Protein 1RYK (pdb70)

Solvent-accessible surface area: 4615 Å² total; per-residue (Å²): 211,142,96,61,135,46,41,61,44,34,154,106,12,58,29,90,4,77,135,70,23,38,119,2,57,77,91,0,0,84,77,5,47,9,94,113,106,54,0,11,21,14,0,64,118,94,80,48,79,130,130,115,62,0,31,132,35,0,79,66,11,32,93,175,38,89,104,20,142

InterPro domains:
  IPR008462 CsbD-like domain [PF05532] (4-56)
  IPR026042 Stress response protein YjbJ [PIRSF039008] (1-65)
  IPR036629 YjbJ superfamily [G3DSA:1.10.1470.10] (1-69)
  IPR036629 YjbJ superfamily [SSF69047] (1-69)
  IPR050423 UPF0337 stress response protein [PTHR34977] (1-66)

Nearest PDB structures (foldseek):
  1ryk-assembly1_A  TM=9.472E-01  e=6.813E-08  Escherichia coli
  1yww-assembly1_A  TM=7.379E-01  e=3.599E-03  Pseudomonas aeruginosa
  3lof-assembly3_E  TM=3.183E-01  e=7.452E+00  Homo sapiens
  5z8q-assembly1_A  TM=3.119E-01  e=9.393E+00  Saccharomyces cerevisiae S288C
  1ryk-assembly1_A  TM=9.342E-01  e=7.932E-09  Escherichia coli

Structure (mmCIF, N/CA/C/O backbone):
data_1RYK
#
_entry.id   1RYK
#
loop_
_atom_site.group_PDB
_atom_site.id
_atom_site.type_symbol
_atom_site.label_atom_id
_atom_site.label_alt_id
_atom_site.label_comp_id
_atom_site.label_asym_id
_atom_site.label_entity_id
_atom_site.label_seq_id
_atom_site.pdbx_PDB_ins_code
_atom_site.Cartn_x
_atom_site.Cartn_y
_atom_site.Cartn_z
_atom_site.occupancy
_atom_site.B_iso_or_equiv
_atom_site.auth_seq_id
_atom_site.auth_comp_id
_atom_site.auth_asym_id
_atom_site.auth_atom_id
_atom_site.pdbx_PDB_model_num
ATOM 1 N N . MET A 1 1 ? -0.810 -11.103 18.284 1.00 0.00 1 MET A N 1
ATOM 2 C CA . MET A 1 1 ? 0.587 -10.809 17.897 1.00 0.00 1 MET A CA 1
ATOM 3 C C . MET A 1 1 ? 0.797 -9.308 17.815 1.00 0.00 1 MET A C 1
ATOM 4 O O . MET A 1 1 ? -0.048 -8.589 17.282 1.00 0.00 1 MET A O 1
ATOM 20 N N . ASN A 1 2 ? 1.909 -8.836 18.359 1.00 0.00 2 ASN A N 1
ATOM 21 C CA . ASN A 1 2 ? 2.239 -7.423 18.301 1.00 0.00 2 ASN A CA 1
ATOM 22 C C . ASN A 1 2 ? 2.592 -7.023 16.878 1.00 0.00 2 ASN A C 1
ATOM 23 O O . ASN A 1 2 ? 2.946 -7.875 16.058 1.00 0.00 2 ASN A O 1
ATOM 34 N N . LYS A 1 3 ? 2.500 -5.734 16.594 1.00 0.00 3 LYS A N 1
ATOM 35 C CA . LYS A 1 3 ? 2.802 -5.227 15.265 1.00 0.00 3 LYS A CA 1
ATOM 36 C C . LYS A 1 3 ? 4.273 -5.459 14.947 1.00 0.00 3 LYS A C 1
ATOM 37 O O . LYS A 1 3 ? 5.152 -5.031 15.701 1.00 0.00 3 LYS A O 1
ATOM 56 N N . ASP A 1 4 ? 4.530 -6.147 13.846 1.00 0.00 4 ASP A N 1
ATOM 57 C CA . ASP A 1 4 ? 5.884 -6.489 13.450 1.00 0.00 4 ASP A CA 1
ATOM 58 C C . ASP A 1 4 ? 6.653 -5.245 13.017 1.00 0.00 4 ASP A C 1
ATOM 59 O O . ASP A 1 4 ? 6.066 -4.185 12.780 1.00 0.00 4 ASP A O 1
ATOM 68 N N . GLU A 1 5 ? 7.966 -5.377 12.930 1.00 0.00 5 GLU A N 1
ATOM 69 C CA . GLU A 1 5 ? 8.845 -4.257 12.646 1.00 0.00 5 GLU A CA 1
ATOM 70 C C . GLU A 1 5 ? 8.721 -3.819 11.191 1.00 0.00 5 GLU A C 1
ATOM 71 O O . GLU A 1 5 ? 8.523 -4.639 10.295 1.00 0.00 5 GLU A O 1
ATOM 83 N N . ALA A 1 6 ? 8.846 -2.520 10.960 1.00 0.00 6 ALA A N 1
ATOM 84 C CA . ALA A 1 6 ? 8.769 -1.969 9.616 1.00 0.00 6 ALA A CA 1
ATOM 85 C C . ALA A 1 6 ? 10.162 -1.857 8.999 1.00 0.00 6 ALA A C 1
ATOM 86 O O . ALA A 1 6 ? 10.467 -0.894 8.297 1.00 0.00 6 ALA A O 1
ATOM 93 N N . GLY A 1 7 ? 10.998 -2.856 9.251 1.00 0.00 7 GLY A N 1
ATOM 94 C CA . GLY A 1 7 ? 12.351 -2.848 8.729 1.00 0.00 7 GLY A CA 1
ATOM 95 C C . GLY A 1 7 ? 12.671 -4.108 7.954 1.00 0.00 7 GLY A C 1
ATOM 96 O O . GLY A 1 7 ? 12.529 -5.211 8.475 1.00 0.00 7 GLY A O 1
ATOM 100 N N . GLY A 1 8 ? 13.081 -3.948 6.704 1.00 0.00 8 GLY A N 1
ATOM 101 C CA . GLY A 1 8 ? 13.411 -5.094 5.880 1.00 0.00 8 GLY A CA 1
ATOM 102 C C . GLY A 1 8 ? 12.200 -5.630 5.150 1.00 0.00 8 GLY A C 1
ATOM 103 O O . GLY A 1 8 ? 12.090 -5.493 3.933 1.00 0.00 8 GLY A O 1
ATOM 107 N N . ASN A 1 9 ? 11.273 -6.211 5.897 1.00 0.00 9 ASN A N 1
ATOM 108 C CA . ASN A 1 9 ? 10.032 -6.731 5.327 1.00 0.00 9 ASN A CA 1
ATOM 109 C C . ASN A 1 9 ? 9.184 -5.596 4.773 1.00 0.00 9 ASN A C 1
ATOM 110 O O . ASN A 1 9 ? 8.339 -5.790 3.892 1.00 0.00 9 ASN A O 1
ATOM 121 N N . TRP A 1 10 ? 9.427 -4.402 5.285 1.00 0.00 10 TRP A N 1
ATOM 122 C CA . TRP A 1 10 ? 8.729 -3.227 4.815 1.00 0.00 10 TRP A CA 1
ATOM 123 C C . TRP A 1 10 ? 9.113 -2.916 3.369 1.00 0.00 10 TRP A C 1
ATOM 124 O O . TRP A 1 10 ? 8.276 -2.498 2.575 1.00 0.00 10 TRP A O 1
ATOM 145 N N . LYS A 1 11 ? 10.374 -3.156 3.020 1.00 0.00 11 LYS A N 1
ATOM 146 C CA . LYS A 1 11 ? 10.840 -2.913 1.659 1.00 0.00 11 LYS A CA 1
ATOM 147 C C . LYS A 1 11 ? 10.074 -3.805 0.683 1.00 0.00 11 LYS A C 1
ATOM 148 O O . LYS A 1 11 ? 9.867 -3.445 -0.478 1.00 0.00 11 LYS A O 1
ATOM 167 N N . GLN A 1 12 ? 9.631 -4.955 1.186 1.00 0.00 12 GLN A N 1
ATOM 168 C CA . GLN A 1 12 ? 8.832 -5.889 0.409 1.00 0.00 12 GLN A CA 1
ATOM 169 C C . GLN A 1 12 ? 7.454 -5.303 0.104 1.00 0.00 12 GLN A C 1
ATOM 170 O O . GLN A 1 12 ? 7.030 -5.282 -1.047 1.00 0.00 12 GLN A O 1
ATOM 184 N N . PHE A 1 13 ? 6.762 -4.810 1.129 1.00 0.00 13 PHE A N 1
ATOM 185 C CA . PHE A 1 13 ? 5.400 -4.295 0.937 1.00 0.00 13 PHE A CA 1
ATOM 186 C C . PHE A 1 13 ? 5.387 -2.931 0.312 1.00 0.00 13 PHE A C 1
ATOM 187 O O . PHE A 1 13 ? 4.450 -2.585 -0.405 1.00 0.00 13 PHE A O 1
ATOM 204 N N . LYS A 1 14 ? 6.419 -2.166 0.578 1.00 0.00 14 LYS A N 1
ATOM 205 C CA . LYS A 1 14 ? 6.593 -0.899 -0.113 1.00 0.00 14 LYS A CA 1
ATOM 206 C C . LYS A 1 14 ? 6.590 -1.165 -1.613 1.00 0.00 14 LYS A C 1
ATOM 207 O O . LYS A 1 14 ? 5.897 -0.505 -2.377 1.00 0.00 14 LYS A O 1
ATOM 226 N N . GLY A 1 15 ? 7.326 -2.189 -2.012 1.00 0.00 15 GLY A N 1
ATOM 227 C CA . GLY A 1 15 ? 7.354 -2.579 -3.402 1.00 0.00 15 GLY A CA 1
ATOM 228 C C . GLY A 1 15 ? 6.073 -3.267 -3.829 1.00 0.00 15 GLY A C 1
ATOM 229 O O . GLY A 1 15 ? 5.569 -3.020 -4.922 1.00 0.00 15 GLY A O 1
ATOM 233 N N . LYS A 1 16 ? 5.538 -4.118 -2.955 1.00 0.00 16 LYS A N 1
ATOM 234 C CA . LYS A 1 16 ? 4.340 -4.888 -3.251 1.00 0.00 16 LYS A CA 1
ATOM 235 C C . LYS A 1 16 ? 3.162 -3.965 -3.568 1.00 0.00 16 LYS A C 1
ATOM 236 O O . LYS A 1 16 ? 2.514 -4.102 -4.609 1.00 0.00 16 LYS A O 1
ATOM 255 N N . VAL A 1 17 ? 2.894 -3.026 -2.669 1.00 0.00 17 VAL A N 1
ATOM 256 C CA . VAL A 1 17 ? 1.827 -2.048 -2.879 1.00 0.00 17 VAL A CA 1
ATOM 257 C C . VAL A 1 17 ? 2.095 -1.190 -4.117 1.00 0.00 17 VAL A C 1
ATOM 258 O O . VAL A 1 17 ? 1.175 -0.869 -4.865 1.00 0.00 17 VAL A O 1
ATOM 271 N N . LYS A 1 18 ? 3.353 -0.820 -4.334 1.00 0.00 18 LYS A N 1
ATOM 272 C CA . LYS A 1 18 ? 3.717 -0.001 -5.489 1.00 0.00 18 LYS A CA 1
ATOM 273 C C . LYS A 1 18 ? 3.609 -0.787 -6.800 1.00 0.00 18 LYS A C 1
ATOM 274 O O . LYS A 1 18 ? 3.658 -0.207 -7.880 1.00 0.00 18 LYS A O 1
ATOM 293 N N . GLU A 1 19 ? 3.469 -2.103 -6.707 1.00 0.00 19 GLU A N 1
ATOM 294 C CA . GLU A 1 19 ? 3.193 -2.915 -7.888 1.00 0.00 19 GLU A CA 1
ATOM 295 C C . GLU A 1 19 ? 1.690 -3.004 -8.131 1.00 0.00 19 GLU A C 1
ATOM 296 O O . GLU A 1 19 ? 1.213 -2.819 -9.252 1.00 0.00 19 GLU A O 1
ATOM 308 N N . GLN A 1 20 ? 0.954 -3.297 -7.069 1.00 0.00 20 GLN A N 1
ATOM 309 C CA . GLN A 1 20 ? -0.491 -3.459 -7.147 1.00 0.00 20 GLN A CA 1
ATOM 310 C C . GLN A 1 20 ? -1.184 -2.115 -7.400 1.00 0.00 20 GLN A C 1
ATOM 311 O O . GLN A 1 20 ? -2.014 -2.004 -8.300 1.00 0.00 20 GLN A O 1
ATOM 325 N N . TRP A 1 21 ? -0.841 -1.098 -6.622 1.00 0.00 21 TRP A N 1
ATOM 326 C CA . TRP A 1 21 ? -1.352 0.241 -6.864 1.00 0.00 21 TRP A CA 1
ATOM 327 C C . TRP A 1 21 ? -0.352 1.029 -7.705 1.00 0.00 21 TRP A C 1
ATOM 328 O O . TRP A 1 21 ? -0.550 1.195 -8.909 1.00 0.00 21 TRP A O 1
ATOM 349 N N . GLY A 1 22 ? 0.732 1.479 -7.094 1.00 0.00 22 GLY A N 1
ATOM 350 C CA . GLY A 1 22 ? 1.780 2.134 -7.858 1.00 0.00 22 GLY A CA 1
ATOM 351 C C . GLY A 1 22 ? 1.708 3.646 -7.816 1.00 0.00 22 GLY A C 1
ATOM 352 O O . GLY A 1 22 ? 2.727 4.318 -7.959 1.00 0.00 22 GLY A O 1
ATOM 356 N N . LYS A 1 23 ? 0.511 4.186 -7.627 1.00 0.00 23 LYS A N 1
ATOM 357 C CA . LYS A 1 23 ? 0.334 5.632 -7.549 1.00 0.00 23 LYS A CA 1
ATOM 358 C C . LYS A 1 23 ? 0.938 6.168 -6.260 1.00 0.00 23 LYS A C 1
ATOM 359 O O . LYS A 1 23 ? 1.372 7.317 -6.192 1.00 0.00 23 LYS A O 1
ATOM 378 N N . LEU A 1 24 ? 0.973 5.313 -5.248 1.00 0.00 24 LEU A N 1
ATOM 379 C CA . LEU A 1 24 ? 1.495 5.683 -3.944 1.00 0.00 24 LEU A CA 1
ATOM 380 C C . LEU A 1 24 ? 3.012 5.778 -3.968 1.00 0.00 24 LEU A C 1
ATOM 381 O O . LEU A 1 24 ? 3.689 4.933 -4.552 1.00 0.00 24 LEU A O 1
ATOM 397 N N . THR A 1 25 ? 3.534 6.810 -3.330 1.00 0.00 25 THR A N 1
ATOM 398 C CA . THR A 1 25 ? 4.964 7.041 -3.288 1.00 0.00 25 THR A CA 1
ATOM 399 C C . THR A 1 25 ? 5.544 6.525 -1.979 1.00 0.00 25 THR A C 1
ATOM 400 O O . THR A 1 25 ? 4.802 6.112 -1.088 1.00 0.00 25 THR A O 1
ATOM 411 N N . ASP A 1 26 ? 6.863 6.569 -1.861 1.00 0.00 26 ASP A N 1
ATOM 412 C CA . ASP A 1 26 ? 7.555 6.042 -0.688 1.00 0.00 26 ASP A CA 1
ATOM 413 C C . ASP A 1 26 ? 7.096 6.740 0.591 1.00 0.00 26 ASP A C 1
ATOM 414 O O . ASP A 1 26 ? 7.087 6.138 1.667 1.00 0.00 26 ASP A O 1
ATOM 423 N N . ASP A 1 27 ? 6.715 8.008 0.476 1.00 0.00 27 ASP A N 1
ATOM 424 C CA . ASP A 1 27 ? 6.184 8.742 1.622 1.00 0.00 27 ASP A CA 1
ATOM 425 C C . ASP A 1 27 ? 4.813 8.219 2.003 1.00 0.00 27 ASP A C 1
ATOM 426 O O . ASP A 1 27 ? 4.535 8.017 3.176 1.00 0.00 27 ASP A O 1
ATOM 435 N N . ASP A 1 28 ? 3.973 7.959 1.008 1.00 0.00 28 ASP A N 1
ATOM 436 C CA . ASP A 1 28 ? 2.648 7.398 1.263 1.00 0.00 28 ASP A CA 1
ATOM 437 C C . ASP A 1 28 ? 2.800 6.068 1.952 1.00 0.00 28 ASP A C 1
ATOM 438 O O . ASP A 1 28 ? 2.115 5.761 2.928 1.00 0.00 28 ASP A O 1
ATOM 447 N N . MET A 1 29 ? 3.725 5.295 1.420 1.00 0.00 29 MET A N 1
ATOM 448 C CA . MET A 1 29 ? 3.997 3.967 1.908 1.00 0.00 29 MET A CA 1
ATOM 449 C C . MET A 1 29 ? 4.283 3.974 3.402 1.00 0.00 29 MET A C 1
ATOM 450 O O . MET A 1 29 ? 3.640 3.252 4.157 1.00 0.00 29 MET A O 1
ATOM 464 N N . THR A 1 30 ? 5.229 4.808 3.830 1.00 0.00 30 THR A N 1
ATOM 465 C CA . THR A 1 30 ? 5.677 4.793 5.218 1.00 0.00 30 THR A CA 1
ATOM 466 C C . THR A 1 30 ? 4.555 5.185 6.180 1.00 0.00 30 THR A C 1
ATOM 467 O O . THR A 1 30 ? 4.581 4.802 7.350 1.00 0.00 30 THR A O 1
ATOM 478 N N . ILE A 1 31 ? 3.575 5.945 5.698 1.00 0.00 31 ILE A N 1
ATOM 479 C CA . ILE A 1 31 ? 2.443 6.308 6.540 1.00 0.00 31 ILE A CA 1
ATOM 480 C C . ILE A 1 31 ? 1.506 5.113 6.683 1.00 0.00 31 ILE A C 1
ATOM 481 O O . ILE A 1 31 ? 0.826 4.959 7.696 1.00 0.00 31 ILE A O 1
ATOM 497 N N . ILE A 1 32 ? 1.487 4.263 5.660 1.00 0.00 32 ILE A N 1
ATOM 498 C CA . ILE A 1 32 ? 0.659 3.066 5.673 1.00 0.00 32 ILE A CA 1
ATOM 499 C C . ILE A 1 32 ? 1.334 1.981 6.504 1.00 0.00 32 ILE A C 1
ATOM 500 O O . ILE A 1 32 ? 0.853 1.646 7.587 1.00 0.00 32 ILE A O 1
ATOM 516 N N . GLU A 1 33 ? 2.448 1.450 5.979 1.00 0.00 33 GLU A N 1
ATOM 517 C CA . GLU A 1 33 ? 3.282 0.456 6.672 1.00 0.00 33 GLU A CA 1
ATOM 518 C C . GLU A 1 33 ? 2.553 -0.876 6.890 1.00 0.00 33 GLU A C 1
ATOM 519 O O . GLU A 1 33 ? 2.978 -1.915 6.390 1.00 0.00 33 GLU A O 1
ATOM 531 N N . GLY A 1 34 ? 1.449 -0.830 7.608 1.00 0.00 34 GLY A N 1
ATOM 532 C CA . GLY A 1 34 ? 0.684 -2.022 7.877 1.00 0.00 34 GLY A CA 1
ATOM 533 C C . GLY A 1 34 ? -0.713 -1.691 8.341 1.00 0.00 34 GLY A C 1
ATOM 534 O O . GLY A 1 34 ? -1.428 -2.550 8.845 1.00 0.00 34 GLY A O 1
ATOM 538 N N . LYS A 1 35 ? -1.106 -0.438 8.180 1.00 0.00 35 LYS A N 1
ATOM 539 C CA . LYS A 1 35 ? -2.442 -0.020 8.555 1.00 0.00 35 LYS A CA 1
ATOM 540 C C . LYS A 1 35 ? -3.400 -0.189 7.385 1.00 0.00 35 LYS A C 1
ATOM 541 O O . LYS A 1 35 ? -3.183 0.355 6.295 1.00 0.00 35 LYS A O 1
ATOM 560 N N . ARG A 1 36 ? -4.440 -0.975 7.605 1.00 0.00 36 ARG A N 1
ATOM 561 C CA . ARG A 1 36 ? -5.497 -1.153 6.619 1.00 0.00 36 ARG A CA 1
ATOM 562 C C . ARG A 1 36 ? -6.180 0.184 6.340 1.00 0.00 36 ARG A C 1
ATOM 563 O O . ARG A 1 36 ? -6.421 0.540 5.186 1.00 0.00 36 ARG A O 1
ATOM 584 N N . ASP A 1 37 ? -6.457 0.925 7.406 1.00 0.00 37 ASP A N 1
ATOM 585 C CA . ASP A 1 37 ? -7.138 2.213 7.302 1.00 0.00 37 ASP A CA 1
ATOM 586 C C . ASP A 1 37 ? -6.315 3.208 6.490 1.00 0.00 37 ASP A C 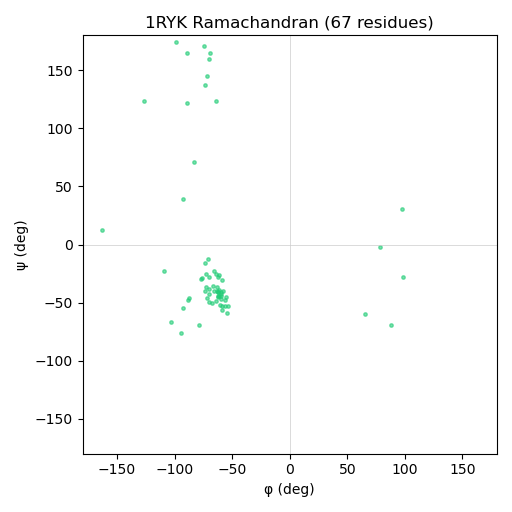1
ATOM 587 O O . ASP A 1 37 ? -6.846 3.895 5.619 1.00 0.00 37 ASP A O 1
ATOM 596 N N . GLN A 1 38 ? -5.015 3.260 6.767 1.00 0.00 38 GLN A N 1
ATOM 597 C CA . GLN A 1 38 ? -4.125 4.204 6.093 1.00 0.00 38 GLN A CA 1
ATOM 598 C C . GLN A 1 38 ? -4.065 3.966 4.590 1.00 0.00 38 GLN A C 1
ATOM 599 O O . GLN A 1 38 ? -4.054 4.917 3.812 1.00 0.00 38 GLN A O 1
ATOM 613 N N . LEU A 1 39 ? -4.020 2.704 4.172 1.00 0.00 39 LEU A N 1
ATOM 614 C CA . LEU A 1 39 ? -4.024 2.396 2.744 1.00 0.00 39 LEU A CA 1
ATOM 615 C C . LEU A 1 39 ? -5.330 2.862 2.109 1.00 0.00 39 LEU A C 1
ATOM 616 O O . LEU A 1 39 ? -5.326 3.416 1.013 1.00 0.00 39 LEU A O 1
ATOM 632 N N . VAL A 1 40 ? -6.439 2.664 2.817 1.00 0.00 40 VAL A N 1
ATOM 633 C CA . VAL A 1 40 ? -7.736 3.151 2.358 1.00 0.00 40 VAL A CA 1
ATOM 634 C C . VAL A 1 40 ? -7.675 4.653 2.118 1.00 0.00 40 VAL A C 1
ATOM 635 O O . VAL A 1 40 ? -8.103 5.143 1.072 1.00 0.00 40 VAL A O 1
ATOM 648 N N . GLY A 1 41 ? -7.120 5.373 3.084 1.00 0.00 41 GLY A N 1
ATOM 649 C CA . GLY A 1 41 ? -6.962 6.804 2.942 1.00 0.00 41 GLY A CA 1
ATOM 650 C C . GLY A 1 41 ? -6.052 7.168 1.786 1.00 0.00 41 GLY A C 1
ATOM 651 O O . GLY A 1 41 ? -6.373 8.049 0.992 1.00 0.00 41 GLY A O 1
ATOM 655 N N . LYS A 1 42 ? -4.927 6.472 1.679 1.00 0.00 42 LYS A N 1
ATOM 656 C CA . LYS A 1 42 ? -3.947 6.742 0.632 1.00 0.00 42 LYS A CA 1
ATOM 657 C C . LYS A 1 42 ? -4.508 6.510 -0.762 1.00 0.00 42 LYS A C 1
ATOM 658 O O . LYS A 1 42 ? -4.238 7.289 -1.679 1.00 0.00 42 LYS A O 1
ATOM 677 N N . ILE A 1 43 ? -5.278 5.450 -0.929 1.00 0.00 43 ILE A N 1
ATOM 678 C CA . ILE A 1 43 ? -5.947 5.196 -2.199 1.00 0.00 43 ILE A CA 1
ATOM 679 C C . ILE A 1 43 ? -6.870 6.366 -2.548 1.00 0.00 43 ILE A C 1
ATOM 680 O O . ILE A 1 43 ? -6.912 6.829 -3.696 1.00 0.00 43 ILE A O 1
ATOM 696 N N . GLN A 1 44 ? -7.567 6.876 -1.536 1.00 0.00 44 GLN A N 1
ATOM 697 C CA . GLN A 1 44 ? -8.490 7.991 -1.715 1.00 0.00 44 GLN A CA 1
ATOM 698 C C . GLN A 1 44 ? -7.739 9.312 -1.910 1.00 0.00 44 GLN A C 1
ATOM 699 O O . GLN A 1 44 ? -8.313 10.295 -2.370 1.00 0.00 44 GLN A O 1
ATOM 713 N N . GLU A 1 45 ? -6.455 9.331 -1.566 1.00 0.00 45 GLU A N 1
ATOM 714 C CA . GLU A 1 45 ? -5.646 10.542 -1.715 1.00 0.00 45 GLU A CA 1
ATOM 715 C C . GLU A 1 45 ? -4.933 10.566 -3.058 1.00 0.00 45 GLU A C 1
ATOM 716 O O . GLU A 1 45 ? -5.054 11.526 -3.822 1.00 0.00 45 GLU A O 1
ATOM 728 N N . ARG A 1 46 ? -4.189 9.506 -3.335 1.00 0.00 46 ARG A N 1
ATOM 729 C CA . ARG A 1 46 ? -3.331 9.462 -4.507 1.00 0.00 46 ARG A CA 1
ATOM 730 C C . ARG A 1 46 ? -4.149 9.325 -5.781 1.00 0.00 46 ARG A C 1
ATOM 731 O O . ARG A 1 46 ? -3.905 10.026 -6.761 1.00 0.00 46 ARG A O 1
ATOM 752 N N . TYR A 1 47 ? -5.119 8.427 -5.771 1.00 0.00 47 TYR A N 1
ATOM 753 C CA . TYR A 1 47 ? -6.004 8.275 -6.916 1.00 0.00 47 TYR A CA 1
ATOM 754 C C . TYR A 1 47 ? -7.172 9.228 -6.794 1.00 0.00 47 TYR A C 1
ATOM 755 O O . TYR A 1 47 ? -7.533 9.926 -7.741 1.00 0.00 47 TYR A O 1
ATOM 773 N N . GLY A 1 48 ? -7.735 9.263 -5.603 1.00 0.00 48 GLY A N 1
ATOM 774 C CA . GLY A 1 48 ? -8.931 10.044 -5.373 1.00 0.00 48 GLY A CA 1
ATOM 775 C C . GLY A 1 48 ? -10.173 9.181 -5.445 1.00 0.00 48 GLY A C 1
ATOM 776 O O . GLY A 1 48 ? -11.243 9.650 -5.833 1.00 0.00 48 GLY A O 1
ATOM 780 N N . TYR A 1 49 ? -10.025 7.913 -5.077 1.00 0.00 49 TYR A N 1
ATOM 781 C CA . TYR A 1 49 ? -11.138 6.970 -5.094 1.00 0.00 49 TYR A CA 1
ATOM 782 C C . TYR A 1 49 ? -12.094 7.216 -3.936 1.00 0.00 49 TYR A C 1
ATOM 783 O O . TYR A 1 49 ? -11.811 7.995 -3.026 1.00 0.00 49 TYR A O 1
ATOM 801 N N . GLN A 1 50 ? -13.225 6.533 -3.979 1.00 0.00 50 GLN A N 1
ATOM 802 C CA . GLN A 1 50 ? -14.188 6.577 -2.897 1.00 0.00 50 GLN A CA 1
ATOM 803 C C . GLN A 1 50 ? -13.859 5.491 -1.882 1.00 0.00 50 GLN A C 1
ATOM 804 O O . GLN A 1 50 ? -13.095 4.571 -2.185 1.00 0.00 50 GLN A O 1
ATOM 818 N N . LYS A 1 51 ? -14.440 5.588 -0.695 1.00 0.00 51 LYS A N 1
ATOM 819 C CA . LYS A 1 51 ? -14.206 4.612 0.361 1.00 0.00 51 LYS A CA 1
ATOM 820 C C . LYS A 1 51 ? -14.576 3.206 -0.111 1.00 0.00 51 LYS A C 1
ATOM 821 O O . LYS A 1 51 ? -13.863 2.240 0.163 1.00 0.00 51 LYS A O 1
ATOM 840 N N . ASP A 1 52 ? -15.676 3.118 -0.850 1.00 0.00 52 ASP A N 1
ATOM 841 C CA . ASP A 1 52 ? -16.161 1.850 -1.391 1.00 0.00 52 ASP A CA 1
ATOM 842 C C . ASP A 1 52 ? -15.091 1.179 -2.240 1.00 0.00 52 ASP A C 1
ATOM 843 O O . ASP A 1 52 ? -14.733 0.021 -2.024 1.00 0.00 52 ASP A O 1
ATOM 852 N N . GLN A 1 53 ? -14.573 1.934 -3.190 1.00 0.00 53 GLN A N 1
ATOM 853 C CA . GLN A 1 53 ? -13.589 1.424 -4.127 1.00 0.00 53 GLN A CA 1
ATOM 854 C C . GLN A 1 53 ? -12.257 1.173 -3.429 1.00 0.00 53 GLN A C 1
ATOM 855 O O . GLN A 1 53 ? -11.577 0.184 -3.705 1.00 0.00 53 GLN A O 1
ATOM 869 N N . ALA A 1 54 ? -11.903 2.063 -2.509 1.00 0.00 54 ALA A N 1
ATOM 870 C CA . ALA A 1 54 ? -10.621 1.980 -1.827 1.00 0.00 54 ALA A CA 1
ATOM 871 C C . ALA A 1 54 ? -10.518 0.711 -0.990 1.00 0.00 54 ALA A C 1
ATOM 872 O O . ALA A 1 54 ? -9.541 -0.026 -1.094 1.00 0.00 54 ALA A O 1
ATOM 879 N N . GLU A 1 55 ? -11.539 0.426 -0.190 1.00 0.00 55 GLU A N 1
ATOM 880 C CA . GLU A 1 55 ? -11.502 -0.753 0.665 1.00 0.00 55 GLU A CA 1
ATOM 881 C C . GLU A 1 55 ? -11.683 -2.024 -0.149 1.00 0.00 55 GLU A C 1
ATOM 882 O O . GLU A 1 55 ? -11.208 -3.087 0.242 1.00 0.00 55 GLU A O 1
ATOM 894 N N . LYS A 1 56 ? -12.342 -1.901 -1.294 1.00 0.00 56 LYS A N 1
ATOM 895 C CA . LYS A 1 56 ? -12.492 -3.018 -2.211 1.00 0.00 56 LYS A CA 1
ATOM 896 C C . LYS A 1 56 ? -11.116 -3.516 -2.650 1.00 0.00 56 LYS A C 1
ATOM 897 O O . LYS A 1 56 ? -10.835 -4.722 -2.637 1.00 0.00 56 LYS A O 1
ATOM 916 N N . GLU A 1 57 ? -10.255 -2.576 -3.017 1.00 0.00 57 GLU A N 1
ATOM 917 C CA . GLU A 1 57 ? -8.900 -2.900 -3.428 1.00 0.00 57 GLU A CA 1
ATOM 918 C C . GLU A 1 57 ? -8.052 -3.304 -2.224 1.00 0.00 57 GLU A C 1
ATOM 919 O O . GLU A 1 57 ? -7.214 -4.202 -2.320 1.00 0.00 57 GLU A O 1
ATOM 931 N N . VAL A 1 58 ? -8.282 -2.644 -1.088 1.00 0.00 58 VAL A N 1
ATOM 932 C CA . VAL A 1 58 ? -7.543 -2.948 0.134 1.00 0.00 58 VAL A CA 1
ATOM 933 C C . VAL A 1 58 ? -7.771 -4.393 0.567 1.00 0.00 58 VAL A C 1
ATOM 934 O O . VAL A 1 58 ? -6.815 -5.130 0.781 1.00 0.00 58 VAL A O 1
ATOM 947 N N . VAL A 1 59 ? -9.038 -4.791 0.682 1.00 0.00 59 VAL A N 1
ATOM 948 C CA . VAL A 1 59 ? -9.385 -6.139 1.134 1.00 0.00 59 VAL A CA 1
ATOM 949 C C . VAL A 1 59 ? -8.805 -7.194 0.197 1.00 0.00 59 VAL A C 1
ATOM 950 O O . VAL A 1 59 ? -8.262 -8.206 0.647 1.00 0.00 59 VAL A O 1
ATOM 963 N N . ASP A 1 60 ? -8.906 -6.939 -1.104 1.00 0.00 60 ASP A N 1
ATOM 964 C CA . ASP A 1 60 ? -8.365 -7.852 -2.109 1.00 0.00 60 ASP A CA 1
ATOM 965 C C . ASP A 1 60 ? -6.860 -8.044 -1.916 1.00 0.00 60 ASP A C 1
ATOM 966 O O . ASP A 1 60 ? -6.380 -9.169 -1.734 1.00 0.00 60 ASP A O 1
ATOM 975 N N . TRP A 1 61 ? -6.122 -6.939 -1.928 1.00 0.00 61 TRP A N 1
ATOM 976 C CA . TRP A 1 61 ? -4.674 -6.988 -1.770 1.00 0.00 61 TRP A CA 1
ATOM 977 C C . TRP A 1 61 ? -4.295 -7.545 -0.400 1.00 0.00 61 TRP A C 1
ATOM 978 O O . TRP A 1 61 ? -3.299 -8.263 -0.259 1.00 0.00 61 TRP A O 1
ATOM 999 N N . GLU A 1 62 ? -5.093 -7.204 0.605 1.00 0.00 62 GLU A N 1
ATOM 1000 C CA . GLU A 1 62 ? -4.876 -7.681 1.961 1.00 0.00 62 GLU A CA 1
ATOM 1001 C C . GLU A 1 62 ? -4.798 -9.196 1.990 1.00 0.00 62 GLU A C 1
ATOM 1002 O O . GLU A 1 62 ? -3.793 -9.761 2.392 1.00 0.00 62 GLU A O 1
ATOM 1014 N N . THR A 1 63 ? -5.857 -9.842 1.533 1.00 0.00 63 THR A N 1
ATOM 1015 C CA . THR A 1 63 ? -5.949 -11.291 1.573 1.00 0.00 63 THR A CA 1
ATOM 1016 C C . THR A 1 63 ? -4.842 -11.960 0.744 1.00 0.00 63 THR A C 1
ATOM 1017 O O . THR A 1 63 ? -4.444 -13.091 1.026 1.00 0.00 63 THR A O 1
ATOM 1028 N N . ARG A 1 64 ? -4.334 -11.256 -0.263 1.00 0.00 64 ARG A N 1
ATOM 1029 C CA . ARG A 1 64 ? -3.214 -11.771 -1.052 1.00 0.00 64 ARG A CA 1
ATOM 1030 C C . ARG A 1 64 ? -1.944 -11.885 -0.204 1.00 0.00 64 ARG A C 1
ATOM 1031 O O . ARG A 1 64 ? -1.178 -12.837 -0.342 1.00 0.00 64 ARG A O 1
ATOM 1052 N N . ASN A 1 65 ? -1.720 -10.901 0.660 1.00 0.00 65 ASN A N 1
ATOM 1053 C CA . ASN A 1 65 ? -0.497 -10.841 1.461 1.00 0.00 65 ASN A CA 1
ATOM 1054 C C . ASN A 1 65 ? -0.757 -11.270 2.902 1.00 0.00 65 ASN A C 1
ATOM 1055 O O . ASN A 1 65 ? -0.234 -12.284 3.358 1.00 0.00 65 ASN A O 1
ATOM 1066 N N . GLU A 1 66 ? -1.538 -10.456 3.610 1.00 0.00 66 GLU A N 1
ATOM 1067 C CA . GLU A 1 66 ? -2.007 -10.748 4.977 1.00 0.00 66 GLU A CA 1
ATOM 1068 C C . GLU A 1 66 ? -0.932 -10.494 6.019 1.00 0.00 66 GLU A C 1
ATOM 1069 O O . GLU A 1 66 ? -1.169 -10.655 7.218 1.00 0.00 66 GLU A O 1
ATOM 1081 N N . TYR A 1 67 ? 0.243 -10.098 5.575 1.00 0.00 67 TYR A N 1
ATOM 1082 C CA . TYR A 1 67 ? 1.300 -9.728 6.494 1.00 0.00 67 TYR A CA 1
ATOM 1083 C C . TYR A 1 67 ? 1.087 -8.279 6.913 1.00 0.00 67 TYR A C 1
ATOM 1084 O O . TYR A 1 67 ? 1.794 -7.373 6.480 1.00 0.00 67 TYR A O 1
ATOM 1102 N N . ARG A 1 68 ? 0.055 -8.075 7.719 1.00 0.00 68 ARG A N 1
ATOM 1103 C CA . ARG A 1 68 ? -0.366 -6.740 8.108 1.00 0.00 68 ARG A CA 1
ATOM 1104 C C . ARG A 1 68 ? -0.051 -6.490 9.575 1.00 0.00 68 ARG A C 1
ATOM 1105 O O . ARG A 1 68 ? 0.063 -5.345 10.012 1.00 0.00 68 ARG A O 1
ATOM 1126 N N . TRP A 1 69 ? 0.077 -7.568 10.332 1.00 0.00 69 TRP A N 1
ATOM 1127 C CA . TRP A 1 69 ? 0.326 -7.472 11.758 1.00 0.00 69 TRP A CA 1
ATOM 1128 C C . TRP A 1 69 ? 1.703 -8.026 12.102 1.00 0.00 69 TRP A C 1
ATOM 1129 O O . TRP A 1 69 ? 2.565 -7.228 12.504 1.00 0.00 69 TRP A O 1
ATOM 1151 N N . MET A 1 1 ? -4.973 -5.606 19.421 1.00 0.00 1 MET A N 2
ATOM 1152 C CA . MET A 1 1 ? -3.849 -6.519 19.104 1.00 0.00 1 MET A CA 2
ATOM 1153 C C . MET A 1 1 ? -2.617 -5.718 18.708 1.00 0.00 1 MET A C 2
ATOM 1154 O O . MET A 1 1 ? -2.722 -4.753 17.952 1.00 0.00 1 MET A O 2
ATOM 1170 N N . ASN A 1 2 ? -1.457 -6.099 19.229 1.00 0.00 2 ASN A N 2
ATOM 1171 C CA . ASN A 1 2 ? -0.208 -5.464 18.827 1.00 0.00 2 ASN A CA 2
ATOM 1172 C C . ASN A 1 2 ? 0.015 -5.672 17.338 1.00 0.00 2 ASN A C 2
ATOM 1173 O O . ASN A 1 2 ? -0.170 -6.773 16.822 1.00 0.00 2 ASN A O 2
ATOM 1184 N N . LYS A 1 3 ? 0.397 -4.608 16.659 1.00 0.00 3 LYS A N 2
ATOM 1185 C CA . LYS A 1 3 ? 0.579 -4.642 15.219 1.00 0.00 3 LYS A CA 2
ATOM 1186 C C . LYS A 1 3 ? 1.928 -5.273 14.881 1.00 0.00 3 LYS A C 2
ATOM 1187 O O . LYS A 1 3 ? 2.949 -4.919 15.473 1.00 0.00 3 LYS A O 2
ATOM 1206 N N . ASP A 1 4 ? 1.919 -6.220 13.947 1.00 0.00 4 ASP A N 2
ATOM 1207 C CA . ASP A 1 4 ? 3.138 -6.925 13.555 1.00 0.00 4 ASP A CA 2
ATOM 1208 C C . ASP A 1 4 ? 4.142 -5.950 12.956 1.00 0.00 4 ASP A C 2
ATOM 1209 O O . ASP A 1 4 ? 3.873 -5.313 11.934 1.00 0.00 4 ASP A O 2
ATOM 1218 N N . GLU A 1 5 ? 5.295 -5.849 13.596 1.00 0.00 5 GLU A N 2
ATOM 1219 C CA . GLU A 1 5 ? 6.271 -4.815 13.282 1.00 0.00 5 GLU A CA 2
ATOM 1220 C C . GLU A 1 5 ? 6.862 -4.997 11.887 1.00 0.00 5 GLU A C 2
ATOM 1221 O O . GLU A 1 5 ? 7.128 -6.119 11.451 1.00 0.00 5 GLU A O 2
ATOM 1233 N N . ALA A 1 6 ? 7.068 -3.881 11.200 1.00 0.00 6 ALA A N 2
ATOM 1234 C CA . ALA A 1 6 ? 7.604 -3.896 9.849 1.00 0.00 6 ALA A CA 2
ATOM 1235 C C . ALA A 1 6 ? 9.117 -4.091 9.862 1.00 0.00 6 ALA A C 2
ATOM 1236 O O . ALA A 1 6 ? 9.846 -3.352 10.527 1.00 0.00 6 ALA A O 2
ATOM 1243 N N . GLY A 1 7 ? 9.579 -5.093 9.133 1.00 0.00 7 GLY A N 2
ATOM 1244 C CA . GLY A 1 7 ? 10.999 -5.364 9.053 1.00 0.00 7 GLY A CA 2
ATOM 1245 C C . GLY A 1 7 ? 11.419 -5.746 7.652 1.00 0.00 7 GLY A C 2
ATOM 1246 O O . GLY A 1 7 ? 12.213 -5.049 7.022 1.00 0.00 7 GLY A O 2
ATOM 1250 N N . GLY A 1 8 ? 10.863 -6.841 7.155 1.00 0.00 8 GLY A N 2
ATOM 1251 C CA . GLY A 1 8 ? 11.195 -7.305 5.823 1.00 0.00 8 GLY A CA 2
ATOM 1252 C C . GLY A 1 8 ? 10.206 -6.808 4.795 1.00 0.00 8 GLY A C 2
ATOM 1253 O O . GLY A 1 8 ? 10.512 -6.731 3.605 1.00 0.00 8 GLY A O 2
ATOM 1257 N N . ASN A 1 9 ? 9.020 -6.451 5.262 1.00 0.00 9 ASN A N 2
ATOM 1258 C CA . ASN A 1 9 ? 7.969 -5.937 4.391 1.00 0.00 9 ASN A CA 2
ATOM 1259 C C . ASN A 1 9 ? 8.200 -4.466 4.062 1.00 0.00 9 ASN A C 2
ATOM 1260 O O . ASN A 1 9 ? 7.551 -3.920 3.176 1.00 0.00 9 ASN A O 2
ATOM 1271 N N . TRP A 1 10 ? 9.131 -3.837 4.770 1.00 0.00 10 TRP A N 2
ATOM 1272 C CA . TRP A 1 10 ? 9.371 -2.405 4.616 1.00 0.00 10 TRP A CA 2
ATOM 1273 C C . TRP A 1 10 ? 9.801 -2.071 3.187 1.00 0.00 10 TRP A C 2
ATOM 1274 O O . TRP A 1 10 ? 9.214 -1.210 2.539 1.00 0.00 10 TRP A O 2
ATOM 1295 N N . LYS A 1 11 ? 10.812 -2.768 2.695 1.00 0.00 11 LYS A N 2
ATOM 1296 C CA . LYS A 1 11 ? 11.262 -2.600 1.321 1.00 0.00 11 LYS A CA 2
ATOM 1297 C C . LYS A 1 11 ? 10.385 -3.417 0.378 1.00 0.00 11 LYS A C 2
ATOM 1298 O O . LYS A 1 11 ? 10.033 -2.969 -0.715 1.00 0.00 11 LYS A O 2
ATOM 1317 N N . GLN A 1 12 ? 10.021 -4.609 0.832 1.00 0.00 12 GLN A N 2
ATOM 1318 C CA . GLN A 1 12 ? 9.291 -5.570 0.016 1.00 0.00 12 GLN A CA 2
ATOM 1319 C C . GLN A 1 12 ? 7.930 -5.029 -0.418 1.00 0.00 12 GLN A C 2
ATOM 1320 O O . GLN A 1 12 ? 7.587 -5.073 -1.598 1.00 0.00 12 GLN A O 2
ATOM 1334 N N . PHE A 1 13 ? 7.165 -4.500 0.528 1.00 0.00 13 PHE A N 2
ATOM 1335 C CA . PHE A 1 13 ? 5.794 -4.095 0.247 1.00 0.00 13 PHE A CA 2
ATOM 1336 C C . PHE A 1 13 ? 5.719 -2.734 -0.375 1.00 0.00 13 PHE A C 2
ATOM 1337 O O . PHE A 1 13 ? 4.716 -2.387 -0.969 1.00 0.00 13 PHE A O 2
ATOM 1354 N N . LYS A 1 14 ? 6.774 -1.973 -0.269 1.00 0.00 14 LYS A N 2
ATOM 1355 C CA . LYS A 1 14 ? 6.803 -0.696 -0.973 1.00 0.00 14 LYS A CA 2
ATOM 1356 C C . LYS A 1 14 ? 6.793 -0.951 -2.478 1.00 0.00 14 LYS A C 2
ATOM 1357 O O . LYS A 1 14 ? 6.058 -0.305 -3.231 1.00 0.00 14 LYS A O 2
ATOM 1376 N N . GLY A 1 15 ? 7.550 -1.951 -2.901 1.00 0.00 15 GLY A N 2
ATOM 1377 C CA . GLY A 1 15 ? 7.508 -2.366 -4.287 1.00 0.00 15 GLY A CA 2
ATOM 1378 C C . GLY A 1 15 ? 6.268 -3.195 -4.588 1.00 0.00 15 GLY A C 2
ATOM 1379 O O . GLY A 1 15 ? 5.672 -3.076 -5.662 1.00 0.00 15 GLY A O 2
ATOM 1383 N N . LYS A 1 16 ? 5.866 -4.023 -3.625 1.00 0.00 16 LYS A N 2
ATOM 1384 C CA . LYS A 1 16 ? 4.722 -4.913 -3.800 1.00 0.00 16 LYS A CA 2
ATOM 1385 C C . LYS A 1 16 ? 3.427 -4.118 -3.950 1.00 0.00 16 LYS A C 2
ATOM 1386 O O . LYS A 1 16 ? 2.623 -4.379 -4.849 1.00 0.00 16 LYS A O 2
ATOM 1405 N N . VAL A 1 17 ? 3.222 -3.149 -3.067 1.00 0.00 17 VAL A N 2
ATOM 1406 C CA . VAL A 1 17 ? 2.068 -2.268 -3.165 1.00 0.00 17 VAL A CA 2
ATOM 1407 C C . VAL A 1 17 ? 2.136 -1.437 -4.442 1.00 0.00 17 VAL A C 2
ATOM 1408 O O . VAL A 1 17 ? 1.106 -1.083 -5.005 1.00 0.00 17 VAL A O 2
ATOM 1421 N N . LYS A 1 18 ? 3.342 -1.127 -4.912 1.00 0.00 18 LYS A N 2
ATOM 1422 C CA . LYS A 1 18 ? 3.484 -0.453 -6.199 1.00 0.00 18 LYS A CA 2
ATOM 1423 C C . LYS A 1 18 ? 3.060 -1.353 -7.365 1.00 0.00 18 LYS A C 2
ATOM 1424 O O . LYS A 1 18 ? 2.717 -0.861 -8.435 1.00 0.00 18 LYS A O 2
ATOM 1443 N N . GLU A 1 19 ? 3.081 -2.666 -7.164 1.00 0.00 19 GLU A N 2
ATOM 1444 C CA . GLU A 1 19 ? 2.588 -3.591 -8.185 1.00 0.00 19 GLU A CA 2
ATOM 1445 C C . GLU A 1 19 ? 1.063 -3.560 -8.241 1.00 0.00 19 GLU A C 2
ATOM 1446 O O . GLU A 1 19 ? 0.464 -3.561 -9.318 1.00 0.00 19 GLU A O 2
ATOM 1458 N N . GLN A 1 20 ? 0.440 -3.536 -7.070 1.00 0.00 20 GLN A N 2
ATOM 1459 C CA . GLN A 1 20 ? -1.015 -3.539 -6.970 1.00 0.00 20 GLN A CA 2
ATOM 1460 C C . GLN A 1 20 ? -1.592 -2.140 -7.237 1.00 0.00 20 GLN A C 2
ATOM 1461 O O . GLN A 1 20 ? -2.490 -1.979 -8.063 1.00 0.00 20 GLN A O 2
ATOM 1475 N N . TRP A 1 21 ? -1.070 -1.134 -6.552 1.00 0.00 21 TRP A N 2
ATOM 1476 C CA . TRP A 1 21 ? -1.459 0.246 -6.808 1.00 0.00 21 TRP A CA 2
ATOM 1477 C C . TRP A 1 21 ? -0.380 0.943 -7.629 1.00 0.00 21 TRP A C 2
ATOM 1478 O O . TRP A 1 21 ? -0.533 1.121 -8.834 1.00 0.00 21 TRP A O 2
ATOM 1499 N N . GLY A 1 22 ? 0.719 1.309 -6.991 1.00 0.00 22 GLY A N 2
ATOM 1500 C CA . GLY A 1 22 ? 1.820 1.925 -7.715 1.00 0.00 22 GLY A CA 2
ATOM 1501 C C . GLY A 1 22 ? 1.807 3.431 -7.618 1.00 0.00 22 GLY A C 2
ATOM 1502 O O . GLY A 1 22 ? 2.857 4.072 -7.584 1.00 0.00 22 GLY A O 2
ATOM 1506 N N . LYS A 1 23 ? 0.611 3.992 -7.539 1.00 0.00 23 LYS A N 2
ATOM 1507 C CA . LYS A 1 23 ? 0.438 5.435 -7.441 1.00 0.00 23 LYS A CA 2
ATOM 1508 C C . LYS A 1 23 ? 0.912 5.937 -6.087 1.00 0.00 23 LYS A C 2
ATOM 1509 O O . LYS A 1 23 ? 1.111 7.134 -5.890 1.00 0.00 23 LYS A O 2
ATOM 1528 N N . LEU A 1 24 ? 1.096 5.010 -5.164 1.00 0.00 24 LEU A N 2
ATOM 1529 C CA . LEU A 1 24 ? 1.560 5.341 -3.833 1.00 0.00 24 LEU A CA 2
ATOM 1530 C C . LEU A 1 24 ? 3.067 5.593 -3.835 1.00 0.00 24 LEU A C 2
ATOM 1531 O O . LEU A 1 24 ? 3.740 5.383 -4.847 1.00 0.00 24 LEU A O 2
ATOM 1547 N N . THR A 1 25 ? 3.594 6.012 -2.697 1.00 0.00 25 THR A N 2
ATOM 1548 C CA . THR A 1 25 ? 4.943 6.545 -2.623 1.00 0.00 25 THR A CA 2
ATOM 1549 C C . THR A 1 25 ? 5.653 6.098 -1.343 1.00 0.00 25 THR A C 2
ATOM 1550 O O . THR A 1 25 ? 5.139 5.282 -0.582 1.00 0.00 25 THR A O 2
ATOM 1561 N N . ASP A 1 26 ? 6.834 6.650 -1.099 1.00 0.00 26 ASP A N 2
ATOM 1562 C CA . ASP A 1 26 ? 7.585 6.324 0.106 1.00 0.00 26 ASP A CA 2
ATOM 1563 C C . ASP A 1 26 ? 6.952 7.034 1.296 1.00 0.00 26 ASP A C 2
ATOM 1564 O O . ASP A 1 26 ? 6.910 6.504 2.407 1.00 0.00 26 ASP A O 2
ATOM 1573 N N . ASP A 1 27 ? 6.437 8.235 1.028 1.00 0.00 27 ASP A N 2
ATOM 1574 C CA . ASP A 1 27 ? 5.727 9.031 2.030 1.00 0.00 27 ASP A CA 2
ATOM 1575 C C . ASP A 1 27 ? 4.562 8.268 2.613 1.00 0.00 27 ASP A C 2
ATOM 1576 O O . ASP A 1 27 ? 4.474 8.099 3.818 1.00 0.00 27 ASP A O 2
ATOM 1585 N N . ASP A 1 28 ? 3.676 7.798 1.754 1.00 0.00 28 ASP A N 2
ATOM 1586 C CA . ASP A 1 28 ? 2.443 7.190 2.215 1.00 0.00 28 ASP A CA 2
ATOM 1587 C C . ASP A 1 28 ? 2.725 5.883 2.899 1.00 0.00 28 ASP A C 2
ATOM 1588 O O . ASP A 1 28 ? 2.163 5.582 3.942 1.00 0.00 28 ASP A O 2
ATOM 1597 N N . MET A 1 29 ? 3.619 5.125 2.326 1.00 0.00 29 MET A N 2
ATOM 1598 C CA . MET A 1 29 ? 3.773 3.766 2.727 1.00 0.00 29 MET A CA 2
ATOM 1599 C C . MET A 1 29 ? 4.577 3.651 4.013 1.00 0.00 29 MET A C 2
ATOM 1600 O O . MET A 1 29 ? 4.567 2.608 4.665 1.00 0.00 29 MET A O 2
ATOM 1614 N N . THR A 1 30 ? 5.264 4.723 4.392 1.00 0.00 30 THR A N 2
ATOM 1615 C CA . THR A 1 30 ? 5.893 4.771 5.700 1.00 0.00 30 THR A CA 2
ATOM 1616 C C . THR A 1 30 ? 4.827 5.042 6.765 1.00 0.00 30 THR A C 2
ATOM 1617 O O . THR A 1 30 ? 4.996 4.680 7.928 1.00 0.00 30 THR A O 2
ATOM 1628 N N . ILE A 1 31 ? 3.726 5.677 6.353 1.00 0.00 31 ILE A N 2
ATOM 1629 C CA . ILE A 1 31 ? 2.601 5.912 7.250 1.00 0.00 31 ILE A CA 2
ATOM 1630 C C . ILE A 1 31 ? 1.696 4.683 7.282 1.00 0.00 31 ILE A C 2
ATOM 1631 O O . ILE A 1 31 ? 1.232 4.263 8.342 1.00 0.00 31 ILE A O 2
ATOM 1647 N N . ILE A 1 32 ? 1.459 4.112 6.102 1.00 0.00 32 ILE A N 2
ATOM 1648 C CA . ILE A 1 32 ? 0.572 2.970 5.959 1.00 0.00 32 ILE A CA 2
ATOM 1649 C C . ILE A 1 32 ? 1.238 1.738 6.548 1.00 0.00 32 ILE A C 2
ATOM 1650 O O . ILE A 1 32 ? 0.817 1.285 7.608 1.00 0.00 32 ILE A O 2
ATOM 1666 N N . GLU A 1 33 ? 2.287 1.229 5.881 1.00 0.00 33 GLU A N 2
ATOM 1667 C CA . GLU A 1 33 ? 3.116 0.137 6.414 1.00 0.00 33 GLU A CA 2
ATOM 1668 C C . GLU A 1 33 ? 2.341 -1.187 6.517 1.00 0.00 33 GLU A C 2
ATOM 1669 O O . GLU A 1 33 ? 2.722 -2.200 5.932 1.00 0.00 33 GLU A O 2
ATOM 1681 N N . GLY A 1 34 ? 1.260 -1.153 7.267 1.00 0.00 34 GLY A N 2
ATOM 1682 C CA . GLY A 1 34 ? 0.415 -2.300 7.455 1.00 0.00 34 GLY A CA 2
ATOM 1683 C C . GLY A 1 34 ? -0.816 -1.912 8.238 1.00 0.00 34 GLY A C 2
ATOM 1684 O O . GLY A 1 34 ? -1.125 -2.510 9.262 1.00 0.00 34 GLY A O 2
ATOM 1688 N N . LYS A 1 35 ? -1.491 -0.870 7.765 1.00 0.00 35 LYS A N 2
ATOM 1689 C CA . LYS A 1 35 ? -2.690 -0.365 8.413 1.00 0.00 35 LYS A CA 2
ATOM 1690 C C . LYS A 1 35 ? -3.829 -0.278 7.410 1.00 0.00 35 LYS A C 2
ATOM 1691 O O . LYS A 1 35 ? -3.692 0.327 6.341 1.00 0.00 35 LYS A O 2
ATOM 1710 N N . ARG A 1 36 ? -4.951 -0.868 7.779 1.00 0.00 36 ARG A N 2
ATOM 1711 C CA . ARG A 1 36 ? -6.112 -0.970 6.904 1.00 0.00 36 ARG A CA 2
ATOM 1712 C C . ARG A 1 36 ? -6.680 0.415 6.584 1.00 0.00 36 ARG A C 2
ATOM 1713 O O . ARG A 1 36 ? -6.855 0.769 5.417 1.00 0.00 36 ARG A O 2
ATOM 1734 N N . ASP A 1 37 ? -6.945 1.196 7.626 1.00 0.00 37 ASP A N 2
ATOM 1735 C CA . ASP A 1 37 ? -7.563 2.515 7.475 1.00 0.00 37 ASP A CA 2
ATOM 1736 C C . ASP A 1 37 ? -6.664 3.472 6.692 1.00 0.00 37 ASP A C 2
ATOM 1737 O O . ASP A 1 37 ? -7.136 4.232 5.844 1.00 0.00 37 ASP A O 2
ATOM 1746 N N . GLN A 1 38 ? -5.368 3.417 6.968 1.00 0.00 38 GLN A N 2
ATOM 1747 C CA . GLN A 1 38 ? -4.410 4.322 6.338 1.00 0.00 38 GLN A CA 2
ATOM 1748 C C . GLN A 1 38 ? -4.349 4.129 4.825 1.00 0.00 38 GLN A C 2
ATOM 1749 O O . GLN A 1 38 ? -4.373 5.103 4.071 1.00 0.00 38 GLN A O 2
ATOM 1763 N N . LEU A 1 39 ? -4.271 2.880 4.377 1.00 0.00 39 LEU A N 2
ATOM 1764 C CA . LEU A 1 39 ? -4.208 2.602 2.945 1.00 0.00 39 LEU A CA 2
ATOM 1765 C C . LEU A 1 39 ? -5.484 3.066 2.248 1.00 0.00 39 LEU A C 2
ATOM 1766 O O . LEU A 1 39 ? -5.416 3.661 1.176 1.00 0.00 39 LEU A O 2
ATOM 1782 N N . VAL A 1 40 ? -6.641 2.827 2.872 1.00 0.00 40 VAL A N 2
ATOM 1783 C CA . VAL A 1 40 ? -7.910 3.317 2.332 1.00 0.00 40 VAL A CA 2
ATOM 1784 C C . VAL A 1 40 ? -7.821 4.812 2.046 1.00 0.00 40 VAL A C 2
ATOM 1785 O O . VAL A 1 40 ? -8.227 5.281 0.982 1.00 0.00 40 VAL A O 2
ATOM 1798 N N . GLY A 1 41 ? -7.260 5.547 2.996 1.00 0.00 41 GLY A N 2
ATOM 1799 C CA . GLY A 1 41 ? -7.061 6.971 2.816 1.00 0.00 41 GLY A CA 2
ATOM 1800 C C . GLY A 1 41 ? -6.164 7.287 1.631 1.00 0.00 41 GLY A C 2
ATOM 1801 O O . GLY A 1 41 ? -6.496 8.132 0.805 1.00 0.00 41 GLY A O 2
ATOM 1805 N N . LYS A 1 42 ? -5.043 6.583 1.538 1.00 0.00 42 LYS A N 2
ATOM 1806 C CA . LYS A 1 42 ? -4.051 6.841 0.496 1.00 0.00 42 LYS A CA 2
ATOM 1807 C C . LYS A 1 42 ? -4.559 6.506 -0.892 1.00 0.00 42 LYS A C 2
ATOM 1808 O O . LYS A 1 42 ? -4.261 7.216 -1.850 1.00 0.00 42 LYS A O 2
ATOM 1827 N N . ILE A 1 43 ? -5.294 5.421 -1.008 1.00 0.00 43 ILE A N 2
ATOM 1828 C CA . ILE A 1 43 ? -5.955 5.088 -2.263 1.00 0.00 43 ILE A CA 2
ATOM 1829 C C . ILE A 1 43 ? -6.828 6.259 -2.733 1.00 0.00 43 ILE A C 2
ATOM 1830 O O . ILE A 1 43 ? -6.771 6.669 -3.901 1.00 0.00 43 ILE A O 2
ATOM 1846 N N . GLN A 1 44 ? -7.594 6.825 -1.800 1.00 0.00 44 GLN A N 2
ATOM 1847 C CA . GLN A 1 44 ? -8.467 7.962 -2.091 1.00 0.00 44 GLN A CA 2
ATOM 1848 C C . GLN A 1 44 ? -7.657 9.233 -2.345 1.00 0.00 44 GLN A C 2
ATOM 1849 O O . GLN A 1 44 ? -8.130 10.171 -2.984 1.00 0.00 44 GLN A O 2
ATOM 1863 N N . GLU A 1 45 ? -6.436 9.258 -1.837 1.00 0.00 45 GLU A N 2
ATOM 1864 C CA . GLU A 1 45 ? -5.586 10.443 -1.940 1.00 0.00 45 GLU A CA 2
ATOM 1865 C C . GLU A 1 45 ? -4.817 10.457 -3.247 1.00 0.00 45 GLU A C 2
ATOM 1866 O O . GLU A 1 45 ? -4.885 11.417 -4.014 1.00 0.00 45 GLU A O 2
ATOM 1878 N N . ARG A 1 46 ? -4.104 9.375 -3.495 1.00 0.00 46 ARG A N 2
ATOM 1879 C CA . ARG A 1 46 ? -3.166 9.312 -4.597 1.00 0.00 46 ARG A CA 2
ATOM 1880 C C . ARG A 1 46 ? -3.871 9.201 -5.943 1.00 0.00 46 ARG A C 2
ATOM 1881 O O . ARG A 1 46 ? -3.458 9.833 -6.914 1.00 0.00 46 ARG A O 2
ATOM 1902 N N . TYR A 1 47 ? -4.929 8.405 -6.008 1.00 0.00 47 TYR A N 2
ATOM 1903 C CA . TYR A 1 47 ? -5.718 8.317 -7.231 1.00 0.00 47 TYR A CA 2
ATOM 1904 C C . TYR A 1 47 ? -6.862 9.300 -7.182 1.00 0.00 47 TYR A C 2
ATOM 1905 O O . TYR A 1 47 ? -7.169 9.988 -8.154 1.00 0.00 47 TYR A O 2
ATOM 1923 N N . GLY A 1 48 ? -7.496 9.336 -6.029 1.00 0.00 48 GLY A N 2
ATOM 1924 C CA . GLY A 1 48 ? -8.726 10.081 -5.884 1.00 0.00 48 GLY A CA 2
ATOM 1925 C C . GLY A 1 48 ? -9.934 9.177 -6.030 1.00 0.00 48 GLY A C 2
ATOM 1926 O O . GLY A 1 48 ? -10.948 9.567 -6.605 1.00 0.00 48 GLY A O 2
ATOM 1930 N N . TYR A 1 49 ? -9.809 7.950 -5.528 1.00 0.00 49 TYR A N 2
ATOM 1931 C CA . TYR A 1 49 ? -10.906 6.987 -5.570 1.00 0.00 49 TYR A CA 2
ATOM 1932 C C . TYR A 1 49 ? -11.914 7.265 -4.470 1.00 0.00 49 TYR A C 2
ATOM 1933 O O . TYR A 1 49 ? -11.726 8.155 -3.647 1.00 0.00 49 TYR A O 2
ATOM 1951 N N . GLN A 1 50 ? -12.982 6.488 -4.465 1.00 0.00 50 GLN A N 2
ATOM 1952 C CA . GLN A 1 50 ? -13.970 6.561 -3.410 1.00 0.00 50 GLN A CA 2
ATOM 1953 C C . GLN A 1 50 ? -13.611 5.578 -2.309 1.00 0.00 50 GLN A C 2
ATOM 1954 O O . GLN A 1 50 ? -12.950 4.569 -2.569 1.00 0.00 50 GLN A O 2
ATOM 1968 N N . LYS A 1 51 ? -14.042 5.874 -1.089 1.00 0.00 51 LYS A N 2
ATOM 1969 C CA . LYS A 1 51 ? -13.808 4.999 0.055 1.00 0.00 51 LYS A CA 2
ATOM 1970 C C . LYS A 1 51 ? -14.341 3.601 -0.232 1.00 0.00 51 LYS A C 2
ATOM 1971 O O . LYS A 1 51 ? -13.774 2.600 0.205 1.00 0.00 51 LYS A O 2
ATOM 1990 N N . ASP A 1 52 ? -15.421 3.558 -0.997 1.00 0.00 52 ASP A N 2
ATOM 1991 C CA . ASP A 1 52 ? -16.036 2.308 -1.419 1.00 0.00 52 ASP A CA 2
ATOM 1992 C C . ASP A 1 52 ? -15.034 1.426 -2.157 1.00 0.00 52 ASP A C 2
ATOM 1993 O O . ASP A 1 52 ? -14.816 0.270 -1.789 1.00 0.00 52 ASP A O 2
ATOM 2002 N N . GLN A 1 53 ? -14.411 1.986 -3.189 1.00 0.00 53 GLN A N 2
ATOM 2003 C CA . GLN A 1 53 ? -13.455 1.237 -3.987 1.00 0.00 53 GLN A CA 2
ATOM 2004 C C . GLN A 1 53 ? -12.189 0.970 -3.186 1.00 0.00 53 GLN A C 2
ATOM 2005 O O . GLN A 1 53 ? -11.599 -0.105 -3.280 1.00 0.00 53 GLN A O 2
ATOM 2019 N N . ALA A 1 54 ? -11.790 1.953 -2.390 1.00 0.00 54 ALA A N 2
ATOM 2020 C CA . ALA A 1 54 ? -10.571 1.850 -1.607 1.00 0.00 54 ALA A CA 2
ATOM 2021 C C . ALA A 1 54 ? -10.613 0.641 -0.684 1.00 0.00 54 ALA A C 2
ATOM 2022 O O . ALA A 1 54 ? -9.670 -0.144 -0.640 1.00 0.00 54 ALA A O 2
ATOM 2029 N N . GLU A 1 55 ? -11.723 0.471 0.023 1.00 0.00 55 GLU A N 2
ATOM 2030 C CA . GLU A 1 55 ? -11.871 -0.649 0.943 1.00 0.00 55 GLU A CA 2
ATOM 2031 C C . GLU A 1 55 ? -11.925 -1.968 0.189 1.00 0.00 55 GLU A C 2
ATOM 2032 O O . GLU A 1 55 ? -11.347 -2.962 0.627 1.00 0.00 55 GLU A O 2
ATOM 2044 N N . LYS A 1 56 ? -12.606 -1.970 -0.952 1.00 0.00 56 LYS A N 2
ATOM 2045 C CA . LYS A 1 56 ? -12.704 -3.167 -1.777 1.00 0.00 56 LYS A CA 2
ATOM 2046 C C . LYS A 1 56 ? -11.320 -3.636 -2.216 1.00 0.00 56 LYS A C 2
ATOM 2047 O O . LYS A 1 56 ? -11.007 -4.830 -2.147 1.00 0.00 56 LYS A O 2
ATOM 2066 N N . GLU A 1 57 ? -10.488 -2.696 -2.647 1.00 0.00 57 GLU A N 2
ATOM 2067 C CA . GLU A 1 57 ? -9.135 -3.022 -3.071 1.00 0.00 57 GLU A CA 2
ATOM 2068 C C . GLU A 1 57 ? -8.258 -3.392 -1.880 1.00 0.00 57 GLU A C 2
ATOM 2069 O O . GLU A 1 57 ? -7.390 -4.256 -1.994 1.00 0.00 57 GLU A O 2
ATOM 2081 N N . VAL A 1 58 ? -8.487 -2.746 -0.739 1.00 0.00 58 VAL A N 2
ATOM 2082 C CA . VAL A 1 58 ? -7.738 -3.066 0.472 1.00 0.00 58 VAL A CA 2
ATOM 2083 C C . VAL A 1 58 ? -7.963 -4.518 0.875 1.00 0.00 58 VAL A C 2
ATOM 2084 O O . VAL A 1 58 ? -7.006 -5.267 1.039 1.00 0.00 58 VAL A O 2
ATOM 2097 N N . VAL A 1 59 ? -9.230 -4.914 1.000 1.00 0.00 59 VAL A N 2
ATOM 2098 C CA . VAL A 1 59 ? -9.576 -6.277 1.411 1.00 0.00 59 VAL A CA 2
ATOM 2099 C C . VAL A 1 59 ? -8.981 -7.304 0.448 1.00 0.00 59 VAL A C 2
ATOM 2100 O O . VAL A 1 59 ? -8.511 -8.366 0.857 1.00 0.00 59 VAL A O 2
ATOM 2113 N N . ASP A 1 60 ? -8.986 -6.972 -0.831 1.00 0.00 60 ASP A N 2
ATOM 2114 C CA . ASP A 1 60 ? -8.420 -7.847 -1.851 1.00 0.00 60 ASP A CA 2
ATOM 2115 C C . ASP A 1 60 ? -6.897 -7.943 -1.700 1.00 0.00 60 ASP A C 2
ATOM 2116 O O . ASP A 1 60 ? -6.326 -9.040 -1.630 1.00 0.00 60 ASP A O 2
ATOM 2125 N N . TRP A 1 61 ? -6.251 -6.786 -1.615 1.00 0.00 61 TRP A N 2
ATOM 2126 C CA . TRP A 1 61 ? -4.802 -6.716 -1.491 1.00 0.00 61 TRP A CA 2
ATOM 2127 C C . TRP A 1 61 ? -4.316 -7.378 -0.202 1.00 0.00 61 TRP A C 2
ATOM 2128 O O . TRP A 1 61 ? -3.330 -8.125 -0.211 1.00 0.00 61 TRP A O 2
ATOM 2149 N N . GLU A 1 62 ? -5.007 -7.107 0.901 1.00 0.00 62 GLU A N 2
ATOM 2150 C CA . GLU A 1 62 ? -4.586 -7.609 2.197 1.00 0.00 62 GLU A CA 2
ATOM 2151 C C . GLU A 1 62 ? -4.634 -9.128 2.236 1.00 0.00 62 GLU A C 2
ATOM 2152 O O . GLU A 1 62 ? -3.761 -9.752 2.808 1.00 0.00 62 GLU A O 2
ATOM 2164 N N . THR A 1 63 ? -5.641 -9.725 1.612 1.00 0.00 63 THR A N 2
ATOM 2165 C CA . THR A 1 63 ? -5.756 -11.172 1.606 1.00 0.00 63 THR A CA 2
ATOM 2166 C C . THR A 1 63 ? -4.621 -11.813 0.799 1.00 0.00 63 THR A C 2
ATOM 2167 O O . THR A 1 63 ? -4.168 -12.916 1.119 1.00 0.00 63 THR A O 2
ATOM 2178 N N . ARG A 1 64 ? -4.143 -11.116 -0.234 1.00 0.00 64 ARG A N 2
ATOM 2179 C CA . ARG A 1 64 ? -3.017 -11.624 -1.024 1.00 0.00 64 ARG A CA 2
ATOM 2180 C C . ARG A 1 64 ? -1.725 -11.641 -0.201 1.00 0.00 64 ARG A C 2
ATOM 2181 O O . ARG A 1 64 ? -0.957 -12.603 -0.243 1.00 0.00 64 ARG A O 2
ATOM 2202 N N . ASN A 1 65 ? -1.499 -10.573 0.552 1.00 0.00 65 ASN A N 2
ATOM 2203 C CA . ASN A 1 65 ? -0.209 -10.350 1.205 1.00 0.00 65 ASN A CA 2
ATOM 2204 C C . ASN A 1 65 ? -0.237 -10.741 2.678 1.00 0.00 65 ASN A C 2
ATOM 2205 O O . ASN A 1 65 ? 0.647 -11.454 3.151 1.00 0.00 65 ASN A O 2
ATOM 2216 N N . GLU A 1 66 ? -1.236 -10.225 3.387 1.00 0.00 66 GLU A N 2
ATOM 2217 C CA . GLU A 1 66 ? -1.535 -10.598 4.778 1.00 0.00 66 GLU A CA 2
ATOM 2218 C C . GLU A 1 66 ? -0.691 -9.827 5.786 1.00 0.00 66 GLU A C 2
ATOM 2219 O O . GLU A 1 66 ? -0.861 -9.985 6.995 1.00 0.00 66 GLU A O 2
ATOM 2231 N N . TYR A 1 67 ? 0.200 -8.974 5.303 1.00 0.00 67 TYR A N 2
ATOM 2232 C CA . TYR A 1 67 ? 0.870 -8.034 6.187 1.00 0.00 67 TYR A CA 2
ATOM 2233 C C . TYR A 1 67 ? -0.006 -6.809 6.380 1.00 0.00 67 TYR A C 2
ATOM 2234 O O . TYR A 1 67 ? 0.227 -5.752 5.797 1.00 0.00 67 TYR A O 2
ATOM 2252 N N . ARG A 1 68 ? -1.045 -6.990 7.175 1.00 0.00 68 ARG A N 2
ATOM 2253 C CA . ARG A 1 68 ? -2.01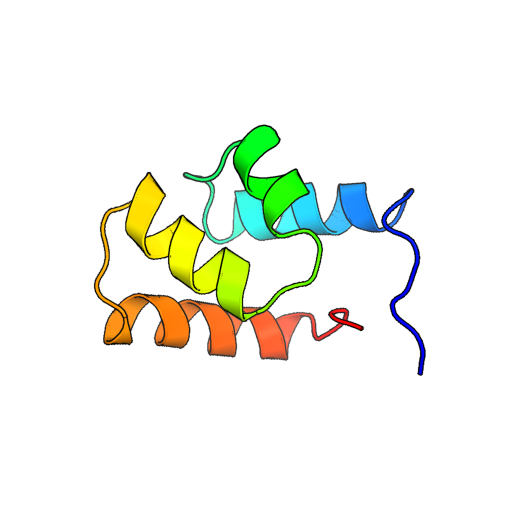8 -5.938 7.433 1.00 0.00 68 ARG A CA 2
ATOM 2254 C C . ARG A 1 68 ? -2.293 -5.853 8.926 1.00 0.00 68 ARG A C 2
ATOM 2255 O O . ARG A 1 68 ? -2.676 -4.808 9.444 1.00 0.00 68 ARG A O 2
ATOM 2276 N N . TRP A 1 69 ? -2.095 -6.962 9.613 1.00 0.00 69 TRP A N 2
ATOM 2277 C CA . TRP A 1 69 ? -2.150 -6.972 11.056 1.00 0.00 69 TRP A CA 2
ATOM 2278 C C . TRP A 1 69 ? -0.729 -6.863 11.585 1.00 0.00 69 TRP A C 2
ATOM 2279 O O . TRP A 1 69 ? 0.151 -7.560 11.047 1.00 0.00 69 TRP A O 2
ATOM 2301 N N . MET A 1 1 ? 7.627 -6.132 19.766 1.00 0.00 1 MET A N 3
ATOM 2302 C CA . MET A 1 1 ? 8.166 -5.005 18.978 1.00 0.00 1 MET A CA 3
ATOM 2303 C C . MET A 1 1 ? 7.137 -4.519 17.969 1.00 0.00 1 MET A C 3
ATOM 2304 O O . MET A 1 1 ? 6.616 -5.306 17.176 1.00 0.00 1 MET A O 3
ATOM 2320 N N . ASN A 1 2 ? 6.834 -3.229 18.013 1.00 0.00 2 ASN A N 3
ATOM 2321 C CA . ASN A 1 2 ? 5.971 -2.613 17.016 1.00 0.00 2 ASN A CA 3
ATOM 2322 C C . ASN A 1 2 ? 6.692 -2.577 15.677 1.00 0.00 2 ASN A C 3
ATOM 2323 O O . ASN A 1 2 ? 7.860 -2.196 15.608 1.00 0.00 2 ASN A O 3
ATOM 2334 N N . LYS A 1 3 ? 6.000 -2.980 14.621 1.00 0.00 3 LYS A N 3
ATOM 2335 C CA . LYS A 1 3 ? 6.617 -3.103 13.308 1.00 0.00 3 LYS A CA 3
ATOM 2336 C C . LYS A 1 3 ? 7.021 -1.737 12.753 1.00 0.00 3 LYS A C 3
ATOM 2337 O O . LYS A 1 3 ? 6.254 -0.778 12.809 1.00 0.00 3 LYS A O 3
ATOM 2356 N N . ASP A 1 4 ? 8.258 -1.648 12.282 1.00 0.00 4 ASP A N 3
ATOM 2357 C CA . ASP A 1 4 ? 8.780 -0.429 11.670 1.00 0.00 4 ASP A CA 3
ATOM 2358 C C . ASP A 1 4 ? 9.035 -0.666 10.185 1.00 0.00 4 ASP A C 3
ATOM 2359 O O . ASP A 1 4 ? 9.861 -1.502 9.828 1.00 0.00 4 ASP A O 3
ATOM 2368 N N . GLU A 1 5 ? 8.317 0.053 9.332 1.00 0.00 5 GLU A N 3
ATOM 2369 C CA . GLU A 1 5 ? 8.379 -0.160 7.883 1.00 0.00 5 GLU A CA 3
ATOM 2370 C C . GLU A 1 5 ? 9.762 0.135 7.298 1.00 0.00 5 GLU A C 3
ATOM 2371 O O . GLU A 1 5 ? 10.585 0.812 7.914 1.00 0.00 5 GLU A O 3
ATOM 2383 N N . ALA A 1 6 ? 9.999 -0.434 6.110 1.00 0.00 6 ALA A N 3
ATOM 2384 C CA . ALA A 1 6 ? 11.118 -0.062 5.245 1.00 0.00 6 ALA A CA 3
ATOM 2385 C C . ALA A 1 6 ? 12.447 -0.679 5.678 1.00 0.00 6 ALA A C 3
ATOM 2386 O O . ALA A 1 6 ? 13.502 -0.293 5.182 1.00 0.00 6 ALA A O 3
ATOM 2393 N N . GLY A 1 7 ? 12.391 -1.661 6.564 1.00 0.00 7 GLY A N 3
ATOM 2394 C CA . GLY A 1 7 ? 13.595 -2.377 6.951 1.00 0.00 7 GLY A CA 3
ATOM 2395 C C . GLY A 1 7 ? 13.322 -3.840 7.232 1.00 0.00 7 GLY A C 3
ATOM 2396 O O . GLY A 1 7 ? 13.488 -4.304 8.362 1.00 0.00 7 GLY A O 3
ATOM 2400 N N . GLY A 1 8 ? 12.880 -4.561 6.211 1.00 0.00 8 GLY A N 3
ATOM 2401 C CA . GLY A 1 8 ? 12.527 -5.958 6.382 1.00 0.00 8 GLY A CA 3
ATOM 2402 C C . GLY A 1 8 ? 11.344 -6.349 5.520 1.00 0.00 8 GLY A C 3
ATOM 2403 O O . GLY A 1 8 ? 11.238 -5.910 4.378 1.00 0.00 8 GLY A O 3
ATOM 2407 N N . ASN A 1 9 ? 10.436 -7.141 6.077 1.00 0.00 9 ASN A N 3
ATOM 2408 C CA . ASN A 1 9 ? 9.256 -7.602 5.346 1.00 0.00 9 ASN A CA 3
ATOM 2409 C C . ASN A 1 9 ? 8.342 -6.430 5.000 1.00 0.00 9 ASN A C 3
ATOM 2410 O O . ASN A 1 9 ? 7.742 -6.379 3.928 1.00 0.00 9 ASN A O 3
ATOM 2421 N N . TRP A 1 10 ? 8.266 -5.482 5.914 1.00 0.00 10 TRP A N 3
ATOM 2422 C CA . TRP A 1 10 ? 7.514 -4.254 5.712 1.00 0.00 10 TRP A CA 3
ATOM 2423 C C . TRP A 1 10 ? 8.042 -3.492 4.494 1.00 0.00 10 TRP A C 3
ATOM 2424 O O . TRP A 1 10 ? 7.285 -2.858 3.760 1.00 0.00 10 TRP A O 3
ATOM 2445 N N . LYS A 1 11 ? 9.351 -3.580 4.281 1.00 0.00 11 LYS A N 3
ATOM 2446 C CA . LYS A 1 11 ? 9.998 -2.954 3.132 1.00 0.00 11 LYS A CA 3
ATOM 2447 C C . LYS A 1 11 ? 9.543 -3.627 1.835 1.00 0.00 11 LYS A C 3
ATOM 2448 O O . LYS A 1 11 ? 9.518 -3.009 0.771 1.00 0.00 11 LYS A O 3
ATOM 2467 N N . GLN A 1 12 ? 9.162 -4.893 1.946 1.00 0.00 12 GLN A N 3
ATOM 2468 C CA . GLN A 1 12 ? 8.713 -5.673 0.800 1.00 0.00 12 GLN A CA 3
ATOM 2469 C C . GLN A 1 12 ? 7.304 -5.251 0.386 1.00 0.00 12 GLN A C 3
ATOM 2470 O O . GLN A 1 12 ? 6.977 -5.232 -0.800 1.00 0.00 12 GLN A O 3
ATOM 2484 N N . PHE A 1 13 ? 6.472 -4.900 1.364 1.00 0.00 13 PHE A N 3
ATOM 2485 C CA . PHE A 1 13 ? 5.112 -4.450 1.067 1.00 0.00 13 PHE A CA 3
ATOM 2486 C C . PHE A 1 13 ? 5.109 -3.024 0.580 1.00 0.00 13 PHE A C 3
ATOM 2487 O O . PHE A 1 13 ? 4.200 -2.610 -0.135 1.00 0.00 13 PHE A O 3
ATOM 2504 N N . LYS A 1 14 ? 6.140 -2.285 0.950 1.00 0.00 14 LYS A N 3
ATOM 2505 C CA . LYS A 1 14 ? 6.393 -0.999 0.317 1.00 0.00 14 LYS A CA 3
ATOM 2506 C C . LYS A 1 14 ? 6.437 -1.213 -1.191 1.00 0.00 14 LYS A C 3
ATOM 2507 O O . LYS A 1 14 ? 5.793 -0.500 -1.957 1.00 0.00 14 LYS A O 3
ATOM 2526 N N . GLY A 1 15 ? 7.172 -2.245 -1.594 1.00 0.00 15 GLY A N 3
ATOM 2527 C CA . GLY A 1 15 ? 7.263 -2.597 -2.992 1.00 0.00 15 GLY A CA 3
ATOM 2528 C C . GLY A 1 15 ? 5.954 -3.138 -3.538 1.00 0.00 15 GLY A C 3
ATOM 2529 O O . GLY A 1 15 ? 5.448 -2.623 -4.525 1.00 0.00 15 GLY A O 3
ATOM 2533 N N . LYS A 1 16 ? 5.392 -4.154 -2.878 1.00 0.00 16 LYS A N 3
ATOM 2534 C CA . LYS A 1 16 ? 4.172 -4.811 -3.361 1.00 0.00 16 LYS A CA 3
ATOM 2535 C C . LYS A 1 16 ? 3.028 -3.821 -3.566 1.00 0.00 16 LYS A C 3
ATOM 2536 O O . LYS A 1 16 ? 2.388 -3.819 -4.616 1.00 0.00 16 LYS A O 3
ATOM 2555 N N . VAL A 1 17 ? 2.758 -2.996 -2.564 1.00 0.00 17 VAL A N 3
ATOM 2556 C CA . VAL A 1 17 ? 1.744 -1.949 -2.704 1.00 0.00 17 VAL A CA 3
ATOM 2557 C C . VAL A 1 17 ? 2.065 -1.016 -3.883 1.00 0.00 17 VAL A C 3
ATOM 2558 O O . VAL A 1 17 ? 1.173 -0.631 -4.641 1.00 0.00 17 VAL A O 3
ATOM 2571 N N . LYS A 1 18 ? 3.344 -0.671 -4.051 1.00 0.00 18 LYS A N 3
ATOM 2572 C CA . LYS A 1 18 ? 3.769 0.195 -5.156 1.00 0.00 18 LYS A CA 3
ATOM 2573 C C . LYS A 1 18 ? 3.721 -0.528 -6.504 1.00 0.00 18 LYS A C 3
ATOM 2574 O O . LYS A 1 18 ? 3.818 0.105 -7.553 1.00 0.00 18 LYS A O 3
ATOM 2593 N N . GLU A 1 19 ? 3.588 -1.846 -6.479 1.00 0.00 19 GLU A N 3
ATOM 2594 C CA . GLU A 1 19 ? 3.439 -2.617 -7.708 1.00 0.00 19 GLU A CA 3
ATOM 2595 C C . GLU A 1 19 ? 1.961 -2.761 -8.059 1.00 0.00 19 GLU A C 3
ATOM 2596 O O . GLU A 1 19 ? 1.574 -2.700 -9.226 1.00 0.00 19 GLU A O 3
ATOM 2608 N N . GLN A 1 20 ? 1.144 -2.937 -7.030 1.00 0.00 20 GLN A N 3
ATOM 2609 C CA . GLN A 1 20 ? -0.288 -3.151 -7.195 1.00 0.00 20 GLN A CA 3
ATOM 2610 C C . GLN A 1 20 ? -1.026 -1.825 -7.431 1.00 0.00 20 GLN A C 3
ATOM 2611 O O . GLN A 1 20 ? -1.963 -1.765 -8.231 1.00 0.00 20 GLN A O 3
ATOM 2625 N N . TRP A 1 21 ? -0.600 -0.763 -6.758 1.00 0.00 21 TRP A N 3
ATOM 2626 C CA . TRP A 1 21 ? -1.192 0.550 -6.991 1.00 0.00 21 TRP A CA 3
ATOM 2627 C C . TRP A 1 21 ? -0.248 1.442 -7.796 1.00 0.00 21 TRP A C 3
ATOM 2628 O O . TRP A 1 21 ? -0.589 1.872 -8.893 1.00 0.00 21 TRP A O 3
ATOM 2649 N N . GLY A 1 22 ? 0.933 1.720 -7.270 1.00 0.00 22 GLY A N 3
ATOM 2650 C CA . GLY A 1 22 ? 1.911 2.480 -8.037 1.00 0.00 22 GLY A CA 3
ATOM 2651 C C . GLY A 1 22 ? 1.708 3.982 -7.955 1.00 0.00 22 GLY A C 3
ATOM 2652 O O . GLY A 1 22 ? 2.663 4.745 -8.093 1.00 0.00 22 GLY A O 3
ATOM 2656 N N . LYS A 1 23 ? 0.468 4.405 -7.736 1.00 0.00 23 LYS A N 3
ATOM 2657 C CA . LYS A 1 23 ? 0.158 5.821 -7.551 1.00 0.00 23 LYS A CA 3
ATOM 2658 C C . LYS A 1 23 ? 0.713 6.311 -6.223 1.00 0.00 23 LYS A C 3
ATOM 2659 O O . LYS A 1 23 ? 0.930 7.502 -6.027 1.00 0.00 23 LYS A O 3
ATOM 2678 N N . LEU A 1 24 ? 0.942 5.373 -5.323 1.00 0.00 24 LEU A N 3
ATOM 2679 C CA . LEU A 1 24 ? 1.477 5.677 -4.012 1.00 0.00 24 LEU A CA 3
ATOM 2680 C C . LEU A 1 24 ? 2.996 5.674 -4.035 1.00 0.00 24 LEU A C 3
ATOM 2681 O O . LEU A 1 24 ? 3.615 4.808 -4.655 1.00 0.00 24 LEU A O 3
ATOM 2697 N N . THR A 1 25 ? 3.586 6.648 -3.363 1.00 0.00 25 THR A N 3
ATOM 2698 C CA . THR A 1 25 ? 5.024 6.832 -3.392 1.00 0.00 25 THR A CA 3
ATOM 2699 C C . THR A 1 25 ? 5.633 6.560 -2.028 1.00 0.00 25 THR A C 3
ATOM 2700 O O . THR A 1 25 ? 4.909 6.359 -1.056 1.00 0.00 25 THR A O 3
ATOM 2711 N N . ASP A 1 26 ? 6.959 6.581 -1.958 1.00 0.00 26 ASP A N 3
ATOM 2712 C CA . ASP A 1 26 ? 7.685 6.209 -0.747 1.00 0.00 26 ASP A CA 3
ATOM 2713 C C . ASP A 1 26 ? 7.232 7.014 0.464 1.00 0.00 26 ASP A C 3
ATOM 2714 O O . ASP A 1 26 ? 7.161 6.473 1.568 1.00 0.00 26 ASP A O 3
ATOM 2723 N N . ASP A 1 27 ? 6.912 8.290 0.258 1.00 0.00 27 ASP A N 3
ATOM 2724 C CA . ASP A 1 27 ? 6.349 9.116 1.330 1.00 0.00 27 ASP A CA 3
ATOM 2725 C C . ASP A 1 27 ? 5.112 8.457 1.899 1.00 0.00 27 ASP A C 3
ATOM 2726 O O . ASP A 1 27 ? 5.017 8.241 3.102 1.00 0.00 27 ASP A O 3
ATOM 2735 N N . ASP A 1 28 ? 4.195 8.090 1.010 1.00 0.00 28 ASP A N 3
ATOM 2736 C CA . ASP A 1 28 ? 2.939 7.477 1.406 1.00 0.00 28 ASP A CA 3
ATOM 2737 C C . ASP A 1 28 ? 3.211 6.188 2.137 1.00 0.00 28 ASP A C 3
ATOM 2738 O O . ASP A 1 28 ? 2.664 5.935 3.203 1.00 0.00 28 ASP A O 3
ATOM 2747 N N . MET A 1 29 ? 4.082 5.383 1.549 1.00 0.00 29 MET A N 3
ATOM 2748 C CA . MET A 1 29 ? 4.406 4.071 2.083 1.00 0.00 29 MET A CA 3
ATOM 2749 C C . MET A 1 29 ? 4.982 4.186 3.486 1.00 0.00 29 MET A C 3
ATOM 2750 O O . MET A 1 29 ? 4.698 3.359 4.347 1.00 0.00 29 MET A O 3
ATOM 2764 N N . THR A 1 30 ? 5.770 5.234 3.711 1.00 0.00 30 THR A N 3
ATOM 2765 C CA . THR A 1 30 ? 6.351 5.499 5.023 1.00 0.00 30 THR A CA 3
ATOM 2766 C C . THR A 1 30 ? 5.248 5.683 6.066 1.00 0.00 30 THR A C 3
ATOM 2767 O O . THR A 1 30 ? 5.416 5.350 7.244 1.00 0.00 30 THR A O 3
ATOM 2778 N N . ILE A 1 31 ? 4.114 6.206 5.618 1.00 0.00 31 ILE A N 3
ATOM 2779 C CA . ILE A 1 31 ? 2.981 6.427 6.495 1.00 0.00 31 ILE A CA 3
ATOM 2780 C C . ILE A 1 31 ? 2.088 5.188 6.535 1.00 0.00 31 ILE A C 3
ATOM 2781 O O . ILE A 1 31 ? 1.318 4.999 7.475 1.00 0.00 31 ILE A O 3
ATOM 2797 N N . ILE A 1 32 ? 2.210 4.336 5.516 1.00 0.00 32 ILE A N 3
ATOM 2798 C CA . ILE A 1 32 ? 1.362 3.160 5.402 1.00 0.00 32 ILE A CA 3
ATOM 2799 C C . ILE A 1 32 ? 1.957 1.987 6.170 1.00 0.00 32 ILE A C 3
ATOM 2800 O O . ILE A 1 32 ? 1.398 1.605 7.193 1.00 0.00 32 ILE A O 3
ATOM 2816 N N . GLU A 1 33 ? 3.095 1.436 5.694 1.00 0.00 33 GLU A N 3
ATOM 2817 C CA . GLU A 1 33 ? 3.780 0.324 6.376 1.00 0.00 33 GLU A CA 3
ATOM 2818 C C . GLU A 1 33 ? 2.947 -0.961 6.432 1.00 0.00 33 GLU A C 3
ATOM 2819 O O . GLU A 1 33 ? 3.339 -1.998 5.899 1.00 0.00 33 GLU A O 3
ATOM 2831 N N . GLY A 1 34 ? 1.801 -0.868 7.068 1.00 0.00 34 GLY A N 3
ATOM 2832 C CA . GLY A 1 34 ? 0.938 -1.999 7.271 1.00 0.00 34 GLY A CA 3
ATOM 2833 C C . GLY A 1 34 ? -0.298 -1.577 8.024 1.00 0.00 34 GLY A C 3
ATOM 2834 O O . GLY A 1 34 ? -0.804 -2.300 8.880 1.00 0.00 34 GLY A O 3
ATOM 2838 N N . LYS A 1 35 ? -0.751 -0.366 7.739 1.00 0.00 35 LYS A N 3
ATOM 2839 C CA . LYS A 1 35 ? -1.983 0.141 8.308 1.00 0.00 35 LYS A CA 3
ATOM 2840 C C . LYS A 1 35 ? -3.098 -0.055 7.295 1.00 0.00 35 LYS A C 3
ATOM 2841 O O . LYS A 1 35 ? -3.039 0.491 6.190 1.00 0.00 35 LYS A O 3
ATOM 2860 N N . ARG A 1 36 ? -4.094 -0.837 7.669 1.00 0.00 36 ARG A N 3
ATOM 2861 C CA . ARG A 1 36 ? -5.228 -1.118 6.797 1.00 0.00 36 ARG A CA 3
ATOM 2862 C C . ARG A 1 36 ? -5.951 0.186 6.445 1.00 0.00 36 ARG A C 3
ATOM 2863 O O . ARG A 1 36 ? -6.376 0.398 5.306 1.00 0.00 36 ARG A O 3
ATOM 2884 N N . ASP A 1 37 ? -6.052 1.068 7.428 1.00 0.00 37 ASP A N 3
ATOM 2885 C CA . ASP A 1 37 ? -6.717 2.356 7.244 1.00 0.00 37 ASP A CA 3
ATOM 2886 C C . ASP A 1 37 ? -5.875 3.295 6.383 1.00 0.00 37 ASP A C 3
ATOM 2887 O O . ASP A 1 37 ? -6.408 4.053 5.574 1.00 0.00 37 ASP A O 3
ATOM 2896 N N . GLN A 1 38 ? -4.561 3.236 6.547 1.00 0.00 38 GLN A N 3
ATOM 2897 C CA . GLN A 1 38 ? -3.670 4.108 5.792 1.00 0.00 38 GLN A CA 3
ATOM 2898 C C . GLN A 1 38 ? -3.787 3.870 4.301 1.00 0.00 38 GLN A C 3
ATOM 2899 O O . GLN A 1 38 ? -3.925 4.815 3.535 1.00 0.00 38 GLN A O 3
ATOM 2913 N N . LEU A 1 39 ? -3.746 2.613 3.889 1.00 0.00 39 LEU A N 3
ATOM 2914 C CA . LEU A 1 39 ? -3.858 2.294 2.476 1.00 0.00 39 LEU A CA 3
ATOM 2915 C C . LEU A 1 39 ? -5.232 2.688 1.942 1.00 0.00 39 LEU A C 3
ATOM 2916 O O . LEU A 1 39 ? -5.329 3.255 0.858 1.00 0.00 39 LEU A O 3
ATOM 2932 N N . VAL A 1 40 ? -6.288 2.424 2.710 1.00 0.00 40 VAL A N 3
ATOM 2933 C CA . VAL A 1 40 ? -7.637 2.771 2.270 1.00 0.00 40 VAL A CA 3
ATOM 2934 C C . VAL A 1 40 ? -7.745 4.283 2.031 1.00 0.00 40 VAL A C 3
ATOM 2935 O O . VAL A 1 40 ? -8.335 4.735 1.042 1.00 0.00 40 VAL A O 3
ATOM 2948 N N . GLY A 1 41 ? -7.124 5.058 2.914 1.00 0.00 41 GLY A N 3
ATOM 2949 C CA . GLY A 1 41 ? -7.130 6.498 2.771 1.00 0.00 41 GLY A CA 3
ATOM 2950 C C . GLY A 1 41 ? -6.196 6.953 1.673 1.00 0.00 41 GLY A C 3
ATOM 2951 O O . GLY A 1 41 ? -6.531 7.838 0.894 1.00 0.00 41 GLY A O 3
ATOM 2955 N N . LYS A 1 42 ? -5.034 6.323 1.599 1.00 0.00 42 LYS A N 3
ATOM 2956 C CA . LYS A 1 42 ? -4.030 6.675 0.609 1.00 0.00 42 LYS A CA 3
ATOM 2957 C C . LYS A 1 42 ? -4.511 6.403 -0.811 1.00 0.00 42 LYS A C 3
ATOM 2958 O O . LYS A 1 42 ? -4.202 7.166 -1.724 1.00 0.00 42 LYS A O 3
ATOM 2977 N N . ILE A 1 43 ? -5.254 5.317 -1.005 1.00 0.00 43 ILE A N 3
ATOM 2978 C CA . ILE A 1 43 ? -5.901 5.064 -2.294 1.00 0.00 43 ILE A CA 3
ATOM 2979 C C . ILE A 1 43 ? -6.831 6.221 -2.648 1.00 0.00 43 ILE A C 3
ATOM 2980 O O . ILE A 1 43 ? -6.765 6.774 -3.752 1.00 0.00 43 ILE A O 3
ATOM 2996 N N . GLN A 1 44 ? -7.680 6.600 -1.690 1.00 0.00 44 GLN A N 3
ATOM 2997 C CA . GLN A 1 44 ? -8.602 7.721 -1.874 1.00 0.00 44 GLN A CA 3
ATOM 2998 C C . GLN A 1 44 ? -7.846 9.022 -2.148 1.00 0.00 44 GLN A C 3
ATOM 2999 O O . GLN A 1 44 ? -8.345 9.904 -2.838 1.00 0.00 44 GLN A O 3
ATOM 3013 N N . GLU A 1 45 ? -6.633 9.115 -1.621 1.00 0.00 45 GLU A N 3
ATOM 3014 C CA . GLU A 1 45 ? -5.820 10.324 -1.761 1.00 0.00 45 GLU A CA 3
ATOM 3015 C C . GLU A 1 45 ? -5.139 10.379 -3.126 1.00 0.00 45 GLU A C 3
ATOM 3016 O O . GLU A 1 45 ? -5.219 11.384 -3.833 1.00 0.00 45 GLU A O 3
ATOM 3028 N N . ARG A 1 46 ? -4.471 9.290 -3.479 1.00 0.00 46 ARG A N 3
ATOM 3029 C CA . ARG A 1 46 ? -3.634 9.243 -4.672 1.00 0.00 46 ARG A CA 3
ATOM 3030 C C . ARG A 1 46 ? -4.444 9.191 -5.956 1.00 0.00 46 ARG A C 3
ATOM 3031 O O . ARG A 1 46 ? -4.124 9.880 -6.925 1.00 0.00 46 ARG A O 3
ATOM 3052 N N . TYR A 1 47 ? -5.476 8.369 -5.972 1.00 0.00 47 TYR A N 3
ATOM 3053 C CA . TYR A 1 47 ? -6.313 8.246 -7.154 1.00 0.00 47 TYR A CA 3
ATOM 3054 C C . TYR A 1 47 ? -7.470 9.224 -7.093 1.00 0.00 47 TYR A C 3
ATOM 3055 O O . TYR A 1 47 ? -7.798 9.890 -8.077 1.00 0.00 47 TYR A O 3
ATOM 3073 N N . GLY A 1 48 ? -8.082 9.293 -5.926 1.00 0.00 48 GLY A N 3
ATOM 3074 C CA . GLY A 1 48 ? -9.274 10.099 -5.757 1.00 0.00 48 GLY A CA 3
ATOM 3075 C C . GLY A 1 48 ? -10.522 9.249 -5.861 1.00 0.00 48 GLY A C 3
ATOM 3076 O O . GLY A 1 48 ? -11.382 9.488 -6.707 1.00 0.00 48 GLY A O 3
ATOM 3080 N N . TYR A 1 49 ? -10.604 8.242 -5.003 1.00 0.00 49 TYR A N 3
ATOM 3081 C CA . TYR A 1 49 ? -11.693 7.276 -5.046 1.00 0.00 49 TYR A CA 3
ATOM 3082 C C . TYR A 1 49 ? -12.640 7.452 -3.873 1.00 0.00 49 TYR A C 3
ATOM 3083 O O . TYR A 1 49 ? -12.450 8.318 -3.020 1.00 0.00 49 TYR A O 3
ATOM 3101 N N . GLN A 1 50 ? -13.663 6.612 -3.850 1.00 0.00 50 GLN A N 3
ATOM 3102 C CA . GLN A 1 50 ? -14.566 6.523 -2.720 1.00 0.00 50 GLN A CA 3
ATOM 3103 C C . GLN A 1 50 ? -14.051 5.460 -1.762 1.00 0.00 50 GLN A C 3
ATOM 3104 O O . GLN A 1 50 ? -13.331 4.550 -2.182 1.00 0.00 50 GLN A O 3
ATOM 3118 N N . LYS A 1 51 ? -14.410 5.557 -0.484 1.00 0.00 51 LYS A N 3
ATOM 3119 C CA . LYS A 1 51 ? -13.998 4.548 0.490 1.00 0.00 51 LYS A CA 3
ATOM 3120 C C . LYS A 1 51 ? -14.537 3.181 0.087 1.00 0.00 51 LYS A C 3
ATOM 3121 O O . LYS A 1 51 ? -13.958 2.146 0.421 1.00 0.00 51 LYS A O 3
ATOM 3140 N N . ASP A 1 52 ? -15.636 3.194 -0.660 1.00 0.00 52 ASP A N 3
ATOM 3141 C CA . ASP A 1 52 ? -16.231 1.972 -1.181 1.00 0.00 52 ASP A CA 3
ATOM 3142 C C . ASP A 1 52 ? -15.210 1.205 -2.001 1.00 0.00 52 ASP A C 3
ATOM 3143 O O . ASP A 1 52 ? -14.830 0.085 -1.658 1.00 0.00 52 ASP A O 3
ATOM 3152 N N . GLN A 1 53 ? -14.733 1.847 -3.057 1.00 0.00 53 GLN A N 3
ATOM 3153 C CA . GLN A 1 53 ? -13.786 1.227 -3.964 1.00 0.00 53 GLN A CA 3
ATOM 3154 C C . GLN A 1 53 ? -12.470 0.941 -3.257 1.00 0.00 53 GLN A C 3
ATOM 3155 O O . GLN A 1 53 ? -11.851 -0.103 -3.469 1.00 0.00 53 GLN A O 3
ATOM 3169 N N . ALA A 1 54 ? -12.058 1.875 -2.410 1.00 0.00 54 ALA A N 3
ATOM 3170 C CA . ALA A 1 54 ? -10.788 1.767 -1.716 1.00 0.00 54 ALA A CA 3
ATOM 3171 C C . ALA A 1 54 ? -10.732 0.508 -0.861 1.00 0.00 54 ALA A C 3
ATOM 3172 O O . ALA A 1 54 ? -9.761 -0.242 -0.922 1.00 0.00 54 ALA A O 3
ATOM 3179 N N . GLU A 1 55 ? -11.785 0.253 -0.091 1.00 0.00 55 GLU A N 3
ATOM 3180 C CA . GLU A 1 55 ? -11.812 -0.925 0.771 1.00 0.00 55 GLU A CA 3
ATOM 3181 C C . GLU A 1 55 ? -11.786 -2.202 -0.053 1.00 0.00 55 GLU A C 3
ATOM 3182 O O . GLU A 1 55 ? -11.134 -3.174 0.323 1.00 0.00 55 GLU A O 3
ATOM 3194 N N . LYS A 1 56 ? -12.487 -2.192 -1.184 1.00 0.00 56 LYS A N 3
ATOM 3195 C CA . LYS A 1 56 ? -12.535 -3.356 -2.063 1.00 0.00 56 LYS A CA 3
ATOM 3196 C C . LYS A 1 56 ? -11.139 -3.731 -2.548 1.00 0.00 56 LYS A C 3
ATOM 3197 O O . LYS A 1 56 ? -10.787 -4.910 -2.588 1.00 0.00 56 LYS A O 3
ATOM 3216 N N . GLU A 1 57 ? -10.351 -2.727 -2.915 1.00 0.00 57 GLU A N 3
ATOM 3217 C CA . GLU A 1 57 ? -8.980 -2.949 -3.360 1.00 0.00 57 GLU A CA 3
ATOM 3218 C C . GLU A 1 57 ? -8.068 -3.304 -2.187 1.00 0.00 57 GLU A C 3
ATOM 3219 O O . GLU A 1 57 ? -7.210 -4.181 -2.307 1.00 0.00 57 GLU A O 3
ATOM 3231 N N . VAL A 1 58 ? -8.264 -2.632 -1.053 1.00 0.00 58 VAL A N 3
ATOM 3232 C CA . VAL A 1 58 ? -7.465 -2.897 0.139 1.00 0.00 58 VAL A CA 3
ATOM 3233 C C . VAL A 1 58 ? -7.634 -4.341 0.598 1.00 0.00 58 VAL A C 3
ATOM 3234 O O . VAL A 1 58 ? -6.654 -5.065 0.731 1.00 0.00 58 VAL A O 3
ATOM 3247 N N . VAL A 1 59 ? -8.880 -4.757 0.818 1.00 0.00 59 VAL A N 3
ATOM 3248 C CA . VAL A 1 59 ? -9.164 -6.113 1.287 1.00 0.00 59 VAL A CA 3
ATOM 3249 C C . VAL A 1 59 ? -8.699 -7.146 0.263 1.00 0.00 59 VAL A C 3
ATOM 3250 O O . VAL A 1 59 ? -8.186 -8.205 0.625 1.00 0.00 59 VAL A O 3
ATOM 3263 N N . ASP A 1 60 ? -8.867 -6.822 -1.014 1.00 0.00 60 ASP A N 3
ATOM 3264 C CA . ASP A 1 60 ? -8.430 -7.701 -2.093 1.00 0.00 60 ASP A CA 3
ATOM 3265 C C . ASP A 1 60 ? -6.927 -7.961 -1.993 1.00 0.00 60 ASP A C 3
ATOM 3266 O O . ASP A 1 60 ? -6.492 -9.109 -1.889 1.00 0.00 60 ASP A O 3
ATOM 3275 N N . TRP A 1 61 ? -6.145 -6.887 -1.987 1.00 0.00 61 TRP A N 3
ATOM 3276 C CA . TRP A 1 61 ? -4.690 -6.993 -1.905 1.00 0.00 61 TRP A CA 3
ATOM 3277 C C . TRP A 1 61 ? -4.263 -7.579 -0.560 1.00 0.00 61 TRP A C 3
ATOM 3278 O O . TRP A 1 61 ? -3.341 -8.401 -0.492 1.00 0.00 61 TRP A O 3
ATOM 3299 N N . GLU A 1 62 ? -4.935 -7.147 0.502 1.00 0.00 62 GLU A N 3
ATOM 3300 C CA . GLU A 1 62 ? -4.662 -7.637 1.846 1.00 0.00 62 GLU A CA 3
ATOM 3301 C C . GLU A 1 62 ? -4.812 -9.147 1.913 1.00 0.00 62 GLU A C 3
ATOM 3302 O O . GLU A 1 62 ? -3.984 -9.832 2.495 1.00 0.00 62 GLU A O 3
ATOM 3314 N N . THR A 1 63 ? -5.853 -9.663 1.289 1.00 0.00 63 THR A N 3
ATOM 3315 C CA . THR A 1 63 ? -6.109 -11.091 1.305 1.00 0.00 63 THR A CA 3
ATOM 3316 C C . THR A 1 63 ? -5.129 -11.848 0.395 1.00 0.00 63 THR A C 3
ATOM 3317 O O . THR A 1 63 ? -4.885 -13.035 0.588 1.00 0.00 63 THR A O 3
ATOM 3328 N N . ARG A 1 64 ? -4.555 -11.152 -0.587 1.00 0.00 64 ARG A N 3
ATOM 3329 C CA . ARG A 1 64 ? -3.585 -11.774 -1.492 1.00 0.00 64 ARG A CA 3
ATOM 3330 C C . ARG A 1 64 ? -2.278 -12.083 -0.769 1.00 0.00 64 ARG A C 3
ATOM 3331 O O . ARG A 1 64 ? -1.690 -13.147 -0.953 1.00 0.00 64 ARG A O 3
ATOM 3352 N N . ASN A 1 65 ? -1.827 -11.145 0.051 1.00 0.00 65 ASN A N 3
ATOM 3353 C CA . ASN A 1 65 ? -0.546 -11.283 0.741 1.00 0.00 65 ASN A CA 3
ATOM 3354 C C . ASN A 1 65 ? -0.762 -11.813 2.149 1.00 0.00 65 ASN A C 3
ATOM 3355 O O . ASN A 1 65 ? -0.075 -12.732 2.596 1.00 0.00 65 ASN A O 3
ATOM 3366 N N . GLU A 1 66 ? -1.708 -11.183 2.840 1.00 0.00 66 GLU A N 3
ATOM 3367 C CA . GLU A 1 66 ? -2.173 -11.586 4.178 1.00 0.00 66 GLU A CA 3
ATOM 3368 C C . GLU A 1 66 ? -1.199 -11.145 5.252 1.00 0.00 66 GLU A C 3
ATOM 3369 O O . GLU A 1 66 ? -1.598 -10.641 6.302 1.00 0.00 66 GLU A O 3
ATOM 3381 N N . TYR A 1 67 ? 0.074 -11.353 4.992 1.00 0.00 67 TYR A N 3
ATOM 3382 C CA . TYR A 1 67 ? 1.103 -10.876 5.879 1.00 0.00 67 TYR A CA 3
ATOM 3383 C C . TYR A 1 67 ? 1.169 -9.358 5.783 1.00 0.00 67 TYR A C 3
ATOM 3384 O O . TYR A 1 67 ? 1.621 -8.808 4.784 1.00 0.00 67 TYR A O 3
ATOM 3402 N N . ARG A 1 68 ? 0.669 -8.688 6.803 1.00 0.00 68 ARG A N 3
ATOM 3403 C CA . ARG A 1 68 ? 0.608 -7.238 6.795 1.00 0.00 68 ARG A CA 3
ATOM 3404 C C . ARG A 1 68 ? 1.245 -6.682 8.070 1.00 0.00 68 ARG A C 3
ATOM 3405 O O . ARG A 1 68 ? 1.047 -5.520 8.428 1.00 0.00 68 ARG A O 3
ATOM 3426 N N . TRP A 1 69 ? 2.018 -7.523 8.743 1.00 0.00 69 TRP A N 3
ATOM 3427 C CA . TRP A 1 69 ? 2.653 -7.145 9.998 1.00 0.00 69 TRP A CA 3
ATOM 3428 C C . TRP A 1 69 ? 4.132 -7.515 9.971 1.00 0.00 69 TRP A C 3
ATOM 3429 O O . TRP A 1 69 ? 4.490 -8.587 10.504 1.00 0.00 69 TRP A O 3
ATOM 3451 N N . MET A 1 1 ? -1.288 -9.178 21.336 1.00 0.00 1 MET A N 4
ATOM 3452 C CA . MET A 1 1 ? -0.003 -9.189 20.606 1.00 0.00 1 MET A CA 4
ATOM 3453 C C . MET A 1 1 ? 0.226 -7.852 19.917 1.00 0.00 1 MET A C 4
ATOM 3454 O O . MET A 1 1 ? -0.585 -7.415 19.101 1.00 0.00 1 MET A O 4
ATOM 3470 N N . ASN A 1 2 ? 1.326 -7.202 20.261 1.00 0.00 2 ASN A N 4
ATOM 3471 C CA . ASN A 1 2 ? 1.690 -5.937 19.647 1.00 0.00 2 ASN A CA 4
ATOM 3472 C C . ASN A 1 2 ? 2.378 -6.188 18.311 1.00 0.00 2 ASN A C 4
ATOM 3473 O O . ASN A 1 2 ? 3.367 -6.920 18.245 1.00 0.00 2 ASN A O 4
ATOM 3484 N N . LYS A 1 3 ? 1.854 -5.594 17.249 1.00 0.00 3 LYS A N 4
ATOM 3485 C CA . LYS A 1 3 ? 2.438 -5.773 15.928 1.00 0.00 3 LYS A CA 4
ATOM 3486 C C . LYS A 1 3 ? 3.621 -4.834 15.747 1.00 0.00 3 LYS A C 4
ATOM 3487 O O . LYS A 1 3 ? 3.538 -3.639 16.052 1.00 0.00 3 LYS A O 4
ATOM 3506 N N . ASP A 1 4 ? 4.724 -5.378 15.271 1.00 0.00 4 ASP A N 4
ATOM 3507 C CA . ASP A 1 4 ? 5.891 -4.572 14.960 1.00 0.00 4 ASP A CA 4
ATOM 3508 C C . ASP A 1 4 ? 5.694 -3.883 13.622 1.00 0.00 4 ASP A C 4
ATOM 3509 O O . ASP A 1 4 ? 5.521 -4.543 12.597 1.00 0.00 4 ASP A O 4
ATOM 3518 N N . GLU A 1 5 ? 5.678 -2.560 13.639 1.00 0.00 5 GLU A N 4
ATOM 3519 C CA . GLU A 1 5 ? 5.516 -1.793 12.418 1.00 0.00 5 GLU A CA 4
ATOM 3520 C C . GLU A 1 5 ? 6.872 -1.355 11.891 1.00 0.00 5 GLU A C 4
ATOM 3521 O O . GLU A 1 5 ? 7.740 -0.944 12.663 1.00 0.00 5 GLU A O 4
ATOM 3533 N N . ALA A 1 6 ? 7.046 -1.482 10.577 1.00 0.00 6 ALA A N 4
ATOM 3534 C CA . ALA A 1 6 ? 8.309 -1.196 9.901 1.00 0.00 6 ALA A CA 4
ATOM 3535 C C . ALA A 1 6 ? 9.396 -2.195 10.307 1.00 0.00 6 ALA A C 4
ATOM 3536 O O . ALA A 1 6 ? 9.453 -2.658 11.446 1.00 0.00 6 ALA A O 4
ATOM 3543 N N . GLY A 1 7 ? 10.259 -2.530 9.362 1.00 0.00 7 GLY A N 4
ATOM 3544 C CA . GLY A 1 7 ? 11.293 -3.508 9.623 1.00 0.00 7 GLY A CA 4
ATOM 3545 C C . GLY A 1 7 ? 11.089 -4.779 8.825 1.00 0.00 7 GLY A C 4
ATOM 3546 O O . GLY A 1 7 ? 10.554 -5.763 9.332 1.00 0.00 7 GLY A O 4
ATOM 3550 N N . GLY A 1 8 ? 11.506 -4.754 7.570 1.00 0.00 8 GLY A N 4
ATOM 3551 C CA . GLY A 1 8 ? 11.351 -5.913 6.714 1.00 0.00 8 GLY A CA 4
ATOM 3552 C C . GLY A 1 8 ? 10.058 -5.878 5.926 1.00 0.00 8 GLY A C 4
ATOM 3553 O O . GLY A 1 8 ? 10.074 -5.697 4.707 1.00 0.00 8 GLY A O 4
ATOM 3557 N N . ASN A 1 9 ? 8.932 -6.012 6.623 1.00 0.00 9 ASN A N 4
ATOM 3558 C CA . ASN A 1 9 ? 7.624 -6.008 5.967 1.00 0.00 9 ASN A CA 4
ATOM 3559 C C . ASN A 1 9 ? 7.366 -4.650 5.337 1.00 0.00 9 ASN A C 4
ATOM 3560 O O . ASN A 1 9 ? 6.800 -4.554 4.251 1.00 0.00 9 ASN A O 4
ATOM 3571 N N . TRP A 1 10 ? 7.823 -3.611 6.015 1.00 0.00 10 TRP A N 4
ATOM 3572 C CA . TRP A 1 10 ? 7.715 -2.257 5.514 1.00 0.00 10 TRP A CA 4
ATOM 3573 C C . TRP A 1 10 ? 8.404 -2.135 4.159 1.00 0.00 10 TRP A C 4
ATOM 3574 O O . TRP A 1 10 ? 7.812 -1.665 3.195 1.00 0.00 10 TRP A O 4
ATOM 3595 N N . LYS A 1 11 ? 9.640 -2.609 4.083 1.00 0.00 11 LYS A N 4
ATOM 3596 C CA . LYS A 1 11 ? 10.426 -2.506 2.862 1.00 0.00 11 LYS A CA 4
ATOM 3597 C C . LYS A 1 11 ? 9.825 -3.347 1.733 1.00 0.00 11 LYS A C 4
ATOM 3598 O O . LYS A 1 11 ? 9.753 -2.895 0.589 1.00 0.00 11 LYS A O 4
ATOM 3617 N N . GLN A 1 12 ? 9.380 -4.558 2.054 1.00 0.00 12 GLN A N 4
ATOM 3618 C CA . GLN A 1 12 ? 8.862 -5.469 1.037 1.00 0.00 12 GLN A CA 4
ATOM 3619 C C . GLN A 1 12 ? 7.536 -4.972 0.458 1.00 0.00 12 GLN A C 4
ATOM 3620 O O . GLN A 1 12 ? 7.354 -4.941 -0.760 1.00 0.00 12 GLN A O 4
ATOM 3634 N N . PHE A 1 13 ? 6.619 -4.565 1.327 1.00 0.00 13 PHE A N 4
ATOM 3635 C CA . PHE A 1 13 ? 5.275 -4.202 0.885 1.00 0.00 13 PHE A CA 4
ATOM 3636 C C . PHE A 1 13 ? 5.228 -2.807 0.326 1.00 0.00 13 PHE A C 4
ATOM 3637 O O . PHE A 1 13 ? 4.250 -2.425 -0.308 1.00 0.00 13 PHE A O 4
ATOM 3654 N N . LYS A 1 14 ? 6.290 -2.056 0.533 1.00 0.00 14 LYS A N 4
ATOM 3655 C CA . LYS A 1 14 ? 6.455 -0.809 -0.202 1.00 0.00 14 LYS A CA 4
ATOM 3656 C C . LYS A 1 14 ? 6.494 -1.130 -1.689 1.00 0.00 14 LYS A C 4
ATOM 3657 O O . LYS A 1 14 ? 5.824 -0.499 -2.498 1.00 0.00 14 LYS A O 4
ATOM 3676 N N . GLY A 1 15 ? 7.254 -2.163 -2.028 1.00 0.00 15 GLY A N 4
ATOM 3677 C CA . GLY A 1 15 ? 7.329 -2.604 -3.403 1.00 0.00 15 GLY A CA 4
ATOM 3678 C C . GLY A 1 15 ? 6.061 -3.306 -3.845 1.00 0.00 15 GLY A C 4
ATOM 3679 O O . GLY A 1 15 ? 5.548 -3.044 -4.936 1.00 0.00 15 GLY A O 4
ATOM 3683 N N . LYS A 1 16 ? 5.546 -4.186 -2.987 1.00 0.00 16 LYS A N 4
ATOM 3684 C CA . LYS A 1 16 ? 4.356 -4.966 -3.300 1.00 0.00 16 LYS A CA 4
ATOM 3685 C C . LYS A 1 16 ? 3.157 -4.057 -3.578 1.00 0.00 16 LYS A C 4
ATOM 3686 O O . LYS A 1 16 ? 2.469 -4.212 -4.589 1.00 0.00 16 LYS A O 4
ATOM 3705 N N . VAL A 1 17 ? 2.909 -3.111 -2.678 1.00 0.00 17 VAL A N 4
ATOM 3706 C CA . VAL A 1 17 ? 1.818 -2.154 -2.858 1.00 0.00 17 VAL A CA 4
ATOM 3707 C C . VAL A 1 17 ? 2.019 -1.298 -4.109 1.00 0.00 17 VAL A C 4
ATOM 3708 O O . VAL A 1 17 ? 1.057 -0.981 -4.803 1.00 0.00 17 VAL A O 4
ATOM 3721 N N . LYS A 1 18 ? 3.260 -0.926 -4.409 1.00 0.00 18 LYS A N 4
ATOM 3722 C CA . LYS A 1 18 ? 3.526 -0.104 -5.589 1.00 0.00 18 LYS A CA 4
ATOM 3723 C C . LYS A 1 18 ? 3.343 -0.885 -6.890 1.00 0.00 18 LYS A C 4
ATOM 3724 O O . LYS A 1 18 ? 3.267 -0.296 -7.966 1.00 0.00 18 LYS A O 4
ATOM 3743 N N . GLU A 1 19 ? 3.284 -2.202 -6.803 1.00 0.00 19 GLU A N 4
ATOM 3744 C CA . GLU A 1 19 ? 2.984 -3.014 -7.973 1.00 0.00 19 GLU A CA 4
ATOM 3745 C C . GLU A 1 19 ? 1.473 -3.125 -8.173 1.00 0.00 19 GLU A C 4
ATOM 3746 O O . GLU A 1 19 ? 0.972 -3.027 -9.294 1.00 0.00 19 GLU A O 4
ATOM 3758 N N . GLN A 1 20 ? 0.756 -3.307 -7.075 1.00 0.00 20 GLN A N 4
ATOM 3759 C CA . GLN A 1 20 ? -0.693 -3.455 -7.114 1.00 0.00 20 GLN A CA 4
ATOM 3760 C C . GLN A 1 20 ? -1.389 -2.098 -7.321 1.00 0.00 20 GLN A C 4
ATOM 3761 O O . GLN A 1 20 ? -2.319 -1.988 -8.121 1.00 0.00 20 GLN A O 4
ATOM 3775 N N . TRP A 1 21 ? -0.935 -1.071 -6.611 1.00 0.00 21 TRP A N 4
ATOM 3776 C CA . TRP A 1 21 ? -1.434 0.284 -6.823 1.00 0.00 21 TRP A CA 4
ATOM 3777 C C . TRP A 1 21 ? -0.420 1.087 -7.633 1.00 0.00 21 TRP A C 4
ATOM 3778 O O . TRP A 1 21 ? -0.609 1.304 -8.831 1.00 0.00 21 TRP A O 4
ATOM 3799 N N . GLY A 1 22 ? 0.661 1.508 -6.996 1.00 0.00 22 GLY A N 4
ATOM 3800 C CA . GLY A 1 22 ? 1.720 2.193 -7.720 1.00 0.00 22 GLY A CA 4
ATOM 3801 C C . GLY A 1 22 ? 1.602 3.697 -7.660 1.00 0.00 22 GLY A C 4
ATOM 3802 O O . GLY A 1 22 ? 2.591 4.409 -7.832 1.00 0.00 22 GLY A O 4
ATOM 3806 N N . LYS A 1 23 ? 0.393 4.183 -7.417 1.00 0.00 23 LYS A N 4
ATOM 3807 C CA . LYS A 1 23 ? 0.157 5.615 -7.301 1.00 0.00 23 LYS A CA 4
ATOM 3808 C C . LYS A 1 23 ? 0.773 6.143 -6.013 1.00 0.00 23 LYS A C 4
ATOM 3809 O O . LYS A 1 23 ? 1.110 7.320 -5.905 1.00 0.00 23 LYS A O 4
ATOM 3828 N N . LEU A 1 24 ? 0.926 5.251 -5.046 1.00 0.00 24 LEU A N 4
ATOM 3829 C CA . LEU A 1 24 ? 1.492 5.607 -3.759 1.00 0.00 24 LEU A CA 4
ATOM 3830 C C . LEU A 1 24 ? 3.011 5.652 -3.840 1.00 0.00 24 LEU A C 4
ATOM 3831 O O . LEU A 1 24 ? 3.641 4.781 -4.441 1.00 0.00 24 LEU A O 4
ATOM 3847 N N . THR A 1 25 ? 3.586 6.673 -3.240 1.00 0.00 25 THR A N 4
ATOM 3848 C CA . THR A 1 25 ? 5.012 6.903 -3.314 1.00 0.00 25 THR A CA 4
ATOM 3849 C C . THR A 1 25 ? 5.682 6.606 -1.980 1.00 0.00 25 THR A C 4
ATOM 3850 O O . THR A 1 25 ? 5.024 6.158 -1.040 1.00 0.00 25 THR A O 4
ATOM 3861 N N . ASP A 1 26 ? 6.981 6.867 -1.892 1.00 0.00 26 ASP A N 4
ATOM 3862 C CA . ASP A 1 26 ? 7.759 6.493 -0.713 1.00 0.00 26 ASP A CA 4
ATOM 3863 C C . ASP A 1 26 ? 7.202 7.147 0.551 1.00 0.00 26 ASP A C 4
ATOM 3864 O O . ASP A 1 26 ? 7.130 6.507 1.604 1.00 0.00 26 ASP A O 4
ATOM 3873 N N . ASP A 1 27 ? 6.801 8.413 0.440 1.00 0.00 27 ASP A N 4
ATOM 3874 C CA . ASP A 1 27 ? 6.158 9.115 1.551 1.00 0.00 27 ASP A CA 4
ATOM 3875 C C . ASP A 1 27 ? 4.945 8.347 2.025 1.00 0.00 27 ASP A C 4
ATOM 3876 O O . ASP A 1 27 ? 4.826 8.040 3.198 1.00 0.00 27 ASP A O 4
ATOM 3885 N N . ASP A 1 28 ? 4.078 7.987 1.093 1.00 0.00 28 ASP A N 4
ATOM 3886 C CA . ASP A 1 28 ? 2.852 7.275 1.428 1.00 0.00 28 ASP A CA 4
ATOM 3887 C C . ASP A 1 28 ? 3.185 5.965 2.099 1.00 0.00 28 ASP A C 4
ATOM 3888 O O . ASP A 1 28 ? 2.663 5.638 3.161 1.00 0.00 28 ASP A O 4
ATOM 3897 N N . MET A 1 29 ? 4.087 5.237 1.471 1.00 0.00 29 MET A N 4
ATOM 3898 C CA . MET A 1 29 ? 4.438 3.901 1.904 1.00 0.00 29 MET A CA 4
ATOM 3899 C C . MET A 1 29 ? 5.032 3.897 3.310 1.00 0.00 29 MET A C 4
ATOM 3900 O O . MET A 1 29 ? 4.778 2.980 4.090 1.00 0.00 29 MET A O 4
ATOM 3914 N N . THR A 1 30 ? 5.813 4.925 3.636 1.00 0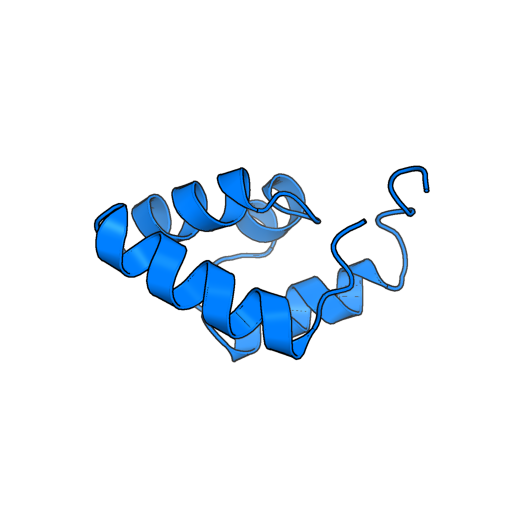.00 30 THR A N 4
ATOM 3915 C CA . THR A 1 30 ? 6.452 5.007 4.944 1.00 0.00 30 THR A CA 4
ATOM 3916 C C . THR A 1 30 ? 5.431 5.335 6.037 1.00 0.00 30 THR A C 4
ATOM 3917 O O . THR A 1 30 ? 5.653 5.027 7.208 1.00 0.00 30 THR A O 4
ATOM 3928 N N . ILE A 1 31 ? 4.319 5.963 5.653 1.00 0.00 31 ILE A N 4
ATOM 3929 C CA . ILE A 1 31 ? 3.257 6.275 6.607 1.00 0.00 31 ILE A CA 4
ATOM 3930 C C . ILE A 1 31 ? 2.410 5.032 6.876 1.00 0.00 31 ILE A C 4
ATOM 3931 O O . ILE A 1 31 ? 1.918 4.823 7.985 1.00 0.00 31 ILE A O 4
ATOM 3947 N N . ILE A 1 32 ? 2.248 4.208 5.845 1.00 0.00 32 ILE A N 4
ATOM 3948 C CA . ILE A 1 32 ? 1.378 3.042 5.923 1.00 0.00 32 ILE A CA 4
ATOM 3949 C C . ILE A 1 32 ? 2.082 1.861 6.596 1.00 0.00 32 ILE A C 4
ATOM 3950 O O . ILE A 1 32 ? 1.677 1.454 7.684 1.00 0.00 32 ILE A O 4
ATOM 3966 N N . GLU A 1 33 ? 3.138 1.345 5.935 1.00 0.00 33 GLU A N 4
ATOM 3967 C CA . GLU A 1 33 ? 3.858 0.101 6.308 1.00 0.00 33 GLU A CA 4
ATOM 3968 C C . GLU A 1 33 ? 2.926 -1.122 6.339 1.00 0.00 33 GLU A C 4
ATOM 3969 O O . GLU A 1 33 ? 3.210 -2.142 5.708 1.00 0.00 33 GLU A O 4
ATOM 3981 N N . GLY A 1 34 ? 1.823 -1.012 7.056 1.00 0.00 34 GLY A N 4
ATOM 3982 C CA . GLY A 1 34 ? 0.867 -2.086 7.145 1.00 0.00 34 GLY A CA 4
ATOM 3983 C C . GLY A 1 34 ? -0.407 -1.647 7.834 1.00 0.00 34 GLY A C 4
ATOM 3984 O O . GLY A 1 34 ? -1.165 -2.471 8.342 1.00 0.00 34 GLY A O 4
ATOM 3988 N N . LYS A 1 35 ? -0.646 -0.344 7.858 1.00 0.00 35 LYS A N 4
ATOM 3989 C CA . LYS A 1 35 ? -1.865 0.185 8.446 1.00 0.00 35 LYS A CA 4
ATOM 3990 C C . LYS A 1 35 ? -3.032 0.048 7.480 1.00 0.00 35 LYS A C 4
ATOM 3991 O O . LYS A 1 35 ? -2.939 0.430 6.313 1.00 0.00 35 LYS A O 4
ATOM 4010 N N . ARG A 1 36 ? -4.129 -0.495 7.983 1.00 0.00 36 ARG A N 4
ATOM 4011 C CA . ARG A 1 36 ? -5.336 -0.684 7.190 1.00 0.00 36 ARG A CA 4
ATOM 4012 C C . ARG A 1 36 ? -5.899 0.657 6.732 1.00 0.00 36 ARG A C 4
ATOM 4013 O O . ARG A 1 36 ? -6.017 0.918 5.533 1.00 0.00 36 ARG A O 4
ATOM 4034 N N . ASP A 1 37 ? -6.230 1.498 7.708 1.00 0.00 37 ASP A N 4
ATOM 4035 C CA . ASP A 1 37 ? -6.796 2.822 7.456 1.00 0.00 37 ASP A CA 4
ATOM 4036 C C . ASP A 1 37 ? -5.899 3.652 6.548 1.00 0.00 37 ASP A C 4
ATOM 4037 O O . ASP A 1 37 ? -6.382 4.397 5.700 1.00 0.00 37 ASP A O 4
ATOM 4046 N N . GLN A 1 38 ? -4.595 3.487 6.704 1.00 0.00 38 GLN A N 4
ATOM 4047 C CA . GLN A 1 38 ? -3.639 4.304 5.971 1.00 0.00 38 GLN A CA 4
ATOM 4048 C C . GLN A 1 38 ? -3.652 3.981 4.486 1.00 0.00 38 GLN A C 4
ATOM 4049 O O . GLN A 1 38 ? -3.612 4.886 3.659 1.00 0.00 38 GLN A O 4
ATOM 4063 N N . LEU A 1 39 ? -3.722 2.701 4.138 1.00 0.00 39 LEU A N 4
ATOM 4064 C CA . LEU A 1 39 ? -3.800 2.328 2.731 1.00 0.00 39 LEU A CA 4
ATOM 4065 C C . LEU A 1 39 ? -5.143 2.742 2.155 1.00 0.00 39 LEU A C 4
ATOM 4066 O O . LEU A 1 39 ? -5.198 3.308 1.070 1.00 0.00 39 LEU A O 4
ATOM 4082 N N . VAL A 1 40 ? -6.223 2.486 2.891 1.00 0.00 40 VAL A N 4
ATOM 4083 C CA . VAL A 1 40 ? -7.550 2.917 2.457 1.00 0.00 40 VAL A CA 4
ATOM 4084 C C . VAL A 1 40 ? -7.549 4.418 2.201 1.00 0.00 40 VAL A C 4
ATOM 4085 O O . VAL A 1 40 ? -7.960 4.879 1.134 1.00 0.00 40 VAL A O 4
ATOM 4098 N N . GLY A 1 41 ? -7.068 5.169 3.181 1.00 0.00 41 GLY A N 4
ATOM 4099 C CA . GLY A 1 41 ? -6.950 6.607 3.041 1.00 0.00 41 GLY A CA 4
ATOM 4100 C C . GLY A 1 41 ? -6.086 6.998 1.859 1.00 0.00 41 GLY A C 4
ATOM 4101 O O . GLY A 1 41 ? -6.496 7.798 1.022 1.00 0.00 41 GLY A O 4
ATOM 4105 N N . LYS A 1 42 ? -4.902 6.406 1.776 1.00 0.00 42 LYS A N 4
ATOM 4106 C CA . LYS A 1 42 ? -3.960 6.710 0.706 1.00 0.00 42 LYS A CA 4
ATOM 4107 C C . LYS A 1 42 ? -4.544 6.424 -0.675 1.00 0.00 42 LYS A C 4
ATOM 4108 O O . LYS A 1 42 ? -4.353 7.212 -1.601 1.00 0.00 42 LYS A O 4
ATOM 4127 N N . ILE A 1 43 ? -5.248 5.308 -0.819 1.00 0.00 43 ILE A N 4
ATOM 4128 C CA . ILE A 1 43 ? -5.939 5.000 -2.074 1.00 0.00 43 ILE A CA 4
ATOM 4129 C C . ILE A 1 43 ? -6.909 6.121 -2.446 1.00 0.00 43 ILE A C 4
ATOM 4130 O O . ILE A 1 43 ? -6.907 6.617 -3.579 1.00 0.00 43 ILE A O 4
ATOM 4146 N N . GLN A 1 44 ? -7.722 6.525 -1.473 1.00 0.00 44 GLN A N 4
ATOM 4147 C CA . GLN A 1 44 ? -8.736 7.556 -1.680 1.00 0.00 44 GLN A CA 4
ATOM 4148 C C . GLN A 1 44 ? -8.101 8.885 -2.074 1.00 0.00 44 GLN A C 4
ATOM 4149 O O . GLN A 1 44 ? -8.659 9.638 -2.867 1.00 0.00 44 GLN A O 4
ATOM 4163 N N . GLU A 1 45 ? -6.926 9.160 -1.528 1.00 0.00 45 GLU A N 4
ATOM 4164 C CA . GLU A 1 45 ? -6.277 10.449 -1.729 1.00 0.00 45 GLU A CA 4
ATOM 4165 C C . GLU A 1 45 ? -5.434 10.469 -3.001 1.00 0.00 45 GLU A C 4
ATOM 4166 O O . GLU A 1 45 ? -5.556 11.384 -3.811 1.00 0.00 45 GLU A O 4
ATOM 4178 N N . ARG A 1 46 ? -4.593 9.457 -3.180 1.00 0.00 46 ARG A N 4
ATOM 4179 C CA . ARG A 1 46 ? -3.644 9.437 -4.291 1.00 0.00 46 ARG A CA 4
ATOM 4180 C C . ARG A 1 46 ? -4.361 9.332 -5.633 1.00 0.00 46 ARG A C 4
ATOM 4181 O O . ARG A 1 46 ? -4.058 10.075 -6.567 1.00 0.00 46 ARG A O 4
ATOM 4202 N N . TYR A 1 47 ? -5.306 8.408 -5.728 1.00 0.00 47 TYR A N 4
ATOM 4203 C CA . TYR A 1 47 ? -6.080 8.250 -6.954 1.00 0.00 47 TYR A CA 4
ATOM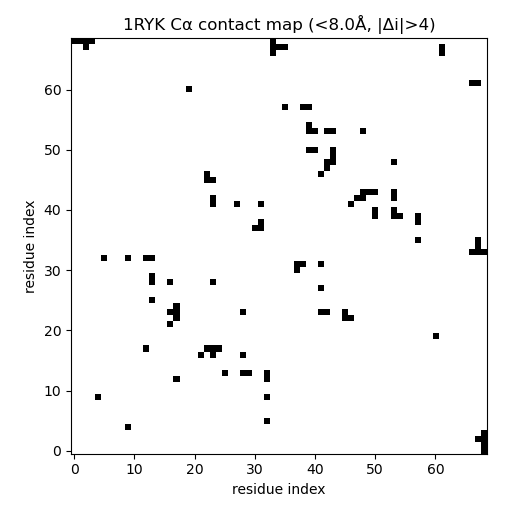 4204 C C . TYR A 1 47 ? -7.212 9.253 -6.998 1.00 0.00 47 TYR A C 4
ATOM 4205 O O . TYR A 1 47 ? -7.449 9.912 -8.010 1.00 0.00 47 TYR A O 4
ATOM 4223 N N . GLY A 1 48 ? -7.893 9.362 -5.878 1.00 0.00 48 GLY A N 4
ATOM 4224 C CA . GLY A 1 48 ? -9.094 10.165 -5.808 1.00 0.00 48 GLY A CA 4
ATOM 4225 C C . GLY A 1 48 ? -10.328 9.288 -5.791 1.00 0.00 48 GLY A C 4
ATOM 4226 O O . GLY A 1 48 ? -11.355 9.631 -6.376 1.00 0.00 48 GLY A O 4
ATOM 4230 N N . TYR A 1 49 ? -10.211 8.142 -5.128 1.00 0.00 49 TYR A N 4
ATOM 4231 C CA . TYR A 1 49 ? -11.297 7.172 -5.048 1.00 0.00 49 TYR A CA 4
ATOM 4232 C C . TYR A 1 49 ? -12.200 7.444 -3.855 1.00 0.00 49 TYR A C 4
ATOM 4233 O O . TYR A 1 49 ? -11.905 8.288 -3.010 1.00 0.00 49 TYR A O 4
ATOM 4251 N N . GLN A 1 50 ? -13.295 6.704 -3.798 1.00 0.00 50 GLN A N 4
ATOM 4252 C CA . GLN A 1 50 ? -14.151 6.681 -2.625 1.00 0.00 50 GLN A CA 4
ATOM 4253 C C . GLN A 1 50 ? -13.739 5.505 -1.748 1.00 0.00 50 GLN A C 4
ATOM 4254 O O . GLN A 1 50 ? -13.093 4.575 -2.237 1.00 0.00 50 GLN A O 4
ATOM 4268 N N . LYS A 1 51 ? -14.116 5.532 -0.473 1.00 0.00 51 LYS A N 4
ATOM 4269 C CA . LYS A 1 51 ? -13.766 4.453 0.455 1.00 0.00 51 LYS A CA 4
ATOM 4270 C C . LYS A 1 51 ? -14.303 3.115 -0.046 1.00 0.00 51 LYS A C 4
ATOM 4271 O O . LYS A 1 51 ? -13.692 2.072 0.156 1.00 0.00 51 LYS A O 4
ATOM 4290 N N . ASP A 1 52 ? -15.442 3.173 -0.723 1.00 0.00 52 ASP A N 4
ATOM 4291 C CA . ASP A 1 52 ? -16.069 1.989 -1.305 1.00 0.00 52 ASP A CA 4
ATOM 4292 C C . ASP A 1 52 ? -15.107 1.292 -2.258 1.00 0.00 52 ASP A C 4
ATOM 4293 O O . ASP A 1 52 ? -14.801 0.105 -2.114 1.00 0.00 52 ASP A O 4
ATOM 4302 N N . GLN A 1 53 ? -14.616 2.057 -3.218 1.00 0.00 53 GLN A N 4
ATOM 4303 C CA . GLN A 1 53 ? -13.712 1.542 -4.229 1.00 0.00 53 GLN A CA 4
ATOM 4304 C C . GLN A 1 53 ? -12.357 1.207 -3.615 1.00 0.00 53 GLN A C 4
ATOM 4305 O O . GLN A 1 53 ? -11.696 0.248 -4.024 1.00 0.00 53 GLN A O 4
ATOM 4319 N N . ALA A 1 54 ? -11.961 1.994 -2.623 1.00 0.00 54 ALA A N 4
ATOM 4320 C CA . ALA A 1 54 ? -10.681 1.806 -1.959 1.00 0.00 54 ALA A CA 4
ATOM 4321 C C . ALA A 1 54 ? -10.643 0.489 -1.195 1.00 0.00 54 ALA A C 4
ATOM 4322 O O . ALA A 1 54 ? -9.689 -0.277 -1.324 1.00 0.00 54 ALA A O 4
ATOM 4329 N N . GLU A 1 55 ? -11.689 0.212 -0.424 1.00 0.00 55 GLU A N 4
ATOM 4330 C CA . GLU A 1 55 ? -11.736 -1.005 0.377 1.00 0.00 55 GLU A CA 4
ATOM 4331 C C . GLU A 1 55 ? -11.842 -2.241 -0.506 1.00 0.00 55 GLU A C 4
ATOM 4332 O O . GLU A 1 55 ? -11.385 -3.316 -0.126 1.00 0.00 55 GLU A O 4
ATOM 4344 N N . LYS A 1 56 ? -12.431 -2.088 -1.688 1.00 0.00 56 LYS A N 4
ATOM 4345 C CA . LYS A 1 56 ? -12.454 -3.175 -2.662 1.00 0.00 56 LYS A CA 4
ATOM 4346 C C . LYS A 1 56 ? -11.030 -3.581 -3.026 1.00 0.00 56 LYS A C 4
ATOM 4347 O O . LYS A 1 56 ? -10.678 -4.766 -2.990 1.00 0.00 56 LYS A O 4
ATOM 4366 N N . GLU A 1 57 ? -10.212 -2.585 -3.354 1.00 0.00 57 GLU A N 4
ATOM 4367 C CA . GLU A 1 57 ? -8.807 -2.814 -3.663 1.00 0.00 57 GLU A CA 4
ATOM 4368 C C . GLU A 1 57 ? -8.069 -3.351 -2.439 1.00 0.00 57 GLU A C 4
ATOM 4369 O O . GLU A 1 57 ? -7.245 -4.260 -2.552 1.00 0.00 57 GLU A O 4
ATOM 4381 N N . VAL A 1 58 ? -8.376 -2.787 -1.272 1.00 0.00 58 VAL A N 4
ATOM 4382 C CA . VAL A 1 58 ? -7.736 -3.203 -0.029 1.00 0.00 58 VAL A CA 4
ATOM 4383 C C . VAL A 1 58 ? -8.006 -4.672 0.270 1.00 0.00 58 VAL A C 4
ATOM 4384 O O . VAL A 1 58 ? -7.077 -5.455 0.340 1.00 0.00 58 VAL A O 4
ATOM 4397 N N . VAL A 1 59 ? -9.277 -5.035 0.419 1.00 0.00 59 VAL A N 4
ATOM 4398 C CA . VAL A 1 59 ? -9.655 -6.384 0.837 1.00 0.00 59 VAL A CA 4
ATOM 4399 C C . VAL A 1 59 ? -9.072 -7.449 -0.089 1.00 0.00 59 VAL A C 4
ATOM 4400 O O . VAL A 1 59 ? -8.611 -8.494 0.375 1.00 0.00 59 VAL A O 4
ATOM 4413 N N . ASP A 1 60 ? -9.065 -7.180 -1.391 1.00 0.00 60 ASP A N 4
ATOM 4414 C CA . ASP A 1 60 ? -8.521 -8.142 -2.342 1.00 0.00 60 ASP A CA 4
ATOM 4415 C C . ASP A 1 60 ? -7.025 -8.331 -2.107 1.00 0.00 60 ASP A C 4
ATOM 4416 O O . ASP A 1 60 ? -6.574 -9.432 -1.804 1.00 0.00 60 ASP A O 4
ATOM 4425 N N . TRP A 1 61 ? -6.266 -7.243 -2.217 1.00 0.00 61 TRP A N 4
ATOM 4426 C CA . TRP A 1 61 ? -4.816 -7.283 -2.019 1.00 0.00 61 TRP A CA 4
ATOM 4427 C C . TRP A 1 61 ? -4.471 -7.806 -0.624 1.00 0.00 61 TRP A C 4
ATOM 4428 O O . TRP A 1 61 ? -3.505 -8.554 -0.439 1.00 0.00 61 TRP A O 4
ATOM 4449 N N . GLU A 1 62 ? -5.280 -7.414 0.342 1.00 0.00 62 GLU A N 4
ATOM 4450 C CA . GLU A 1 62 ? -5.093 -7.788 1.733 1.00 0.00 62 GLU A CA 4
ATOM 4451 C C . GLU A 1 62 ? -5.130 -9.300 1.903 1.00 0.00 62 GLU A C 4
ATOM 4452 O O . GLU A 1 62 ? -4.256 -9.878 2.543 1.00 0.00 62 GLU A O 4
ATOM 4464 N N . THR A 1 63 ? -6.118 -9.938 1.294 1.00 0.00 63 THR A N 4
ATOM 4465 C CA . THR A 1 63 ? -6.282 -11.377 1.420 1.00 0.00 63 THR A CA 4
ATOM 4466 C C . THR A 1 63 ? -5.237 -12.123 0.584 1.00 0.00 63 THR A C 4
ATOM 4467 O O . THR A 1 63 ? -4.975 -13.307 0.807 1.00 0.00 63 THR A O 4
ATOM 4478 N N . ARG A 1 64 ? -4.639 -11.421 -0.377 1.00 0.00 64 ARG A N 4
ATOM 4479 C CA . ARG A 1 64 ? -3.587 -12.001 -1.206 1.00 0.00 64 ARG A CA 4
ATOM 4480 C C . ARG A 1 64 ? -2.316 -12.201 -0.388 1.00 0.00 64 ARG A C 4
ATOM 4481 O O . ARG A 1 64 ? -1.648 -13.231 -0.485 1.00 0.00 64 ARG A O 4
ATOM 4502 N N . ASN A 1 65 ? -2.000 -11.199 0.421 1.00 0.00 65 ASN A N 4
ATOM 4503 C CA . ASN A 1 65 ? -0.728 -11.141 1.135 1.00 0.00 65 ASN A CA 4
ATOM 4504 C C . ASN A 1 65 ? -0.904 -11.523 2.596 1.00 0.00 65 ASN A C 4
ATOM 4505 O O . ASN A 1 65 ? -0.314 -12.492 3.068 1.00 0.00 65 ASN A O 4
ATOM 4516 N N . GLU A 1 66 ? -1.707 -10.732 3.304 1.00 0.00 66 GLU A N 4
ATOM 4517 C CA . GLU A 1 66 ? -2.053 -10.972 4.709 1.00 0.00 66 GLU A CA 4
ATOM 4518 C C . GLU A 1 66 ? -0.888 -10.706 5.656 1.00 0.00 66 GLU A C 4
ATOM 4519 O O . GLU A 1 66 ? -1.095 -10.541 6.859 1.00 0.00 66 GLU A O 4
ATOM 4531 N N . TYR A 1 67 ? 0.329 -10.664 5.131 1.00 0.00 67 TYR A N 4
ATOM 4532 C CA . TYR A 1 67 ? 1.481 -10.315 5.942 1.00 0.00 67 TYR A CA 4
ATOM 4533 C C . TYR A 1 67 ? 1.471 -8.810 6.194 1.00 0.00 67 TYR A C 4
ATOM 4534 O O . TYR A 1 67 ? 2.268 -8.055 5.638 1.00 0.00 67 TYR A O 4
ATOM 4552 N N . ARG A 1 68 ? 0.509 -8.390 6.996 1.00 0.00 68 ARG A N 4
ATOM 4553 C CA . ARG A 1 68 ? 0.292 -6.987 7.292 1.00 0.00 68 ARG A CA 4
ATOM 4554 C C . ARG A 1 68 ? -0.235 -6.830 8.716 1.00 0.00 68 ARG A C 4
ATOM 4555 O O . ARG A 1 68 ? -0.143 -5.751 9.305 1.00 0.00 68 ARG A O 4
ATOM 4576 N N . TRP A 1 69 ? -0.772 -7.931 9.254 1.00 0.00 69 TRP A N 4
ATOM 4577 C CA . TRP A 1 69 ? -1.378 -7.959 10.586 1.00 0.00 69 TRP A CA 4
ATOM 4578 C C . TRP A 1 69 ? -2.657 -7.128 10.612 1.00 0.00 69 TRP A C 4
ATOM 4579 O O . TRP A 1 69 ? -3.710 -7.663 10.205 1.00 0.00 69 TRP A O 4
ATOM 4601 N N . MET A 1 1 ? -3.420 -7.892 17.642 1.00 0.00 1 MET A N 5
ATOM 4602 C CA . MET A 1 1 ? -2.188 -8.376 16.979 1.00 0.00 1 MET A CA 5
ATOM 4603 C C . MET A 1 1 ? -1.302 -7.197 16.587 1.00 0.00 1 MET A C 5
ATOM 4604 O O . MET A 1 1 ? -1.722 -6.301 15.852 1.00 0.00 1 MET A O 5
ATOM 4620 N N . ASN A 1 2 ? -0.085 -7.188 17.105 1.00 0.00 2 ASN A N 5
ATOM 4621 C CA . ASN A 1 2 ? 0.861 -6.132 16.801 1.00 0.00 2 ASN A CA 5
ATOM 4622 C C . ASN A 1 2 ? 1.638 -6.466 15.536 1.00 0.00 2 ASN A C 5
ATOM 4623 O O . ASN A 1 2 ? 1.901 -7.635 15.245 1.00 0.00 2 ASN A O 5
ATOM 4634 N N . LYS A 1 3 ? 2.004 -5.433 14.796 1.00 0.00 3 LYS A N 5
ATOM 4635 C CA . LYS A 1 3 ? 2.758 -5.585 13.561 1.00 0.00 3 LYS A CA 5
ATOM 4636 C C . LYS A 1 3 ? 4.183 -6.020 13.865 1.00 0.00 3 LYS A C 5
ATOM 4637 O O . LYS A 1 3 ? 4.714 -5.725 14.941 1.00 0.00 3 LYS A O 5
ATOM 4656 N N . ASP A 1 4 ? 4.796 -6.746 12.942 1.00 0.00 4 ASP A N 5
ATOM 4657 C CA . ASP A 1 4 ? 6.204 -7.078 13.069 1.00 0.00 4 ASP A CA 5
ATOM 4658 C C . ASP A 1 4 ? 7.037 -5.890 12.613 1.00 0.00 4 ASP A C 5
ATOM 4659 O O . ASP A 1 4 ? 6.502 -4.953 12.014 1.00 0.00 4 ASP A O 5
ATOM 4668 N N . GLU A 1 5 ? 8.327 -5.918 12.921 1.00 0.00 5 GLU A N 5
ATOM 4669 C CA . GLU A 1 5 ? 9.206 -4.774 12.695 1.00 0.00 5 GLU A CA 5
ATOM 4670 C C . GLU A 1 5 ? 9.121 -4.258 11.259 1.00 0.00 5 GLU A C 5
ATOM 4671 O O . GLU A 1 5 ? 8.998 -5.033 10.310 1.00 0.00 5 GLU A O 5
ATOM 4683 N N . ALA A 1 6 ? 9.210 -2.939 11.110 1.00 0.00 6 ALA A N 5
ATOM 4684 C CA . ALA A 1 6 ? 9.110 -2.304 9.802 1.00 0.00 6 ALA A CA 5
ATOM 4685 C C . ALA A 1 6 ? 10.387 -2.511 8.994 1.00 0.00 6 ALA A C 5
ATOM 4686 O O . ALA A 1 6 ? 10.534 -1.982 7.897 1.00 0.00 6 ALA A O 5
ATOM 4693 N N . GLY A 1 7 ? 11.301 -3.306 9.535 1.00 0.00 7 GLY A N 5
ATOM 4694 C CA . GLY A 1 7 ? 12.514 -3.642 8.820 1.00 0.00 7 GLY A CA 5
ATOM 4695 C C . GLY A 1 7 ? 12.303 -4.819 7.887 1.00 0.00 7 GLY A C 5
ATOM 4696 O O . GLY A 1 7 ? 13.242 -5.549 7.570 1.00 0.00 7 GLY A O 5
ATOM 4700 N N . GLY A 1 8 ? 11.059 -5.011 7.473 1.00 0.00 8 GLY A N 5
ATOM 4701 C CA . GLY A 1 8 ? 10.727 -6.079 6.555 1.00 0.00 8 GLY A CA 5
ATOM 4702 C C . GLY A 1 8 ? 9.468 -5.775 5.771 1.00 0.00 8 GLY A C 5
ATOM 4703 O O . GLY A 1 8 ? 9.507 -5.632 4.550 1.00 0.00 8 GLY A O 5
ATOM 4707 N N . ASN A 1 9 ? 8.357 -5.643 6.481 1.00 0.00 9 ASN A N 5
ATOM 4708 C CA . ASN A 1 9 ? 7.062 -5.393 5.850 1.00 0.00 9 ASN A CA 5
ATOM 4709 C C . ASN A 1 9 ? 7.013 -4.026 5.161 1.00 0.00 9 ASN A C 5
ATOM 4710 O O . ASN A 1 9 ? 6.449 -3.892 4.077 1.00 0.00 9 ASN A O 5
ATOM 4721 N N . TRP A 1 10 ? 7.638 -3.030 5.769 1.00 0.00 10 TRP A N 5
ATOM 4722 C CA . TRP A 1 10 ? 7.706 -1.687 5.199 1.00 0.00 10 TRP A CA 5
ATOM 4723 C C . TRP A 1 10 ? 8.464 -1.694 3.871 1.00 0.00 10 TRP A C 5
ATOM 4724 O O . TRP A 1 10 ? 8.132 -0.950 2.948 1.00 0.00 10 TRP A O 5
ATOM 4745 N N . LYS A 1 11 ? 9.474 -2.543 3.777 1.00 0.00 11 LYS A N 5
ATOM 4746 C CA . LYS A 1 11 ? 10.277 -2.638 2.567 1.00 0.00 11 LYS A CA 5
ATOM 4747 C C . LYS A 1 11 ? 9.574 -3.508 1.527 1.00 0.00 11 LYS A C 5
ATOM 4748 O O . LYS A 1 11 ? 9.501 -3.154 0.350 1.00 0.00 11 LYS A O 5
ATOM 4767 N N . GLN A 1 12 ? 9.047 -4.637 1.986 1.00 0.00 12 GLN A N 5
ATOM 4768 C CA . GLN A 1 12 ? 8.388 -5.607 1.117 1.00 0.00 12 GLN A CA 5
ATOM 4769 C C . GLN A 1 12 ? 7.135 -5.020 0.471 1.00 0.00 12 GLN A C 5
ATOM 4770 O O . GLN A 1 12 ? 6.960 -5.081 -0.748 1.00 0.00 12 GLN A O 5
ATOM 4784 N N . PHE A 1 13 ? 6.270 -4.433 1.285 1.00 0.00 13 PHE A N 5
ATOM 4785 C CA . PHE A 1 13 ? 4.989 -3.951 0.793 1.00 0.00 13 PHE A CA 5
ATOM 4786 C C . PHE A 1 13 ? 5.112 -2.590 0.175 1.00 0.00 13 PHE A C 5
ATOM 4787 O O . PHE A 1 13 ? 4.190 -2.111 -0.466 1.00 0.00 13 PHE A O 5
ATOM 4804 N N . LYS A 1 14 ? 6.262 -1.981 0.337 1.00 0.00 14 LYS A N 5
ATOM 4805 C CA . LYS A 1 14 ? 6.564 -0.796 -0.441 1.00 0.00 14 LYS A CA 5
ATOM 4806 C C . LYS A 1 14 ? 6.478 -1.171 -1.916 1.00 0.00 14 LYS A C 5
ATOM 4807 O O . LYS A 1 14 ? 5.806 -0.512 -2.704 1.00 0.00 14 LYS A O 5
ATOM 4826 N N . GLY A 1 15 ? 7.121 -2.278 -2.263 1.00 0.00 15 GLY A N 5
ATOM 4827 C CA . GLY A 1 15 ? 7.069 -2.771 -3.620 1.00 0.00 15 GLY A CA 5
ATOM 4828 C C . GLY A 1 15 ? 5.731 -3.405 -3.955 1.00 0.00 15 GLY A C 5
ATOM 4829 O O . GLY A 1 15 ? 5.138 -3.094 -4.983 1.00 0.00 15 GLY A O 5
ATOM 4833 N N . LYS A 1 16 ? 5.251 -4.285 -3.076 1.00 0.00 16 LYS A N 5
ATOM 4834 C CA . LYS A 1 16 ? 4.003 -5.015 -3.316 1.00 0.00 16 LYS A CA 5
ATOM 4835 C C . LYS A 1 16 ? 2.807 -4.078 -3.457 1.00 0.00 16 LYS A C 5
ATOM 4836 O O . LYS A 1 16 ? 1.971 -4.264 -4.343 1.00 0.00 16 LYS A O 5
ATOM 4855 N N . VAL A 1 17 ? 2.715 -3.074 -2.595 1.00 0.00 17 VAL A N 5
ATOM 4856 C CA . VAL A 1 17 ? 1.618 -2.122 -2.690 1.00 0.00 17 VAL A CA 5
ATOM 4857 C C . VAL A 1 17 ? 1.786 -1.237 -3.923 1.00 0.00 17 VAL A C 5
ATOM 4858 O O . VAL A 1 17 ? 0.803 -0.813 -4.509 1.00 0.00 17 VAL A O 5
ATOM 4871 N N . LYS A 1 18 ? 3.029 -0.977 -4.335 1.00 0.00 18 LYS A N 5
ATOM 4872 C CA . LYS A 1 18 ? 3.266 -0.226 -5.571 1.00 0.00 18 LYS A CA 5
ATOM 4873 C C . LYS A 1 18 ? 2.922 -1.057 -6.804 1.00 0.00 18 LYS A C 5
ATOM 4874 O O . LYS A 1 18 ? 2.702 -0.510 -7.882 1.00 0.00 18 LYS A O 5
ATOM 4893 N N . GLU A 1 19 ? 2.893 -2.373 -6.654 1.00 0.00 19 GLU A N 5
ATOM 4894 C CA . GLU A 1 19 ? 2.497 -3.245 -7.751 1.00 0.00 19 GLU A CA 5
ATOM 4895 C C . GLU A 1 19 ? 0.994 -3.148 -7.987 1.00 0.00 19 GLU A C 5
ATOM 4896 O O . GLU A 1 19 ? 0.538 -2.996 -9.122 1.00 0.00 19 GLU A O 5
ATOM 4908 N N . GLN A 1 20 ? 0.232 -3.219 -6.904 1.00 0.00 20 GLN A N 5
ATOM 4909 C CA . GLN A 1 20 ? -1.223 -3.147 -6.982 1.00 0.00 20 GLN A CA 5
ATOM 4910 C C . GLN A 1 20 ? -1.664 -1.691 -7.159 1.00 0.00 20 GLN A C 5
ATOM 4911 O O . GLN A 1 20 ? -2.538 -1.382 -7.967 1.00 0.00 20 GLN A O 5
ATOM 4925 N N . TRP A 1 21 ? -1.027 -0.801 -6.417 1.00 0.00 21 TRP A N 5
ATOM 4926 C CA . TRP A 1 21 ? -1.290 0.628 -6.504 1.00 0.00 21 TRP A CA 5
ATOM 4927 C C . TRP A 1 21 ? -0.021 1.379 -6.901 1.00 0.00 21 TRP A C 5
ATOM 4928 O O . TRP A 1 21 ? 0.731 1.846 -6.047 1.00 0.00 21 TRP A O 5
ATOM 4949 N N . GLY A 1 22 ? 0.203 1.504 -8.203 1.00 0.00 22 GLY A N 5
ATOM 4950 C CA . GLY A 1 22 ? 1.424 2.119 -8.699 1.00 0.00 22 GLY A CA 5
ATOM 4951 C C . GLY A 1 22 ? 1.396 3.637 -8.685 1.00 0.00 22 GLY A C 5
ATOM 4952 O O . GLY A 1 22 ? 2.025 4.282 -9.525 1.00 0.00 22 GLY A O 5
ATOM 4956 N N . LYS A 1 23 ? 0.672 4.215 -7.736 1.00 0.00 23 LYS A N 5
ATOM 4957 C CA . LYS A 1 23 ? 0.613 5.665 -7.606 1.00 0.00 23 LYS A CA 5
ATOM 4958 C C . LYS A 1 23 ? 1.182 6.119 -6.270 1.00 0.00 23 LYS A C 5
ATOM 4959 O O . LYS A 1 23 ? 1.590 7.271 -6.121 1.00 0.00 23 LYS A O 5
ATOM 4978 N N . LEU A 1 24 ? 1.211 5.212 -5.303 1.00 0.00 24 LEU A N 5
ATOM 4979 C CA . LEU A 1 24 ? 1.667 5.550 -3.960 1.00 0.00 24 LEU A CA 5
ATOM 4980 C C . LEU A 1 24 ? 3.169 5.798 -3.951 1.00 0.00 24 LEU A C 5
ATOM 4981 O O . LEU A 1 24 ? 3.933 5.075 -4.595 1.00 0.00 24 LEU A O 5
ATOM 4997 N N . THR A 1 25 ? 3.582 6.829 -3.232 1.00 0.00 25 THR A N 5
ATOM 4998 C CA . THR A 1 25 ? 4.978 7.230 -3.191 1.00 0.00 25 THR A CA 5
ATOM 4999 C C . THR A 1 25 ? 5.701 6.613 -1.997 1.00 0.00 25 THR A C 5
ATOM 5000 O O . THR A 1 25 ? 5.078 5.995 -1.128 1.00 0.00 25 THR A O 5
ATOM 5011 N N . ASP A 1 26 ? 7.019 6.783 -1.970 1.00 0.00 26 ASP A N 5
ATOM 5012 C CA . ASP A 1 26 ? 7.855 6.287 -0.880 1.00 0.00 26 ASP A CA 5
ATOM 5013 C C . ASP A 1 26 ? 7.404 6.872 0.455 1.00 0.00 26 ASP A C 5
ATOM 5014 O O . ASP A 1 26 ? 7.387 6.180 1.476 1.00 0.00 26 ASP A O 5
ATOM 5023 N N . ASP A 1 27 ? 7.031 8.148 0.434 1.00 0.00 27 ASP A N 5
ATOM 5024 C CA . ASP A 1 27 ? 6.500 8.813 1.621 1.00 0.00 27 ASP A CA 5
ATOM 5025 C C . ASP A 1 27 ? 5.227 8.131 2.091 1.00 0.00 27 ASP A C 5
ATOM 5026 O O . ASP A 1 27 ? 5.104 7.788 3.263 1.00 0.00 27 ASP A O 5
ATOM 5035 N N . ASP A 1 28 ? 4.317 7.872 1.154 1.00 0.00 28 ASP A N 5
ATOM 5036 C CA . ASP A 1 28 ? 3.020 7.292 1.490 1.00 0.00 28 ASP A CA 5
ATOM 5037 C C . ASP A 1 28 ? 3.211 5.965 2.178 1.00 0.00 28 ASP A C 5
ATOM 5038 O O . ASP A 1 28 ? 2.641 5.711 3.233 1.00 0.00 28 ASP A O 5
ATOM 5047 N N . MET A 1 29 ? 4.042 5.135 1.575 1.00 0.00 29 MET A N 5
ATOM 5048 C CA . MET A 1 29 ? 4.313 3.803 2.087 1.00 0.00 29 MET A CA 5
ATOM 5049 C C . MET A 1 29 ? 4.835 3.848 3.513 1.00 0.00 29 MET A C 5
ATOM 5050 O O . MET A 1 29 ? 4.443 3.038 4.352 1.00 0.00 29 MET A O 5
ATOM 5064 N N . THR A 1 30 ? 5.703 4.809 3.785 1.00 0.00 30 THR A N 5
ATOM 5065 C CA . THR A 1 30 ? 6.305 4.947 5.101 1.00 0.00 30 THR A CA 5
ATOM 5066 C C . THR A 1 30 ? 5.265 5.405 6.129 1.00 0.00 30 THR A C 5
ATOM 5067 O O . THR A 1 30 ? 5.390 5.132 7.326 1.00 0.00 30 THR A O 5
ATOM 5078 N N . ILE A 1 31 ? 4.227 6.087 5.657 1.00 0.00 31 ILE A N 5
ATOM 5079 C CA . ILE A 1 31 ? 3.144 6.523 6.530 1.00 0.00 31 ILE A CA 5
ATOM 5080 C C . ILE A 1 31 ? 2.163 5.373 6.763 1.00 0.00 31 ILE A C 5
ATOM 5081 O O . ILE A 1 31 ? 1.472 5.325 7.780 1.00 0.00 31 ILE A O 5
ATOM 5097 N N . ILE A 1 32 ? 2.128 4.427 5.828 1.00 0.00 32 ILE A N 5
ATOM 5098 C CA . ILE A 1 32 ? 1.198 3.310 5.911 1.00 0.00 32 ILE A CA 5
ATOM 5099 C C . ILE A 1 32 ? 1.791 2.196 6.758 1.00 0.00 32 ILE A C 5
ATOM 5100 O O . ILE A 1 32 ? 1.210 1.827 7.783 1.00 0.00 32 ILE A O 5
ATOM 5116 N N . GLU A 1 33 ? 2.951 1.679 6.324 1.00 0.00 33 GLU A N 5
ATOM 5117 C CA . GLU A 1 33 ? 3.655 0.590 7.010 1.00 0.00 33 GLU A CA 5
ATOM 5118 C C . GLU A 1 33 ? 2.872 -0.726 6.934 1.00 0.00 33 GLU A C 5
ATOM 5119 O O . GLU A 1 33 ? 3.348 -1.719 6.385 1.00 0.00 33 GLU A O 5
ATOM 5131 N N . GLY A 1 34 ? 1.666 -0.708 7.469 1.00 0.00 34 GLY A N 5
ATOM 5132 C CA . GLY A 1 34 ? 0.817 -1.874 7.467 1.00 0.00 34 GLY A CA 5
ATOM 5133 C C . GLY A 1 34 ? -0.504 -1.584 8.139 1.00 0.00 34 GLY A C 5
ATOM 5134 O O . GLY A 1 34 ? -1.199 -2.493 8.595 1.00 0.00 34 GLY A O 5
ATOM 5138 N N . LYS A 1 35 ? -0.849 -0.308 8.202 1.00 0.00 35 LYS A N 5
ATOM 5139 C CA . LYS A 1 35 ? -2.078 0.115 8.843 1.00 0.00 35 LYS A CA 5
ATOM 5140 C C . LYS A 1 35 ? -3.223 0.108 7.838 1.00 0.00 35 LYS A C 5
ATOM 5141 O O . LYS A 1 35 ? -3.094 0.624 6.725 1.00 0.00 35 LYS A O 5
ATOM 5160 N N . ARG A 1 36 ? -4.336 -0.478 8.246 1.00 0.00 36 ARG A N 5
ATOM 5161 C CA . ARG A 1 36 ? -5.468 -0.719 7.355 1.00 0.00 36 ARG A CA 5
ATOM 5162 C C . ARG A 1 36 ? -6.073 0.599 6.877 1.00 0.00 36 ARG A C 5
ATOM 5163 O O . ARG A 1 36 ? -6.281 0.804 5.680 1.00 0.00 36 ARG A O 5
ATOM 5184 N N . ASP A 1 37 ? -6.329 1.497 7.820 1.00 0.00 37 ASP A N 5
ATOM 5185 C CA . ASP A 1 37 ? -6.938 2.788 7.512 1.00 0.00 37 ASP A CA 5
ATOM 5186 C C . ASP A 1 37 ? -6.002 3.651 6.675 1.00 0.00 37 ASP A C 5
ATOM 5187 O O . ASP A 1 37 ? -6.445 4.408 5.811 1.00 0.00 37 ASP A O 5
ATOM 5196 N N . GLN A 1 38 ? -4.708 3.510 6.924 1.00 0.00 38 GLN A N 5
ATOM 5197 C CA . GLN A 1 38 ? -3.706 4.297 6.221 1.00 0.00 38 GLN A CA 5
ATOM 5198 C C . GLN A 1 38 ? -3.731 4.015 4.729 1.00 0.00 38 GLN A C 5
ATOM 5199 O O . GLN A 1 38 ? -3.708 4.943 3.920 1.00 0.00 38 GLN A O 5
ATOM 5213 N N . LEU A 1 39 ? -3.797 2.741 4.360 1.00 0.00 39 LEU A N 5
ATOM 5214 C CA . LEU A 1 39 ? -3.836 2.384 2.951 1.00 0.00 39 LEU A CA 5
ATOM 5215 C C . LEU A 1 39 ? -5.133 2.879 2.327 1.00 0.00 39 LEU A C 5
ATOM 5216 O O . LEU A 1 39 ? -5.113 3.487 1.263 1.00 0.00 39 LEU A O 5
ATOM 5232 N N . VAL A 1 40 ? -6.256 2.638 3.005 1.00 0.00 40 VAL A N 5
ATOM 5233 C CA . VAL A 1 40 ? -7.556 3.103 2.526 1.00 0.00 40 VAL A CA 5
ATOM 5234 C C . VAL A 1 40 ? -7.525 4.610 2.283 1.00 0.00 40 VAL A C 5
ATOM 5235 O O . VAL A 1 40 ? -7.973 5.092 1.240 1.00 0.00 40 VAL A O 5
ATOM 5248 N N . GLY A 1 41 ? -6.978 5.342 3.246 1.00 0.00 41 GLY A N 5
ATOM 5249 C CA . GLY A 1 41 ? -6.823 6.772 3.100 1.00 0.00 41 GLY A CA 5
ATOM 5250 C C . GLY A 1 41 ? -5.957 7.131 1.910 1.00 0.00 41 GLY A C 5
ATOM 5251 O O . GLY A 1 41 ? -6.335 7.968 1.089 1.00 0.00 41 GLY A O 5
ATOM 5255 N N . LYS A 1 42 ? -4.805 6.475 1.801 1.00 0.00 42 LYS A N 5
ATOM 5256 C CA . LYS A 1 42 ? -3.877 6.728 0.707 1.00 0.00 42 LYS A CA 5
ATOM 5257 C C . LYS A 1 42 ? -4.513 6.461 -0.649 1.00 0.00 42 LYS A C 5
ATOM 5258 O O . LYS A 1 42 ? -4.334 7.241 -1.576 1.00 0.00 42 LYS A O 5
ATOM 5277 N N . ILE A 1 43 ? -5.246 5.362 -0.770 1.00 0.00 43 ILE A N 5
ATOM 5278 C CA . ILE A 1 43 ? -5.955 5.051 -2.011 1.00 0.00 43 ILE A CA 5
ATOM 5279 C C . ILE A 1 43 ? -6.889 6.203 -2.400 1.00 0.00 43 ILE A C 5
ATOM 5280 O O . ILE A 1 43 ? -6.866 6.691 -3.543 1.00 0.00 43 ILE A O 5
ATOM 5296 N N . GLN A 1 44 ? -7.668 6.662 -1.422 1.00 0.00 44 GLN A N 5
ATOM 5297 C CA . GLN A 1 44 ? -8.667 7.707 -1.639 1.00 0.00 44 GLN A CA 5
ATOM 5298 C C . GLN A 1 44 ? -8.036 9.041 -2.031 1.00 0.00 44 GLN A C 5
ATOM 5299 O O . GLN A 1 44 ? -8.670 9.857 -2.694 1.00 0.00 44 GLN A O 5
ATOM 5313 N N . GLU A 1 45 ? -6.802 9.266 -1.611 1.00 0.00 45 GLU A N 5
ATOM 5314 C CA . GLU A 1 45 ? -6.159 10.561 -1.816 1.00 0.00 45 GLU A CA 5
ATOM 5315 C C . GLU A 1 45 ? -5.183 10.532 -2.988 1.00 0.00 45 GLU A C 5
ATOM 5316 O O . GLU A 1 45 ? -5.137 11.463 -3.788 1.00 0.00 45 GLU A O 5
ATOM 5328 N N . ARG A 1 46 ? -4.410 9.459 -3.091 1.00 0.00 46 ARG A N 5
ATOM 5329 C CA . ARG A 1 46 ? -3.385 9.355 -4.119 1.00 0.00 46 ARG A CA 5
ATOM 5330 C C . ARG A 1 46 ? -4.017 9.252 -5.504 1.00 0.00 46 ARG A C 5
ATOM 5331 O O . ARG A 1 46 ? -3.641 9.976 -6.426 1.00 0.00 46 ARG A O 5
ATOM 5352 N N . TYR A 1 47 ? -4.973 8.347 -5.651 1.00 0.00 47 TYR A N 5
ATOM 5353 C CA . TYR A 1 47 ? -5.717 8.240 -6.900 1.00 0.00 47 TYR A CA 5
ATOM 5354 C C . TYR A 1 47 ? -6.897 9.181 -6.878 1.00 0.00 47 TYR A C 5
ATOM 5355 O O . TYR A 1 47 ? -7.170 9.899 -7.838 1.00 0.00 47 TYR A O 5
ATOM 5373 N N . GLY A 1 48 ? -7.586 9.164 -5.760 1.00 0.00 48 GLY A N 5
ATOM 5374 C CA . GLY A 1 48 ? -8.813 9.911 -5.639 1.00 0.00 48 GLY A CA 5
ATOM 5375 C C . GLY A 1 48 ? -10.017 8.997 -5.676 1.00 0.00 48 GLY A C 5
ATOM 5376 O O . GLY A 1 48 ? -11.107 9.404 -6.068 1.00 0.00 48 GLY A O 5
ATOM 5380 N N . TYR A 1 49 ? -9.813 7.749 -5.273 1.00 0.00 49 TYR A N 5
ATOM 5381 C CA . TYR A 1 49 ? -10.888 6.768 -5.251 1.00 0.00 49 TYR A CA 5
ATOM 5382 C C . TYR A 1 49 ? -11.841 7.031 -4.099 1.00 0.00 49 TYR A C 5
ATOM 5383 O O . TYR A 1 49 ? -11.496 7.705 -3.129 1.00 0.00 49 TYR A O 5
ATOM 5401 N N . GLN A 1 50 ? -13.041 6.493 -4.217 1.00 0.00 50 GLN A N 5
ATOM 5402 C CA . GLN A 1 50 ? -13.998 6.510 -3.126 1.00 0.00 50 GLN A CA 5
ATOM 5403 C C . GLN A 1 50 ? -13.603 5.462 -2.093 1.00 0.00 50 GLN A C 5
ATOM 5404 O O . GLN A 1 50 ? -12.825 4.556 -2.397 1.00 0.00 50 GLN A O 5
ATOM 5418 N N . LYS A 1 51 ? -14.147 5.567 -0.886 1.00 0.00 51 LYS A N 5
ATOM 5419 C CA . LYS A 1 51 ? -13.846 4.597 0.160 1.00 0.00 51 LYS A CA 5
ATOM 5420 C C . LYS A 1 51 ? -14.407 3.238 -0.233 1.00 0.00 51 LYS A C 5
ATOM 5421 O O . LYS A 1 51 ? -13.920 2.196 0.204 1.00 0.00 51 LYS A O 5
ATOM 5440 N N . ASP A 1 52 ? -15.432 3.271 -1.077 1.00 0.00 52 ASP A N 5
ATOM 5441 C CA . ASP A 1 52 ? -15.999 2.064 -1.665 1.00 0.00 52 ASP A CA 5
ATOM 5442 C C . ASP A 1 52 ? -14.923 1.285 -2.403 1.00 0.00 52 ASP A C 5
ATOM 5443 O O . ASP A 1 52 ? -14.616 0.142 -2.064 1.00 0.00 52 ASP A O 5
ATOM 5452 N N . GLN A 1 53 ? -14.339 1.930 -3.400 1.00 0.00 53 GLN A N 5
ATOM 5453 C CA . GLN A 1 53 ? -13.292 1.328 -4.201 1.00 0.00 53 GLN A CA 5
ATOM 5454 C C . GLN A 1 53 ? -12.071 1.021 -3.345 1.00 0.00 53 GLN A C 5
ATOM 5455 O O . GLN A 1 53 ? -11.470 -0.046 -3.471 1.00 0.00 53 GLN A O 5
ATOM 5469 N N . ALA A 1 54 ? -11.730 1.953 -2.461 1.00 0.00 54 ALA A N 5
ATOM 5470 C CA . ALA A 1 54 ? -10.537 1.824 -1.639 1.00 0.00 54 ALA A CA 5
ATOM 5471 C C . ALA A 1 54 ? -10.565 0.550 -0.807 1.00 0.00 54 ALA A C 5
ATOM 5472 O O . ALA A 1 54 ? -9.606 -0.215 -0.813 1.00 0.00 54 ALA A O 5
ATOM 5479 N N . GLU A 1 55 ? -11.676 0.293 -0.127 1.00 0.00 55 GLU A N 5
ATOM 5480 C CA . GLU A 1 55 ? -11.771 -0.885 0.723 1.00 0.00 55 GLU A CA 5
ATOM 5481 C C . GLU A 1 55 ? -11.864 -2.158 -0.110 1.00 0.00 55 GLU A C 5
ATOM 5482 O O . GLU A 1 55 ? -11.331 -3.196 0.278 1.00 0.00 55 GLU A O 5
ATOM 5494 N N . LYS A 1 56 ? -12.517 -2.069 -1.266 1.00 0.00 56 LYS A N 5
ATOM 5495 C CA . LYS A 1 56 ? -12.627 -3.213 -2.167 1.00 0.00 56 LYS A CA 5
ATOM 5496 C C . LYS A 1 56 ? -11.248 -3.695 -2.600 1.00 0.00 56 LYS A C 5
ATOM 5497 O O . LYS A 1 56 ? -10.936 -4.885 -2.508 1.00 0.00 56 LYS A O 5
ATOM 5516 N N . GLU A 1 57 ? -10.415 -2.762 -3.047 1.00 0.00 57 GLU A N 5
ATOM 5517 C CA . GLU A 1 57 ? -9.074 -3.100 -3.493 1.00 0.00 57 GLU A CA 5
ATOM 5518 C C . GLU A 1 57 ? -8.208 -3.551 -2.321 1.00 0.00 57 GLU A C 5
ATOM 5519 O O . GLU A 1 57 ? -7.327 -4.398 -2.484 1.00 0.00 57 GLU A O 5
ATOM 5531 N N . VAL A 1 58 ? -8.468 -2.992 -1.141 1.00 0.00 58 VAL A N 5
ATOM 5532 C CA . VAL A 1 58 ? -7.747 -3.392 0.063 1.00 0.00 58 VAL A CA 5
ATOM 5533 C C . VAL A 1 58 ? -8.026 -4.851 0.407 1.00 0.00 58 VAL A C 5
ATOM 5534 O O . VAL A 1 58 ? -7.101 -5.613 0.654 1.00 0.00 58 VAL A O 5
ATOM 5547 N N . VAL A 1 59 ? -9.300 -5.240 0.401 1.00 0.00 59 VAL A N 5
ATOM 5548 C CA . VAL A 1 59 ? -9.686 -6.610 0.750 1.00 0.00 59 VAL A CA 5
ATOM 5549 C C . VAL A 1 59 ? -9.043 -7.627 -0.195 1.00 0.00 59 VAL A C 5
ATOM 5550 O O . VAL A 1 59 ? -8.558 -8.677 0.238 1.00 0.00 59 VAL A O 5
ATOM 5563 N N . ASP A 1 60 ? -9.034 -7.309 -1.483 1.00 0.00 60 ASP A N 5
ATOM 5564 C CA . ASP A 1 60 ? -8.417 -8.177 -2.480 1.00 0.00 60 ASP A CA 5
ATOM 5565 C C . ASP A 1 60 ? -6.917 -8.316 -2.220 1.00 0.00 60 ASP A C 5
ATOM 5566 O O . ASP A 1 60 ? -6.391 -9.430 -2.082 1.00 0.00 60 ASP A O 5
ATOM 5575 N N . TRP A 1 61 ? -6.240 -7.176 -2.135 1.00 0.00 61 TRP A N 5
ATOM 5576 C CA . TRP A 1 61 ? -4.803 -7.136 -1.870 1.00 0.00 61 TRP A CA 5
ATOM 5577 C C . TRP A 1 61 ? -4.478 -7.824 -0.542 1.00 0.00 61 TRP A C 5
ATOM 5578 O O . TRP A 1 61 ? -3.446 -8.489 -0.408 1.00 0.00 61 TRP A O 5
ATOM 5599 N N . GLU A 1 62 ? -5.376 -7.652 0.422 1.00 0.00 62 GLU A N 5
ATOM 5600 C CA . GLU A 1 62 ? -5.266 -8.262 1.743 1.00 0.00 62 GLU A CA 5
ATOM 5601 C C . GLU A 1 62 ? -4.966 -9.753 1.635 1.00 0.00 62 GLU A C 5
ATOM 5602 O O . GLU A 1 62 ? -3.884 -10.207 2.009 1.00 0.00 62 GLU A O 5
ATOM 5614 N N . THR A 1 63 ? -5.916 -10.495 1.081 1.00 0.00 63 THR A N 5
ATOM 5615 C CA . THR A 1 63 ? -5.816 -11.945 0.998 1.00 0.00 63 THR A CA 5
ATOM 5616 C C . THR A 1 63 ? -4.649 -12.392 0.104 1.00 0.00 63 THR A C 5
ATOM 5617 O O . THR A 1 63 ? -4.138 -13.503 0.247 1.00 0.00 63 THR A O 5
ATOM 5628 N N . ARG A 1 64 ? -4.218 -11.526 -0.809 1.00 0.00 64 ARG A N 5
ATOM 5629 C CA . ARG A 1 64 ? -3.111 -11.868 -1.702 1.00 0.00 64 ARG A CA 5
ATOM 5630 C C . ARG A 1 64 ? -1.783 -11.965 -0.956 1.00 0.00 64 ARG A C 5
ATOM 5631 O O . ARG A 1 64 ? -0.981 -12.858 -1.223 1.00 0.00 64 ARG A O 5
ATOM 5652 N N . ASN A 1 65 ? -1.557 -11.063 -0.015 1.00 0.00 65 ASN A N 5
ATOM 5653 C CA . ASN A 1 65 ? -0.282 -11.017 0.693 1.00 0.00 65 ASN A CA 5
ATOM 5654 C C . ASN A 1 65 ? -0.406 -11.637 2.068 1.00 0.00 65 ASN A C 5
ATOM 5655 O O . ASN A 1 65 ? 0.347 -12.551 2.410 1.00 0.00 65 ASN A O 5
ATOM 5666 N N . GLU A 1 66 ? -1.332 -11.090 2.860 1.00 0.00 66 GLU A N 5
ATOM 5667 C CA . GLU A 1 66 ? -1.672 -11.615 4.192 1.00 0.00 66 GLU A CA 5
ATOM 5668 C C . GLU A 1 66 ? -0.639 -11.189 5.229 1.00 0.00 66 GLU A C 5
ATOM 5669 O O . GLU A 1 66 ? -0.990 -10.744 6.321 1.00 0.00 66 GLU A O 5
ATOM 5681 N N . TYR A 1 67 ? 0.633 -11.331 4.879 1.00 0.00 67 TYR A N 5
ATOM 5682 C CA . TYR A 1 67 ? 1.730 -10.888 5.728 1.00 0.00 67 TYR A CA 5
ATOM 5683 C C . TYR A 1 67 ? 1.563 -9.415 6.090 1.00 0.00 67 TYR A C 5
ATOM 5684 O O . TYR A 1 67 ? 1.704 -8.540 5.240 1.00 0.00 67 TYR A O 5
ATOM 5702 N N . ARG A 1 68 ? 1.234 -9.169 7.353 1.00 0.00 68 ARG A N 5
ATOM 5703 C CA . ARG A 1 68 ? 1.079 -7.821 7.886 1.00 0.00 68 ARG A CA 5
ATOM 5704 C C . ARG A 1 68 ? 0.533 -7.926 9.299 1.00 0.00 68 ARG A C 5
ATOM 5705 O O . ARG A 1 68 ? 1.086 -7.358 10.239 1.00 0.00 68 ARG A O 5
ATOM 5726 N N . TRP A 1 69 ? -0.556 -8.685 9.414 1.00 0.00 69 TRP A N 5
ATOM 5727 C CA . TRP A 1 69 ? -1.204 -8.977 10.689 1.00 0.00 69 TRP A CA 5
ATOM 5728 C C . TRP A 1 69 ? -1.616 -7.687 11.398 1.00 0.00 69 TRP A C 5
ATOM 5729 O O . TRP A 1 69 ? -2.503 -6.977 10.879 1.00 0.00 69 TRP A O 5
ATOM 5751 N N . MET A 1 1 ? -2.775 -12.482 13.531 1.00 0.00 1 MET A N 6
ATOM 5752 C CA . MET A 1 1 ? -1.331 -12.622 13.818 1.00 0.00 1 MET A CA 6
ATOM 5753 C C . MET A 1 1 ? -0.821 -11.378 14.526 1.00 0.00 1 MET A C 6
ATOM 5754 O O . MET A 1 1 ? -1.486 -10.342 14.532 1.00 0.00 1 MET A O 6
ATOM 5770 N N . ASN A 1 2 ? 0.347 -11.489 15.137 1.00 0.00 2 ASN A N 6
ATOM 5771 C CA . ASN A 1 2 ? 0.975 -10.359 15.790 1.00 0.00 2 ASN A CA 6
ATOM 5772 C C . ASN A 1 2 ? 2.027 -9.763 14.869 1.00 0.00 2 ASN A C 6
ATOM 5773 O O . ASN A 1 2 ? 2.935 -10.462 14.413 1.00 0.00 2 ASN A O 6
ATOM 5784 N N . LYS A 1 3 ? 1.896 -8.477 14.591 1.00 0.00 3 LYS A N 6
ATOM 5785 C CA . LYS A 1 3 ? 2.787 -7.797 13.666 1.00 0.00 3 LYS A CA 6
ATOM 5786 C C . LYS A 1 3 ? 4.190 -7.670 14.241 1.00 0.00 3 LYS A C 6
ATOM 5787 O O . LYS A 1 3 ? 4.374 -7.173 15.358 1.00 0.00 3 LYS A O 6
ATOM 5806 N N . ASP A 1 4 ? 5.172 -8.112 13.476 1.00 0.00 4 ASP A N 6
ATOM 5807 C CA . ASP A 1 4 ? 6.566 -7.956 13.852 1.00 0.00 4 ASP A CA 6
ATOM 5808 C C . ASP A 1 4 ? 7.077 -6.601 13.371 1.00 0.00 4 ASP A C 6
ATOM 5809 O O . ASP A 1 4 ? 6.416 -5.928 12.577 1.00 0.00 4 ASP A O 6
ATOM 5818 N N . GLU A 1 5 ? 8.229 -6.189 13.882 1.00 0.00 5 GLU A N 6
ATOM 5819 C CA . GLU A 1 5 ? 8.757 -4.849 13.633 1.00 0.00 5 GLU A CA 6
ATOM 5820 C C . GLU A 1 5 ? 9.019 -4.602 12.147 1.00 0.00 5 GLU A C 6
ATOM 5821 O O . GLU A 1 5 ? 9.536 -5.470 11.441 1.00 0.00 5 GLU A O 6
ATOM 5833 N N . ALA A 1 6 ? 8.658 -3.406 11.683 1.00 0.00 6 ALA A N 6
ATOM 5834 C CA . ALA A 1 6 ? 8.882 -3.022 10.299 1.00 0.00 6 ALA A CA 6
ATOM 5835 C C . ALA A 1 6 ? 10.374 -2.861 10.018 1.00 0.00 6 ALA A C 6
ATOM 5836 O O . ALA A 1 6 ? 11.051 -2.028 10.625 1.00 0.00 6 ALA A O 6
ATOM 5843 N N . GLY A 1 7 ? 10.879 -3.684 9.116 1.00 0.00 7 GLY A N 6
ATOM 5844 C CA . GLY A 1 7 ? 12.281 -3.645 8.754 1.00 0.00 7 GLY A CA 6
ATOM 5845 C C . GLY A 1 7 ? 12.639 -4.805 7.851 1.00 0.00 7 GLY A C 6
ATOM 5846 O O . GLY A 1 7 ? 12.681 -5.951 8.299 1.00 0.00 7 GLY A O 6
ATOM 5850 N N . GLY A 1 8 ? 12.877 -4.516 6.579 1.00 0.00 8 GLY A N 6
ATOM 5851 C CA . GLY A 1 8 ? 13.078 -5.570 5.604 1.00 0.00 8 GLY A CA 6
ATOM 5852 C C . GLY A 1 8 ? 11.760 -6.004 5.001 1.00 0.00 8 GLY A C 6
ATOM 5853 O O . GLY A 1 8 ? 11.565 -5.933 3.788 1.00 0.00 8 GLY A O 6
ATOM 5857 N N . ASN A 1 9 ? 10.838 -6.409 5.867 1.00 0.00 9 ASN A N 6
ATOM 5858 C CA . ASN A 1 9 ? 9.482 -6.753 5.449 1.00 0.00 9 ASN A CA 6
ATOM 5859 C C . ASN A 1 9 ? 8.773 -5.517 4.905 1.00 0.00 9 ASN A C 6
ATOM 5860 O O . ASN A 1 9 ? 7.964 -5.598 3.983 1.00 0.00 9 ASN A O 6
ATOM 5871 N N . TRP A 1 10 ? 9.124 -4.374 5.473 1.00 0.00 10 TRP A N 6
ATOM 5872 C CA . TRP A 1 10 ? 8.532 -3.101 5.115 1.00 0.00 10 TRP A CA 6
ATOM 5873 C C . TRP A 1 10 ? 8.917 -2.711 3.692 1.00 0.00 10 TRP A C 6
ATOM 5874 O O . TRP A 1 10 ? 8.064 -2.328 2.896 1.00 0.00 10 TRP A O 6
ATOM 5895 N N . LYS A 1 11 ? 10.199 -2.836 3.365 1.00 0.00 11 LYS A N 6
ATOM 5896 C CA . LYS A 1 11 ? 10.676 -2.499 2.029 1.00 0.00 11 LYS A CA 6
ATOM 5897 C C . LYS A 1 11 ? 10.115 -3.472 0.994 1.00 0.00 11 LYS A C 6
ATOM 5898 O O . LYS A 1 11 ? 9.812 -3.087 -0.135 1.00 0.00 11 LYS A O 6
ATOM 5917 N N . GLN A 1 12 ? 9.958 -4.731 1.389 1.00 0.00 12 GLN A N 6
ATOM 5918 C CA . GLN A 1 12 ? 9.431 -5.744 0.488 1.00 0.00 12 GLN A CA 6
ATOM 5919 C C . GLN A 1 12 ? 7.982 -5.450 0.180 1.00 0.00 12 GLN A C 6
ATOM 5920 O O . GLN A 1 12 ? 7.545 -5.518 -0.970 1.00 0.00 12 GLN A O 6
ATOM 5934 N N . PHE A 1 13 ? 7.246 -5.114 1.218 1.00 0.00 13 PHE A N 6
ATOM 5935 C CA . PHE A 1 13 ? 5.825 -4.925 1.097 1.00 0.00 13 PHE A CA 6
ATOM 5936 C C . PHE A 1 13 ? 5.501 -3.616 0.396 1.00 0.00 13 PHE A C 6
ATOM 5937 O O . PHE A 1 13 ? 4.577 -3.557 -0.406 1.00 0.00 13 PHE A O 6
ATOM 5954 N N . LYS A 1 14 ? 6.258 -2.570 0.702 1.00 0.00 14 LYS A N 6
ATOM 5955 C CA . LYS A 1 14 ? 6.113 -1.300 -0.005 1.00 0.00 14 LYS A CA 6
ATOM 5956 C C . LYS A 1 14 ? 6.244 -1.502 -1.511 1.00 0.00 14 LYS A C 6
ATOM 5957 O O . LYS A 1 14 ? 5.470 -0.945 -2.290 1.00 0.00 14 LYS A O 6
ATOM 5976 N N . GLY A 1 15 ? 7.210 -2.313 -1.918 1.00 0.00 15 GLY A N 6
ATOM 5977 C CA . GLY A 1 15 ? 7.340 -2.643 -3.324 1.00 0.00 15 GLY A CA 6
ATOM 5978 C C . GLY A 1 15 ? 6.106 -3.357 -3.844 1.00 0.00 15 GLY A C 6
ATOM 5979 O O . GLY A 1 15 ? 5.655 -3.101 -4.959 1.00 0.00 15 GLY A O 6
ATOM 5983 N N . LYS A 1 16 ? 5.540 -4.222 -3.008 1.00 0.00 16 LYS A N 6
ATOM 5984 C CA . LYS A 1 16 ? 4.358 -4.991 -3.369 1.00 0.00 16 LYS A CA 6
ATOM 5985 C C . LYS A 1 16 ? 3.147 -4.077 -3.555 1.00 0.00 16 LYS A C 6
ATOM 5986 O O . LYS A 1 16 ? 2.368 -4.245 -4.499 1.00 0.00 16 LYS A O 6
ATOM 6005 N N . VAL A 1 17 ? 2.993 -3.103 -2.661 1.00 0.00 17 VAL A N 6
ATOM 6006 C CA . VAL A 1 17 ? 1.867 -2.175 -2.739 1.00 0.00 17 VAL A CA 6
ATOM 6007 C C . VAL A 1 17 ? 1.988 -1.300 -3.981 1.00 0.00 17 VAL A C 6
ATOM 6008 O O . VAL A 1 17 ? 0.990 -0.952 -4.608 1.00 0.00 17 VAL A O 6
ATOM 6021 N N . LYS A 1 18 ? 3.221 -0.959 -4.341 1.00 0.00 18 LYS A N 6
ATOM 6022 C CA . LYS A 1 18 ? 3.470 -0.152 -5.528 1.00 0.00 18 LYS A CA 6
ATOM 6023 C C . LYS A 1 18 ? 3.212 -0.964 -6.796 1.00 0.00 18 LYS A C 6
ATOM 6024 O O . LYS A 1 18 ? 2.980 -0.402 -7.867 1.00 0.00 18 LYS A O 6
ATOM 6043 N N . GLU A 1 19 ? 3.253 -2.285 -6.672 1.00 0.00 19 GLU A N 6
ATOM 6044 C CA . GLU A 1 19 ? 2.866 -3.162 -7.769 1.00 0.00 19 GLU A CA 6
ATOM 6045 C C . GLU A 1 19 ? 1.356 -3.107 -7.964 1.00 0.00 19 GLU A C 6
ATOM 6046 O O . GLU A 1 19 ? 0.856 -3.180 -9.088 1.00 0.00 19 GLU A O 6
ATOM 6058 N N . GLN A 1 20 ? 0.635 -2.985 -6.855 1.00 0.00 20 GLN A N 6
ATOM 6059 C CA . GLN A 1 20 ? -0.815 -2.851 -6.893 1.00 0.00 20 GLN A CA 6
ATOM 6060 C C . GLN A 1 20 ? -1.195 -1.469 -7.407 1.00 0.00 20 GLN A C 6
ATOM 6061 O O . GLN A 1 20 ? -1.847 -1.326 -8.440 1.00 0.00 20 GLN A O 6
ATOM 6075 N N . TRP A 1 21 ? -0.750 -0.457 -6.679 1.00 0.00 21 TRP A N 6
ATOM 6076 C CA . TRP A 1 21 ? -1.043 0.927 -6.987 1.00 0.00 21 TRP A CA 6
ATOM 6077 C C . TRP A 1 21 ? 0.252 1.699 -7.172 1.00 0.00 21 TRP A C 6
ATOM 6078 O O . TRP A 1 21 ? 0.884 2.119 -6.202 1.00 0.00 21 TRP A O 6
ATOM 6099 N N . GLY A 1 22 ? 0.643 1.874 -8.422 1.00 0.00 22 GLY A N 6
ATOM 6100 C CA . GLY A 1 22 ? 1.889 2.557 -8.735 1.00 0.00 22 GLY A CA 6
ATOM 6101 C C . GLY A 1 22 ? 1.809 4.061 -8.538 1.00 0.00 22 GLY A C 6
ATOM 6102 O O . GLY A 1 22 ? 2.752 4.787 -8.856 1.00 0.00 22 GLY A O 6
ATOM 6106 N N . LYS A 1 23 ? 0.684 4.525 -8.013 1.00 0.00 23 LYS A N 6
ATOM 6107 C CA . LYS A 1 23 ? 0.472 5.944 -7.781 1.00 0.00 23 LYS A CA 6
ATOM 6108 C C . LYS A 1 23 ? 0.931 6.333 -6.382 1.00 0.00 23 LYS A C 6
ATOM 6109 O O . LYS A 1 23 ? 1.164 7.506 -6.102 1.00 0.00 23 LYS A O 6
ATOM 6128 N N . LEU A 1 24 ? 1.049 5.346 -5.507 1.00 0.00 24 LEU A N 6
ATOM 6129 C CA . LEU A 1 24 ? 1.461 5.600 -4.135 1.00 0.00 24 LEU A CA 6
ATOM 6130 C C . LEU A 1 24 ? 2.960 5.877 -4.071 1.00 0.00 24 LEU A C 6
ATOM 6131 O O . LEU A 1 24 ? 3.735 5.351 -4.875 1.00 0.00 24 LEU A O 6
ATOM 6147 N N . THR A 1 25 ? 3.363 6.694 -3.110 1.00 0.00 25 THR A N 6
ATOM 6148 C CA . THR A 1 25 ? 4.753 7.101 -2.984 1.00 0.00 25 THR A CA 6
ATOM 6149 C C . THR A 1 25 ? 5.413 6.446 -1.770 1.00 0.00 25 THR A C 6
ATOM 6150 O O . THR A 1 25 ? 4.796 5.635 -1.076 1.00 0.00 25 THR A O 6
ATOM 6161 N N . ASP A 1 26 ? 6.669 6.794 -1.516 1.00 0.00 26 ASP A N 6
ATOM 6162 C CA . ASP A 1 26 ? 7.382 6.258 -0.364 1.00 0.00 26 ASP A CA 6
ATOM 6163 C C . ASP A 1 26 ? 6.859 6.898 0.917 1.00 0.00 26 ASP A C 6
ATOM 6164 O O . ASP A 1 26 ? 6.615 6.210 1.903 1.00 0.00 26 ASP A O 6
ATOM 6173 N N . ASP A 1 27 ? 6.671 8.217 0.878 1.00 0.00 27 ASP A N 6
ATOM 6174 C CA . ASP A 1 27 ? 6.068 8.957 1.994 1.00 0.00 27 ASP A CA 6
ATOM 6175 C C . ASP A 1 27 ? 4.725 8.351 2.361 1.00 0.00 27 ASP A C 6
ATOM 6176 O O . ASP A 1 27 ? 4.406 8.166 3.530 1.00 0.00 27 ASP A O 6
ATOM 6185 N N . ASP A 1 28 ? 3.989 7.985 1.329 1.00 0.00 28 ASP A N 6
ATOM 6186 C CA . ASP A 1 28 ? 2.658 7.413 1.453 1.00 0.00 28 ASP A CA 6
ATOM 6187 C C . ASP A 1 28 ? 2.708 6.157 2.279 1.00 0.00 28 ASP A C 6
ATOM 6188 O O . ASP A 1 28 ? 2.048 6.020 3.309 1.00 0.00 28 ASP A O 6
ATOM 6197 N N . MET A 1 29 ? 3.562 5.276 1.839 1.00 0.00 29 MET A N 6
ATOM 6198 C CA . MET A 1 29 ? 3.591 3.936 2.332 1.00 0.00 29 MET A CA 6
ATOM 6199 C C . MET A 1 29 ? 4.412 3.831 3.610 1.00 0.00 29 MET A C 6
ATOM 6200 O O . MET A 1 29 ? 4.329 2.836 4.335 1.00 0.00 29 MET A O 6
ATOM 6214 N N . THR A 1 30 ? 5.205 4.855 3.885 1.00 0.00 30 THR A N 6
ATOM 6215 C CA . THR A 1 30 ? 5.872 4.975 5.171 1.00 0.00 30 THR A CA 6
ATOM 6216 C C . THR A 1 30 ? 4.848 5.303 6.255 1.00 0.00 30 THR A C 6
ATOM 6217 O O . THR A 1 30 ? 4.939 4.818 7.385 1.00 0.00 30 THR A O 6
ATOM 6228 N N . ILE A 1 31 ? 3.854 6.105 5.887 1.00 0.00 31 ILE A N 6
ATOM 6229 C CA . ILE A 1 31 ? 2.769 6.452 6.793 1.00 0.00 31 ILE A CA 6
ATOM 6230 C C . ILE A 1 31 ? 1.860 5.242 6.998 1.00 0.00 31 ILE A C 6
ATOM 6231 O O . ILE A 1 31 ? 1.266 5.064 8.064 1.00 0.00 31 ILE A O 6
ATOM 6247 N N . ILE A 1 32 ? 1.774 4.401 5.972 1.00 0.00 32 ILE A N 6
ATOM 6248 C CA . ILE A 1 32 ? 0.965 3.194 6.043 1.00 0.00 32 ILE A CA 6
ATOM 6249 C C . ILE A 1 32 ? 1.679 2.129 6.862 1.00 0.00 32 ILE A C 6
ATOM 6250 O O . ILE A 1 32 ? 1.203 1.749 7.928 1.00 0.00 32 ILE A O 6
ATOM 6266 N N . GLU A 1 33 ? 2.826 1.667 6.352 1.00 0.00 33 GLU A N 6
ATOM 6267 C CA . GLU A 1 33 ? 3.634 0.624 6.987 1.00 0.00 33 GLU A CA 6
ATOM 6268 C C . GLU A 1 33 ? 2.909 -0.725 6.990 1.00 0.00 33 GLU A C 6
ATOM 6269 O O . GLU A 1 33 ? 3.406 -1.712 6.451 1.00 0.00 33 GLU A O 6
ATOM 6281 N N . GLY A 1 34 ? 1.733 -0.750 7.596 1.00 0.00 34 GLY A N 6
ATOM 6282 C CA . GLY A 1 34 ? 0.929 -1.951 7.647 1.00 0.00 34 GLY A CA 6
ATOM 6283 C C . GLY A 1 34 ? -0.427 -1.692 8.266 1.00 0.00 34 GLY A C 6
ATOM 6284 O O . GLY A 1 34 ? -1.004 -2.570 8.903 1.00 0.00 34 GLY A O 6
ATOM 6288 N N . LYS A 1 35 ? -0.934 -0.475 8.101 1.00 0.00 35 LYS A N 6
ATOM 6289 C CA . LYS A 1 35 ? -2.249 -0.133 8.622 1.00 0.00 35 LYS A CA 6
ATOM 6290 C C . LYS A 1 35 ? -3.288 -0.275 7.519 1.00 0.00 35 LYS A C 6
ATOM 6291 O O . LYS A 1 35 ? -3.125 0.279 6.429 1.00 0.00 35 LYS A O 6
ATOM 6310 N N . ARG A 1 36 ? -4.353 -1.005 7.809 1.00 0.00 36 ARG A N 6
ATOM 6311 C CA . ARG A 1 36 ? -5.425 -1.223 6.844 1.00 0.00 36 ARG A CA 6
ATOM 6312 C C . ARG A 1 36 ? -6.095 0.107 6.510 1.00 0.00 36 ARG A C 6
ATOM 6313 O O . ARG A 1 36 ? -6.320 0.431 5.342 1.00 0.00 36 ARG A O 6
ATOM 6334 N N . ASP A 1 37 ? -6.376 0.878 7.552 1.00 0.00 37 ASP A N 6
ATOM 6335 C CA . ASP A 1 37 ? -6.993 2.196 7.416 1.00 0.00 37 ASP A CA 6
ATOM 6336 C C . ASP A 1 37 ? -6.127 3.138 6.584 1.00 0.00 37 ASP A C 6
ATOM 6337 O O . ASP A 1 37 ? -6.636 3.921 5.779 1.00 0.00 37 ASP A O 6
ATOM 6346 N N . GLN A 1 38 ? -4.817 3.040 6.766 1.00 0.00 38 GLN A N 6
ATOM 6347 C CA . GLN A 1 38 ? -3.882 3.933 6.097 1.00 0.00 38 GLN A CA 6
ATOM 6348 C C . GLN A 1 38 ? -3.885 3.739 4.589 1.00 0.00 38 GLN A C 6
ATOM 6349 O O . GLN A 1 38 ? -3.944 4.714 3.842 1.00 0.00 38 GLN A O 6
ATOM 6363 N N . LEU A 1 39 ? -3.828 2.489 4.131 1.00 0.00 39 LEU A N 6
ATOM 6364 C CA . LEU A 1 39 ? -3.815 2.240 2.696 1.00 0.00 39 LEU A CA 6
ATOM 6365 C C . LEU A 1 39 ? -5.121 2.703 2.067 1.00 0.00 39 LEU A C 6
ATOM 6366 O O . LEU A 1 39 ? -5.116 3.287 0.987 1.00 0.00 39 LEU A O 6
ATOM 6382 N N . VAL A 1 40 ? -6.237 2.451 2.750 1.00 0.00 40 VAL A N 6
ATOM 6383 C CA . VAL A 1 40 ? -7.534 2.934 2.290 1.00 0.00 40 VAL A CA 6
ATOM 6384 C C . VAL A 1 40 ? -7.465 4.433 2.016 1.00 0.00 40 VAL A C 6
ATOM 6385 O O . VAL A 1 40 ? -7.818 4.892 0.932 1.00 0.00 40 VAL A O 6
ATOM 6398 N N . GLY A 1 41 ? -6.959 5.177 2.993 1.00 0.00 41 GLY A N 6
ATOM 6399 C CA . GLY A 1 41 ? -6.829 6.615 2.847 1.00 0.00 41 GLY A CA 6
ATOM 6400 C C . GLY A 1 41 ? -5.896 7.014 1.715 1.00 0.00 41 GLY A C 6
ATOM 6401 O O . GLY A 1 41 ? -6.251 7.853 0.889 1.00 0.00 41 GLY A O 6
ATOM 6405 N N . LYS A 1 42 ? -4.714 6.401 1.664 1.00 0.00 42 LYS A N 6
ATOM 6406 C CA . LYS A 1 42 ? -3.727 6.721 0.634 1.00 0.00 42 LYS A CA 6
ATOM 6407 C C . LYS A 1 42 ? -4.283 6.487 -0.768 1.00 0.00 42 LYS A C 6
ATOM 6408 O O . LYS A 1 42 ? -4.120 7.325 -1.657 1.00 0.00 42 LYS A O 6
ATOM 6427 N N . ILE A 1 43 ? -4.939 5.351 -0.966 1.00 0.00 43 ILE A N 6
ATOM 6428 C CA . ILE A 1 43 ? -5.575 5.046 -2.247 1.00 0.00 43 ILE A CA 6
ATOM 6429 C C . ILE A 1 43 ? -6.562 6.153 -2.645 1.00 0.00 43 ILE A C 6
ATOM 6430 O O . ILE A 1 43 ? -6.596 6.590 -3.804 1.00 0.00 43 ILE A O 6
ATOM 6446 N N . GLN A 1 44 ? -7.338 6.626 -1.674 1.00 0.00 44 GLN A N 6
ATOM 6447 C CA . GLN A 1 44 ? -8.319 7.682 -1.917 1.00 0.00 44 GLN A CA 6
ATOM 6448 C C . GLN A 1 44 ? -7.627 9.008 -2.235 1.00 0.00 44 GLN A C 6
ATOM 6449 O O . GLN A 1 44 ? -8.195 9.870 -2.899 1.00 0.00 44 GLN A O 6
ATOM 6463 N N . GLU A 1 45 ? -6.397 9.159 -1.768 1.00 0.00 45 GLU A N 6
ATOM 6464 C CA . GLU A 1 45 ? -5.653 10.405 -1.954 1.00 0.00 45 GLU A CA 6
ATOM 6465 C C . GLU A 1 45 ? -4.958 10.447 -3.309 1.00 0.00 45 GLU A C 6
ATOM 6466 O O . GLU A 1 45 ? -4.942 11.480 -3.978 1.00 0.00 45 GLU A O 6
ATOM 6478 N N . ARG A 1 46 ? -4.380 9.322 -3.695 1.00 0.00 46 ARG A N 6
ATOM 6479 C CA . ARG A 1 46 ? -3.498 9.264 -4.857 1.00 0.00 46 ARG A CA 6
ATOM 6480 C C . ARG A 1 46 ? -4.267 9.186 -6.170 1.00 0.00 46 ARG A C 6
ATOM 6481 O O . ARG A 1 46 ? -3.932 9.880 -7.130 1.00 0.00 46 ARG A O 6
ATOM 6502 N N . TYR A 1 47 ? -5.282 8.341 -6.227 1.00 0.00 47 TYR A N 6
ATOM 6503 C CA . TYR A 1 47 ? -6.117 8.259 -7.420 1.00 0.00 47 TYR A CA 6
ATOM 6504 C C . TYR A 1 47 ? -7.337 9.138 -7.269 1.00 0.00 47 TYR A C 6
ATOM 6505 O O . TYR A 1 47 ? -7.825 9.728 -8.234 1.00 0.00 47 TYR A O 6
ATOM 6523 N N . GLY A 1 48 ? -7.816 9.216 -6.044 1.00 0.00 48 GLY A N 6
ATOM 6524 C CA . GLY A 1 48 ? -9.042 9.936 -5.777 1.00 0.00 48 GLY A CA 6
ATOM 6525 C C . GLY A 1 48 ? -10.246 9.021 -5.857 1.00 0.00 48 GLY A C 6
ATOM 6526 O O . GLY A 1 48 ? -11.275 9.381 -6.427 1.00 0.00 48 GLY A O 6
ATOM 6530 N N . TYR A 1 49 ? -10.106 7.829 -5.298 1.00 0.00 49 TYR A N 6
ATOM 6531 C CA . TYR A 1 49 ? -11.177 6.844 -5.311 1.00 0.00 49 TYR A CA 6
ATOM 6532 C C . TYR A 1 49 ? -12.165 7.096 -4.190 1.00 0.00 49 TYR A C 6
ATOM 6533 O O . TYR A 1 49 ? -11.868 7.804 -3.226 1.00 0.00 49 TYR A O 6
ATOM 6551 N N . GLN A 1 50 ? -13.343 6.513 -4.328 1.00 0.00 50 GLN A N 6
ATOM 6552 C CA . GLN A 1 50 ? -14.320 6.510 -3.259 1.00 0.00 50 GLN A CA 6
ATOM 6553 C C . GLN A 1 50 ? -13.883 5.534 -2.179 1.00 0.00 50 GLN A C 6
ATOM 6554 O O . GLN A 1 50 ? -13.261 4.513 -2.486 1.00 0.00 50 GLN A O 6
ATOM 6568 N N . LYS A 1 51 ? -14.200 5.839 -0.924 1.00 0.00 51 LYS A N 6
ATOM 6569 C CA . LYS A 1 51 ? -13.843 4.959 0.186 1.00 0.00 51 LYS A CA 6
ATOM 6570 C C . LYS A 1 51 ? -14.419 3.567 -0.045 1.00 0.00 51 LYS A C 6
ATOM 6571 O O . LYS A 1 51 ? -13.812 2.564 0.315 1.00 0.00 51 LYS A O 6
ATOM 6590 N N . ASP A 1 52 ? -15.577 3.526 -0.696 1.00 0.00 52 ASP A N 6
ATOM 6591 C CA . ASP A 1 52 ? -16.234 2.271 -1.043 1.00 0.00 52 ASP A CA 6
ATOM 6592 C C . ASP A 1 52 ? -15.304 1.386 -1.863 1.00 0.00 52 ASP A C 6
ATOM 6593 O O . ASP A 1 52 ? -15.051 0.231 -1.511 1.00 0.00 52 ASP A O 6
ATOM 6602 N N . GLN A 1 53 ? -14.775 1.953 -2.936 1.00 0.00 53 GLN A N 6
ATOM 6603 C CA . GLN A 1 53 ? -13.908 1.218 -3.838 1.00 0.00 53 GLN A CA 6
ATOM 6604 C C . GLN A 1 53 ? -12.549 0.976 -3.196 1.00 0.00 53 GLN A C 6
ATOM 6605 O O . GLN A 1 53 ? -11.931 -0.070 -3.402 1.00 0.00 53 GLN A O 6
ATOM 6619 N N . ALA A 1 54 ? -12.099 1.938 -2.401 1.00 0.00 54 ALA A N 6
ATOM 6620 C CA . ALA A 1 54 ? -10.825 1.818 -1.711 1.00 0.00 54 ALA A CA 6
ATOM 6621 C C . ALA A 1 54 ? -10.831 0.616 -0.774 1.00 0.00 54 ALA A C 6
ATOM 6622 O O . ALA A 1 54 ? -9.904 -0.190 -0.785 1.00 0.00 54 ALA A O 6
ATOM 6629 N N . GLU A 1 55 ? -11.897 0.482 0.010 1.00 0.00 55 GLU A N 6
ATOM 6630 C CA . GLU A 1 55 ? -12.035 -0.641 0.931 1.00 0.00 55 GLU A CA 6
ATOM 6631 C C . GLU A 1 55 ? -12.062 -1.965 0.176 1.00 0.00 55 GLU A C 6
ATOM 6632 O O . GLU A 1 55 ? -11.472 -2.951 0.617 1.00 0.00 55 GLU A O 6
ATOM 6644 N N . LYS A 1 56 ? -12.735 -1.978 -0.969 1.00 0.00 56 LYS A N 6
ATOM 6645 C CA . LYS A 1 56 ? -12.804 -3.171 -1.803 1.00 0.00 56 LYS A CA 6
ATOM 6646 C C . LYS A 1 56 ? -11.411 -3.589 -2.265 1.00 0.00 56 LYS A C 6
ATOM 6647 O O . LYS A 1 56 ? -10.985 -4.725 -2.045 1.00 0.00 56 LYS A O 6
ATOM 6666 N N . GLU A 1 57 ? -10.698 -2.657 -2.882 1.00 0.00 57 GLU A N 6
ATOM 6667 C CA . GLU A 1 57 ? -9.384 -2.942 -3.438 1.00 0.00 57 GLU A CA 6
ATOM 6668 C C . GLU A 1 57 ? -8.367 -3.276 -2.347 1.00 0.00 57 GLU A C 6
ATOM 6669 O O . GLU A 1 57 ? -7.469 -4.092 -2.561 1.00 0.00 57 GLU A O 6
ATOM 6681 N N . VAL A 1 58 ? -8.513 -2.659 -1.179 1.00 0.00 58 VAL A N 6
ATOM 6682 C CA . VAL A 1 58 ? -7.639 -2.965 -0.054 1.00 0.00 58 VAL A CA 6
ATOM 6683 C C . VAL A 1 58 ? -7.830 -4.406 0.403 1.00 0.00 58 VAL A C 6
ATOM 6684 O O . VAL A 1 58 ? -6.882 -5.179 0.396 1.00 0.00 58 VAL A O 6
ATOM 6697 N N . VAL A 1 59 ? -9.060 -4.770 0.757 1.00 0.00 59 VAL A N 6
ATOM 6698 C CA . VAL A 1 59 ? -9.347 -6.101 1.297 1.00 0.00 59 VAL A CA 6
ATOM 6699 C C . VAL A 1 59 ? -8.891 -7.205 0.345 1.00 0.00 59 VAL A C 6
ATOM 6700 O O . VAL A 1 59 ? -8.321 -8.212 0.772 1.00 0.00 59 VAL A O 6
ATOM 6713 N N . ASP A 1 60 ? -9.126 -6.997 -0.942 1.00 0.00 60 ASP A N 6
ATOM 6714 C CA . ASP A 1 60 ? -8.743 -7.965 -1.967 1.00 0.00 60 ASP A CA 6
ATOM 6715 C C . ASP A 1 60 ? -7.236 -8.226 -1.944 1.00 0.00 60 ASP A C 6
ATOM 6716 O O . ASP A 1 60 ? -6.780 -9.332 -1.625 1.00 0.00 60 ASP A O 6
ATOM 6725 N N . TRP A 1 61 ? -6.466 -7.191 -2.247 1.00 0.00 61 TRP A N 6
ATOM 6726 C CA . TRP A 1 61 ? -5.021 -7.313 -2.341 1.00 0.00 61 TRP A CA 6
ATOM 6727 C C . TRP A 1 61 ? -4.403 -7.633 -0.975 1.00 0.00 61 TRP A C 6
ATOM 6728 O O . TRP A 1 61 ? -3.399 -8.349 -0.889 1.00 0.00 61 TRP A O 6
ATOM 6749 N N . GLU A 1 62 ? -5.011 -7.108 0.084 1.00 0.00 62 GLU A N 6
ATOM 6750 C CA . GLU A 1 62 ? -4.582 -7.401 1.444 1.00 0.00 62 GLU A CA 6
ATOM 6751 C C . GLU A 1 62 ? -4.551 -8.898 1.684 1.00 0.00 62 GLU A C 6
ATOM 6752 O O . GLU A 1 62 ? -3.517 -9.452 2.045 1.00 0.00 62 GLU A O 6
ATOM 6764 N N . THR A 1 63 ? -5.682 -9.543 1.441 1.00 0.00 63 THR A N 6
ATOM 6765 C CA . THR A 1 63 ? -5.836 -10.961 1.715 1.00 0.00 63 THR A CA 6
ATOM 6766 C C . THR A 1 63 ? -4.865 -11.799 0.877 1.00 0.00 63 THR A C 6
ATOM 6767 O O . THR A 1 63 ? -4.483 -12.901 1.269 1.00 0.00 63 THR A O 6
ATOM 6778 N N . ARG A 1 64 ? -4.464 -11.269 -0.279 1.00 0.00 64 ARG A N 6
ATOM 6779 C CA . ARG A 1 64 ? -3.486 -11.951 -1.128 1.00 0.00 64 ARG A CA 6
ATOM 6780 C C . ARG A 1 64 ? -2.149 -12.116 -0.396 1.00 0.00 64 ARG A C 6
ATOM 6781 O O . ARG A 1 64 ? -1.525 -13.173 -0.447 1.00 0.00 64 ARG A O 6
ATOM 6802 N N . ASN A 1 65 ? -1.730 -11.065 0.296 1.00 0.00 65 ASN A N 6
ATOM 6803 C CA . ASN A 1 65 ? -0.383 -11.006 0.865 1.00 0.00 65 ASN A CA 6
ATOM 6804 C C . ASN A 1 65 ? -0.387 -11.244 2.372 1.00 0.00 65 ASN A C 6
ATOM 6805 O O . ASN A 1 65 ? 0.472 -11.953 2.894 1.00 0.00 65 ASN A O 6
ATOM 6816 N N . GLU A 1 66 ? -1.325 -10.588 3.057 1.00 0.00 66 GLU A N 6
ATOM 6817 C CA . GLU A 1 66 ? -1.686 -10.899 4.452 1.00 0.00 66 GLU A CA 6
ATOM 6818 C C . GLU A 1 66 ? -0.823 -10.160 5.470 1.00 0.00 66 GLU A C 6
ATOM 6819 O O . GLU A 1 66 ? -1.051 -10.270 6.677 1.00 0.00 66 GLU A O 6
ATOM 6831 N N . TYR A 1 67 ? 0.148 -9.395 5.001 1.00 0.00 67 TYR A N 6
ATOM 6832 C CA . TYR A 1 67 ? 1.025 -8.664 5.905 1.00 0.00 67 TYR A CA 6
ATOM 6833 C C . TYR A 1 67 ? 0.387 -7.337 6.315 1.00 0.00 67 TYR A C 6
ATOM 6834 O O . TYR A 1 67 ? 0.551 -6.324 5.637 1.00 0.00 67 TYR A O 6
ATOM 6852 N N . ARG A 1 68 ? -0.364 -7.359 7.412 1.00 0.00 68 ARG A N 6
ATOM 6853 C CA . ARG A 1 68 ? -1.034 -6.157 7.906 1.00 0.00 68 ARG A CA 6
ATOM 6854 C C . ARG A 1 68 ? -1.357 -6.277 9.394 1.00 0.00 68 ARG A C 6
ATOM 6855 O O . ARG A 1 68 ? -1.238 -5.307 10.142 1.00 0.00 68 ARG A O 6
ATOM 6876 N N . TRP A 1 69 ? -1.769 -7.463 9.817 1.00 0.00 69 TRP A N 6
ATOM 6877 C CA . TRP A 1 69 ? -2.167 -7.679 11.199 1.00 0.00 69 TRP A CA 6
ATOM 6878 C C . TRP A 1 69 ? -0.949 -7.733 12.114 1.00 0.00 69 TRP A C 6
ATOM 6879 O O . TRP A 1 69 ? -0.189 -8.715 12.031 1.00 0.00 69 TRP A O 6
ATOM 6901 N N . MET A 1 1 ? 1.245 -17.898 10.893 1.00 0.00 1 MET A N 7
ATOM 6902 C CA . MET A 1 1 ? -0.029 -18.353 10.295 1.00 0.00 1 MET A CA 7
ATOM 6903 C C . MET A 1 1 ? -1.015 -17.193 10.203 1.00 0.00 1 MET A C 7
ATOM 6904 O O . MET A 1 1 ? -1.723 -17.046 9.209 1.00 0.00 1 MET A O 7
ATOM 6920 N N . ASN A 1 2 ? -1.061 -16.372 11.246 1.00 0.00 2 ASN A N 7
ATOM 6921 C CA . ASN A 1 2 ? -1.879 -15.164 11.235 1.00 0.00 2 ASN A CA 7
ATOM 6922 C C . ASN A 1 2 ? -1.250 -14.118 10.325 1.00 0.00 2 ASN A C 7
ATOM 6923 O O . ASN A 1 2 ? -0.090 -14.250 9.929 1.00 0.00 2 ASN A O 7
ATOM 6934 N N . LYS A 1 3 ? -2.013 -13.090 9.976 1.00 0.00 3 LYS A N 7
ATOM 6935 C CA . LYS A 1 3 ? -1.437 -11.941 9.300 1.00 0.00 3 LYS A CA 7
ATOM 6936 C C . LYS A 1 3 ? -0.480 -11.242 10.257 1.00 0.00 3 LYS A C 7
ATOM 6937 O O . LYS A 1 3 ? -0.890 -10.723 11.294 1.00 0.00 3 LYS A O 7
ATOM 6956 N N . ASP A 1 4 ? 0.799 -11.265 9.919 1.00 0.00 4 ASP A N 7
ATOM 6957 C CA . ASP A 1 4 ? 1.835 -10.809 10.837 1.00 0.00 4 ASP A CA 7
ATOM 6958 C C . ASP A 1 4 ? 2.158 -9.342 10.595 1.00 0.00 4 ASP A C 7
ATOM 6959 O O . ASP A 1 4 ? 1.784 -8.779 9.567 1.00 0.00 4 ASP A O 7
ATOM 6968 N N . GLU A 1 5 ? 2.864 -8.739 11.537 1.00 0.00 5 GLU A N 7
ATOM 6969 C CA . GLU A 1 5 ? 3.148 -7.316 11.501 1.00 0.00 5 GLU A CA 7
ATOM 6970 C C . GLU A 1 5 ? 4.371 -7.013 10.643 1.00 0.00 5 GLU A C 7
ATOM 6971 O O . GLU A 1 5 ? 5.204 -7.886 10.383 1.00 0.00 5 GLU A O 7
ATOM 6983 N N . ALA A 1 6 ? 4.462 -5.769 10.198 1.00 0.00 6 ALA A N 7
ATOM 6984 C CA . ALA A 1 6 ? 5.590 -5.313 9.405 1.00 0.00 6 ALA A CA 7
ATOM 6985 C C . ALA A 1 6 ? 6.886 -5.321 10.212 1.00 0.00 6 ALA A C 7
ATOM 6986 O O . ALA A 1 6 ? 7.068 -4.518 11.130 1.00 0.00 6 ALA A O 7
ATOM 6993 N N . GLY A 1 7 ? 7.778 -6.239 9.864 1.00 0.00 7 GLY A N 7
ATOM 6994 C CA . GLY A 1 7 ? 9.068 -6.323 10.518 1.00 0.00 7 GLY A CA 7
ATOM 6995 C C . GLY A 1 7 ? 10.147 -6.818 9.574 1.00 0.00 7 GLY A C 7
ATOM 6996 O O . GLY A 1 7 ? 10.304 -8.024 9.382 1.00 0.00 7 GLY A O 7
ATOM 7000 N N . GLY A 1 8 ? 10.869 -5.886 8.958 1.00 0.00 8 GLY A N 7
ATOM 7001 C CA . GLY A 1 8 ? 11.923 -6.245 8.020 1.00 0.00 8 GLY A CA 7
ATOM 7002 C C . GLY A 1 8 ? 11.372 -6.497 6.633 1.00 0.00 8 GLY A C 7
ATOM 7003 O O . GLY A 1 8 ? 12.100 -6.854 5.709 1.00 0.00 8 GLY A O 7
ATOM 7007 N N . ASN A 1 9 ? 10.077 -6.275 6.498 1.00 0.00 9 ASN A N 7
ATOM 7008 C CA . ASN A 1 9 ? 9.348 -6.552 5.268 1.00 0.00 9 ASN A CA 7
ATOM 7009 C C . ASN A 1 9 ? 9.096 -5.270 4.495 1.00 0.00 9 ASN A C 7
ATOM 7010 O O . ASN A 1 9 ? 8.428 -5.279 3.462 1.00 0.00 9 ASN A O 7
ATOM 7021 N N . TRP A 1 10 ? 9.606 -4.166 5.013 1.00 0.00 10 TRP A N 7
ATOM 7022 C CA . TRP A 1 10 ? 9.278 -2.862 4.474 1.00 0.00 10 TRP A CA 7
ATOM 7023 C C . TRP A 1 10 ? 9.678 -2.732 3.007 1.00 0.00 10 TRP A C 7
ATOM 7024 O O . TRP A 1 10 ? 8.865 -2.340 2.168 1.00 0.00 10 TRP A O 7
ATOM 7045 N N . LYS A 1 11 ? 10.919 -3.081 2.694 1.00 0.00 11 LYS A N 7
ATOM 7046 C CA . LYS A 1 11 ? 11.406 -3.026 1.318 1.00 0.00 11 LYS A CA 7
ATOM 7047 C C . LYS A 1 11 ? 10.638 -4.017 0.445 1.00 0.00 11 LYS A C 7
ATOM 7048 O O . LYS A 1 11 ? 10.510 -3.836 -0.769 1.00 0.00 11 LYS A O 7
ATOM 7067 N N . GLN A 1 12 ? 10.104 -5.041 1.094 1.00 0.00 12 GLN A N 7
ATOM 7068 C CA . GLN A 1 12 ? 9.385 -6.112 0.426 1.00 0.00 12 GLN A CA 7
ATOM 7069 C C . GLN A 1 12 ? 7.997 -5.647 -0.029 1.00 0.00 12 GLN A C 7
ATOM 7070 O O . GLN A 1 12 ? 7.630 -5.811 -1.193 1.00 0.00 12 GLN A O 7
ATOM 7084 N N . PHE A 1 13 ? 7.238 -5.041 0.879 1.00 0.00 13 PHE A N 7
ATOM 7085 C CA . PHE A 1 13 ? 5.855 -4.662 0.583 1.00 0.00 13 PHE A CA 7
ATOM 7086 C C . PHE A 1 13 ? 5.751 -3.339 -0.103 1.00 0.00 13 PHE A C 7
ATOM 7087 O O . PHE A 1 13 ? 4.823 -3.109 -0.872 1.00 0.00 13 PHE A O 7
ATOM 7104 N N . LYS A 1 14 ? 6.694 -2.472 0.165 1.00 0.00 14 LYS A N 7
ATOM 7105 C CA . LYS A 1 14 ? 6.729 -1.199 -0.530 1.00 0.00 14 LYS A CA 7
ATOM 7106 C C . LYS A 1 14 ? 6.800 -1.460 -2.035 1.00 0.00 14 LYS A C 7
ATOM 7107 O O . LYS A 1 14 ? 6.185 -0.759 -2.831 1.00 0.00 14 LYS A O 7
ATOM 7126 N N . GLY A 1 15 ? 7.503 -2.522 -2.408 1.00 0.00 15 GLY A N 7
ATOM 7127 C CA . GLY A 1 15 ? 7.530 -2.938 -3.795 1.00 0.00 15 GLY A CA 7
ATOM 7128 C C . GLY A 1 15 ? 6.193 -3.492 -4.264 1.00 0.00 15 GLY A C 7
ATOM 7129 O O . GLY A 1 15 ? 5.673 -3.070 -5.295 1.00 0.00 15 GLY A O 7
ATOM 7133 N N . LYS A 1 16 ? 5.624 -4.421 -3.493 1.00 0.00 16 LYS A N 7
ATOM 7134 C CA . LYS A 1 16 ? 4.375 -5.089 -3.879 1.00 0.00 16 LYS A CA 7
ATOM 7135 C C . LYS A 1 16 ? 3.196 -4.118 -3.955 1.00 0.00 16 LYS A C 7
ATOM 7136 O O . LYS A 1 16 ? 2.379 -4.201 -4.874 1.00 0.00 16 LYS A O 7
ATOM 7155 N N . VAL A 1 17 ? 3.091 -3.216 -2.988 1.00 0.00 17 VAL A N 7
ATOM 7156 C CA . VAL A 1 17 ? 2.063 -2.176 -3.030 1.00 0.00 17 VAL A CA 7
ATOM 7157 C C . VAL A 1 17 ? 2.223 -1.313 -4.283 1.00 0.00 17 VAL A C 7
ATOM 7158 O O . VAL A 1 17 ? 1.236 -0.919 -4.907 1.00 0.00 17 VAL A O 7
ATOM 7171 N N . LYS A 1 18 ? 3.468 -1.032 -4.659 1.00 0.00 18 LYS A N 7
ATOM 7172 C CA . LYS A 1 18 ? 3.739 -0.256 -5.867 1.00 0.00 18 LYS A CA 7
ATOM 7173 C C . LYS A 1 18 ? 3.495 -1.087 -7.130 1.00 0.00 18 LYS A C 7
ATOM 7174 O O . LYS A 1 18 ? 3.437 -0.547 -8.235 1.00 0.00 18 LYS A O 7
ATOM 7193 N N . GLU A 1 19 ? 3.362 -2.399 -6.968 1.00 0.00 19 GLU A N 7
ATOM 7194 C CA . GLU A 1 19 ? 3.004 -3.268 -8.083 1.00 0.00 19 GLU A CA 7
ATOM 7195 C C . GLU A 1 19 ? 1.493 -3.278 -8.282 1.00 0.00 19 GLU A C 7
ATOM 7196 O O . GLU A 1 19 ? 1.006 -3.333 -9.410 1.00 0.00 19 GLU A O 7
ATOM 7208 N N . GLN A 1 20 ? 0.758 -3.245 -7.176 1.00 0.00 20 GLN A N 7
ATOM 7209 C CA . GLN A 1 20 ? -0.700 -3.228 -7.225 1.00 0.00 20 GLN A CA 7
ATOM 7210 C C . GLN A 1 20 ? -1.180 -1.822 -7.556 1.00 0.00 20 GLN A C 7
ATOM 7211 O O . GLN A 1 20 ? -1.851 -1.600 -8.564 1.00 0.00 20 GLN A O 7
ATOM 7225 N N . TRP A 1 21 ? -0.816 -0.870 -6.711 1.00 0.00 21 TRP A N 7
ATOM 7226 C CA . TRP A 1 21 ? -1.207 0.510 -6.918 1.00 0.00 21 TRP A CA 7
ATOM 7227 C C . TRP A 1 21 ? -0.106 1.265 -7.657 1.00 0.00 21 TRP A C 7
ATOM 7228 O O . TRP A 1 21 ? -0.219 1.520 -8.853 1.00 0.00 21 TRP A O 7
ATOM 7249 N N . GLY A 1 22 ? 0.955 1.615 -6.949 1.00 0.00 22 GLY A N 7
ATOM 7250 C CA . GLY A 1 22 ? 2.087 2.265 -7.586 1.00 0.00 22 GLY A CA 7
ATOM 7251 C C . GLY A 1 22 ? 1.953 3.772 -7.620 1.00 0.00 22 GLY A C 7
ATOM 7252 O O . GLY A 1 22 ? 2.940 4.487 -7.790 1.00 0.00 22 GLY A O 7
ATOM 7256 N N . LYS A 1 23 ? 0.728 4.253 -7.465 1.00 0.00 23 LYS A N 7
ATOM 7257 C CA . LYS A 1 23 ? 0.459 5.684 -7.410 1.00 0.00 23 LYS A CA 7
ATOM 7258 C C . LYS A 1 23 ? 0.986 6.260 -6.097 1.00 0.00 23 LYS A C 7
ATOM 7259 O O . LYS A 1 23 ? 1.225 7.459 -5.974 1.00 0.00 23 LYS A O 7
ATOM 7278 N N . LEU A 1 24 ? 1.164 5.377 -5.127 1.00 0.00 24 LEU A N 7
ATOM 7279 C CA . LEU A 1 24 ? 1.673 5.748 -3.817 1.00 0.00 24 LEU A CA 7
ATOM 7280 C C . LEU A 1 24 ? 3.191 5.872 -3.835 1.00 0.00 24 LEU A C 7
ATOM 7281 O O . LEU A 1 24 ? 3.874 5.146 -4.561 1.00 0.00 24 LEU A O 7
ATOM 7297 N N . THR A 1 25 ? 3.715 6.790 -3.034 1.00 0.00 25 THR A N 7
ATOM 7298 C CA . THR A 1 25 ? 5.149 7.017 -2.972 1.00 0.00 25 THR A CA 7
ATOM 7299 C C . THR A 1 25 ? 5.731 6.433 -1.689 1.00 0.00 25 THR A C 7
ATOM 7300 O O . THR A 1 25 ? 5.029 5.750 -0.931 1.00 0.00 25 THR A O 7
ATOM 7311 N N . ASP A 1 26 ? 7.010 6.702 -1.452 1.00 0.00 26 ASP A N 7
ATOM 7312 C CA . ASP A 1 26 ? 7.706 6.183 -0.283 1.00 0.00 26 ASP A CA 7
ATOM 7313 C C . ASP A 1 26 ? 7.059 6.688 1.002 1.00 0.00 26 ASP A C 7
ATOM 7314 O O . ASP A 1 26 ? 6.817 5.918 1.931 1.00 0.00 26 ASP A O 7
ATOM 7323 N N . ASP A 1 27 ? 6.745 7.980 1.031 1.00 0.00 27 ASP A N 7
ATOM 7324 C CA . ASP A 1 27 ? 6.166 8.603 2.219 1.00 0.00 27 ASP A CA 7
ATOM 7325 C C . ASP A 1 27 ? 4.778 8.059 2.513 1.00 0.00 27 ASP A C 7
ATOM 7326 O O . ASP A 1 27 ? 4.463 7.773 3.662 1.00 0.00 27 ASP A O 7
ATOM 7335 N N . ASP A 1 28 ? 3.966 7.874 1.471 1.00 0.00 28 ASP A N 7
ATOM 7336 C CA . ASP A 1 28 ? 2.585 7.434 1.659 1.00 0.00 28 ASP A CA 7
ATOM 7337 C C . ASP A 1 28 ? 2.570 6.100 2.358 1.00 0.00 28 ASP A C 7
ATOM 7338 O O . ASP A 1 28 ? 1.913 5.919 3.387 1.00 0.00 28 ASP A O 7
ATOM 7347 N N . MET A 1 29 ? 3.316 5.167 1.804 1.00 0.00 29 MET A N 7
ATOM 7348 C CA . MET A 1 29 ? 3.311 3.826 2.322 1.00 0.00 29 MET A CA 7
ATOM 7349 C C . MET A 1 29 ? 3.931 3.774 3.705 1.00 0.00 29 MET A C 7
ATOM 7350 O O . MET A 1 29 ? 3.518 2.972 4.527 1.00 0.00 29 MET A O 7
ATOM 7364 N N . THR A 1 30 ? 4.909 4.634 3.966 1.00 0.00 30 THR A N 7
ATOM 7365 C CA . THR A 1 30 ? 5.557 4.663 5.272 1.00 0.00 30 THR A CA 7
ATOM 7366 C C . THR A 1 30 ? 4.554 5.040 6.362 1.00 0.00 30 THR A C 7
ATOM 7367 O O . THR A 1 30 ? 4.659 4.588 7.502 1.00 0.00 30 THR A O 7
ATOM 7378 N N . ILE A 1 31 ? 3.567 5.851 5.999 1.00 0.00 31 ILE A N 7
ATOM 7379 C CA . ILE A 1 31 ? 2.495 6.190 6.921 1.00 0.00 31 ILE A CA 7
ATOM 7380 C C . ILE A 1 31 ? 1.550 4.995 7.069 1.00 0.00 31 ILE A C 7
ATOM 7381 O O . ILE A 1 31 ? 0.911 4.811 8.105 1.00 0.00 31 ILE A O 7
ATOM 7397 N N . ILE A 1 32 ? 1.486 4.174 6.023 1.00 0.00 32 ILE A N 7
ATOM 7398 C CA . ILE A 1 32 ? 0.622 2.998 6.015 1.00 0.00 32 ILE A CA 7
ATOM 7399 C C . ILE A 1 32 ? 1.296 1.829 6.734 1.00 0.00 32 ILE A C 7
ATOM 7400 O O . ILE A 1 32 ? 0.955 1.531 7.882 1.00 0.00 32 ILE A O 7
ATOM 7416 N N . GLU A 1 33 ? 2.250 1.181 6.046 1.00 0.00 33 GLU A N 7
ATOM 7417 C CA . GLU A 1 33 ? 3.027 0.053 6.581 1.00 0.00 33 GLU A CA 7
ATOM 7418 C C . GLU A 1 33 ? 2.153 -1.178 6.833 1.00 0.00 33 GLU A C 7
ATOM 7419 O O . GLU A 1 33 ? 2.367 -2.231 6.235 1.00 0.00 33 GLU A O 7
ATOM 7431 N N . GLY A 1 34 ? 1.157 -1.035 7.683 1.00 0.00 34 GLY A N 7
ATOM 7432 C CA . GLY A 1 34 ? 0.268 -2.135 7.968 1.00 0.00 34 GLY A CA 7
ATOM 7433 C C . GLY A 1 34 ? -1.141 -1.673 8.265 1.00 0.00 34 GLY A C 7
ATOM 7434 O O . GLY A 1 34 ? -2.058 -2.482 8.360 1.00 0.00 34 GLY A O 7
ATOM 7438 N N . LYS A 1 35 ? -1.318 -0.365 8.378 1.00 0.00 35 LYS A N 7
ATOM 7439 C CA . LYS A 1 35 ? -2.605 0.198 8.758 1.00 0.00 35 LYS A CA 7
ATOM 7440 C C . LYS A 1 35 ? -3.629 0.045 7.638 1.00 0.00 35 LYS A C 7
ATOM 7441 O O . LYS A 1 35 ? -3.486 0.639 6.561 1.00 0.00 35 LYS A O 7
ATOM 7460 N N . ARG A 1 36 ? -4.646 -0.771 7.897 1.00 0.00 36 ARG A N 7
ATOM 7461 C CA . ARG A 1 36 ? -5.780 -0.921 6.993 1.00 0.00 36 ARG A CA 7
ATOM 7462 C C . ARG A 1 36 ? -6.356 0.451 6.651 1.00 0.00 36 ARG A C 7
ATOM 7463 O O . ARG A 1 36 ? -6.561 0.778 5.480 1.00 0.00 36 ARG A O 7
ATOM 7484 N N . ASP A 1 37 ? -6.584 1.242 7.691 1.00 0.00 37 ASP A N 7
ATOM 7485 C CA . ASP A 1 37 ? -7.110 2.600 7.564 1.00 0.00 37 ASP A CA 7
ATOM 7486 C C . ASP A 1 37 ? -6.276 3.456 6.615 1.00 0.00 37 ASP A C 7
ATOM 7487 O O . ASP A 1 37 ? -6.810 4.099 5.711 1.00 0.00 37 ASP A O 7
ATOM 7496 N N . GLN A 1 38 ? -4.966 3.436 6.814 1.00 0.00 38 GLN A N 7
ATOM 7497 C CA . GLN A 1 38 ? -4.061 4.307 6.076 1.00 0.00 38 GLN A CA 7
ATOM 7498 C C . GLN A 1 38 ? -4.080 4.036 4.578 1.00 0.00 38 GLN A C 7
ATOM 7499 O O . GLN A 1 38 ? -4.049 4.972 3.780 1.00 0.00 38 GLN A O 7
ATOM 7513 N N . LEU A 1 39 ? -4.140 2.769 4.185 1.00 0.00 39 LEU A N 7
ATOM 7514 C CA . LEU A 1 39 ? -4.174 2.453 2.761 1.00 0.00 39 LEU A CA 7
ATOM 7515 C C . LEU A 1 39 ? -5.499 2.905 2.155 1.00 0.00 39 LEU A C 7
ATOM 7516 O O . LEU A 1 39 ? -5.537 3.382 1.026 1.00 0.00 39 LEU A O 7
ATOM 7532 N N . VAL A 1 40 ? -6.582 2.773 2.919 1.00 0.00 40 VAL A N 7
ATOM 7533 C CA . VAL A 1 40 ? -7.890 3.242 2.466 1.00 0.00 40 VAL A CA 7
ATOM 7534 C C . VAL A 1 40 ? -7.839 4.735 2.177 1.00 0.00 40 VAL A C 7
ATOM 7535 O O . VAL A 1 40 ? -8.290 5.189 1.125 1.00 0.00 40 VAL A O 7
ATOM 7548 N N . GLY A 1 41 ? -7.274 5.490 3.110 1.00 0.00 41 GLY A N 7
ATOM 7549 C CA . GLY A 1 41 ? -7.124 6.918 2.921 1.00 0.00 41 GLY A CA 7
ATOM 7550 C C . GLY A 1 41 ? -6.245 7.249 1.729 1.00 0.00 41 GLY A C 7
ATOM 7551 O O . GLY A 1 41 ? -6.610 8.071 0.887 1.00 0.00 41 GLY A O 7
ATOM 7555 N N . LYS A 1 42 ? -5.100 6.581 1.643 1.00 0.00 42 LYS A N 7
ATOM 7556 C CA . LYS A 1 42 ? -4.143 6.833 0.572 1.00 0.00 42 LYS A CA 7
ATOM 7557 C C . LYS A 1 42 ? -4.716 6.511 -0.805 1.00 0.00 42 LYS A C 7
ATOM 7558 O O . LYS A 1 42 ? -4.556 7.300 -1.732 1.00 0.00 42 LYS A O 7
ATOM 7577 N N . ILE A 1 43 ? -5.374 5.364 -0.947 1.00 0.00 43 ILE A N 7
ATOM 7578 C CA . ILE A 1 43 ? -5.988 4.994 -2.224 1.00 0.00 43 ILE A CA 7
ATOM 7579 C C . ILE A 1 43 ? -6.962 6.075 -2.691 1.00 0.00 43 ILE A C 7
ATOM 7580 O O . ILE A 1 43 ? -6.906 6.527 -3.840 1.00 0.00 43 ILE A O 7
ATOM 7596 N N . GLN A 1 44 ? -7.829 6.505 -1.776 1.00 0.00 44 GLN A N 7
ATOM 7597 C CA . GLN A 1 44 ? -8.842 7.510 -2.078 1.00 0.00 44 GLN A CA 7
ATOM 7598 C C . GLN A 1 44 ? -8.214 8.797 -2.593 1.00 0.00 44 GLN A C 7
ATOM 7599 O O . GLN A 1 44 ? -8.656 9.357 -3.590 1.00 0.00 44 GLN A O 7
ATOM 7613 N N . GLU A 1 45 ? -7.172 9.249 -1.921 1.00 0.00 45 GLU A N 7
ATOM 7614 C CA . GLU A 1 45 ? -6.632 10.577 -2.168 1.00 0.00 45 GLU A CA 7
ATOM 7615 C C . GLU A 1 45 ? -5.518 10.574 -3.214 1.00 0.00 45 GLU A C 7
ATOM 7616 O O . GLU A 1 45 ? -5.312 11.576 -3.900 1.00 0.00 45 GLU A O 7
ATOM 7628 N N . ARG A 1 46 ? -4.802 9.462 -3.350 1.00 0.00 46 ARG A N 7
ATOM 7629 C CA . ARG A 1 46 ? -3.697 9.401 -4.300 1.00 0.00 46 ARG A CA 7
ATOM 7630 C C . ARG A 1 46 ? -4.219 9.256 -5.729 1.00 0.00 46 ARG A C 7
ATOM 7631 O O . ARG A 1 46 ? -3.714 9.892 -6.654 1.00 0.00 46 ARG A O 7
ATOM 7652 N N . TYR A 1 47 ? -5.219 8.402 -5.909 1.00 0.00 47 TYR A N 7
ATOM 7653 C CA . TYR A 1 47 ? -5.856 8.241 -7.218 1.00 0.00 47 TYR A CA 7
ATOM 7654 C C . TYR A 1 47 ? -6.990 9.226 -7.398 1.00 0.00 47 TYR A C 7
ATOM 7655 O O . TYR A 1 47 ? -7.119 9.878 -8.437 1.00 0.00 47 TYR A O 7
ATOM 7673 N N . GLY A 1 48 ? -7.808 9.314 -6.372 1.00 0.00 48 GLY A N 7
ATOM 7674 C CA . GLY A 1 48 ? -9.043 10.062 -6.463 1.00 0.00 48 GLY A CA 7
ATOM 7675 C C . GLY A 1 48 ? -10.233 9.125 -6.527 1.00 0.00 48 GLY A C 7
ATOM 7676 O O . GLY A 1 48 ? -11.038 9.186 -7.457 1.00 0.00 48 GLY A O 7
ATOM 7680 N N . TYR A 1 49 ? -10.329 8.248 -5.536 1.00 0.00 49 TYR A N 7
ATOM 7681 C CA . TYR A 1 49 ? -11.374 7.231 -5.491 1.00 0.00 49 TYR A CA 7
ATOM 7682 C C . TYR A 1 49 ? -12.342 7.484 -4.348 1.00 0.00 49 TYR A C 7
ATOM 7683 O O . TYR A 1 49 ? -12.094 8.318 -3.474 1.00 0.00 49 TYR A O 7
ATOM 7701 N N . GLN A 1 50 ? -13.437 6.739 -4.358 1.00 0.00 50 GLN A N 7
ATOM 7702 C CA . GLN A 1 50 ? -14.363 6.720 -3.244 1.00 0.00 50 GLN A CA 7
ATOM 7703 C C . GLN A 1 50 ? -13.866 5.755 -2.175 1.00 0.00 50 GLN A C 7
ATOM 7704 O O . GLN A 1 50 ? -13.021 4.896 -2.447 1.00 0.00 50 GLN A O 7
ATOM 7718 N N . LYS A 1 51 ? -14.390 5.897 -0.966 1.00 0.00 51 LYS A N 7
ATOM 7719 C CA . LYS A 1 51 ? -14.054 4.998 0.131 1.00 0.00 51 LYS A CA 7
ATOM 7720 C C . LYS A 1 51 ? -14.437 3.566 -0.230 1.00 0.00 51 LYS A C 7
ATOM 7721 O O . LYS A 1 51 ? -13.748 2.613 0.128 1.00 0.00 51 LYS A O 7
ATOM 7740 N N . ASP A 1 52 ? -15.528 3.446 -0.976 1.00 0.00 52 ASP A N 7
ATOM 7741 C CA . ASP A 1 52 ? -16.036 2.157 -1.437 1.00 0.00 52 ASP A CA 7
ATOM 7742 C C . ASP A 1 52 ? -14.967 1.419 -2.236 1.00 0.00 52 ASP A C 7
ATOM 7743 O O . ASP A 1 52 ? -14.610 0.279 -1.929 1.00 0.00 52 ASP A O 7
ATOM 7752 N N . GLN A 1 53 ? -14.446 2.104 -3.244 1.00 0.00 53 GLN A N 7
ATOM 7753 C CA . GLN A 1 53 ? -13.423 1.557 -4.118 1.00 0.00 53 GLN A CA 7
ATOM 7754 C C . GLN A 1 53 ? -12.152 1.234 -3.334 1.00 0.00 53 GLN A C 7
ATOM 7755 O O . GLN A 1 53 ? -11.531 0.187 -3.537 1.00 0.00 53 GLN A O 7
ATOM 7769 N N . ALA A 1 54 ? -11.790 2.130 -2.423 1.00 0.00 54 ALA A N 7
ATOM 7770 C CA . ALA A 1 54 ? -10.547 2.007 -1.674 1.00 0.00 54 ALA A CA 7
ATOM 7771 C C . ALA A 1 54 ? -10.559 0.804 -0.739 1.00 0.00 54 ALA A C 7
ATOM 7772 O O . ALA A 1 54 ? -9.614 0.015 -0.725 1.00 0.00 54 ALA A O 7
ATOM 7779 N N . GLU A 1 55 ? -11.639 0.651 0.023 1.00 0.00 55 GLU A N 7
ATOM 7780 C CA . GLU A 1 55 ? -11.728 -0.430 0.996 1.00 0.00 55 GLU A CA 7
ATOM 7781 C C . GLU A 1 55 ? -11.694 -1.788 0.308 1.00 0.00 55 GLU A C 7
ATOM 7782 O O . GLU A 1 55 ? -11.019 -2.706 0.771 1.00 0.00 55 GLU A O 7
ATOM 7794 N N . LYS A 1 56 ? -12.400 -1.899 -0.811 1.00 0.00 56 LYS A N 7
ATOM 7795 C CA . LYS A 1 56 ? -12.464 -3.150 -1.556 1.00 0.00 56 LYS A CA 7
ATOM 7796 C C . LYS A 1 56 ? -11.088 -3.576 -2.059 1.00 0.00 56 LYS A C 7
ATOM 7797 O O . LYS A 1 56 ? -10.757 -4.762 -2.033 1.00 0.00 56 LYS A O 7
ATOM 7816 N N . GLU A 1 57 ? -10.283 -2.615 -2.499 1.00 0.00 57 GLU A N 7
ATOM 7817 C CA . GLU A 1 57 ? -8.931 -2.919 -2.953 1.00 0.00 57 GLU A CA 7
ATOM 7818 C C . GLU A 1 57 ? -8.031 -3.288 -1.780 1.00 0.00 57 GLU A C 7
ATOM 7819 O O . GLU A 1 57 ? -7.178 -4.171 -1.898 1.00 0.00 57 GLU A O 7
ATOM 7831 N N . VAL A 1 58 ? -8.229 -2.619 -0.648 1.00 0.00 58 VAL A N 7
ATOM 7832 C CA . VAL A 1 58 ? -7.467 -2.920 0.557 1.00 0.00 58 VAL A CA 7
ATOM 7833 C C . VAL A 1 58 ? -7.720 -4.357 1.003 1.00 0.00 58 VAL A C 7
ATOM 7834 O O . VAL A 1 58 ? -6.780 -5.101 1.274 1.00 0.00 58 VAL A O 7
ATOM 7847 N N . VAL A 1 59 ? -8.995 -4.739 1.060 1.00 0.00 59 VAL A N 7
ATOM 7848 C CA . VAL A 1 59 ? -9.382 -6.090 1.469 1.00 0.00 59 VAL A CA 7
ATOM 7849 C C . VAL A 1 59 ? -8.795 -7.147 0.529 1.00 0.00 59 VAL A C 7
ATOM 7850 O O . VAL A 1 59 ? -8.286 -8.180 0.974 1.00 0.00 59 VAL A O 7
ATOM 7863 N N . ASP A 1 60 ? -8.852 -6.871 -0.766 1.00 0.00 60 ASP A N 7
ATOM 7864 C CA . ASP A 1 60 ? -8.360 -7.804 -1.775 1.00 0.00 60 ASP A CA 7
ATOM 7865 C C . ASP A 1 60 ? -6.841 -7.967 -1.669 1.00 0.00 60 ASP A C 7
ATOM 7866 O O . ASP A 1 60 ? -6.326 -9.085 -1.603 1.00 0.00 60 ASP A O 7
ATOM 7875 N N . TRP A 1 61 ? -6.124 -6.850 -1.625 1.00 0.00 61 TRP A N 7
ATOM 7876 C CA . TRP A 1 61 ? -4.669 -6.889 -1.513 1.00 0.00 61 TRP A CA 7
ATOM 7877 C C . TRP A 1 61 ? -4.251 -7.505 -0.177 1.00 0.00 61 TRP A C 7
ATOM 7878 O O . TRP A 1 61 ? -3.235 -8.207 -0.097 1.00 0.00 61 TRP A O 7
ATOM 7899 N N . GLU A 1 62 ? -5.043 -7.244 0.860 1.00 0.00 62 GLU A N 7
ATOM 7900 C CA . GLU A 1 62 ? -4.807 -7.807 2.185 1.00 0.00 62 GLU A CA 7
ATOM 7901 C C . GLU A 1 62 ? -4.724 -9.324 2.116 1.00 0.00 62 GLU A C 7
ATOM 7902 O O . GLU A 1 62 ? -3.785 -9.919 2.626 1.00 0.00 62 GLU A O 7
ATOM 7914 N N . THR A 1 63 ? -5.694 -9.946 1.462 1.00 0.00 63 THR A N 7
ATOM 7915 C CA . THR A 1 63 ? -5.744 -11.397 1.404 1.00 0.00 63 THR A CA 7
ATOM 7916 C C . THR A 1 63 ? -4.670 -11.957 0.469 1.00 0.00 63 THR A C 7
ATOM 7917 O O . THR A 1 63 ? -4.318 -13.133 0.556 1.00 0.00 63 THR A O 7
ATOM 7928 N N . ARG A 1 64 ? -4.153 -11.118 -0.424 1.00 0.00 64 ARG A N 7
ATOM 7929 C CA . ARG A 1 64 ? -3.095 -11.544 -1.334 1.00 0.00 64 ARG A CA 7
ATOM 7930 C C . ARG A 1 64 ? -1.771 -11.734 -0.593 1.00 0.00 64 ARG A C 7
ATOM 7931 O O . ARG A 1 64 ? -1.062 -12.715 -0.808 1.00 0.00 64 ARG A O 7
ATOM 7952 N N . ASN A 1 65 ? -1.442 -10.785 0.272 1.00 0.00 65 ASN A N 7
ATOM 7953 C CA . ASN A 1 65 ? -0.153 -10.786 0.963 1.00 0.00 65 ASN A CA 7
ATOM 7954 C C . ASN A 1 65 ? -0.305 -11.225 2.411 1.00 0.00 65 ASN A C 7
ATOM 7955 O O . ASN A 1 65 ? 0.374 -12.148 2.865 1.00 0.00 65 ASN A O 7
ATOM 7966 N N . GLU A 1 66 ? -1.167 -10.507 3.127 1.00 0.00 66 GLU A N 7
ATOM 7967 C CA . GLU A 1 66 ? -1.555 -10.820 4.510 1.00 0.00 66 GLU A CA 7
ATOM 7968 C C . GLU A 1 66 ? -0.493 -10.371 5.503 1.00 0.00 66 GLU A C 7
ATOM 7969 O O . GLU A 1 66 ? -0.815 -9.798 6.544 1.00 0.00 66 GLU A O 7
ATOM 7981 N N . TYR A 1 67 ? 0.767 -10.635 5.190 1.00 0.00 67 TYR A N 7
ATOM 7982 C CA . TYR A 1 67 ? 1.860 -10.130 6.001 1.00 0.00 67 TYR A CA 7
ATOM 7983 C C . TYR A 1 67 ? 1.862 -8.608 5.908 1.00 0.00 67 TYR A C 7
ATOM 7984 O O . TYR A 1 67 ? 2.220 -8.040 4.879 1.00 0.00 67 TYR A O 7
ATOM 8002 N N . ARG A 1 68 ? 1.434 -7.960 6.976 1.00 0.00 68 ARG A N 7
ATOM 8003 C CA . ARG A 1 68 ? 1.159 -6.534 6.950 1.00 0.00 68 ARG A CA 7
ATOM 8004 C C . ARG A 1 68 ? 0.954 -6.023 8.372 1.00 0.00 68 ARG A C 7
ATOM 8005 O O . ARG A 1 68 ? 1.842 -5.399 8.957 1.00 0.00 68 ARG A O 7
ATOM 8026 N N . TRP A 1 69 ? -0.219 -6.329 8.909 1.00 0.00 69 TRP A N 7
ATOM 8027 C CA . TRP A 1 69 ? -0.595 -6.000 10.276 1.00 0.00 69 TRP A CA 7
ATOM 8028 C C . TRP A 1 69 ? -2.058 -6.373 10.462 1.00 0.00 69 TRP A C 7
ATOM 8029 O O . TRP A 1 69 ? -2.926 -5.676 9.891 1.00 0.00 69 TRP A O 7
ATOM 8051 N N . MET A 1 1 ? -3.030 -13.177 12.339 1.00 0.00 1 MET A N 8
ATOM 8052 C CA . MET A 1 1 ? -1.577 -13.036 12.555 1.00 0.00 1 MET A CA 8
ATOM 8053 C C . MET A 1 1 ? -1.315 -11.868 13.499 1.00 0.00 1 MET A C 8
ATOM 8054 O O . MET A 1 1 ? -2.011 -10.855 13.438 1.00 0.00 1 MET A O 8
ATOM 8070 N N . ASN A 1 2 ? -0.347 -12.026 14.399 1.00 0.00 2 ASN A N 8
ATOM 8071 C CA . ASN A 1 2 ? -0.030 -10.991 15.377 1.00 0.00 2 ASN A CA 8
ATOM 8072 C C . ASN A 1 2 ? 0.771 -9.882 14.716 1.00 0.00 2 ASN A C 8
ATOM 8073 O O . ASN A 1 2 ? 1.721 -10.163 13.989 1.00 0.00 2 ASN A O 8
ATOM 8084 N N . LYS A 1 3 ? 0.411 -8.633 14.995 1.00 0.00 3 LYS A N 8
ATOM 8085 C CA . LYS A 1 3 ? 1.000 -7.497 14.291 1.00 0.00 3 LYS A CA 8
ATOM 8086 C C . LYS A 1 3 ? 2.515 -7.437 14.470 1.00 0.00 3 LYS A C 8
ATOM 8087 O O . LYS A 1 3 ? 3.029 -7.319 15.588 1.00 0.00 3 LYS A O 8
ATOM 8106 N N . ASP A 1 4 ? 3.220 -7.530 13.349 1.00 0.00 4 ASP A N 8
ATOM 8107 C CA . ASP A 1 4 ? 4.676 -7.426 13.328 1.00 0.00 4 ASP A CA 8
ATOM 8108 C C . ASP A 1 4 ? 5.121 -5.969 13.280 1.00 0.00 4 ASP A C 8
ATOM 8109 O O . ASP A 1 4 ? 4.318 -5.066 13.023 1.00 0.00 4 ASP A O 8
ATOM 8118 N N . GLU A 1 5 ? 6.400 -5.753 13.546 1.00 0.00 5 GLU A N 8
ATOM 8119 C CA . GLU A 1 5 ? 7.012 -4.443 13.405 1.00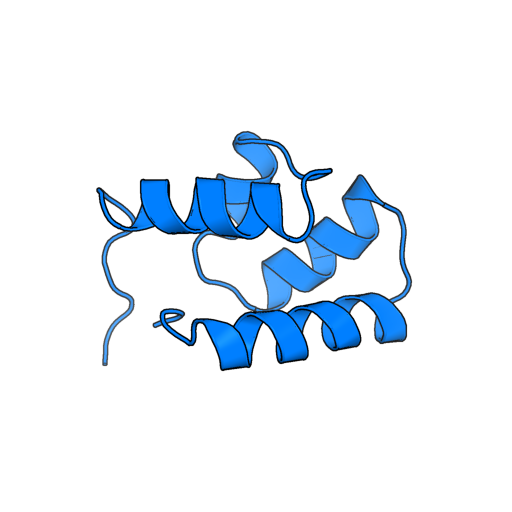 0.00 5 GLU A CA 8
ATOM 8120 C C . GLU A 1 5 ? 7.707 -4.348 12.049 1.00 0.00 5 GLU A C 8
ATOM 8121 O O . GLU A 1 5 ? 8.465 -5.244 11.672 1.00 0.00 5 GLU A O 8
ATOM 8133 N N . ALA A 1 6 ? 7.447 -3.266 11.324 1.00 0.00 6 ALA A N 8
ATOM 8134 C CA . ALA A 1 6 ? 7.969 -3.106 9.974 1.00 0.00 6 ALA A CA 8
ATOM 8135 C C . ALA A 1 6 ? 9.483 -2.915 9.975 1.00 0.00 6 ALA A C 8
ATOM 8136 O O . ALA A 1 6 ? 9.987 -1.826 10.257 1.00 0.00 6 ALA A O 8
ATOM 8143 N N . GLY A 1 7 ? 10.197 -3.986 9.670 1.00 0.00 7 GLY A N 8
ATOM 8144 C CA . GLY A 1 7 ? 11.642 -3.944 9.597 1.00 0.00 7 GLY A CA 8
ATOM 8145 C C . GLY A 1 7 ? 12.172 -5.048 8.712 1.00 0.00 7 GLY A C 8
ATOM 8146 O O . GLY A 1 7 ? 12.047 -6.226 9.044 1.00 0.00 7 GLY A O 8
ATOM 8150 N N . GLY A 1 8 ? 12.740 -4.681 7.574 1.00 0.00 8 GLY A N 8
ATOM 8151 C CA . GLY A 1 8 ? 13.176 -5.674 6.612 1.00 0.00 8 GLY A CA 8
ATOM 8152 C C . GLY A 1 8 ? 12.057 -6.049 5.662 1.00 0.00 8 GLY A C 8
ATOM 8153 O O . GLY A 1 8 ? 12.197 -5.940 4.444 1.00 0.00 8 GLY A O 8
ATOM 8157 N N . ASN A 1 9 ? 10.927 -6.465 6.229 1.00 0.00 9 ASN A N 8
ATOM 8158 C CA . ASN A 1 9 ? 9.724 -6.745 5.449 1.00 0.00 9 ASN A CA 8
ATOM 8159 C C . ASN A 1 9 ? 9.175 -5.455 4.850 1.00 0.00 9 ASN A C 8
ATOM 8160 O O . ASN A 1 9 ? 8.377 -5.483 3.915 1.00 0.00 9 ASN A O 8
ATOM 8171 N N . TRP A 1 10 ? 9.637 -4.333 5.390 1.00 0.00 10 TRP A N 8
ATOM 8172 C CA . TRP A 1 10 ? 9.318 -3.019 4.854 1.00 0.00 10 TRP A CA 8
ATOM 8173 C C . TRP A 1 10 ? 9.738 -2.941 3.390 1.00 0.00 10 TRP A C 8
ATOM 8174 O O . TRP A 1 10 ? 8.951 -2.558 2.528 1.00 0.00 10 TRP A O 8
ATOM 8195 N N . LYS A 1 11 ? 10.972 -3.351 3.121 1.00 0.00 11 LYS A N 8
ATOM 8196 C CA . LYS A 1 11 ? 11.539 -3.290 1.779 1.00 0.00 11 LYS A CA 8
ATOM 8197 C C . LYS A 1 11 ? 10.726 -4.129 0.798 1.00 0.00 11 LYS A C 8
ATOM 8198 O O . LYS A 1 11 ? 10.512 -3.729 -0.347 1.00 0.00 11 LYS A O 8
ATOM 8217 N N . GLN A 1 12 ? 10.262 -5.287 1.250 1.00 0.00 12 GLN A N 8
ATOM 8218 C CA . GLN A 1 12 ? 9.556 -6.202 0.374 1.00 0.00 12 GLN A CA 8
ATOM 8219 C C . GLN A 1 12 ? 8.119 -5.760 0.186 1.00 0.00 12 GLN A C 8
ATOM 8220 O O . GLN A 1 12 ? 7.639 -5.615 -0.934 1.00 0.00 12 GLN A O 8
ATOM 8234 N N . PHE A 1 13 ? 7.449 -5.510 1.296 1.00 0.00 13 PHE A N 8
ATOM 8235 C CA . PHE A 1 13 ? 6.018 -5.300 1.277 1.00 0.00 13 PHE A CA 8
ATOM 8236 C C . PHE A 1 13 ? 5.659 -3.943 0.685 1.00 0.00 13 PHE A C 8
ATOM 8237 O O . PHE A 1 13 ? 4.650 -3.815 -0.011 1.00 0.00 13 PHE A O 8
ATOM 8254 N N . LYS A 1 14 ? 6.490 -2.942 0.958 1.00 0.00 14 LYS A N 8
ATOM 8255 C CA . LYS A 1 14 ? 6.343 -1.621 0.344 1.00 0.00 14 LYS A CA 8
ATOM 8256 C C . LYS A 1 14 ? 6.226 -1.766 -1.172 1.00 0.00 14 LYS A C 8
ATOM 8257 O O . LYS A 1 14 ? 5.445 -1.074 -1.825 1.00 0.00 14 LYS A O 8
ATOM 8276 N N . GLY A 1 15 ? 6.995 -2.703 -1.707 1.00 0.00 15 GLY A N 8
ATOM 8277 C CA . GLY A 1 15 ? 6.986 -2.967 -3.130 1.00 0.00 15 GLY A CA 8
ATOM 8278 C C . GLY A 1 15 ? 5.658 -3.510 -3.615 1.00 0.00 15 GLY A C 8
ATOM 8279 O O . GLY A 1 15 ? 5.176 -3.107 -4.667 1.00 0.00 15 GLY A O 8
ATOM 8283 N N . LYS A 1 16 ? 5.051 -4.407 -2.835 1.00 0.00 16 LYS A N 8
ATOM 8284 C CA . LYS A 1 16 ? 3.786 -5.037 -3.227 1.00 0.00 16 LYS A CA 8
ATOM 8285 C C . LYS A 1 16 ? 2.655 -4.024 -3.290 1.00 0.00 16 LYS A C 8
ATOM 8286 O O . LYS A 1 16 ? 1.782 -4.111 -4.156 1.00 0.00 16 LYS A O 8
ATOM 8305 N N . VAL A 1 17 ? 2.667 -3.064 -2.374 1.00 0.00 17 VAL A N 8
ATOM 8306 C CA . VAL A 1 17 ? 1.649 -2.019 -2.370 1.00 0.00 17 VAL A CA 8
ATOM 8307 C C . VAL A 1 17 ? 1.840 -1.120 -3.584 1.00 0.00 17 VAL A C 8
ATOM 8308 O O . VAL A 1 17 ? 0.879 -0.678 -4.212 1.00 0.00 17 VAL A O 8
ATOM 8321 N N . LYS A 1 18 ? 3.101 -0.881 -3.913 1.00 0.00 18 LYS A N 8
ATOM 8322 C CA . LYS A 1 18 ? 3.472 -0.062 -5.056 1.00 0.00 18 LYS A CA 8
ATOM 8323 C C . LYS A 1 18 ? 3.208 -0.824 -6.361 1.00 0.00 18 LYS A C 8
ATOM 8324 O O . LYS A 1 18 ? 3.056 -0.226 -7.427 1.00 0.00 18 LYS A O 8
ATOM 8343 N N . GLU A 1 19 ? 3.167 -2.152 -6.264 1.00 0.00 19 GLU A N 8
ATOM 8344 C CA . GLU A 1 19 ? 2.809 -2.999 -7.398 1.00 0.00 19 GLU A CA 8
ATOM 8345 C C . GLU A 1 19 ? 1.322 -2.862 -7.708 1.00 0.00 19 GLU A C 8
ATOM 8346 O O . GLU A 1 19 ? 0.912 -2.885 -8.868 1.00 0.00 19 GLU A O 8
ATOM 8358 N N . GLN A 1 20 ? 0.519 -2.716 -6.658 1.00 0.00 20 GLN A N 8
ATOM 8359 C CA . GLN A 1 20 ? -0.916 -2.517 -6.817 1.00 0.00 20 GLN A CA 8
ATOM 8360 C C . GLN A 1 20 ? -1.190 -1.074 -7.216 1.00 0.00 20 GLN A C 8
ATOM 8361 O O . GLN A 1 20 ? -1.697 -0.795 -8.300 1.00 0.00 20 GLN A O 8
ATOM 8375 N N . TRP A 1 21 ? -0.828 -0.160 -6.329 1.00 0.00 21 TRP A N 8
ATOM 8376 C CA . TRP A 1 21 ? -1.058 1.251 -6.544 1.00 0.00 21 TRP A CA 8
ATOM 8377 C C . TRP A 1 21 ? 0.244 1.960 -6.881 1.00 0.00 21 TRP A C 8
ATOM 8378 O O . TRP A 1 21 ? 0.961 2.444 -6.003 1.00 0.00 21 TRP A O 8
ATOM 8399 N N . GLY A 1 22 ? 0.539 2.003 -8.170 1.00 0.00 22 GLY A N 8
ATOM 8400 C CA . GLY A 1 22 ? 1.764 2.615 -8.653 1.00 0.00 22 GLY A CA 8
ATOM 8401 C C . GLY A 1 22 ? 1.863 4.102 -8.357 1.00 0.00 22 GLY A C 8
ATOM 8402 O O . GLY A 1 22 ? 2.944 4.678 -8.449 1.00 0.00 22 GLY A O 8
ATOM 8406 N N . LYS A 1 23 ? 0.747 4.726 -7.996 1.00 0.00 23 LYS A N 8
ATOM 8407 C CA . LYS A 1 23 ? 0.740 6.151 -7.685 1.00 0.00 23 LYS A CA 8
ATOM 8408 C C . LYS A 1 23 ? 1.392 6.427 -6.338 1.00 0.00 23 LYS A C 8
ATOM 8409 O O . LYS A 1 23 ? 1.909 7.517 -6.103 1.00 0.00 23 LYS A O 8
ATOM 8428 N N . LEU A 1 24 ? 1.366 5.436 -5.462 1.00 0.00 24 LEU A N 8
ATOM 8429 C CA . LEU A 1 24 ? 1.861 5.608 -4.106 1.00 0.00 24 LEU A CA 8
ATOM 8430 C C . LEU A 1 24 ? 3.378 5.717 -4.077 1.00 0.00 24 LEU A C 8
ATOM 8431 O O . LEU A 1 24 ? 4.086 4.819 -4.527 1.00 0.00 24 LEU A O 8
ATOM 8447 N N . THR A 1 25 ? 3.868 6.818 -3.538 1.00 0.00 25 THR A N 8
ATOM 8448 C CA . THR A 1 25 ? 5.291 7.081 -3.497 1.00 0.00 25 THR A CA 8
ATOM 8449 C C . THR A 1 25 ? 5.859 6.676 -2.141 1.00 0.00 25 THR A C 8
ATOM 8450 O O . THR A 1 25 ? 5.112 6.273 -1.250 1.00 0.00 25 THR A O 8
ATOM 8461 N N . ASP A 1 26 ? 7.170 6.801 -1.978 1.00 0.00 26 ASP A N 8
ATOM 8462 C CA . ASP A 1 26 ? 7.845 6.319 -0.772 1.00 0.00 26 ASP A CA 8
ATOM 8463 C C . ASP A 1 26 ? 7.312 7.004 0.487 1.00 0.00 26 ASP A C 8
ATOM 8464 O O . ASP A 1 26 ? 7.199 6.373 1.538 1.00 0.00 26 ASP A O 8
ATOM 8473 N N . ASP A 1 27 ? 6.966 8.286 0.374 1.00 0.00 27 ASP A N 8
ATOM 8474 C CA . ASP A 1 27 ? 6.373 9.019 1.493 1.00 0.00 27 ASP A CA 8
ATOM 8475 C C . ASP A 1 27 ? 5.076 8.356 1.930 1.00 0.00 27 ASP A C 8
ATOM 8476 O O . ASP A 1 27 ? 4.876 8.094 3.114 1.00 0.00 27 ASP A O 8
ATOM 8485 N N . ASP A 1 28 ? 4.228 8.033 0.955 1.00 0.00 28 ASP A N 8
ATOM 8486 C CA . ASP A 1 28 ? 2.938 7.408 1.230 1.00 0.00 28 ASP A CA 8
ATOM 8487 C C . ASP A 1 28 ? 3.150 6.095 1.939 1.00 0.00 28 ASP A C 8
ATOM 8488 O O . ASP A 1 28 ? 2.547 5.824 2.976 1.00 0.00 28 ASP A O 8
ATOM 8497 N N . MET A 1 29 ? 4.033 5.301 1.367 1.00 0.00 29 MET A N 8
ATOM 8498 C CA . MET A 1 29 ? 4.336 3.980 1.877 1.00 0.00 29 MET A CA 8
ATOM 8499 C C . MET A 1 29 ? 4.786 4.051 3.335 1.00 0.00 29 MET A C 8
ATOM 8500 O O . MET A 1 29 ? 4.408 3.214 4.157 1.00 0.00 29 MET A O 8
ATOM 8514 N N . THR A 1 30 ? 5.576 5.071 3.645 1.00 0.00 30 THR A N 8
ATOM 8515 C CA . THR A 1 30 ? 6.131 5.240 4.979 1.00 0.00 30 THR A CA 8
ATOM 8516 C C . THR A 1 30 ? 5.046 5.593 6.001 1.00 0.00 30 THR A C 8
ATOM 8517 O O . THR A 1 30 ? 5.093 5.142 7.149 1.00 0.00 30 THR A O 8
ATOM 8528 N N . ILE A 1 31 ? 4.061 6.382 5.579 1.00 0.00 31 ILE A N 8
ATOM 8529 C CA . ILE A 1 31 ? 2.989 6.788 6.478 1.00 0.00 31 ILE A CA 8
ATOM 8530 C C . ILE A 1 31 ? 2.062 5.609 6.761 1.00 0.00 31 ILE A C 8
ATOM 8531 O O . ILE A 1 31 ? 1.562 5.449 7.878 1.00 0.00 31 ILE A O 8
ATOM 8547 N N . ILE A 1 32 ? 1.849 4.776 5.745 1.00 0.00 32 ILE A N 8
ATOM 8548 C CA . ILE A 1 32 ? 0.990 3.607 5.884 1.00 0.00 32 ILE A CA 8
ATOM 8549 C C . ILE A 1 32 ? 1.656 2.598 6.806 1.00 0.00 32 ILE A C 8
ATOM 8550 O O . ILE A 1 32 ? 1.109 2.254 7.856 1.00 0.00 32 ILE A O 8
ATOM 8566 N N . GLU A 1 33 ? 2.849 2.151 6.397 1.00 0.00 33 GLU A N 8
ATOM 8567 C CA . GLU A 1 33 ? 3.683 1.230 7.172 1.00 0.00 33 GLU A CA 8
ATOM 8568 C C . GLU A 1 33 ? 3.048 -0.162 7.279 1.00 0.00 33 GLU A C 8
ATOM 8569 O O . GLU A 1 33 ? 3.632 -1.154 6.848 1.00 0.00 33 GLU A O 8
ATOM 8581 N N . GLY A 1 34 ? 1.850 -0.221 7.829 1.00 0.00 34 GLY A N 8
ATOM 8582 C CA . GLY A 1 34 ? 1.149 -1.475 7.980 1.00 0.00 34 GLY A CA 8
ATOM 8583 C C . GLY A 1 34 ? -0.249 -1.270 8.518 1.00 0.00 34 GLY A C 8
ATOM 8584 O O . GLY A 1 34 ? -0.781 -2.119 9.227 1.00 0.00 34 GLY A O 8
ATOM 8588 N N . LYS A 1 35 ? -0.842 -0.132 8.177 1.00 0.00 35 LYS A N 8
ATOM 8589 C CA . LYS A 1 35 ? -2.177 0.213 8.653 1.00 0.00 35 LYS A CA 8
ATOM 8590 C C . LYS A 1 35 ? -3.217 0.002 7.557 1.00 0.00 35 LYS A C 8
ATOM 8591 O O . LYS A 1 35 ? -3.059 0.494 6.437 1.00 0.00 35 LYS A O 8
ATOM 8610 N N . ARG A 1 36 ? -4.282 -0.714 7.891 1.00 0.00 36 ARG A N 8
ATOM 8611 C CA . ARG A 1 36 ? -5.358 -0.985 6.945 1.00 0.00 36 ARG A CA 8
ATOM 8612 C C . ARG A 1 36 ? -6.071 0.316 6.583 1.00 0.00 36 ARG A C 8
ATOM 8613 O O . ARG A 1 36 ? -6.314 0.601 5.409 1.00 0.00 36 ARG A O 8
ATOM 8634 N N . ASP A 1 37 ? -6.378 1.110 7.606 1.00 0.00 37 ASP A N 8
ATOM 8635 C CA . ASP A 1 37 ? -7.034 2.404 7.421 1.00 0.00 37 ASP A CA 8
ATOM 8636 C C . ASP A 1 37 ? -6.155 3.351 6.610 1.00 0.00 37 ASP A C 8
ATOM 8637 O O . ASP A 1 37 ? -6.643 4.075 5.741 1.00 0.00 37 ASP A O 8
ATOM 8646 N N . GLN A 1 38 ? -4.855 3.322 6.888 1.00 0.00 38 GLN A N 8
ATOM 8647 C CA . GLN A 1 38 ? -3.908 4.210 6.221 1.00 0.00 38 GLN A CA 8
ATOM 8648 C C . GLN A 1 38 ? -3.887 3.978 4.717 1.00 0.00 38 GLN A C 8
ATOM 8649 O O . GLN A 1 38 ? -3.820 4.936 3.945 1.00 0.00 38 GLN A O 8
ATOM 8663 N N . LEU A 1 39 ? -3.945 2.718 4.289 1.00 0.00 39 LEU A N 8
ATOM 8664 C CA . LEU A 1 39 ? -3.967 2.436 2.862 1.00 0.00 39 LEU A CA 8
ATOM 8665 C C . LEU A 1 39 ? -5.257 2.956 2.250 1.00 0.00 39 LEU A C 8
ATOM 8666 O O . LEU A 1 39 ? -5.228 3.566 1.191 1.00 0.00 39 LEU A O 8
ATOM 8682 N N . VAL A 1 40 ? -6.383 2.739 2.934 1.00 0.00 40 VAL A N 8
ATOM 8683 C CA . VAL A 1 40 ? -7.664 3.285 2.484 1.00 0.00 40 VAL A CA 8
ATOM 8684 C C . VAL A 1 40 ? -7.531 4.784 2.258 1.00 0.00 40 VAL A C 8
ATOM 8685 O O . VAL A 1 40 ? -7.936 5.308 1.218 1.00 0.00 40 VAL A O 8
ATOM 8698 N N . GLY A 1 41 ? -6.931 5.456 3.231 1.00 0.00 41 GLY A N 8
ATOM 8699 C CA . GLY A 1 41 ? -6.660 6.873 3.103 1.00 0.00 41 GLY A CA 8
ATOM 8700 C C . GLY A 1 41 ? -5.818 7.184 1.879 1.00 0.00 41 GLY A C 8
ATOM 8701 O O . GLY A 1 41 ? -6.224 7.974 1.030 1.00 0.00 41 GLY A O 8
ATOM 8705 N N . LYS A 1 42 ? -4.662 6.536 1.769 1.00 0.00 42 LYS A N 8
ATOM 8706 C CA . LYS A 1 42 ? -3.747 6.774 0.657 1.00 0.00 42 LYS A CA 8
ATOM 8707 C C . LYS A 1 42 ? -4.393 6.482 -0.690 1.00 0.00 42 LYS A C 8
ATOM 8708 O O . LYS A 1 42 ? -4.153 7.194 -1.658 1.00 0.00 42 LYS A O 8
ATOM 8727 N N . ILE A 1 43 ? -5.208 5.444 -0.759 1.00 0.00 43 ILE A N 8
ATOM 8728 C CA . ILE A 1 43 ? -5.921 5.121 -1.990 1.00 0.00 43 ILE A CA 8
ATOM 8729 C C . ILE A 1 43 ? -6.823 6.285 -2.409 1.00 0.00 43 ILE A C 8
ATOM 8730 O O . ILE A 1 43 ? -6.804 6.727 -3.568 1.00 0.00 43 ILE A O 8
ATOM 8746 N N . GLN A 1 44 ? -7.579 6.804 -1.450 1.00 0.00 44 GLN A N 8
ATOM 8747 C CA . GLN A 1 44 ? -8.540 7.871 -1.707 1.00 0.00 44 GLN A CA 8
ATOM 8748 C C . GLN A 1 44 ? -7.849 9.221 -1.881 1.00 0.00 44 GLN A C 8
ATOM 8749 O O . GLN A 1 44 ? -8.419 10.145 -2.455 1.00 0.00 44 GLN A O 8
ATOM 8763 N N . GLU A 1 45 ? -6.629 9.336 -1.382 1.00 0.00 45 GLU A N 8
ATOM 8764 C CA . GLU A 1 45 ? -5.905 10.602 -1.453 1.00 0.00 45 GLU A CA 8
ATOM 8765 C C . GLU A 1 45 ? -4.983 10.649 -2.665 1.00 0.00 45 GLU A C 8
ATOM 8766 O O . GLU A 1 45 ? -4.865 11.684 -3.318 1.00 0.00 45 GLU A O 8
ATOM 8778 N N . ARG A 1 46 ? -4.335 9.533 -2.968 1.00 0.00 46 ARG A N 8
ATOM 8779 C CA . ARG A 1 46 ? -3.369 9.495 -4.053 1.00 0.00 46 ARG A CA 8
ATOM 8780 C C . ARG A 1 46 ? -4.077 9.499 -5.404 1.00 0.00 46 ARG A C 8
ATOM 8781 O O . ARG A 1 46 ? -3.762 10.310 -6.271 1.00 0.00 46 ARG A O 8
ATOM 8802 N N . TYR A 1 47 ? -5.033 8.594 -5.582 1.00 0.00 47 TYR A N 8
ATOM 8803 C CA . TYR A 1 47 ? -5.792 8.542 -6.827 1.00 0.00 47 TYR A CA 8
ATOM 8804 C C . TYR A 1 47 ? -7.074 9.341 -6.699 1.00 0.00 47 TYR A C 8
ATOM 8805 O O . TYR A 1 47 ? -7.448 10.097 -7.592 1.00 0.00 47 TYR A O 8
ATOM 8823 N N . GLY A 1 48 ? -7.752 9.144 -5.583 1.00 0.00 48 GLY A N 8
ATOM 8824 C CA . GLY A 1 48 ? -9.023 9.803 -5.366 1.00 0.00 48 GLY A CA 8
ATOM 8825 C C . GLY A 1 48 ? -10.192 8.892 -5.682 1.00 0.00 48 GLY A C 8
ATOM 8826 O O . GLY A 1 48 ? -11.108 9.274 -6.414 1.00 0.00 48 GLY A O 8
ATOM 8830 N N . TYR A 1 49 ? -10.151 7.679 -5.148 1.00 0.00 49 TYR A N 8
ATOM 8831 C CA . TYR A 1 49 ? -11.225 6.716 -5.354 1.00 0.00 49 TYR A CA 8
ATOM 8832 C C . TYR A 1 49 ? -12.319 6.898 -4.318 1.00 0.00 49 TYR A C 8
ATOM 8833 O O . TYR A 1 49 ? -12.125 7.572 -3.307 1.00 0.00 49 TYR A O 8
ATOM 8851 N N . GLN A 1 50 ? -13.466 6.290 -4.577 1.00 0.00 50 GLN A N 8
ATOM 8852 C CA . GLN A 1 50 ? -14.552 6.282 -3.615 1.00 0.00 50 GLN A CA 8
ATOM 8853 C C . GLN A 1 50 ? -14.277 5.232 -2.544 1.00 0.00 50 GLN A C 8
ATOM 8854 O O . GLN A 1 50 ? -13.551 4.266 -2.788 1.00 0.00 50 GLN A O 8
ATOM 8868 N N . LYS A 1 51 ? -14.858 5.427 -1.368 1.00 0.00 51 LYS A N 8
ATOM 8869 C CA . LYS A 1 51 ? -14.650 4.528 -0.235 1.00 0.00 51 LYS A CA 8
ATOM 8870 C C . LYS A 1 51 ? -15.125 3.118 -0.580 1.00 0.00 51 LYS A C 8
ATOM 8871 O O . LYS A 1 51 ? -14.593 2.129 -0.078 1.00 0.00 51 LYS A O 8
ATOM 8890 N N . ASP A 1 52 ? -16.114 3.049 -1.461 1.00 0.00 52 ASP A N 8
ATOM 8891 C CA . ASP A 1 52 ? -16.622 1.780 -1.976 1.00 0.00 52 ASP A CA 8
ATOM 8892 C C . ASP A 1 52 ? -15.502 0.970 -2.614 1.00 0.00 52 ASP A C 8
ATOM 8893 O O . ASP A 1 52 ? -15.262 -0.190 -2.260 1.00 0.00 52 ASP A O 8
ATOM 8902 N N . GLN A 1 53 ? -14.803 1.605 -3.542 1.00 0.00 53 GLN A N 8
ATOM 8903 C CA . GLN A 1 53 ? -13.752 0.946 -4.287 1.00 0.00 53 GLN A CA 8
ATOM 8904 C C . GLN A 1 53 ? -12.519 0.751 -3.413 1.00 0.00 53 GLN A C 8
ATOM 8905 O O . GLN A 1 53 ? -11.805 -0.241 -3.551 1.00 0.00 53 GLN A O 8
ATOM 8919 N N . ALA A 1 54 ? -12.280 1.700 -2.513 1.00 0.00 54 ALA A N 8
ATOM 8920 C CA . ALA A 1 54 ? -11.150 1.613 -1.601 1.00 0.00 54 ALA A CA 8
ATOM 8921 C C . ALA A 1 54 ? -11.242 0.341 -0.760 1.00 0.00 54 ALA A C 8
ATOM 8922 O O . ALA A 1 54 ? -10.270 -0.405 -0.654 1.00 0.00 54 ALA A O 8
ATOM 8929 N N . GLU A 1 55 ? -12.425 0.084 -0.198 1.00 0.00 55 GLU A N 8
ATOM 8930 C CA . GLU A 1 55 ? -12.678 -1.146 0.557 1.00 0.00 55 GLU A CA 8
ATOM 8931 C C . GLU A 1 55 ? -12.353 -2.379 -0.274 1.00 0.00 55 GLU A C 8
ATOM 8932 O O . GLU A 1 55 ? -11.552 -3.223 0.134 1.00 0.00 55 GLU A O 8
ATOM 8944 N N . LYS A 1 56 ? -12.972 -2.465 -1.445 1.00 0.00 56 LYS A N 8
ATOM 8945 C CA . LYS A 1 56 ? -12.833 -3.629 -2.311 1.00 0.00 56 LYS A CA 8
ATOM 8946 C C . LYS A 1 56 ? -11.381 -3.863 -2.721 1.00 0.00 56 LYS A C 8
ATOM 8947 O O . LYS A 1 56 ? -10.915 -5.003 -2.762 1.00 0.00 56 LYS A O 8
ATOM 8966 N N . GLU A 1 57 ? -10.663 -2.786 -3.017 1.00 0.00 57 GLU A N 8
ATOM 8967 C CA . GLU A 1 57 ? -9.259 -2.894 -3.388 1.00 0.00 57 GLU A CA 8
ATOM 8968 C C . GLU A 1 57 ? -8.417 -3.375 -2.214 1.00 0.00 57 GLU A C 8
ATOM 8969 O O . GLU A 1 57 ? -7.546 -4.231 -2.382 1.00 0.00 57 GLU A O 8
ATOM 8981 N N . VAL A 1 58 ? -8.690 -2.842 -1.028 1.00 0.00 58 VAL A N 8
ATOM 8982 C CA . VAL A 1 58 ? -7.953 -3.237 0.163 1.00 0.00 58 VAL A CA 8
ATOM 8983 C C . VAL A 1 58 ? -8.187 -4.707 0.488 1.00 0.00 58 VAL A C 8
ATOM 8984 O O . VAL A 1 58 ? -7.244 -5.482 0.521 1.00 0.00 58 VAL A O 8
ATOM 8997 N N . VAL A 1 59 ? -9.447 -5.090 0.685 1.00 0.00 59 VAL A N 8
ATOM 8998 C CA . VAL A 1 59 ? -9.785 -6.446 1.130 1.00 0.00 59 VAL A CA 8
ATOM 8999 C C . VAL A 1 59 ? -9.226 -7.520 0.193 1.00 0.00 59 VAL A C 8
ATOM 9000 O O . VAL A 1 59 ? -8.672 -8.529 0.645 1.00 0.00 59 VAL A O 8
ATOM 9013 N N . ASP A 1 60 ? -9.359 -7.295 -1.108 1.00 0.00 60 ASP A N 8
ATOM 9014 C CA . ASP A 1 60 ? -8.872 -8.247 -2.101 1.00 0.00 60 ASP A CA 8
ATOM 9015 C C . ASP A 1 60 ? -7.356 -8.391 -2.020 1.00 0.00 60 ASP A C 8
ATOM 9016 O O . ASP A 1 60 ? -6.836 -9.487 -1.788 1.00 0.00 60 ASP A O 8
ATOM 9025 N N . TRP A 1 61 ? -6.657 -7.273 -2.172 1.00 0.00 61 TRP A N 8
ATOM 9026 C CA . TRP A 1 61 ? -5.198 -7.265 -2.180 1.00 0.00 61 TRP A CA 8
ATOM 9027 C C . TRP A 1 61 ? -4.641 -7.729 -0.834 1.00 0.00 61 TRP A C 8
ATOM 9028 O O . TRP A 1 61 ? -3.654 -8.466 -0.783 1.00 0.00 61 TRP A O 8
ATOM 9049 N N . GLU A 1 62 ? -5.288 -7.293 0.240 1.00 0.00 62 GLU A N 8
ATOM 9050 C CA . GLU A 1 62 ? -4.924 -7.675 1.604 1.00 0.00 62 GLU A CA 8
ATOM 9051 C C . GLU A 1 62 ? -4.730 -9.180 1.717 1.00 0.00 62 GLU A C 8
ATOM 9052 O O . GLU A 1 62 ? -3.636 -9.663 2.013 1.00 0.00 62 GLU A O 8
ATOM 9064 N N . THR A 1 63 ? -5.795 -9.912 1.436 1.00 0.00 63 THR A N 8
ATOM 9065 C CA . THR A 1 63 ? -5.811 -11.348 1.624 1.00 0.00 63 THR A CA 8
ATOM 9066 C C . THR A 1 63 ? -4.943 -12.064 0.586 1.00 0.00 63 THR A C 8
ATOM 9067 O O . THR A 1 63 ? -4.603 -13.238 0.749 1.00 0.00 63 THR A O 8
ATOM 9078 N N . ARG A 1 64 ? -4.592 -11.363 -0.488 1.00 0.00 64 ARG A N 8
ATOM 9079 C CA . ARG A 1 64 ? -3.681 -11.920 -1.484 1.00 0.00 64 ARG A CA 8
ATOM 9080 C C . ARG A 1 64 ? -2.251 -11.975 -0.953 1.00 0.00 64 ARG A C 8
ATOM 9081 O O . ARG A 1 64 ? -1.478 -12.853 -1.329 1.00 0.00 64 ARG A O 8
ATOM 9102 N N . ASN A 1 65 ? -1.907 -11.038 -0.080 1.00 0.00 65 ASN A N 8
ATOM 9103 C CA . ASN A 1 65 ? -0.535 -10.916 0.406 1.00 0.00 65 ASN A CA 8
ATOM 9104 C C . ASN A 1 65 ? -0.391 -11.495 1.808 1.00 0.00 65 ASN A C 8
ATOM 9105 O O . ASN A 1 65 ? 0.438 -12.378 2.034 1.00 0.00 65 ASN A O 8
ATOM 9116 N N . GLU A 1 66 ? -1.165 -10.948 2.750 1.00 0.00 66 GLU A N 8
ATOM 9117 C CA . GLU A 1 66 ? -1.296 -11.499 4.109 1.00 0.00 66 GLU A CA 8
ATOM 9118 C C . GLU A 1 66 ? -0.130 -11.106 5.014 1.00 0.00 66 GLU A C 8
ATOM 9119 O O . GLU A 1 66 ? -0.304 -10.956 6.224 1.00 0.00 66 GLU A O 8
ATOM 9131 N N . TYR A 1 67 ? 1.053 -10.940 4.440 1.00 0.00 67 TYR A N 8
ATOM 9132 C CA . TYR A 1 67 ? 2.224 -10.579 5.227 1.00 0.00 67 TYR A CA 8
ATOM 9133 C C . TYR A 1 67 ? 2.200 -9.088 5.558 1.00 0.00 67 TYR A C 8
ATOM 9134 O O . TYR A 1 67 ? 2.988 -8.301 5.035 1.00 0.00 67 TYR A O 8
ATOM 9152 N N . ARG A 1 68 ? 1.262 -8.710 6.410 1.00 0.00 68 ARG A N 8
ATOM 9153 C CA . ARG A 1 68 ? 1.103 -7.325 6.828 1.00 0.00 68 ARG A CA 8
ATOM 9154 C C . ARG A 1 68 ? 0.566 -7.267 8.251 1.00 0.00 68 ARG A C 8
ATOM 9155 O O . ARG A 1 68 ? 0.683 -6.248 8.931 1.00 0.00 68 ARG A O 8
ATOM 9176 N N . TRP A 1 69 ? -0.051 -8.358 8.681 1.00 0.00 69 TRP A N 8
ATOM 9177 C CA . TRP A 1 69 ? -0.620 -8.441 10.013 1.00 0.00 69 TRP A CA 8
ATOM 9178 C C . TRP A 1 69 ? 0.480 -8.731 11.022 1.00 0.00 69 TRP A C 8
ATOM 9179 O O . TRP A 1 69 ? 0.687 -9.912 11.352 1.00 0.00 69 TRP A O 8
ATOM 9201 N N . MET A 1 1 ? -1.506 -9.428 15.121 1.00 0.00 1 MET A N 9
ATOM 9202 C CA . MET A 1 1 ? -1.960 -8.263 15.918 1.00 0.00 1 MET A CA 9
ATOM 9203 C C . MET A 1 1 ? -0.772 -7.376 16.246 1.00 0.00 1 MET A C 9
ATOM 9204 O O . MET A 1 1 ? -0.809 -6.164 16.026 1.00 0.00 1 MET A O 9
ATOM 9220 N N . ASN A 1 2 ? 0.278 -7.978 16.793 1.00 0.00 2 ASN A N 9
ATOM 9221 C CA . ASN A 1 2 ? 1.532 -7.272 16.956 1.00 0.00 2 ASN A CA 9
ATOM 9222 C C . ASN A 1 2 ? 2.220 -7.224 15.610 1.00 0.00 2 ASN A C 9
ATOM 9223 O O . ASN A 1 2 ? 2.480 -8.265 15.005 1.00 0.00 2 ASN A O 9
ATOM 9234 N N . LYS A 1 3 ? 2.528 -6.029 15.151 1.00 0.00 3 LYS A N 9
ATOM 9235 C CA . LYS A 1 3 ? 2.999 -5.848 13.793 1.00 0.00 3 LYS A CA 9
ATOM 9236 C C . LYS A 1 3 ? 4.418 -6.359 13.628 1.00 0.00 3 LYS A C 9
ATOM 9237 O O . LYS A 1 3 ? 5.300 -6.066 14.440 1.00 0.00 3 LYS A O 9
ATOM 9256 N N . ASP A 1 4 ? 4.620 -7.144 12.578 1.00 0.00 4 ASP A N 9
ATOM 9257 C CA . ASP A 1 4 ? 5.936 -7.662 12.248 1.00 0.00 4 ASP A CA 9
ATOM 9258 C C . ASP A 1 4 ? 6.859 -6.494 11.943 1.00 0.00 4 ASP A C 9
ATOM 9259 O O . ASP A 1 4 ? 6.471 -5.569 11.228 1.00 0.00 4 ASP A O 9
ATOM 9268 N N . GLU A 1 5 ? 8.064 -6.538 12.501 1.00 0.00 5 GLU A N 9
ATOM 9269 C CA . GLU A 1 5 ? 8.969 -5.393 12.492 1.00 0.00 5 GLU A CA 9
ATOM 9270 C C . GLU A 1 5 ? 9.168 -4.838 11.085 1.00 0.00 5 GLU A C 9
ATOM 9271 O O . GLU A 1 5 ? 9.450 -5.582 10.141 1.00 0.00 5 GLU A O 9
ATOM 9283 N N . ALA A 1 6 ? 9.027 -3.521 10.959 1.00 0.00 6 ALA A N 9
ATOM 9284 C CA . ALA A 1 6 ? 9.126 -2.853 9.668 1.00 0.00 6 ALA A CA 9
ATOM 9285 C C . ALA A 1 6 ? 10.575 -2.731 9.201 1.00 0.00 6 ALA A C 9
ATOM 9286 O O . ALA A 1 6 ? 11.121 -1.632 9.079 1.00 0.00 6 ALA A O 9
ATOM 9293 N N . GLY A 1 7 ? 11.200 -3.875 8.979 1.00 0.00 7 GLY A N 9
ATOM 9294 C CA . GLY A 1 7 ? 12.510 -3.912 8.367 1.00 0.00 7 GLY A CA 9
ATOM 9295 C C . GLY A 1 7 ? 12.424 -4.519 6.986 1.00 0.00 7 GLY A C 9
ATOM 9296 O O . GLY A 1 7 ? 12.418 -3.805 5.985 1.00 0.00 7 GLY A O 9
ATOM 9300 N N . GLY A 1 8 ? 12.317 -5.840 6.937 1.00 0.00 8 GLY A N 9
ATOM 9301 C CA . GLY A 1 8 ? 12.064 -6.516 5.681 1.00 0.00 8 GLY A CA 9
ATOM 9302 C C . GLY A 1 8 ? 10.636 -6.291 5.236 1.00 0.00 8 GLY A C 9
ATOM 9303 O O . GLY A 1 8 ? 10.332 -6.308 4.047 1.00 0.00 8 GLY A O 9
ATOM 9307 N N . ASN A 1 9 ? 9.768 -6.057 6.216 1.00 0.00 9 ASN A N 9
ATOM 9308 C CA . ASN A 1 9 ? 8.365 -5.732 5.965 1.00 0.00 9 ASN A CA 9
ATOM 9309 C C . ASN A 1 9 ? 8.285 -4.393 5.235 1.00 0.00 9 ASN A C 9
ATOM 9310 O O . ASN A 1 9 ? 7.515 -4.219 4.290 1.00 0.00 9 ASN A O 9
ATOM 9321 N N . TRP A 1 10 ? 9.163 -3.487 5.637 1.00 0.00 10 TRP A N 9
ATOM 9322 C CA . TRP A 1 10 ? 9.233 -2.145 5.076 1.00 0.00 10 TRP A CA 9
ATOM 9323 C C . TRP A 1 10 ? 9.662 -2.207 3.612 1.00 0.00 10 TRP A C 9
ATOM 9324 O O . TRP A 1 10 ? 9.117 -1.508 2.756 1.00 0.00 10 TRP A O 9
ATOM 9345 N N . LYS A 1 11 ? 10.643 -3.056 3.344 1.00 0.00 11 LYS A N 9
ATOM 9346 C CA . LYS A 1 11 ? 11.178 -3.236 2.001 1.00 0.00 11 LYS A CA 9
ATOM 9347 C C . LYS A 1 11 ? 10.180 -3.965 1.106 1.00 0.00 11 LYS A C 9
ATOM 9348 O O . LYS A 1 11 ? 9.920 -3.554 -0.025 1.00 0.00 11 LYS A O 9
ATOM 9367 N N . GLN A 1 12 ? 9.611 -5.038 1.642 1.00 0.00 12 GLN A N 9
ATOM 9368 C CA . GLN A 1 12 ? 8.814 -5.968 0.854 1.00 0.00 12 GLN A CA 9
ATOM 9369 C C . GLN A 1 12 ? 7.524 -5.338 0.334 1.00 0.00 12 GLN A C 9
ATOM 9370 O O . GLN A 1 12 ? 7.227 -5.417 -0.860 1.00 0.00 12 GLN A O 9
ATOM 9384 N N . PHE A 1 13 ? 6.762 -4.711 1.219 1.00 0.00 13 PHE A N 9
ATOM 9385 C CA . PHE A 1 13 ? 5.438 -4.226 0.855 1.00 0.00 13 PHE A CA 9
ATOM 9386 C C . PHE A 1 13 ? 5.493 -2.910 0.142 1.00 0.00 13 PHE A C 9
ATOM 9387 O O . PHE A 1 13 ? 4.585 -2.574 -0.603 1.00 0.00 13 PHE A O 9
ATOM 9404 N N . LYS A 1 14 ? 6.565 -2.182 0.348 1.00 0.00 14 LYS A N 9
ATOM 9405 C CA . LYS A 1 14 ? 6.791 -0.974 -0.432 1.00 0.00 14 LYS A CA 9
ATOM 9406 C C . LYS A 1 14 ? 6.764 -1.348 -1.917 1.00 0.00 14 LYS A C 9
ATOM 9407 O O . LYS A 1 14 ? 6.132 -0.682 -2.738 1.00 0.00 14 LYS A O 9
ATOM 9426 N N . GLY A 1 15 ? 7.411 -2.462 -2.236 1.00 0.00 15 GLY A N 9
ATOM 9427 C CA . GLY A 1 15 ? 7.399 -2.968 -3.591 1.00 0.00 15 GLY A CA 9
ATOM 9428 C C . GLY A 1 15 ? 6.077 -3.622 -3.959 1.00 0.00 15 GLY A C 9
ATOM 9429 O O . GLY A 1 15 ? 5.543 -3.367 -5.037 1.00 0.00 15 GLY A O 9
ATOM 9433 N N . LYS A 1 16 ? 5.544 -4.454 -3.061 1.00 0.00 16 LYS A N 9
ATOM 9434 C CA . LYS A 1 16 ? 4.296 -5.181 -3.321 1.00 0.00 16 LYS A CA 9
ATOM 9435 C C . LYS A 1 16 ? 3.122 -4.232 -3.555 1.00 0.00 16 LYS A C 9
ATOM 9436 O O . LYS A 1 16 ? 2.342 -4.416 -4.493 1.00 0.00 16 LYS A O 9
ATOM 9455 N N . VAL A 1 17 ? 2.988 -3.225 -2.707 1.00 0.00 17 VAL A N 9
ATOM 9456 C CA . VAL A 1 17 ? 1.933 -2.240 -2.880 1.00 0.00 17 VAL A CA 9
ATOM 9457 C C . VAL A 1 17 ? 2.113 -1.491 -4.194 1.00 0.00 17 VAL A C 9
ATOM 9458 O O . VAL A 1 17 ? 1.148 -1.293 -4.921 1.00 0.00 17 VAL A O 9
ATOM 9471 N N . LYS A 1 18 ? 3.349 -1.106 -4.517 1.00 0.00 18 LYS A N 9
ATOM 9472 C CA . LYS A 1 18 ? 3.612 -0.401 -5.774 1.00 0.00 18 LYS A CA 9
ATOM 9473 C C . LYS A 1 18 ? 3.419 -1.308 -6.995 1.00 0.00 18 LYS A C 9
ATOM 9474 O O . LYS A 1 18 ? 3.398 -0.829 -8.130 1.00 0.00 18 LYS A O 9
ATOM 9493 N N . GLU A 1 19 ? 3.310 -2.612 -6.770 1.00 0.00 19 GLU A N 9
ATOM 9494 C CA . GLU A 1 19 ? 2.978 -3.543 -7.843 1.00 0.00 19 GLU A CA 9
ATOM 9495 C C . GLU A 1 19 ? 1.491 -3.465 -8.166 1.00 0.00 19 GLU A C 9
ATOM 9496 O O . GLU A 1 19 ? 1.095 -3.429 -9.331 1.00 0.00 19 GLU A O 9
ATOM 9508 N N . GLN A 1 20 ? 0.676 -3.435 -7.122 1.00 0.00 20 GLN A N 9
ATOM 9509 C CA . GLN A 1 20 ? -0.770 -3.333 -7.281 1.00 0.00 20 GLN A CA 9
ATOM 9510 C C . GLN A 1 20 ? -1.138 -1.896 -7.644 1.00 0.00 20 GLN A C 9
ATOM 9511 O O . GLN A 1 20 ? -1.707 -1.630 -8.703 1.00 0.00 20 GLN A O 9
ATOM 9525 N N . TRP A 1 21 ? -0.758 -0.982 -6.768 1.00 0.00 21 TRP A N 9
ATOM 9526 C CA . TRP A 1 21 ? -1.041 0.433 -6.912 1.00 0.00 21 TRP A CA 9
ATOM 9527 C C . TRP A 1 21 ? 0.266 1.217 -6.965 1.00 0.00 21 TRP A C 9
ATOM 9528 O O . TRP A 1 21 ? 0.879 1.500 -5.936 1.00 0.00 21 TRP A O 9
ATOM 9549 N N . GLY A 1 22 ? 0.689 1.549 -8.167 1.00 0.00 22 GLY A N 9
ATOM 9550 C CA . GLY A 1 22 ? 1.979 2.190 -8.360 1.00 0.00 22 GLY A CA 9
ATOM 9551 C C . GLY A 1 22 ? 1.955 3.709 -8.269 1.00 0.00 22 GLY A C 9
ATOM 9552 O O . GLY A 1 22 ? 2.936 4.361 -8.632 1.00 0.00 22 GLY A O 9
ATOM 9556 N N . LYS A 1 23 ? 0.865 4.282 -7.781 1.00 0.00 23 LYS A N 9
ATOM 9557 C CA . LYS A 1 23 ? 0.783 5.734 -7.629 1.00 0.00 23 LYS A CA 9
ATOM 9558 C C . LYS A 1 23 ? 1.353 6.155 -6.285 1.00 0.00 23 LYS A C 9
ATOM 9559 O O . LYS A 1 23 ? 1.982 7.207 -6.170 1.00 0.00 23 LYS A O 9
ATOM 9578 N N . LEU A 1 24 ? 1.099 5.336 -5.270 1.00 0.00 24 LEU A N 9
ATOM 9579 C CA . LEU A 1 24 ? 1.583 5.601 -3.924 1.00 0.00 24 LEU A CA 9
ATOM 9580 C C . LEU A 1 24 ? 3.102 5.680 -3.896 1.00 0.00 24 LEU A C 9
ATOM 9581 O O . LEU A 1 24 ? 3.799 4.829 -4.455 1.00 0.00 24 LEU A O 9
ATOM 9597 N N . THR A 1 25 ? 3.601 6.709 -3.239 1.00 0.00 25 THR A N 9
ATOM 9598 C CA . THR A 1 25 ? 5.021 6.974 -3.201 1.00 0.00 25 THR A CA 9
ATOM 9599 C C . THR A 1 25 ? 5.635 6.449 -1.910 1.00 0.00 25 THR A C 9
ATOM 9600 O O . THR A 1 25 ? 4.950 5.830 -1.083 1.00 0.00 25 THR A O 9
ATOM 9611 N N . ASP A 1 26 ? 6.928 6.693 -1.744 1.00 0.00 26 ASP A N 9
ATOM 9612 C CA . ASP A 1 26 ? 7.640 6.275 -0.547 1.00 0.00 26 ASP A CA 9
ATOM 9613 C C . ASP A 1 26 ? 7.010 6.893 0.691 1.00 0.00 26 ASP A C 9
ATOM 9614 O O . ASP A 1 26 ? 6.795 6.210 1.694 1.00 0.00 26 ASP A O 9
ATOM 9623 N N . ASP A 1 27 ? 6.695 8.181 0.600 1.00 0.00 27 ASP A N 9
ATOM 9624 C CA . ASP A 1 27 ? 6.084 8.914 1.707 1.00 0.00 27 ASP A CA 9
ATOM 9625 C C . ASP A 1 27 ? 4.818 8.231 2.182 1.00 0.00 27 ASP A C 9
ATOM 9626 O O . ASP A 1 27 ? 4.650 7.990 3.374 1.00 0.00 27 ASP A O 9
ATOM 9635 N N . ASP A 1 28 ? 3.957 7.873 1.239 1.00 0.00 28 ASP A N 9
ATOM 9636 C CA . ASP A 1 28 ? 2.656 7.311 1.574 1.00 0.00 28 ASP A CA 9
ATOM 9637 C C . ASP A 1 28 ? 2.819 6.038 2.369 1.00 0.00 28 ASP A C 9
ATOM 9638 O O . ASP A 1 28 ? 2.277 5.911 3.463 1.00 0.00 28 ASP A O 9
ATOM 9647 N N . MET A 1 29 ? 3.590 5.107 1.835 1.00 0.00 29 MET A N 9
ATOM 9648 C CA . MET A 1 29 ? 3.732 3.813 2.467 1.00 0.00 29 MET A CA 9
ATOM 9649 C C . MET A 1 29 ? 4.585 3.889 3.725 1.00 0.00 29 MET A C 9
ATOM 9650 O O . MET A 1 29 ? 4.563 2.973 4.541 1.00 0.00 29 MET A O 9
ATOM 9664 N N . THR A 1 30 ? 5.328 4.974 3.880 1.00 0.00 30 THR A N 9
ATOM 9665 C CA . THR A 1 30 ? 6.038 5.227 5.124 1.00 0.00 30 THR A CA 9
ATOM 9666 C C . THR A 1 30 ? 5.031 5.479 6.242 1.00 0.00 30 THR A C 9
ATOM 9667 O O . THR A 1 30 ? 5.210 5.031 7.377 1.00 0.00 30 THR A O 9
ATOM 9678 N N . ILE A 1 31 ? 3.948 6.165 5.893 1.00 0.00 31 ILE A N 9
ATOM 9679 C CA . ILE A 1 31 ? 2.885 6.450 6.841 1.00 0.00 31 ILE A CA 9
ATOM 9680 C C . ILE A 1 31 ? 2.013 5.211 7.033 1.00 0.00 31 ILE A C 9
ATOM 9681 O O . ILE A 1 31 ? 1.454 4.987 8.109 1.00 0.00 31 ILE A O 9
ATOM 9697 N N . ILE A 1 32 ? 1.911 4.401 5.980 1.00 0.00 32 ILE A N 9
ATOM 9698 C CA . ILE A 1 32 ? 1.065 3.218 6.010 1.00 0.00 32 ILE A CA 9
ATOM 9699 C C . ILE A 1 32 ? 1.741 2.111 6.802 1.00 0.00 32 ILE A C 9
ATOM 9700 O O . ILE A 1 32 ? 1.268 1.754 7.879 1.00 0.00 32 ILE A O 9
ATOM 9716 N N . GLU A 1 33 ? 2.856 1.591 6.270 1.00 0.00 33 GLU A N 9
ATOM 9717 C CA . GLU A 1 33 ? 3.611 0.501 6.897 1.00 0.00 33 GLU A CA 9
ATOM 9718 C C . GLU A 1 33 ? 2.796 -0.795 6.918 1.00 0.00 33 GLU A C 9
ATOM 9719 O O . GLU A 1 33 ? 3.208 -1.808 6.364 1.00 0.00 33 GLU A O 9
ATOM 9731 N N . GLY A 1 34 ? 1.632 -0.746 7.541 1.00 0.00 34 GLY A N 9
ATOM 9732 C CA . GLY A 1 34 ? 0.755 -1.889 7.578 1.00 0.00 34 GLY A CA 9
ATOM 9733 C C . GLY A 1 34 ? -0.570 -1.556 8.226 1.00 0.00 34 GLY A C 9
ATOM 9734 O O . GLY A 1 34 ? -1.200 -2.412 8.841 1.00 0.00 34 GLY A O 9
ATOM 9738 N N . LYS A 1 35 ? -0.994 -0.305 8.101 1.00 0.00 35 LYS A N 9
ATOM 9739 C CA . LYS A 1 35 ? -2.260 0.126 8.683 1.00 0.00 35 LYS A CA 9
ATOM 9740 C C . LYS A 1 35 ? -3.379 -0.018 7.660 1.00 0.00 35 LYS A C 9
ATOM 9741 O O . LYS A 1 35 ? -3.278 0.494 6.542 1.00 0.00 35 LYS A O 9
ATOM 9760 N N . ARG A 1 36 ? -4.438 -0.714 8.049 1.00 0.00 36 ARG A N 9
ATOM 9761 C CA . ARG A 1 36 ? -5.598 -0.912 7.189 1.00 0.00 36 ARG A CA 9
ATOM 9762 C C . ARG A 1 36 ? -6.241 0.438 6.881 1.00 0.00 36 ARG A C 9
ATOM 9763 O O . ARG A 1 36 ? -6.601 0.725 5.740 1.00 0.00 36 ARG A O 9
ATOM 9784 N N . ASP A 1 37 ? -6.352 1.267 7.914 1.00 0.00 37 ASP A N 9
ATOM 9785 C CA . ASP A 1 37 ? -6.907 2.614 7.789 1.00 0.00 37 ASP A CA 9
ATOM 9786 C C . ASP A 1 37 ? -6.091 3.466 6.816 1.00 0.00 37 ASP A C 9
ATOM 9787 O O . ASP A 1 37 ? -6.647 4.229 6.022 1.00 0.00 37 ASP A O 9
ATOM 9796 N N . GLN A 1 38 ? -4.775 3.308 6.873 1.00 0.00 38 GLN A N 9
ATOM 9797 C CA . GLN A 1 38 ? -3.866 4.117 6.068 1.00 0.00 38 GLN A CA 9
ATOM 9798 C C . GLN A 1 38 ? -4.027 3.848 4.583 1.00 0.00 38 GLN A C 9
ATOM 9799 O O . GLN A 1 38 ? -4.167 4.781 3.798 1.00 0.00 38 GLN A O 9
ATOM 9813 N N . LEU A 1 39 ? -4.010 2.580 4.194 1.00 0.00 39 LEU A N 9
ATOM 9814 C CA . LEU A 1 39 ? -4.101 2.242 2.782 1.00 0.00 39 LEU A CA 9
ATOM 9815 C C . LEU A 1 39 ? -5.459 2.644 2.219 1.00 0.00 39 LEU A C 9
ATOM 9816 O O . LEU A 1 39 ? -5.543 3.138 1.098 1.00 0.00 39 LEU A O 9
ATOM 9832 N N . VAL A 1 40 ? -6.514 2.450 3.008 1.00 0.00 40 VAL A N 9
ATOM 9833 C CA . VAL A 1 40 ? -7.849 2.883 2.609 1.00 0.00 40 VAL A CA 9
ATOM 9834 C C . VAL A 1 40 ? -7.841 4.370 2.276 1.00 0.00 40 VAL A C 9
ATOM 9835 O O . VAL A 1 40 ? -8.287 4.778 1.206 1.00 0.00 40 VAL A O 9
ATOM 9848 N N . GLY A 1 41 ? -7.301 5.168 3.189 1.00 0.00 41 GLY A N 9
ATOM 9849 C CA . GLY A 1 41 ? -7.225 6.600 2.973 1.00 0.00 41 GLY A CA 9
ATOM 9850 C C . GLY A 1 41 ? -6.317 6.962 1.814 1.00 0.00 41 GLY A C 9
ATOM 9851 O O . GLY A 1 41 ? -6.674 7.784 0.972 1.00 0.00 41 GLY A O 9
ATOM 9855 N N . LYS A 1 42 ? -5.148 6.333 1.762 1.00 0.00 42 LYS A N 9
ATOM 9856 C CA . LYS A 1 42 ? -4.168 6.616 0.722 1.00 0.00 42 LYS A CA 9
ATOM 9857 C C . LYS A 1 42 ? -4.714 6.337 -0.672 1.00 0.00 42 LYS A C 9
ATOM 9858 O O . LYS A 1 42 ? -4.533 7.149 -1.579 1.00 0.00 42 LYS A O 9
ATOM 9877 N N . ILE A 1 43 ? -5.374 5.199 -0.849 1.00 0.00 43 ILE A N 9
ATOM 9878 C CA . ILE A 1 43 ? -5.978 4.878 -2.141 1.00 0.00 43 ILE A CA 9
ATOM 9879 C C . ILE A 1 43 ? -7.006 5.943 -2.546 1.00 0.00 43 ILE A C 9
ATOM 9880 O O . ILE A 1 43 ? -7.045 6.368 -3.703 1.00 0.00 43 ILE A O 9
ATOM 9896 N N . GLN A 1 44 ? -7.817 6.395 -1.587 1.00 0.00 44 GLN A N 9
ATOM 9897 C CA . GLN A 1 44 ? -8.829 7.417 -1.864 1.00 0.00 44 GLN A CA 9
ATOM 9898 C C . GLN A 1 44 ? -8.182 8.715 -2.333 1.00 0.00 44 GLN A C 9
ATOM 9899 O O . GLN A 1 44 ? -8.633 9.340 -3.292 1.00 0.00 44 GLN A O 9
ATOM 9913 N N . GLU A 1 45 ? -7.112 9.099 -1.659 1.00 0.00 45 GLU A N 9
ATOM 9914 C CA . GLU A 1 45 ? -6.487 10.399 -1.877 1.00 0.00 45 GLU A CA 9
ATOM 9915 C C . GLU A 1 45 ? -5.593 10.390 -3.107 1.00 0.00 45 GLU A C 9
ATOM 9916 O O . GLU A 1 45 ? -5.732 11.229 -3.996 1.00 0.00 45 GLU A O 9
ATOM 9928 N N . ARG A 1 46 ? -4.678 9.435 -3.146 1.00 0.00 46 ARG A N 9
ATOM 9929 C CA . ARG A 1 46 ? -3.659 9.390 -4.184 1.00 0.00 46 ARG A CA 9
ATOM 9930 C C . ARG A 1 46 ? -4.285 9.114 -5.546 1.00 0.00 46 ARG A C 9
ATOM 9931 O O . ARG A 1 46 ? -3.955 9.751 -6.547 1.00 0.00 46 ARG A O 9
ATOM 9952 N N . TYR A 1 47 ? -5.198 8.159 -5.570 1.00 0.00 47 TYR A N 9
ATOM 9953 C CA . TYR A 1 47 ? -5.759 7.661 -6.817 1.00 0.00 47 TYR A CA 9
ATOM 9954 C C . TYR A 1 47 ? -7.069 8.355 -7.150 1.00 0.00 47 TYR A C 9
ATOM 9955 O O . TYR A 1 47 ? -7.536 8.304 -8.288 1.00 0.00 47 TYR A O 9
ATOM 9973 N N . GLY A 1 48 ? -7.651 9.005 -6.158 1.00 0.00 48 GLY A N 9
ATOM 9974 C CA . GLY A 1 48 ? -8.918 9.680 -6.360 1.00 0.00 48 GLY A CA 9
ATOM 9975 C C . GLY A 1 48 ? -10.091 8.725 -6.269 1.00 0.00 48 GLY A C 9
ATOM 9976 O O . GLY A 1 48 ? -11.041 8.810 -7.048 1.00 0.00 48 GLY A O 9
ATOM 9980 N N . TYR A 1 49 ? -10.022 7.813 -5.312 1.00 0.00 49 TYR A N 9
ATOM 9981 C CA . TYR A 1 49 ? -11.069 6.822 -5.112 1.00 0.00 49 TYR A CA 9
ATOM 9982 C C . TYR A 1 49 ? -12.002 7.252 -3.997 1.00 0.00 49 TYR A C 9
ATOM 9983 O O . TYR A 1 49 ? -11.700 8.170 -3.238 1.00 0.00 49 TYR A O 9
ATOM 10001 N N . GLN A 1 50 ? -13.143 6.589 -3.921 1.00 0.00 50 GLN A N 9
ATOM 10002 C CA . GLN A 1 50 ? -14.059 6.771 -2.811 1.00 0.00 50 GLN A CA 9
ATOM 10003 C C . GLN A 1 50 ? -13.835 5.654 -1.804 1.00 0.00 50 GLN A C 9
ATOM 10004 O O . GLN A 1 50 ? -13.250 4.628 -2.151 1.00 0.00 50 GLN A O 9
ATOM 10018 N N . LYS A 1 51 ? -14.300 5.851 -0.576 1.00 0.00 51 LYS A N 9
ATOM 10019 C CA . LYS A 1 51 ? -14.121 4.867 0.492 1.00 0.00 51 LYS A CA 9
ATOM 10020 C C . LYS A 1 51 ? -14.615 3.494 0.050 1.00 0.00 51 LYS A C 9
ATOM 10021 O O . LYS A 1 51 ? -13.995 2.476 0.349 1.00 0.00 51 LYS A O 9
ATOM 10040 N N . ASP A 1 52 ? -15.715 3.493 -0.692 1.00 0.00 52 ASP A N 9
ATOM 10041 C CA . ASP A 1 52 ? -16.318 2.266 -1.208 1.00 0.00 52 ASP A CA 9
ATOM 10042 C C . ASP A 1 52 ? -15.311 1.465 -2.014 1.00 0.00 52 ASP A C 9
ATOM 10043 O O . ASP A 1 52 ? -14.961 0.332 -1.668 1.00 0.00 52 ASP A O 9
ATOM 10052 N N . GLN A 1 53 ? -14.829 2.086 -3.071 1.00 0.00 53 GLN A N 9
ATOM 10053 C CA . GLN A 1 53 ? -13.946 1.434 -4.012 1.00 0.00 53 GLN A CA 9
ATOM 10054 C C . GLN A 1 53 ? -12.567 1.210 -3.394 1.00 0.00 53 GLN A C 9
ATOM 10055 O O . GLN A 1 53 ? -11.894 0.221 -3.689 1.00 0.00 53 GLN A O 9
ATOM 10069 N N . ALA A 1 54 ? -12.156 2.128 -2.528 1.00 0.00 54 ALA A N 9
ATOM 10070 C CA . ALA A 1 54 ? -10.857 2.033 -1.878 1.00 0.00 54 ALA A CA 9
ATOM 10071 C C . ALA A 1 54 ? -10.778 0.809 -0.975 1.00 0.00 54 ALA A C 9
ATOM 10072 O O . ALA A 1 54 ? -9.817 0.048 -1.045 1.00 0.00 54 ALA A O 9
ATOM 10079 N N . GLU A 1 55 ? -11.802 0.600 -0.150 1.00 0.00 55 GLU A N 9
ATOM 10080 C CA . GLU A 1 55 ? -11.819 -0.544 0.753 1.00 0.00 55 GLU A CA 9
ATOM 10081 C C . GLU A 1 55 ? -11.884 -1.847 -0.035 1.00 0.00 55 GLU A C 9
ATOM 10082 O O . GLU A 1 55 ? -11.329 -2.860 0.390 1.00 0.00 55 GLU A O 9
ATOM 10094 N N . LYS A 1 56 ? -12.545 -1.810 -1.188 1.00 0.00 56 LYS A N 9
ATOM 10095 C CA . LYS A 1 56 ? -12.578 -2.960 -2.089 1.00 0.00 56 LYS A CA 9
ATOM 10096 C C . LYS A 1 56 ? -11.168 -3.348 -2.527 1.00 0.00 56 LYS A C 9
ATOM 10097 O O . LYS A 1 56 ? -10.791 -4.523 -2.483 1.00 0.00 56 LYS A O 9
ATOM 10116 N N . GLU A 1 57 ? -10.393 -2.353 -2.943 1.00 0.00 57 GLU A N 9
ATOM 10117 C CA . GLU A 1 57 ? -9.017 -2.575 -3.366 1.00 0.00 57 GLU A CA 9
ATOM 10118 C C . GLU A 1 57 ? -8.156 -3.044 -2.200 1.00 0.00 57 GLU A C 9
ATOM 10119 O O . GLU A 1 57 ? -7.245 -3.859 -2.376 1.00 0.00 57 GLU A O 9
ATOM 10131 N N . VAL A 1 58 ? -8.454 -2.538 -1.011 1.00 0.00 58 VAL A N 9
ATOM 10132 C CA . VAL A 1 58 ? -7.729 -2.928 0.190 1.00 0.00 58 VAL A CA 9
ATOM 10133 C C . VAL A 1 58 ? -7.980 -4.392 0.531 1.00 0.00 58 VAL A C 9
ATOM 10134 O O . VAL A 1 58 ? -7.042 -5.130 0.799 1.00 0.00 58 VAL A O 9
ATOM 10147 N N . VAL A 1 59 ? -9.242 -4.810 0.503 1.00 0.00 59 VAL A N 9
ATOM 10148 C CA . VAL A 1 59 ? -9.605 -6.183 0.858 1.00 0.00 59 VAL A CA 9
ATOM 10149 C C . VAL A 1 59 ? -8.971 -7.198 -0.096 1.00 0.00 59 VAL A C 9
ATOM 10150 O O . VAL A 1 59 ? -8.483 -8.248 0.334 1.00 0.00 59 VAL A O 9
ATOM 10163 N N . ASP A 1 60 ? -8.961 -6.879 -1.387 1.00 0.00 60 ASP A N 9
ATOM 10164 C CA . ASP A 1 60 ? -8.369 -7.775 -2.377 1.00 0.00 60 ASP A CA 9
ATOM 10165 C C . ASP A 1 60 ? -6.862 -7.877 -2.164 1.00 0.00 60 ASP A C 9
ATOM 10166 O O . ASP A 1 60 ? -6.319 -8.977 -2.035 1.00 0.00 60 ASP A O 9
ATOM 10175 N N . TRP A 1 61 ? -6.198 -6.721 -2.095 1.00 0.00 61 TRP A N 9
ATOM 10176 C CA . TRP A 1 61 ? -4.753 -6.674 -1.878 1.00 0.00 61 TRP A CA 9
ATOM 10177 C C . TRP A 1 61 ? -4.393 -7.328 -0.548 1.00 0.00 61 TRP A C 9
ATOM 10178 O O . TRP A 1 61 ? -3.378 -8.022 -0.438 1.00 0.00 61 TRP A O 9
ATOM 10199 N N . GLU A 1 62 ? -5.230 -7.091 0.454 1.00 0.00 62 GLU A N 9
ATOM 10200 C CA . GLU A 1 62 ? -5.073 -7.702 1.764 1.00 0.00 62 GLU A CA 9
ATOM 10201 C C . GLU A 1 62 ? -4.886 -9.202 1.622 1.00 0.00 62 GLU A C 9
ATOM 10202 O O . GLU A 1 62 ? -3.860 -9.748 2.014 1.00 0.00 62 GLU A O 9
ATOM 10214 N N . THR A 1 63 ? -5.869 -9.842 1.006 1.00 0.00 63 THR A N 9
ATOM 10215 C CA . THR A 1 63 ? -5.896 -11.287 0.879 1.00 0.00 63 THR A CA 9
ATOM 10216 C C . THR A 1 63 ? -4.736 -11.803 0.020 1.00 0.00 63 THR A C 9
ATOM 10217 O O . THR A 1 63 ? -4.332 -12.959 0.143 1.00 0.00 63 THR A O 9
ATOM 10228 N N . ARG A 1 64 ? -4.194 -10.946 -0.840 1.00 0.00 64 ARG A N 9
ATOM 10229 C CA . ARG A 1 64 ? -3.032 -11.319 -1.645 1.00 0.00 64 ARG A CA 9
ATOM 10230 C C . ARG A 1 64 ? -1.839 -11.600 -0.744 1.00 0.00 64 ARG A C 9
ATOM 10231 O O . ARG A 1 64 ? -1.102 -12.562 -0.943 1.00 0.00 64 ARG A O 9
ATOM 10252 N N . ASN A 1 65 ? -1.669 -10.742 0.250 1.00 0.00 65 ASN A N 9
ATOM 10253 C CA . ASN A 1 65 ? -0.503 -10.782 1.120 1.00 0.00 65 ASN A CA 9
ATOM 10254 C C . ASN A 1 65 ? -0.861 -11.371 2.482 1.00 0.00 65 ASN A C 9
ATOM 10255 O O . ASN A 1 65 ? -0.464 -12.489 2.810 1.00 0.00 65 ASN A O 9
ATOM 10266 N N . GLU A 1 66 ? -1.610 -10.586 3.261 1.00 0.00 66 GLU A N 9
ATOM 10267 C CA . GLU A 1 66 ? -2.110 -10.977 4.594 1.00 0.00 66 GLU A CA 9
ATOM 10268 C C . GLU A 1 66 ? -0.993 -10.983 5.642 1.00 0.00 66 GLU A C 9
ATOM 10269 O O . GLU A 1 66 ? -1.230 -11.217 6.826 1.00 0.00 66 GLU A O 9
ATOM 10281 N N . TYR A 1 67 ? 0.219 -10.717 5.194 1.00 0.00 67 TYR A N 9
ATOM 10282 C CA . TYR A 1 67 ? 1.357 -10.544 6.082 1.00 0.00 67 TYR A CA 9
ATOM 10283 C C . TYR A 1 67 ? 1.408 -9.079 6.509 1.00 0.00 67 TYR A C 9
ATOM 10284 O O . TYR A 1 67 ? 2.127 -8.277 5.921 1.00 0.00 67 TYR A O 9
ATOM 10302 N N . ARG A 1 68 ? 0.591 -8.714 7.493 1.00 0.00 68 ARG A N 9
ATOM 10303 C CA . ARG A 1 68 ? 0.431 -7.304 7.830 1.00 0.00 68 ARG A CA 9
ATOM 10304 C C . ARG A 1 68 ? -0.004 -7.078 9.280 1.00 0.00 68 ARG A C 9
ATOM 10305 O O . ARG A 1 68 ? 0.456 -6.130 9.909 1.00 0.00 68 ARG A O 9
ATOM 10326 N N . TRP A 1 69 ? -0.897 -7.925 9.796 1.00 0.00 69 TRP A N 9
ATOM 10327 C CA . TRP A 1 69 ? -1.483 -7.714 11.125 1.00 0.00 69 TRP A CA 9
ATOM 10328 C C . TRP A 1 69 ? -0.439 -7.769 12.245 1.00 0.00 69 TRP A C 9
ATOM 10329 O O . TRP A 1 69 ? -0.259 -8.855 12.835 1.00 0.00 69 TRP A O 9
ATOM 10351 N N . MET A 1 1 ? -0.936 -9.593 15.169 1.00 0.00 1 MET A N 10
ATOM 10352 C CA . MET A 1 1 ? -1.635 -8.721 16.146 1.00 0.00 1 MET A CA 10
ATOM 10353 C C . MET A 1 1 ? -0.668 -7.705 16.740 1.00 0.00 1 MET A C 10
ATOM 10354 O O . MET A 1 1 ? -1.057 -6.584 17.064 1.00 0.00 1 MET A O 10
ATOM 10370 N N . ASN A 1 2 ? 0.589 -8.099 16.889 1.00 0.00 2 ASN A N 10
ATOM 10371 C CA . ASN A 1 2 ? 1.647 -7.152 17.184 1.00 0.00 2 ASN A CA 10
ATOM 10372 C C . ASN A 1 2 ? 2.252 -6.691 15.876 1.00 0.00 2 ASN A C 10
ATOM 10373 O O . ASN A 1 2 ? 2.681 -7.518 15.073 1.00 0.00 2 ASN A O 10
ATOM 10384 N N . LYS A 1 3 ? 2.281 -5.384 15.658 1.00 0.00 3 LYS A N 10
ATOM 10385 C CA . LYS A 1 3 ? 2.706 -4.844 14.375 1.00 0.00 3 LYS A CA 10
ATOM 10386 C C . LYS A 1 3 ? 4.132 -5.253 14.052 1.00 0.00 3 LYS A C 10
ATOM 10387 O O . LYS A 1 3 ? 5.074 -4.896 14.765 1.00 0.00 3 LYS A O 10
ATOM 10406 N N . ASP A 1 4 ? 4.276 -6.026 12.984 1.00 0.00 4 ASP A N 10
ATOM 10407 C CA . ASP A 1 4 ? 5.584 -6.469 12.526 1.00 0.00 4 ASP A CA 10
ATOM 10408 C C . ASP A 1 4 ? 6.415 -5.256 12.122 1.00 0.00 4 ASP A C 10
ATOM 10409 O O . ASP A 1 4 ? 5.880 -4.279 11.593 1.00 0.00 4 ASP A O 10
ATOM 10418 N N . GLU A 1 5 ? 7.707 -5.301 12.397 1.00 0.00 5 GLU A N 10
ATOM 10419 C CA . GLU A 1 5 ? 8.563 -4.149 12.174 1.00 0.00 5 GLU A CA 10
ATOM 10420 C C . GLU A 1 5 ? 8.944 -4.024 10.705 1.00 0.00 5 GLU A C 10
ATOM 10421 O O . GLU A 1 5 ? 8.977 -5.010 9.975 1.00 0.00 5 GLU A O 10
ATOM 10433 N N . ALA A 1 6 ? 9.227 -2.806 10.277 1.00 0.00 6 ALA A N 10
ATOM 10434 C CA . ALA A 1 6 ? 9.592 -2.559 8.892 1.00 0.00 6 ALA A CA 10
ATOM 10435 C C . ALA A 1 6 ? 11.099 -2.716 8.695 1.00 0.00 6 ALA A C 10
ATOM 10436 O O . ALA A 1 6 ? 11.834 -1.733 8.596 1.00 0.00 6 ALA A O 10
ATOM 10443 N N . GLY A 1 7 ? 11.554 -3.962 8.663 1.00 0.00 7 GLY A N 10
ATOM 10444 C CA . GLY A 1 7 ? 12.967 -4.240 8.485 1.00 0.00 7 GLY A CA 10
ATOM 10445 C C . GLY A 1 7 ? 13.210 -5.252 7.389 1.00 0.00 7 GLY A C 10
ATOM 10446 O O . GLY A 1 7 ? 13.113 -6.460 7.611 1.00 0.00 7 GLY A O 10
ATOM 10450 N N . GLY A 1 8 ? 13.521 -4.766 6.197 1.00 0.00 8 GLY A N 10
ATOM 10451 C CA . GLY A 1 8 ? 13.677 -5.642 5.052 1.00 0.00 8 GLY A CA 10
ATOM 10452 C C . GLY A 1 8 ? 12.355 -5.867 4.351 1.00 0.00 8 GLY A C 10
ATOM 10453 O O . GLY A 1 8 ? 12.225 -5.627 3.150 1.00 0.00 8 GLY A O 10
ATOM 10457 N N . ASN A 1 9 ? 11.361 -6.295 5.122 1.00 0.00 9 ASN A N 10
ATOM 10458 C CA . ASN A 1 9 ? 9.996 -6.453 4.623 1.00 0.00 9 ASN A CA 10
ATOM 10459 C C . ASN A 1 9 ? 9.416 -5.096 4.253 1.00 0.00 9 ASN A C 10
ATOM 10460 O O . ASN A 1 9 ? 8.427 -5.000 3.526 1.00 0.00 9 ASN A O 10
ATOM 10471 N N . TRP A 1 10 ? 10.058 -4.049 4.757 1.00 0.00 10 TRP A N 10
ATOM 10472 C CA . TRP A 1 10 ? 9.715 -2.684 4.400 1.00 0.00 10 TRP A CA 10
ATOM 10473 C C . TRP A 1 10 ? 9.826 -2.496 2.889 1.00 0.00 10 TRP A C 10
ATOM 10474 O O . TRP A 1 10 ? 8.913 -1.989 2.243 1.00 0.00 10 TRP A O 10
ATOM 10495 N N . LYS A 1 11 ? 10.945 -2.943 2.338 1.00 0.00 11 LYS A N 10
ATOM 10496 C CA . LYS A 1 11 ? 11.194 -2.861 0.907 1.00 0.00 11 LYS A CA 10
ATOM 10497 C C . LYS A 1 11 ? 10.246 -3.789 0.151 1.00 0.00 11 LYS A C 10
ATOM 10498 O O . LYS A 1 11 ? 9.817 -3.493 -0.967 1.00 0.00 11 LYS A O 10
ATOM 10517 N N . GLN A 1 12 ? 9.904 -4.899 0.793 1.00 0.00 12 GLN A N 10
ATOM 10518 C CA . GLN A 1 12 ? 9.096 -5.935 0.169 1.00 0.00 12 GLN A CA 10
ATOM 10519 C C . GLN A 1 12 ? 7.670 -5.454 -0.096 1.00 0.00 12 GLN A C 10
ATOM 10520 O O . GLN A 1 12 ? 7.171 -5.563 -1.217 1.00 0.00 12 GLN A O 10
ATOM 10534 N N . PHE A 1 13 ? 7.019 -4.904 0.923 1.00 0.00 13 PHE A N 10
ATOM 10535 C CA . PHE A 1 13 ? 5.615 -4.530 0.797 1.00 0.00 13 PHE A CA 10
ATOM 10536 C C . PHE A 1 13 ? 5.449 -3.164 0.202 1.00 0.00 13 PHE A C 10
ATOM 10537 O O . PHE A 1 13 ? 4.421 -2.867 -0.397 1.00 0.00 13 PHE A O 10
ATOM 10554 N N . LYS A 1 14 ? 6.463 -2.342 0.346 1.00 0.00 14 LYS A N 10
ATOM 10555 C CA . LYS A 1 14 ? 6.482 -1.076 -0.368 1.00 0.00 14 LYS A CA 10
ATOM 10556 C C . LYS A 1 14 ? 6.422 -1.371 -1.863 1.00 0.00 14 LYS A C 10
ATOM 10557 O O . LYS A 1 14 ? 5.722 -0.699 -2.619 1.00 0.00 14 LYS A O 10
ATOM 10576 N N . GLY A 1 15 ? 7.126 -2.425 -2.262 1.00 0.00 15 GLY A N 10
ATOM 10577 C CA . GLY A 1 15 ? 7.064 -2.889 -3.630 1.00 0.00 15 GLY A CA 10
ATOM 10578 C C . GLY A 1 15 ? 5.737 -3.558 -3.948 1.00 0.00 15 GLY A C 10
ATOM 10579 O O . GLY A 1 15 ? 5.081 -3.194 -4.917 1.00 0.00 15 GLY A O 10
ATOM 10583 N N . LYS A 1 16 ? 5.337 -4.525 -3.116 1.00 0.00 16 LYS A N 10
ATOM 10584 C CA . LYS A 1 16 ? 4.088 -5.267 -3.324 1.00 0.00 16 LYS A CA 10
ATOM 10585 C C . LYS A 1 16 ? 2.889 -4.332 -3.462 1.00 0.00 16 LYS A C 10
ATOM 10586 O O . LYS A 1 16 ? 2.115 -4.445 -4.417 1.00 0.00 16 LYS A O 10
ATOM 10605 N N . VAL A 1 17 ? 2.718 -3.428 -2.502 1.00 0.00 17 VAL A N 10
ATOM 10606 C CA . VAL A 1 17 ? 1.636 -2.449 -2.581 1.00 0.00 17 VAL A CA 10
ATOM 10607 C C . VAL A 1 17 ? 1.720 -1.642 -3.876 1.00 0.00 17 VAL A C 10
ATOM 10608 O O . VAL A 1 17 ? 0.709 -1.435 -4.541 1.00 0.00 17 VAL A O 10
ATOM 10621 N N . LYS A 1 18 ? 2.925 -1.206 -4.251 1.00 0.00 18 LYS A N 10
ATOM 10622 C CA . LYS A 1 18 ? 3.090 -0.408 -5.466 1.00 0.00 18 LYS A CA 10
ATOM 10623 C C . LYS A 1 18 ? 2.930 -1.246 -6.737 1.00 0.00 18 LYS A C 10
ATOM 10624 O O . LYS A 1 18 ? 2.755 -0.697 -7.825 1.00 0.00 18 LYS A O 10
ATOM 10643 N N . GLU A 1 19 ? 2.999 -2.565 -6.614 1.00 0.00 19 GLU A N 10
ATOM 10644 C CA . GLU A 1 19 ? 2.714 -3.436 -7.750 1.00 0.00 19 GLU A CA 10
ATOM 10645 C C . GLU A 1 19 ? 1.214 -3.473 -7.999 1.00 0.00 19 GLU A C 10
ATOM 10646 O O . GLU A 1 19 ? 0.761 -3.647 -9.130 1.00 0.00 19 GLU A O 10
ATOM 10658 N N . GLN A 1 20 ? 0.450 -3.304 -6.931 1.00 0.00 20 GLN A N 10
ATOM 10659 C CA . GLN A 1 20 ? -0.996 -3.204 -7.039 1.00 0.00 20 GLN A CA 10
ATOM 10660 C C . GLN A 1 20 ? -1.372 -1.768 -7.417 1.00 0.00 20 GLN A C 10
ATOM 10661 O O . GLN A 1 20 ? -1.995 -1.530 -8.450 1.00 0.00 20 GLN A O 10
ATOM 10675 N N . TRP A 1 21 ? -0.941 -0.819 -6.591 1.00 0.00 21 TRP A N 10
ATOM 10676 C CA . TRP A 1 21 ? -1.187 0.599 -6.819 1.00 0.00 21 TRP A CA 10
ATOM 10677 C C . TRP A 1 21 ? 0.133 1.356 -6.907 1.00 0.00 21 TRP A C 10
ATOM 10678 O O . TRP A 1 21 ? 0.710 1.740 -5.889 1.00 0.00 21 TRP A O 10
ATOM 10699 N N . GLY A 1 22 ? 0.600 1.567 -8.127 1.00 0.00 22 GLY A N 10
ATOM 10700 C CA . GLY A 1 22 ? 1.885 2.215 -8.342 1.00 0.00 22 GLY A CA 10
ATOM 10701 C C . GLY A 1 22 ? 1.873 3.712 -8.083 1.00 0.00 22 GLY A C 10
ATOM 10702 O O . GLY A 1 22 ? 2.921 4.356 -8.127 1.00 0.00 22 GLY A O 10
ATOM 10706 N N . LYS A 1 23 ? 0.698 4.269 -7.820 1.00 0.00 23 LYS A N 10
ATOM 10707 C CA . LYS A 1 23 ? 0.575 5.696 -7.538 1.00 0.00 23 LYS A CA 10
ATOM 10708 C C . LYS A 1 23 ? 1.150 6.053 -6.174 1.00 0.00 23 LYS A C 10
ATOM 10709 O O . LYS A 1 23 ? 1.683 7.150 -5.994 1.00 0.00 23 LYS A O 10
ATOM 10728 N N . LEU A 1 24 ? 1.031 5.138 -5.215 1.00 0.00 24 LEU A N 10
ATOM 10729 C CA . LEU A 1 24 ? 1.513 5.393 -3.861 1.00 0.00 24 LEU A CA 10
ATOM 10730 C C . LEU A 1 24 ? 3.019 5.615 -3.853 1.00 0.00 24 LEU A C 10
ATOM 10731 O O . LEU A 1 24 ? 3.745 5.075 -4.687 1.00 0.00 24 LEU A O 10
ATOM 10747 N N . THR A 1 25 ? 3.481 6.401 -2.900 1.00 0.00 25 THR A N 10
ATOM 10748 C CA . THR A 1 25 ? 4.867 6.815 -2.867 1.00 0.00 25 THR A CA 10
ATOM 10749 C C . THR A 1 25 ? 5.520 6.372 -1.569 1.00 0.00 25 THR A C 10
ATOM 10750 O O . THR A 1 25 ? 4.900 5.684 -0.757 1.00 0.00 25 THR A O 10
ATOM 10761 N N . ASP A 1 26 ? 6.763 6.774 -1.376 1.00 0.00 26 ASP A N 10
ATOM 10762 C CA . ASP A 1 26 ? 7.499 6.434 -0.170 1.00 0.00 26 ASP A CA 10
ATOM 10763 C C . ASP A 1 26 ? 6.910 7.174 1.028 1.00 0.00 26 ASP A C 10
ATOM 10764 O O . ASP A 1 26 ? 6.873 6.647 2.141 1.00 0.00 26 ASP A O 10
ATOM 10773 N N . ASP A 1 27 ? 6.418 8.387 0.777 1.00 0.00 27 ASP A N 10
ATOM 10774 C CA . ASP A 1 27 ? 5.798 9.206 1.820 1.00 0.00 27 ASP A CA 10
ATOM 10775 C C . ASP A 1 27 ? 4.464 8.618 2.243 1.00 0.00 27 ASP A C 10
ATOM 10776 O O . ASP A 1 27 ? 4.114 8.640 3.415 1.00 0.00 27 ASP A O 10
ATOM 10785 N N . ASP A 1 28 ? 3.720 8.089 1.282 1.00 0.00 28 ASP A N 10
ATOM 10786 C CA . ASP A 1 28 ? 2.456 7.430 1.586 1.00 0.00 28 ASP A CA 10
ATOM 10787 C C . ASP A 1 28 ? 2.731 6.162 2.352 1.00 0.00 28 ASP A C 10
ATOM 10788 O O . ASP A 1 28 ? 2.179 5.914 3.423 1.00 0.00 28 ASP A O 10
ATOM 10797 N N . MET A 1 29 ? 3.620 5.382 1.779 1.00 0.00 29 MET A N 10
ATOM 10798 C CA . MET A 1 29 ? 3.911 4.048 2.243 1.00 0.00 29 MET A CA 10
ATOM 10799 C C . MET A 1 29 ? 4.432 4.038 3.675 1.00 0.00 29 MET A C 10
ATOM 10800 O O . MET A 1 29 ? 4.029 3.193 4.472 1.00 0.00 29 MET A O 10
ATOM 10814 N N . THR A 1 30 ? 5.317 4.981 4.004 1.00 0.00 30 THR A N 10
ATOM 10815 C CA . THR A 1 30 ? 5.899 5.053 5.342 1.00 0.00 30 THR A CA 10
ATOM 10816 C C . THR A 1 30 ? 4.819 5.319 6.392 1.00 0.00 30 THR A C 10
ATOM 10817 O O . THR A 1 30 ? 4.975 4.985 7.568 1.00 0.00 30 THR A O 10
ATOM 10828 N N . ILE A 1 31 ? 3.723 5.914 5.949 1.00 0.00 31 ILE A N 10
ATOM 10829 C CA . ILE A 1 31 ? 2.600 6.216 6.820 1.00 0.00 31 ILE A CA 10
ATOM 10830 C C . ILE A 1 31 ? 1.712 4.980 6.986 1.00 0.00 31 ILE A C 10
ATOM 10831 O O . ILE A 1 31 ? 1.096 4.771 8.034 1.00 0.00 31 ILE A O 10
ATOM 10847 N N . ILE A 1 32 ? 1.673 4.146 5.950 1.00 0.00 32 ILE A N 10
ATOM 10848 C CA . ILE A 1 32 ? 0.837 2.949 5.961 1.00 0.00 32 ILE A CA 10
ATOM 10849 C C . ILE A 1 32 ? 1.555 1.772 6.622 1.00 0.00 32 ILE A C 10
ATOM 10850 O O . ILE A 1 32 ? 1.240 1.414 7.751 1.00 0.00 32 ILE A O 10
ATOM 10866 N N . GLU A 1 33 ? 2.556 1.235 5.914 1.00 0.00 33 GLU A N 10
ATOM 10867 C CA . GLU A 1 33 ? 3.204 -0.063 6.199 1.00 0.00 33 GLU A CA 10
ATOM 10868 C C . GLU A 1 33 ? 2.204 -1.219 6.386 1.00 0.00 33 GLU A C 10
ATOM 10869 O O . GLU A 1 33 ? 2.259 -2.191 5.638 1.00 0.00 33 GLU A O 10
ATOM 10881 N N . GLY A 1 34 ? 1.280 -1.116 7.331 1.00 0.00 34 GLY A N 10
ATOM 10882 C CA . GLY A 1 34 ? 0.345 -2.198 7.562 1.00 0.00 34 GLY A CA 10
ATOM 10883 C C . GLY A 1 34 ? -0.928 -1.752 8.256 1.00 0.00 34 GLY A C 10
ATOM 10884 O O . GLY A 1 34 ? -1.220 -2.178 9.374 1.00 0.00 34 GLY A O 10
ATOM 10888 N N . LYS A 1 35 ? -1.689 -0.882 7.607 1.00 0.00 35 LYS A N 10
ATOM 10889 C CA . LYS A 1 35 ? -3.001 -0.500 8.115 1.00 0.00 35 LYS A CA 10
ATOM 10890 C C . LYS A 1 35 ? -4.035 -0.571 7.006 1.00 0.00 35 LYS A C 10
ATOM 10891 O O . LYS A 1 35 ? -3.879 0.059 5.957 1.00 0.00 35 LYS A O 10
ATOM 10910 N N . ARG A 1 36 ? -5.090 -1.326 7.254 1.00 0.00 36 ARG A N 10
ATOM 10911 C CA . ARG A 1 36 ? -6.227 -1.388 6.349 1.00 0.00 36 ARG A CA 10
ATOM 10912 C C . ARG A 1 36 ? -6.833 0.006 6.213 1.00 0.00 36 ARG A C 10
ATOM 10913 O O . ARG A 1 36 ? -7.209 0.434 5.124 1.00 0.00 36 ARG A O 10
ATOM 10934 N N . ASP A 1 37 ? -6.884 0.712 7.335 1.00 0.00 37 ASP A N 10
ATOM 10935 C CA . ASP A 1 37 ? -7.429 2.064 7.387 1.00 0.00 37 ASP A CA 10
ATOM 10936 C C . ASP A 1 37 ? -6.583 3.026 6.559 1.00 0.00 37 ASP A C 10
ATOM 10937 O O . ASP A 1 37 ? -7.108 3.831 5.787 1.00 0.00 37 ASP A O 10
ATOM 10946 N N . GLN A 1 38 ? -5.269 2.923 6.719 1.00 0.00 38 GLN A N 10
ATOM 10947 C CA . GLN A 1 38 ? -4.337 3.828 6.056 1.00 0.00 38 GLN A CA 10
ATOM 10948 C C . GLN A 1 38 ? -4.354 3.657 4.546 1.00 0.00 38 GLN A C 10
ATOM 10949 O O . GLN A 1 38 ? -4.333 4.642 3.808 1.00 0.00 38 GLN A O 10
ATOM 10963 N N . LEU A 1 39 ? -4.401 2.416 4.077 1.00 0.00 39 LEU A N 10
ATOM 10964 C CA . LEU A 1 39 ? -4.390 2.172 2.644 1.00 0.00 39 LEU A CA 10
ATOM 10965 C C . LEU A 1 39 ? -5.672 2.695 2.004 1.00 0.00 39 LEU A C 10
ATOM 10966 O O . LEU A 1 39 ? -5.631 3.278 0.923 1.00 0.00 39 LEU A O 10
ATOM 10982 N N . VAL A 1 40 ? -6.804 2.503 2.683 1.00 0.00 40 VAL A N 10
ATOM 10983 C CA . VAL A 1 40 ? -8.077 3.042 2.212 1.00 0.00 40 VAL A CA 10
ATOM 10984 C C . VAL A 1 40 ? -7.962 4.547 1.992 1.00 0.00 40 VAL A C 10
ATOM 10985 O O . VAL A 1 40 ? -8.303 5.058 0.924 1.00 0.00 40 VAL A O 10
ATOM 10998 N N . GLY A 1 41 ? -7.455 5.242 3.000 1.00 0.00 41 GLY A N 10
ATOM 10999 C CA . GLY A 1 41 ? -7.266 6.676 2.893 1.00 0.00 41 GLY A CA 10
ATOM 11000 C C . GLY A 1 41 ? -6.316 7.044 1.772 1.00 0.00 41 GLY A C 10
ATOM 11001 O O . GLY A 1 41 ? -6.629 7.895 0.941 1.00 0.00 41 GLY A O 10
ATOM 11005 N N . LYS A 1 42 ? -5.169 6.377 1.729 1.00 0.00 42 LYS A N 10
ATOM 11006 C CA . LYS A 1 42 ? -4.146 6.666 0.729 1.00 0.00 42 LYS A CA 10
ATOM 11007 C C . LYS A 1 42 ? -4.654 6.472 -0.694 1.00 0.00 42 LYS A C 10
ATOM 11008 O O . LYS A 1 42 ? -4.362 7.283 -1.566 1.00 0.00 42 LYS A O 10
ATOM 11027 N N . ILE A 1 43 ? -5.402 5.404 -0.938 1.00 0.00 43 ILE A N 10
ATOM 11028 C CA . ILE A 1 43 ? -5.974 5.181 -2.265 1.00 0.00 43 ILE A CA 10
ATOM 11029 C C . ILE A 1 43 ? -6.874 6.359 -2.677 1.00 0.00 43 ILE A C 10
ATOM 11030 O O . ILE A 1 43 ? -6.833 6.820 -3.829 1.00 0.00 43 ILE A O 10
ATOM 11046 N N . GLN A 1 44 ? -7.651 6.868 -1.718 1.00 0.00 44 GLN A N 10
ATOM 11047 C CA . GLN A 1 44 ? -8.543 8.005 -1.960 1.00 0.00 44 GLN A CA 10
ATOM 11048 C C . GLN A 1 44 ? -7.749 9.275 -2.245 1.00 0.00 44 GLN A C 10
ATOM 11049 O O . GLN A 1 44 ? -8.193 10.146 -2.991 1.00 0.00 44 GLN A O 10
ATOM 11063 N N . GLU A 1 45 ? -6.575 9.376 -1.645 1.00 0.00 45 GLU A N 10
ATOM 11064 C CA . GLU A 1 45 ? -5.779 10.598 -1.719 1.00 0.00 45 GLU A CA 10
ATOM 11065 C C . GLU A 1 45 ? -4.840 10.581 -2.919 1.00 0.00 45 GLU A C 10
ATOM 11066 O O . GLU A 1 45 ? -4.605 11.610 -3.557 1.00 0.00 45 GLU A O 10
ATOM 11078 N N . ARG A 1 46 ? -4.309 9.409 -3.216 1.00 0.00 46 ARG A N 10
ATOM 11079 C CA . ARG A 1 46 ? -3.310 9.261 -4.259 1.00 0.00 46 ARG A CA 10
ATOM 11080 C C . ARG A 1 46 ? -3.961 9.265 -5.640 1.00 0.00 46 ARG A C 10
ATOM 11081 O O . ARG A 1 46 ? -3.619 10.083 -6.491 1.00 0.00 46 ARG A O 10
ATOM 11102 N N . TYR A 1 47 ? -4.893 8.343 -5.860 1.00 0.00 47 TYR A N 10
ATOM 11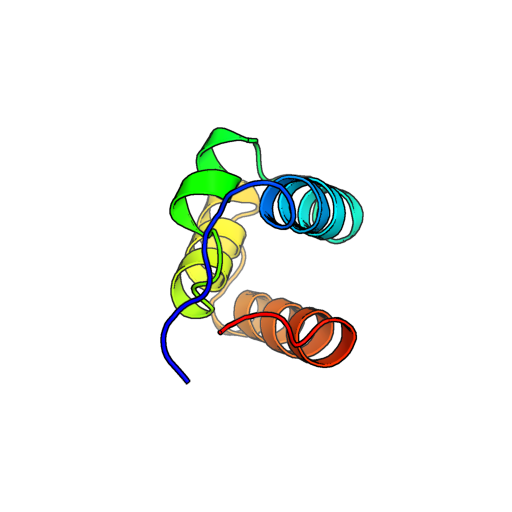103 C CA . TYR A 1 47 ? -5.635 8.299 -7.122 1.00 0.00 47 TYR A CA 10
ATOM 11104 C C . TYR A 1 47 ? -6.814 9.251 -7.089 1.00 0.00 47 TYR A C 10
ATOM 11105 O O . TYR A 1 47 ? -7.045 10.011 -8.031 1.00 0.00 47 TYR A O 10
ATOM 11123 N N . GLY A 1 48 ? -7.549 9.204 -5.993 1.00 0.00 48 GLY A N 10
ATOM 11124 C CA . GLY A 1 48 ? -8.741 10.020 -5.865 1.00 0.00 48 GLY A CA 10
ATOM 11125 C C . GLY A 1 48 ? -10.012 9.192 -5.846 1.00 0.00 48 GLY A C 10
ATOM 11126 O O . GLY A 1 48 ? -11.083 9.680 -6.207 1.00 0.00 48 GLY A O 10
ATOM 11130 N N . TYR A 1 49 ? -9.896 7.941 -5.419 1.00 0.00 49 TYR A N 10
ATOM 11131 C CA . TYR A 1 49 ? -11.043 7.041 -5.359 1.00 0.00 49 TYR A CA 10
ATOM 11132 C C . TYR A 1 49 ? -11.928 7.340 -4.159 1.00 0.00 49 TYR A C 10
ATOM 11133 O O . TYR A 1 49 ? -11.577 8.136 -3.287 1.00 0.00 49 TYR A O 10
ATOM 11151 N N . GLN A 1 50 ? -13.079 6.689 -4.126 1.00 0.00 50 GLN A N 10
ATOM 11152 C CA . GLN A 1 50 ? -13.981 6.782 -2.991 1.00 0.00 50 GLN A CA 10
ATOM 11153 C C . GLN A 1 50 ? -13.624 5.717 -1.966 1.00 0.00 50 GLN A C 10
ATOM 11154 O O . GLN A 1 50 ? -12.886 4.778 -2.276 1.00 0.00 50 GLN A O 10
ATOM 11168 N N . LYS A 1 51 ? -14.151 5.863 -0.756 1.00 0.00 51 LYS A N 10
ATOM 11169 C CA . LYS A 1 51 ? -13.887 4.923 0.326 1.00 0.00 51 LYS A CA 10
ATOM 11170 C C . LYS A 1 51 ? -14.293 3.508 -0.066 1.00 0.00 51 LYS A C 10
ATOM 11171 O O . LYS A 1 51 ? -13.559 2.552 0.182 1.00 0.00 51 LYS A O 10
ATOM 11190 N N . ASP A 1 52 ? -15.449 3.395 -0.704 1.00 0.00 52 ASP A N 10
ATOM 11191 C CA . ASP A 1 52 ? -15.972 2.106 -1.149 1.00 0.00 52 ASP A CA 10
ATOM 11192 C C . ASP A 1 52 ? -14.981 1.402 -2.064 1.00 0.00 52 ASP A C 10
ATOM 11193 O O . ASP A 1 52 ? -14.598 0.255 -1.829 1.00 0.00 52 ASP A O 10
ATOM 11202 N N . GLN A 1 53 ? -14.555 2.118 -3.093 1.00 0.00 53 GLN A N 10
ATOM 11203 C CA . GLN A 1 53 ? -13.634 1.583 -4.076 1.00 0.00 53 GLN A CA 10
ATOM 11204 C C . GLN A 1 53 ? -12.286 1.264 -3.434 1.00 0.00 53 GLN A C 10
ATOM 11205 O O . GLN A 1 53 ? -11.653 0.253 -3.751 1.00 0.00 53 GLN A O 10
ATOM 11219 N N . ALA A 1 54 ? -11.861 2.128 -2.520 1.00 0.00 54 ALA A N 10
ATOM 11220 C CA . ALA A 1 54 ? -10.594 1.949 -1.838 1.00 0.00 54 ALA A CA 10
ATOM 11221 C C . ALA A 1 54 ? -10.607 0.680 -0.994 1.00 0.00 54 ALA A C 10
ATOM 11222 O O . ALA A 1 54 ? -9.686 -0.128 -1.080 1.00 0.00 54 ALA A O 10
ATOM 11229 N N . GLU A 1 55 ? -11.676 0.488 -0.220 1.00 0.00 55 GLU A N 10
ATOM 11230 C CA . GLU A 1 55 ? -11.797 -0.684 0.641 1.00 0.00 55 GLU A CA 10
ATOM 11231 C C . GLU A 1 55 ? -11.702 -1.967 -0.166 1.00 0.00 55 GLU A C 10
ATOM 11232 O O . GLU A 1 55 ? -11.091 -2.938 0.278 1.00 0.00 55 GLU A O 10
ATOM 11244 N N . LYS A 1 56 ? -12.286 -1.954 -1.359 1.00 0.00 56 LYS A N 10
ATOM 11245 C CA . LYS A 1 56 ? -12.257 -3.119 -2.232 1.00 0.00 56 LYS A CA 10
ATOM 11246 C C . LYS A 1 56 ? -10.823 -3.520 -2.531 1.00 0.00 56 LYS A C 10
ATOM 11247 O O . LYS A 1 56 ? -10.425 -4.666 -2.317 1.00 0.00 56 LYS A O 10
ATOM 11266 N N . GLU A 1 57 ? -10.049 -2.559 -2.997 1.00 0.00 57 GLU A N 10
ATOM 11267 C CA . GLU A 1 57 ? -8.690 -2.824 -3.422 1.00 0.00 57 GLU A CA 10
ATOM 11268 C C . GLU A 1 57 ? -7.770 -3.066 -2.224 1.00 0.00 57 GLU A C 10
ATOM 11269 O O . GLU A 1 57 ? -6.770 -3.778 -2.338 1.00 0.00 57 GLU A O 10
ATOM 11281 N N . VAL A 1 58 ? -8.112 -2.480 -1.079 1.00 0.00 58 VAL A N 10
ATOM 11282 C CA . VAL A 1 58 ? -7.342 -2.688 0.142 1.00 0.00 58 VAL A CA 10
ATOM 11283 C C . VAL A 1 58 ? -7.497 -4.118 0.634 1.00 0.00 58 VAL A C 10
ATOM 11284 O O . VAL A 1 58 ? -6.516 -4.845 0.739 1.00 0.00 58 VAL A O 10
ATOM 11297 N N . VAL A 1 59 ? -8.737 -4.518 0.909 1.00 0.00 59 VAL A N 10
ATOM 11298 C CA . VAL A 1 59 ? -9.018 -5.841 1.461 1.00 0.00 59 VAL A CA 10
ATOM 11299 C C . VAL A 1 59 ? -8.516 -6.938 0.527 1.00 0.00 59 VAL A C 10
ATOM 11300 O O . VAL A 1 59 ? -8.066 -7.995 0.974 1.00 0.00 59 VAL A O 10
ATOM 11313 N N . ASP A 1 60 ? -8.579 -6.673 -0.771 1.00 0.00 60 ASP A N 10
ATOM 11314 C CA . ASP A 1 60 ? -8.082 -7.614 -1.766 1.00 0.00 60 ASP A CA 10
ATOM 11315 C C . ASP A 1 60 ? -6.581 -7.831 -1.586 1.00 0.00 60 ASP A C 10
ATOM 11316 O O . ASP A 1 60 ? -6.141 -8.936 -1.263 1.00 0.00 60 ASP A O 10
ATOM 11325 N N . TRP A 1 61 ? -5.802 -6.765 -1.762 1.00 0.00 61 TRP A N 10
ATOM 11326 C CA . TRP A 1 61 ? -4.347 -6.849 -1.630 1.00 0.00 61 TRP A CA 10
ATOM 11327 C C . TRP A 1 61 ? -3.962 -7.345 -0.239 1.00 0.00 61 TRP A C 10
ATOM 11328 O O . TRP A 1 61 ? -3.049 -8.165 -0.091 1.00 0.00 61 TRP A O 10
ATOM 11349 N N . GLU A 1 62 ? -4.666 -6.837 0.765 1.00 0.00 62 GLU A N 10
ATOM 11350 C CA . GLU A 1 62 ? -4.424 -7.197 2.153 1.00 0.00 62 GLU A CA 10
ATOM 11351 C C . GLU A 1 62 ? -4.456 -8.701 2.351 1.00 0.00 62 GLU A C 10
ATOM 11352 O O . GLU A 1 62 ? -3.527 -9.276 2.905 1.00 0.00 62 GLU A O 10
ATOM 11364 N N . THR A 1 63 ? -5.510 -9.335 1.867 1.00 0.00 63 THR A N 10
ATOM 11365 C CA . THR A 1 63 ? -5.688 -10.765 2.047 1.00 0.00 63 THR A CA 10
ATOM 11366 C C . THR A 1 63 ? -4.645 -11.562 1.255 1.00 0.00 63 THR A C 10
ATOM 11367 O O . THR A 1 63 ? -4.268 -12.670 1.639 1.00 0.00 63 THR A O 10
ATOM 11378 N N . ARG A 1 64 ? -4.169 -10.986 0.156 1.00 0.00 64 ARG A N 10
ATOM 11379 C CA . ARG A 1 64 ? -3.181 -11.658 -0.686 1.00 0.00 64 ARG A CA 10
ATOM 11380 C C . ARG A 1 64 ? -1.841 -11.800 0.038 1.00 0.00 64 ARG A C 10
ATOM 11381 O O . ARG A 1 64 ? -1.193 -12.846 -0.029 1.00 0.00 64 ARG A O 10
ATOM 11402 N N . ASN A 1 65 ? -1.432 -10.741 0.727 1.00 0.00 65 ASN A N 10
ATOM 11403 C CA . ASN A 1 65 ? -0.101 -10.681 1.331 1.00 0.00 65 ASN A CA 10
ATOM 11404 C C . ASN A 1 65 ? -0.146 -10.933 2.832 1.00 0.00 65 ASN A C 10
ATOM 11405 O O . ASN A 1 65 ? 0.788 -11.503 3.397 1.00 0.00 65 ASN A O 10
ATOM 11416 N N . GLU A 1 66 ? -1.213 -10.457 3.466 1.00 0.00 66 GLU A N 10
ATOM 11417 C CA . GLU A 1 66 ? -1.528 -10.762 4.871 1.00 0.00 66 GLU A CA 10
ATOM 11418 C C . GLU A 1 66 ? -0.727 -9.905 5.843 1.00 0.00 66 GLU A C 10
ATOM 11419 O O . GLU A 1 66 ? -0.891 -10.014 7.059 1.00 0.00 66 GLU A O 10
ATOM 11431 N N . TYR A 1 67 ? 0.134 -9.053 5.315 1.00 0.00 67 TYR A N 10
ATOM 11432 C CA . TYR A 1 67 ? 0.911 -8.157 6.153 1.00 0.00 67 TYR A CA 10
ATOM 11433 C C . TYR A 1 67 ? 0.075 -6.946 6.545 1.00 0.00 67 TYR A C 10
ATOM 11434 O O . TYR A 1 67 ? -0.191 -6.071 5.724 1.00 0.00 67 TYR A O 10
ATOM 11452 N N . ARG A 1 68 ? -0.362 -6.921 7.795 1.00 0.00 68 ARG A N 10
ATOM 11453 C CA . ARG A 1 68 ? -1.084 -5.774 8.325 1.00 0.00 68 ARG A CA 10
ATOM 11454 C C . ARG A 1 68 ? -0.628 -5.472 9.748 1.00 0.00 68 ARG A C 10
ATOM 11455 O O . ARG A 1 68 ? 0.215 -4.604 9.969 1.00 0.00 68 ARG A O 10
ATOM 11476 N N . TRP A 1 69 ? -1.170 -6.217 10.706 1.00 0.00 69 TRP A N 10
ATOM 11477 C CA . TRP A 1 69 ? -0.909 -5.966 12.114 1.00 0.00 69 TRP A CA 10
ATOM 11478 C C . TRP A 1 69 ? 0.182 -6.895 12.628 1.00 0.00 69 TRP A C 10
ATOM 11479 O O . TRP A 1 69 ? -0.162 -7.923 13.255 1.00 0.00 69 TRP A O 10
ATOM 11501 N N . MET A 1 1 ? -2.287 -12.748 14.317 1.00 0.00 1 MET A N 11
ATOM 11502 C CA . MET A 1 1 ? -0.915 -12.273 14.616 1.00 0.00 1 MET A CA 11
ATOM 11503 C C . MET A 1 1 ? -0.825 -10.766 14.441 1.00 0.00 1 MET A C 11
ATOM 11504 O O . MET A 1 1 ? -1.635 -10.163 13.736 1.00 0.00 1 MET A O 11
ATOM 11520 N N . ASN A 1 2 ? 0.160 -10.163 15.088 1.00 0.00 2 ASN A N 11
ATOM 11521 C CA . ASN A 1 2 ? 0.448 -8.754 14.903 1.00 0.00 2 ASN A CA 11
ATOM 11522 C C . ASN A 1 2 ? 1.575 -8.608 13.892 1.00 0.00 2 ASN A C 11
ATOM 11523 O O . ASN A 1 2 ? 2.273 -9.579 13.602 1.00 0.00 2 ASN A O 11
ATOM 11534 N N . LYS A 1 3 ? 1.756 -7.417 13.347 1.00 0.00 3 LYS A N 11
ATOM 11535 C CA . LYS A 1 3 ? 2.875 -7.183 12.448 1.00 0.00 3 LYS A CA 11
ATOM 11536 C C . LYS A 1 3 ? 4.147 -6.931 13.237 1.00 0.00 3 LYS A C 11
ATOM 11537 O O . LYS A 1 3 ? 4.137 -6.226 14.248 1.00 0.00 3 LYS A O 11
ATOM 11556 N N . ASP A 1 4 ? 5.234 -7.526 12.775 1.00 0.00 4 ASP A N 11
ATOM 11557 C CA . ASP A 1 4 ? 6.536 -7.346 13.397 1.00 0.00 4 ASP A CA 11
ATOM 11558 C C . ASP A 1 4 ? 7.111 -5.999 12.975 1.00 0.00 4 ASP A C 11
ATOM 11559 O O . ASP A 1 4 ? 6.566 -5.350 12.080 1.00 0.00 4 ASP A O 11
ATOM 11568 N N . GLU A 1 5 ? 8.178 -5.567 13.637 1.00 0.00 5 GLU A N 11
ATOM 11569 C CA . GLU A 1 5 ? 8.807 -4.284 13.339 1.00 0.00 5 GLU A CA 11
ATOM 11570 C C . GLU A 1 5 ? 9.094 -4.145 11.842 1.00 0.00 5 GLU A C 11
ATOM 11571 O O . GLU A 1 5 ? 9.450 -5.119 11.169 1.00 0.00 5 GLU A O 11
ATOM 11583 N N . ALA A 1 6 ? 8.913 -2.934 11.328 1.00 0.00 6 ALA A N 11
ATOM 11584 C CA . ALA A 1 6 ? 8.999 -2.683 9.895 1.00 0.00 6 ALA A CA 11
ATOM 11585 C C . ALA A 1 6 ? 10.417 -2.889 9.370 1.00 0.00 6 ALA A C 11
ATOM 11586 O O . ALA A 1 6 ? 11.249 -1.980 9.392 1.00 0.00 6 ALA A O 11
ATOM 11593 N N . GLY A 1 7 ? 10.682 -4.105 8.929 1.00 0.00 7 GLY A N 11
ATOM 11594 C CA . GLY A 1 7 ? 11.955 -4.456 8.339 1.00 0.00 7 GLY A CA 11
ATOM 11595 C C . GLY A 1 7 ? 11.826 -5.752 7.577 1.00 0.00 7 GLY A C 11
ATOM 11596 O O . GLY A 1 7 ? 11.180 -6.681 8.057 1.00 0.00 7 GLY A O 11
ATOM 11600 N N . GLY A 1 8 ? 12.407 -5.820 6.390 1.00 0.00 8 GLY A N 11
ATOM 11601 C CA . GLY A 1 8 ? 12.178 -6.964 5.525 1.00 0.00 8 GLY A CA 11
ATOM 11602 C C . GLY A 1 8 ? 10.801 -6.900 4.896 1.00 0.00 8 GLY A C 11
ATOM 11603 O O . GLY A 1 8 ? 10.667 -6.721 3.684 1.00 0.00 8 GLY A O 11
ATOM 11607 N N . ASN A 1 9 ? 9.774 -6.997 5.733 1.00 0.00 9 ASN A N 11
ATOM 11608 C CA . ASN A 1 9 ? 8.392 -6.855 5.283 1.00 0.00 9 ASN A CA 11
ATOM 11609 C C . ASN A 1 9 ? 8.156 -5.439 4.769 1.00 0.00 9 ASN A C 11
ATOM 11610 O O . ASN A 1 9 ? 7.372 -5.223 3.846 1.00 0.00 9 ASN A O 11
ATOM 11621 N N . TRP A 1 10 ? 8.879 -4.490 5.354 1.00 0.00 10 TRP A N 11
ATOM 11622 C CA . TRP A 1 10 ? 8.824 -3.095 4.939 1.00 0.00 10 TRP A CA 11
ATOM 11623 C C . TRP A 1 10 ? 9.179 -2.968 3.462 1.00 0.00 10 TRP A C 11
ATOM 11624 O O . TRP A 1 10 ? 8.477 -2.313 2.694 1.00 0.00 10 TRP A O 11
ATOM 11645 N N . LYS A 1 11 ? 10.263 -3.625 3.069 1.00 0.00 11 LYS A N 11
ATOM 11646 C CA . LYS A 1 11 ? 10.713 -3.598 1.684 1.00 0.00 11 LYS A CA 11
ATOM 11647 C C . LYS A 1 11 ? 9.757 -4.384 0.793 1.00 0.00 11 LYS A C 11
ATOM 11648 O O . LYS A 1 11 ? 9.484 -3.992 -0.344 1.00 0.00 11 LYS A O 11
ATOM 11667 N N . GLN A 1 12 ? 9.241 -5.487 1.323 1.00 0.00 12 GLN A N 11
ATOM 11668 C CA . GLN A 1 12 ? 8.343 -6.353 0.571 1.00 0.00 12 GLN A CA 11
ATOM 11669 C C . GLN A 1 12 ? 7.053 -5.630 0.191 1.00 0.00 12 GLN A C 11
ATOM 11670 O O . GLN A 1 12 ? 6.668 -5.624 -0.974 1.00 0.00 12 GLN A O 11
ATOM 11684 N N . PHE A 1 13 ? 6.398 -4.996 1.157 1.00 0.00 13 PHE A N 11
ATOM 11685 C CA . PHE A 1 13 ? 5.111 -4.362 0.894 1.00 0.00 13 PHE A CA 11
ATOM 11686 C C . PHE A 1 13 ? 5.270 -2.994 0.288 1.00 0.00 13 PHE A C 11
ATOM 11687 O O . PHE A 1 13 ? 4.364 -2.502 -0.371 1.00 0.00 13 PHE A O 11
ATOM 11704 N N . LYS A 1 14 ? 6.415 -2.381 0.495 1.00 0.00 14 LYS A N 11
ATOM 11705 C CA . LYS A 1 14 ? 6.724 -1.161 -0.242 1.00 0.00 14 LYS A CA 11
ATOM 11706 C C . LYS A 1 14 ? 6.700 -1.468 -1.734 1.00 0.00 14 LYS A C 11
ATOM 11707 O O . LYS A 1 14 ? 6.087 -0.749 -2.521 1.00 0.00 14 LYS A O 11
ATOM 11726 N N . GLY A 1 15 ? 7.335 -2.570 -2.105 1.00 0.00 15 GLY A N 11
ATOM 11727 C CA . GLY A 1 15 ? 7.334 -2.994 -3.487 1.00 0.00 15 GLY A CA 11
ATOM 11728 C C . GLY A 1 15 ? 6.008 -3.604 -3.905 1.00 0.00 15 GLY A C 11
ATOM 11729 O O . GLY A 1 15 ? 5.585 -3.451 -5.052 1.00 0.00 15 GLY A O 11
ATOM 11733 N N . LYS A 1 16 ? 5.348 -4.293 -2.976 1.00 0.00 16 LYS A N 11
ATOM 11734 C CA . LYS A 1 16 ? 4.082 -4.948 -3.265 1.00 0.00 16 LYS A CA 11
ATOM 11735 C C . LYS A 1 16 ? 2.983 -3.922 -3.511 1.00 0.00 16 LYS A C 11
ATOM 11736 O O . LYS A 1 16 ? 2.245 -4.009 -4.491 1.00 0.00 16 LYS A O 11
ATOM 11755 N N . VAL A 1 17 ? 2.864 -2.959 -2.609 1.00 0.00 17 VAL A N 11
ATOM 11756 C CA . VAL A 1 17 ? 1.918 -1.859 -2.790 1.00 0.00 17 VAL A CA 11
ATOM 11757 C C . VAL A 1 17 ? 2.237 -1.059 -4.057 1.00 0.00 17 VAL A C 11
ATOM 11758 O O . VAL A 1 17 ? 1.330 -0.580 -4.731 1.00 0.00 17 VAL A O 11
ATOM 11771 N N . LYS A 1 18 ? 3.519 -0.925 -4.395 1.00 0.00 18 LYS A N 11
ATOM 11772 C CA . LYS A 1 18 ? 3.904 -0.240 -5.632 1.00 0.00 18 LYS A CA 11
ATOM 11773 C C . LYS A 1 18 ? 3.659 -1.120 -6.860 1.00 0.00 18 LYS A C 11
ATOM 11774 O O . LYS A 1 18 ? 3.706 -0.646 -7.994 1.00 0.00 18 LYS A O 11
ATOM 11793 N N . GLU A 1 19 ? 3.416 -2.399 -6.626 1.00 0.00 19 GLU A N 11
ATOM 11794 C CA . GLU A 1 19 ? 3.063 -3.329 -7.693 1.00 0.00 19 GLU A CA 11
ATOM 11795 C C . GLU A 1 19 ? 1.550 -3.314 -7.916 1.00 0.00 19 GLU A C 11
ATOM 11796 O O . GLU A 1 19 ? 1.068 -3.219 -9.046 1.00 0.00 19 GLU A O 11
ATOM 11808 N N . GLN A 1 20 ? 0.821 -3.395 -6.814 1.00 0.00 20 GLN A N 11
ATOM 11809 C CA . GLN A 1 20 ? -0.637 -3.435 -6.829 1.00 0.00 20 GLN A CA 11
ATOM 11810 C C . GLN A 1 20 ? -1.233 -2.042 -7.097 1.00 0.00 20 GLN A C 11
ATOM 11811 O O . GLN A 1 20 ? -2.232 -1.910 -7.802 1.00 0.00 20 GLN A O 11
ATOM 11825 N N . TRP A 1 21 ? -0.609 -1.010 -6.543 1.00 0.00 21 TRP A N 11
ATOM 11826 C CA . TRP A 1 21 ? -1.015 0.368 -6.800 1.00 0.00 21 TRP A CA 11
ATOM 11827 C C . TRP A 1 21 ? 0.078 1.095 -7.562 1.00 0.00 21 TRP A C 11
ATOM 11828 O O . TRP A 1 21 ? -0.046 1.335 -8.761 1.00 0.00 21 TRP A O 11
ATOM 11849 N N . GLY A 1 22 ? 1.151 1.441 -6.872 1.00 0.00 22 GLY A N 11
ATOM 11850 C CA . GLY A 1 22 ? 2.272 2.093 -7.525 1.00 0.00 22 GLY A CA 11
ATOM 11851 C C . GLY A 1 22 ? 2.026 3.569 -7.722 1.00 0.00 22 GLY A C 11
ATOM 11852 O O . GLY A 1 22 ? 2.942 4.331 -8.012 1.00 0.00 22 GLY A O 11
ATOM 11856 N N . LYS A 1 23 ? 0.771 3.960 -7.573 1.00 0.00 23 LYS A N 11
ATOM 11857 C CA . LYS A 1 23 ? 0.390 5.355 -7.613 1.00 0.00 23 LYS A CA 11
ATOM 11858 C C . LYS A 1 23 ? 0.851 6.052 -6.328 1.00 0.00 23 LYS A C 11
ATOM 11859 O O . LYS A 1 23 ? 0.892 7.276 -6.246 1.00 0.00 23 LYS A O 11
ATOM 11878 N N . LEU A 1 24 ? 1.218 5.244 -5.341 1.00 0.00 24 LEU A N 11
ATOM 11879 C CA . LEU A 1 24 ? 1.645 5.743 -4.040 1.00 0.00 24 LEU A CA 11
ATOM 11880 C C . LEU A 1 24 ? 3.142 6.005 -3.996 1.00 0.00 24 LEU A C 11
ATOM 11881 O O . LEU A 1 24 ? 3.921 5.358 -4.701 1.00 0.00 24 LEU A O 11
ATOM 11897 N N . THR A 1 25 ? 3.537 6.949 -3.153 1.00 0.00 25 THR A N 11
ATOM 11898 C CA . THR A 1 25 ? 4.926 7.360 -3.056 1.00 0.00 25 THR A CA 11
ATOM 11899 C C . THR A 1 25 ? 5.505 7.006 -1.689 1.00 0.00 25 THR A C 11
ATOM 11900 O O . THR A 1 25 ? 4.764 6.655 -0.770 1.00 0.00 25 THR A O 11
ATOM 11911 N N . ASP A 1 26 ? 6.823 7.124 -1.551 1.00 0.00 26 ASP A N 11
ATOM 11912 C CA . ASP A 1 26 ? 7.530 6.605 -0.377 1.00 0.00 26 ASP A CA 11
ATOM 11913 C C . ASP A 1 26 ? 7.050 7.224 0.934 1.00 0.00 26 ASP A C 11
ATOM 11914 O O . ASP A 1 26 ? 6.977 6.530 1.952 1.00 0.00 26 ASP A O 11
ATOM 11923 N N . ASP A 1 27 ? 6.720 8.513 0.928 1.00 0.00 27 ASP A N 11
ATOM 11924 C CA . ASP A 1 27 ? 6.183 9.153 2.130 1.00 0.00 27 ASP A CA 11
ATOM 11925 C C . ASP A 1 27 ? 4.890 8.479 2.551 1.00 0.00 27 ASP A C 11
ATOM 11926 O O . ASP A 1 27 ? 4.684 8.212 3.730 1.00 0.00 27 ASP A O 11
ATOM 11935 N N . ASP A 1 28 ? 4.051 8.162 1.570 1.00 0.00 28 ASP A N 11
ATOM 11936 C CA . ASP A 1 28 ? 2.763 7.536 1.837 1.00 0.00 28 ASP A CA 11
ATOM 11937 C C . ASP A 1 28 ? 2.980 6.195 2.497 1.00 0.00 28 ASP A C 11
ATOM 11938 O O . ASP A 1 28 ? 2.388 5.887 3.526 1.00 0.00 28 ASP A O 11
ATOM 11947 N N . MET A 1 29 ? 3.855 5.415 1.883 1.00 0.00 29 MET A N 11
ATOM 11948 C CA . MET A 1 29 ? 4.166 4.067 2.338 1.00 0.00 29 MET A CA 11
ATOM 11949 C C . MET A 1 29 ? 4.612 4.088 3.796 1.00 0.00 29 MET A C 11
ATOM 11950 O O . MET A 1 29 ? 4.294 3.186 4.568 1.00 0.00 29 MET A O 11
ATOM 11964 N N . THR A 1 30 ? 5.332 5.143 4.161 1.00 0.00 30 THR A N 11
ATOM 11965 C CA . THR A 1 30 ? 5.863 5.295 5.509 1.00 0.00 30 THR A CA 11
ATOM 11966 C C . THR A 1 30 ? 4.742 5.535 6.520 1.00 0.00 30 THR A C 11
ATOM 11967 O O . THR A 1 30 ? 4.853 5.159 7.687 1.00 0.00 30 THR A O 11
ATOM 11978 N N . ILE A 1 31 ? 3.658 6.147 6.065 1.00 0.00 31 ILE A N 11
ATOM 11979 C CA . ILE A 1 31 ? 2.529 6.428 6.936 1.00 0.00 31 ILE A CA 11
ATOM 11980 C C . ILE A 1 31 ? 1.598 5.218 6.991 1.00 0.00 31 ILE A C 11
ATOM 11981 O O . ILE A 1 31 ? 0.835 5.046 7.941 1.00 0.00 31 ILE A O 11
ATOM 11997 N N . ILE A 1 32 ? 1.685 4.371 5.970 1.00 0.00 32 ILE A N 11
ATOM 11998 C CA . ILE A 1 32 ? 0.808 3.218 5.866 1.00 0.00 32 ILE A CA 11
ATOM 11999 C C . ILE A 1 32 ? 1.388 2.038 6.632 1.00 0.00 32 ILE A C 11
ATOM 12000 O O . ILE A 1 32 ? 0.775 1.569 7.598 1.00 0.00 32 ILE A O 11
ATOM 12016 N N . GLU A 1 33 ? 2.575 1.574 6.200 1.00 0.00 33 GLU A N 11
ATOM 12017 C CA . GLU A 1 33 ? 3.243 0.401 6.780 1.00 0.00 33 GLU A CA 11
ATOM 12018 C C . GLU A 1 33 ? 2.438 -0.876 6.527 1.00 0.00 33 GLU A C 11
ATOM 12019 O O . GLU A 1 33 ? 2.926 -1.825 5.920 1.00 0.00 33 GLU A O 11
ATOM 12031 N N . GLY A 1 34 ? 1.203 -0.877 6.987 1.00 0.00 34 GLY A N 11
ATOM 12032 C CA . GLY A 1 34 ? 0.320 -1.997 6.789 1.00 0.00 34 GLY A CA 11
ATOM 12033 C C . GLY A 1 34 ? -1.026 -1.751 7.429 1.00 0.00 34 GLY A C 11
ATOM 12034 O O . GLY A 1 34 ? -1.781 -2.686 7.693 1.00 0.00 34 GLY A O 11
ATOM 12038 N N . LYS A 1 35 ? -1.319 -0.483 7.699 1.00 0.00 35 LYS A N 11
ATOM 12039 C CA . LYS A 1 35 ? -2.599 -0.107 8.272 1.00 0.00 35 LYS A CA 11
ATOM 12040 C C . LYS A 1 35 ? -3.663 -0.053 7.186 1.00 0.00 35 LYS A C 11
ATOM 12041 O O . LYS A 1 35 ? -3.497 0.630 6.172 1.00 0.00 35 LYS A O 11
ATOM 12060 N N . ARG A 1 36 ? -4.747 -0.782 7.406 1.00 0.00 36 ARG A N 11
ATOM 12061 C CA . ARG A 1 36 ? -5.821 -0.898 6.427 1.00 0.00 36 ARG A CA 11
ATOM 12062 C C . ARG A 1 36 ? -6.422 0.464 6.104 1.00 0.00 36 ARG A C 11
ATOM 12063 O O . ARG A 1 36 ? -6.562 0.826 4.937 1.00 0.00 36 ARG A O 11
ATOM 12084 N N . ASP A 1 37 ? -6.750 1.221 7.139 1.00 0.00 37 ASP A N 11
ATOM 12085 C CA . ASP A 1 37 ? -7.417 2.507 6.966 1.00 0.00 37 ASP A CA 11
ATOM 12086 C C . ASP A 1 37 ? -6.478 3.522 6.320 1.00 0.00 37 ASP A C 11
ATOM 12087 O O . ASP A 1 37 ? -6.910 4.387 5.559 1.00 0.00 37 ASP A O 11
ATOM 12096 N N . GLN A 1 38 ? -5.189 3.388 6.610 1.00 0.00 38 GLN A N 11
ATOM 12097 C CA . GLN A 1 38 ? -4.179 4.263 6.025 1.00 0.00 38 GLN A CA 11
ATOM 12098 C C . GLN A 1 38 ? -4.124 4.085 4.516 1.00 0.00 38 GLN A C 11
ATOM 12099 O O . GLN A 1 38 ? -4.110 5.063 3.766 1.00 0.00 38 GLN A O 11
ATOM 12113 N N . LEU A 1 39 ? -4.106 2.836 4.069 1.00 0.00 39 LEU A N 11
ATOM 12114 C CA . LEU A 1 39 ? -4.074 2.554 2.644 1.00 0.00 39 LEU A CA 11
ATOM 12115 C C . LEU A 1 39 ? -5.367 3.034 1.995 1.00 0.00 39 LEU A C 11
ATOM 12116 O O . LEU A 1 39 ? -5.344 3.587 0.901 1.00 0.00 39 LEU A O 11
ATOM 12132 N N . VAL A 1 40 ? -6.490 2.840 2.688 1.00 0.00 40 VAL A N 11
ATOM 12133 C CA . VAL A 1 40 ? -7.780 3.332 2.210 1.00 0.00 40 VAL A CA 11
ATOM 12134 C C . VAL A 1 40 ? -7.703 4.825 1.918 1.00 0.00 40 VAL A C 11
ATOM 12135 O O . VAL A 1 40 ? -8.044 5.273 0.823 1.00 0.00 40 VAL A O 11
ATOM 12148 N N . GLY A 1 41 ? -7.239 5.585 2.900 1.00 0.00 41 GLY A N 11
ATOM 12149 C CA . GLY A 1 41 ? -7.076 7.015 2.718 1.00 0.00 41 GLY A CA 11
ATOM 12150 C C . GLY A 1 41 ? -6.139 7.344 1.574 1.00 0.00 41 GLY A C 11
ATOM 12151 O O . GLY A 1 41 ? -6.434 8.199 0.741 1.00 0.00 41 GLY A O 11
ATOM 12155 N N . LYS A 1 42 ? -5.021 6.634 1.514 1.00 0.00 42 LYS A N 11
ATOM 12156 C CA . LYS A 1 42 ? -4.010 6.882 0.499 1.00 0.00 42 LYS A CA 11
ATOM 12157 C C . LYS A 1 42 ? -4.518 6.573 -0.907 1.00 0.00 42 LYS A C 11
ATOM 12158 O O . LYS A 1 42 ? -4.207 7.296 -1.855 1.00 0.00 42 LYS A O 11
ATOM 12177 N N . ILE A 1 43 ? -5.296 5.516 -1.046 1.00 0.00 43 ILE A N 11
ATOM 12178 C CA . ILE A 1 43 ? -5.926 5.203 -2.325 1.00 0.00 43 ILE A CA 11
ATOM 12179 C C . ILE A 1 43 ? -6.890 6.323 -2.734 1.00 0.00 43 ILE A C 11
ATOM 12180 O O . ILE A 1 43 ? -6.977 6.689 -3.915 1.00 0.00 43 ILE A O 11
ATOM 12196 N N . GLN A 1 44 ? -7.593 6.876 -1.750 1.00 0.00 44 GLN A N 11
ATOM 12197 C CA . GLN A 1 44 ? -8.527 7.975 -1.985 1.00 0.00 44 GLN A CA 11
ATOM 12198 C C . GLN A 1 44 ? -7.782 9.252 -2.370 1.00 0.00 44 GLN A C 11
ATOM 12199 O O . GLN A 1 44 ? -8.356 10.168 -2.955 1.00 0.00 44 GLN A O 11
ATOM 12213 N N . GLU A 1 45 ? -6.501 9.305 -2.037 1.00 0.00 45 GLU A N 11
ATOM 12214 C CA . GLU A 1 45 ? -5.678 10.471 -2.349 1.00 0.00 45 GLU A CA 11
ATOM 12215 C C . GLU A 1 45 ? -5.006 10.314 -3.705 1.00 0.00 45 GLU A C 11
ATOM 12216 O O . GLU A 1 45 ? -5.056 11.209 -4.552 1.00 0.00 45 GLU A O 11
ATOM 12228 N N . ARG A 1 46 ? -4.376 9.169 -3.895 1.00 0.00 46 ARG A N 11
ATOM 12229 C CA . ARG A 1 46 ? -3.559 8.923 -5.070 1.00 0.00 46 ARG A CA 11
ATOM 12230 C C . ARG A 1 46 ? -4.398 8.748 -6.326 1.00 0.00 46 ARG A C 11
ATOM 12231 O O . ARG A 1 46 ? -4.197 9.458 -7.306 1.00 0.00 46 ARG A O 11
ATOM 12252 N N . TYR A 1 47 ? -5.328 7.814 -6.308 1.00 0.00 47 TYR A N 11
ATOM 12253 C CA . TYR A 1 47 ? -6.213 7.636 -7.448 1.00 0.00 47 TYR A CA 11
ATOM 12254 C C . TYR A 1 47 ? -7.443 8.509 -7.280 1.00 0.00 47 TYR A C 11
ATOM 12255 O O . TYR A 1 47 ? -7.871 9.198 -8.206 1.00 0.00 47 TYR A O 11
ATOM 12273 N N . GLY A 1 48 ? -7.996 8.478 -6.079 1.00 0.00 48 GLY A N 11
ATOM 12274 C CA . GLY A 1 48 ? -9.177 9.263 -5.792 1.00 0.00 48 GLY A CA 11
ATOM 12275 C C . GLY A 1 48 ? -10.445 8.434 -5.815 1.00 0.00 48 GLY A C 11
ATOM 12276 O O . GLY A 1 48 ? -11.469 8.868 -6.342 1.00 0.00 48 GLY A O 11
ATOM 12280 N N . TYR A 1 49 ? -10.378 7.231 -5.260 1.00 0.00 49 TYR A N 11
ATOM 12281 C CA . TYR A 1 49 ? -11.553 6.375 -5.158 1.00 0.00 49 TYR A CA 11
ATOM 12282 C C . TYR A 1 49 ? -12.334 6.716 -3.902 1.00 0.00 49 TYR A C 11
ATOM 12283 O O . TYR A 1 49 ? -11.799 7.335 -2.985 1.00 0.00 49 TYR A O 11
ATOM 12301 N N . GLN A 1 50 ? -13.594 6.315 -3.862 1.00 0.00 50 GLN A N 11
ATOM 12302 C CA . GLN A 1 50 ? -14.391 6.462 -2.655 1.00 0.00 50 GLN A CA 11
ATOM 12303 C C . GLN A 1 50 ? -13.929 5.450 -1.620 1.00 0.00 50 GLN A C 11
ATOM 12304 O O . GLN A 1 50 ? -13.390 4.403 -1.982 1.00 0.00 50 GLN A O 11
ATOM 12318 N N . LYS A 1 51 ? -14.138 5.761 -0.343 1.00 0.00 51 LYS A N 11
ATOM 12319 C CA . LYS A 1 51 ? -13.654 4.921 0.751 1.00 0.00 51 LYS A CA 11
ATOM 12320 C C . LYS A 1 51 ? -14.080 3.467 0.576 1.00 0.00 51 LYS A C 11
ATOM 12321 O O . LYS A 1 51 ? -13.283 2.554 0.773 1.00 0.00 51 LYS A O 11
ATOM 12340 N N . ASP A 1 52 ? -15.330 3.270 0.183 1.00 0.00 52 ASP A N 11
ATOM 12341 C CA . ASP A 1 52 ? -15.879 1.933 -0.039 1.00 0.00 52 ASP A CA 11
ATOM 12342 C C . ASP A 1 52 ? -15.045 1.150 -1.042 1.00 0.00 52 ASP A C 11
ATOM 12343 O O . ASP A 1 52 ? -14.672 -0.001 -0.796 1.00 0.00 52 ASP A O 11
ATOM 12352 N N . GLN A 1 53 ? -14.741 1.786 -2.162 1.00 0.00 53 GLN A N 11
ATOM 12353 C CA . GLN A 1 53 ? -14.001 1.135 -3.225 1.00 0.00 53 GLN A CA 11
ATOM 12354 C C . GLN A 1 53 ? -12.524 1.036 -2.860 1.00 0.00 53 GLN A C 11
ATOM 12355 O O . GLN A 1 53 ? -11.840 0.087 -3.241 1.00 0.00 53 GLN A O 11
ATOM 12369 N N . ALA A 1 54 ? -12.036 2.023 -2.123 1.00 0.00 54 ALA A N 11
ATOM 12370 C CA . ALA A 1 54 ? -10.667 2.001 -1.634 1.00 0.00 54 ALA A CA 11
ATOM 12371 C C . ALA A 1 54 ? -10.452 0.797 -0.726 1.00 0.00 54 ALA A C 11
ATOM 12372 O O . ALA A 1 54 ? -9.467 0.075 -0.859 1.00 0.00 54 ALA A O 11
ATOM 12379 N N . GLU A 1 55 ? -11.396 0.577 0.187 1.00 0.00 55 GLU A N 11
ATOM 12380 C CA . GLU A 1 55 ? -11.366 -0.593 1.058 1.00 0.00 55 GLU A CA 11
ATOM 12381 C C . GLU A 1 55 ? -11.405 -1.878 0.240 1.00 0.00 55 GLU A C 11
ATOM 12382 O O . GLU A 1 55 ? -10.760 -2.862 0.592 1.00 0.00 55 GLU A O 11
ATOM 12394 N N . LYS A 1 56 ? -12.147 -1.856 -0.864 1.00 0.00 56 LYS A N 11
ATOM 12395 C CA . LYS A 1 56 ? -12.215 -2.999 -1.764 1.00 0.00 56 LYS A CA 11
ATOM 12396 C C . LYS A 1 56 ? -10.825 -3.337 -2.298 1.00 0.00 56 LYS A C 11
ATOM 12397 O O . LYS A 1 56 ? -10.434 -4.503 -2.351 1.00 0.00 56 LYS A O 11
ATOM 12416 N N . GLU A 1 57 ? -10.085 -2.303 -2.679 1.00 0.00 57 GLU A N 11
ATOM 12417 C CA . GLU A 1 57 ? -8.714 -2.467 -3.144 1.00 0.00 57 GLU A CA 11
ATOM 12418 C C . GLU A 1 57 ? -7.819 -2.973 -2.020 1.00 0.00 57 GLU A C 11
ATOM 12419 O O . GLU A 1 57 ? -6.993 -3.865 -2.222 1.00 0.00 57 GLU A O 11
ATOM 12431 N N . VAL A 1 58 ? -7.994 -2.404 -0.832 1.00 0.00 58 VAL A N 11
ATOM 12432 C CA . VAL A 1 58 ? -7.189 -2.786 0.322 1.00 0.00 58 VAL A CA 11
ATOM 12433 C C . VAL A 1 58 ? -7.407 -4.253 0.686 1.00 0.00 58 VAL A C 11
ATOM 12434 O O . VAL A 1 58 ? -6.447 -4.990 0.880 1.00 0.00 58 VAL A O 11
ATOM 12447 N N . VAL A 1 59 ? -8.667 -4.671 0.762 1.00 0.00 59 VAL A N 11
ATOM 12448 C CA . VAL A 1 59 ? -9.007 -6.055 1.092 1.00 0.00 59 VAL A CA 11
ATOM 12449 C C . VAL A 1 59 ? -8.512 -7.008 0.004 1.00 0.00 59 VAL A C 11
ATOM 12450 O O . VAL A 1 59 ? -8.075 -8.128 0.288 1.00 0.00 59 VAL A O 11
ATOM 12463 N N . ASP A 1 60 ? -8.572 -6.548 -1.239 1.00 0.00 60 ASP A N 11
ATOM 12464 C CA . ASP A 1 60 ? -8.092 -7.328 -2.377 1.00 0.00 60 ASP A CA 11
ATOM 12465 C C . ASP A 1 60 ? -6.597 -7.597 -2.226 1.00 0.00 60 ASP A C 11
ATOM 12466 O O . ASP A 1 60 ? -6.152 -8.749 -2.234 1.00 0.00 60 ASP A O 11
ATOM 12475 N N . TRP A 1 61 ? -5.836 -6.523 -2.039 1.00 0.00 61 TRP A N 11
ATOM 12476 C CA . TRP A 1 61 ? -4.397 -6.612 -1.809 1.00 0.00 61 TRP A CA 11
ATOM 12477 C C . TRP A 1 61 ? -4.099 -7.398 -0.531 1.00 0.00 61 TRP A C 11
ATOM 12478 O O . TRP A 1 61 ? -3.160 -8.199 -0.484 1.00 0.00 61 TRP A O 11
ATOM 12499 N N . GLU A 1 62 ? -4.903 -7.152 0.498 1.00 0.00 62 GLU A N 11
ATOM 12500 C CA . GLU A 1 62 ? -4.774 -7.833 1.778 1.00 0.00 62 GLU A CA 11
ATOM 12501 C C . GLU A 1 62 ? -4.820 -9.344 1.606 1.00 0.00 62 GLU A C 11
ATOM 12502 O O . GLU A 1 62 ? -3.928 -10.048 2.065 1.00 0.00 62 GLU A O 11
ATOM 12514 N N . THR A 1 63 ? -5.848 -9.822 0.922 1.00 0.00 63 THR A N 11
ATOM 12515 C CA . THR A 1 63 ? -6.056 -11.250 0.746 1.00 0.00 63 THR A CA 11
ATOM 12516 C C . THR A 1 63 ? -4.928 -11.871 -0.085 1.00 0.00 63 THR A C 11
ATOM 12517 O O . THR A 1 63 ? -4.576 -13.036 0.092 1.00 0.00 63 THR A O 11
ATOM 12528 N N . ARG A 1 64 ? -4.349 -11.076 -0.979 1.00 0.00 64 ARG A N 11
ATOM 12529 C CA . ARG A 1 64 ? -3.260 -11.547 -1.831 1.00 0.00 64 ARG A CA 11
ATOM 12530 C C . ARG A 1 64 ? -1.987 -11.821 -1.028 1.00 0.00 64 ARG A C 11
ATOM 12531 O O . ARG A 1 64 ? -1.292 -12.805 -1.276 1.00 0.00 64 ARG A O 11
ATOM 12552 N N . ASN A 1 65 ? -1.693 -10.961 -0.061 1.00 0.00 65 ASN A N 11
ATOM 12553 C CA . ASN A 1 65 ? -0.445 -11.059 0.699 1.00 0.00 65 ASN A CA 11
ATOM 12554 C C . ASN A 1 65 ? -0.665 -11.754 2.032 1.00 0.00 65 ASN A C 11
ATOM 12555 O O . ASN A 1 65 ? 0.022 -12.728 2.351 1.00 0.00 65 ASN A O 11
ATOM 12566 N N . GLU A 1 66 ? -1.586 -11.193 2.812 1.00 0.00 66 GLU A N 11
ATOM 12567 C CA . GLU A 1 66 ? -2.094 -11.794 4.060 1.00 0.00 66 GLU A CA 11
ATOM 12568 C C . GLU A 1 66 ? -1.322 -11.323 5.284 1.00 0.00 66 GLU A C 11
ATOM 12569 O O . GLU A 1 66 ? -1.856 -11.321 6.392 1.00 0.00 66 GLU A O 11
ATOM 12581 N N . TYR A 1 67 ? -0.076 -10.920 5.098 1.00 0.00 67 TYR A N 11
ATOM 12582 C CA . TYR A 1 67 ? 0.701 -10.379 6.202 1.00 0.00 67 TYR A CA 11
ATOM 12583 C C . TYR A 1 67 ? 0.309 -8.924 6.434 1.00 0.00 67 TYR A C 11
ATOM 12584 O O . TYR A 1 67 ? 0.842 -8.017 5.796 1.00 0.00 67 TYR A O 11
ATOM 12602 N N . ARG A 1 68 ? -0.657 -8.711 7.314 1.00 0.00 68 ARG A N 11
ATOM 12603 C CA . ARG A 1 68 ? -1.133 -7.370 7.608 1.00 0.00 68 ARG A CA 11
ATOM 12604 C C . ARG A 1 68 ? -1.695 -7.299 9.023 1.00 0.00 68 ARG A C 11
ATOM 12605 O O . ARG A 1 68 ? -2.173 -8.298 9.555 1.00 0.00 68 ARG A O 11
ATOM 12626 N N . TRP A 1 69 ? -1.609 -6.111 9.617 1.00 0.00 69 TRP A N 11
ATOM 12627 C CA . TRP A 1 69 ? -2.179 -5.832 10.929 1.00 0.00 69 TRP A CA 11
ATOM 12628 C C . TRP A 1 69 ? -1.858 -4.392 11.304 1.00 0.00 69 TRP A C 11
ATOM 12629 O O . TRP A 1 69 ? -2.736 -3.522 11.136 1.00 0.00 69 TRP A O 11
ATOM 12651 N N . MET A 1 1 ? 2.868 -14.831 14.062 1.00 0.00 1 MET A N 12
ATOM 12652 C CA . MET A 1 1 ? 3.859 -13.788 14.413 1.00 0.00 1 MET A CA 12
ATOM 12653 C C . MET A 1 1 ? 3.146 -12.542 14.920 1.00 0.00 1 MET A C 12
ATOM 12654 O O . MET A 1 1 ? 1.963 -12.343 14.638 1.00 0.00 1 MET A O 12
ATOM 12670 N N . ASN A 1 2 ? 3.847 -11.717 15.686 1.00 0.00 2 ASN A N 12
ATOM 12671 C CA . ASN A 1 2 ? 3.317 -10.424 16.087 1.00 0.00 2 ASN A CA 12
ATOM 12672 C C . ASN A 1 2 ? 3.557 -9.437 14.954 1.00 0.00 2 ASN A C 12
ATOM 12673 O O . ASN A 1 2 ? 4.307 -9.745 14.030 1.00 0.00 2 ASN A O 12
ATOM 12684 N N . LYS A 1 3 ? 2.910 -8.280 14.991 1.00 0.00 3 LYS A N 12
ATOM 12685 C CA . LYS A 1 3 ? 3.065 -7.314 13.912 1.00 0.00 3 LYS A CA 12
ATOM 12686 C C . LYS A 1 3 ? 4.497 -6.815 13.824 1.00 0.00 3 LYS A C 12
ATOM 12687 O O . LYS A 1 3 ? 5.018 -6.206 14.764 1.00 0.00 3 LYS A O 12
ATOM 12706 N N . ASP A 1 4 ? 5.128 -7.082 12.692 1.00 0.00 4 ASP A N 12
ATOM 12707 C CA . ASP A 1 4 ? 6.463 -6.579 12.423 1.00 0.00 4 ASP A CA 12
ATOM 12708 C C . ASP A 1 4 ? 6.432 -5.064 12.299 1.00 0.00 4 ASP A C 12
ATOM 12709 O O . ASP A 1 4 ? 5.459 -4.488 11.800 1.00 0.00 4 ASP A O 12
ATOM 12718 N N . GLU A 1 5 ? 7.481 -4.424 12.777 1.00 0.00 5 GLU A N 12
ATOM 12719 C CA . GLU A 1 5 ? 7.582 -2.977 12.723 1.00 0.00 5 GLU A CA 12
ATOM 12720 C C . GLU A 1 5 ? 8.273 -2.554 11.428 1.00 0.00 5 GLU A C 12
ATOM 12721 O O . GLU A 1 5 ? 8.975 -3.360 10.816 1.00 0.00 5 GLU A O 12
ATOM 12733 N N . ALA A 1 6 ? 8.048 -1.301 11.020 1.00 0.00 6 ALA A N 12
ATOM 12734 C CA . ALA A 1 6 ? 8.559 -0.761 9.757 1.00 0.00 6 ALA A CA 12
ATOM 12735 C C . ALA A 1 6 ? 10.046 -1.052 9.551 1.00 0.00 6 ALA A C 12
ATOM 12736 O O . ALA A 1 6 ? 10.916 -0.331 10.044 1.00 0.00 6 ALA A O 12
ATOM 12743 N N . GLY A 1 7 ? 10.310 -2.116 8.813 1.00 0.00 7 GLY A N 12
ATOM 12744 C CA . GLY A 1 7 ? 11.663 -2.548 8.546 1.00 0.00 7 GLY A CA 12
ATOM 12745 C C . GLY A 1 7 ? 11.656 -3.899 7.868 1.00 0.00 7 GLY A C 12
ATOM 12746 O O . GLY A 1 7 ? 11.190 -4.882 8.441 1.00 0.00 7 GLY A O 12
ATOM 12750 N N . GLY A 1 8 ? 12.147 -3.952 6.642 1.00 0.00 8 GLY A N 12
ATOM 12751 C CA . GLY A 1 8 ? 12.017 -5.158 5.851 1.00 0.00 8 GLY A CA 12
ATOM 12752 C C . GLY A 1 8 ? 10.762 -5.109 5.010 1.00 0.00 8 GLY A C 12
ATOM 12753 O O . GLY A 1 8 ? 10.823 -5.116 3.779 1.00 0.00 8 GLY A O 12
ATOM 12757 N N . ASN A 1 9 ? 9.618 -5.013 5.682 1.00 0.00 9 ASN A N 12
ATOM 12758 C CA . ASN A 1 9 ? 8.338 -4.822 5.003 1.00 0.00 9 ASN A CA 12
ATOM 12759 C C . ASN A 1 9 ? 8.319 -3.452 4.329 1.00 0.00 9 ASN A C 12
ATOM 12760 O O . ASN A 1 9 ? 7.579 -3.220 3.376 1.00 0.00 9 ASN A O 12
ATOM 12771 N N . TRP A 1 10 ? 9.173 -2.565 4.833 1.00 0.00 10 TRP A N 12
ATOM 12772 C CA . TRP A 1 10 ? 9.343 -1.223 4.292 1.00 0.00 10 TRP A CA 12
ATOM 12773 C C . TRP A 1 10 ? 9.723 -1.291 2.817 1.00 0.00 10 TRP A C 12
ATOM 12774 O O . TRP A 1 10 ? 9.120 -0.632 1.978 1.00 0.00 10 TRP A O 12
ATOM 12795 N N . LYS A 1 11 ? 10.726 -2.099 2.515 1.00 0.00 11 LYS A N 12
ATOM 12796 C CA . LYS A 1 11 ? 11.188 -2.272 1.146 1.00 0.00 11 LYS A CA 12
ATOM 12797 C C . LYS A 1 11 ? 10.302 -3.262 0.400 1.00 0.00 11 LYS A C 12
ATOM 12798 O O . LYS A 1 11 ? 9.887 -3.019 -0.732 1.00 0.00 11 LYS A O 12
ATOM 12817 N N . GLN A 1 12 ? 10.003 -4.370 1.062 1.00 0.00 12 GLN A N 12
ATOM 12818 C CA . GLN A 1 12 ? 9.299 -5.481 0.438 1.00 0.00 12 GLN A CA 12
ATOM 12819 C C . GLN A 1 12 ? 7.876 -5.100 0.025 1.00 0.00 12 GLN A C 12
ATOM 12820 O O . GLN A 1 12 ? 7.478 -5.316 -1.119 1.00 0.00 12 GLN A O 12
ATOM 12834 N N . PHE A 1 13 ? 7.116 -4.516 0.939 1.00 0.00 13 PHE A N 12
ATOM 12835 C CA . PHE A 1 13 ? 5.702 -4.268 0.683 1.00 0.00 13 PHE A CA 12
ATOM 12836 C C . PHE A 1 13 ? 5.464 -2.961 -0.006 1.00 0.00 13 PHE A C 12
ATOM 12837 O O . PHE A 1 13 ? 4.414 -2.754 -0.595 1.00 0.00 13 PHE A O 12
ATOM 12854 N N . LYS A 1 14 ? 6.438 -2.089 0.046 1.00 0.00 14 LYS A N 12
ATOM 12855 C CA . LYS A 1 14 ? 6.373 -0.880 -0.764 1.00 0.00 14 LYS A CA 12
ATOM 12856 C C . LYS A 1 14 ? 6.349 -1.285 -2.234 1.00 0.00 14 LYS A C 12
ATOM 12857 O O . LYS A 1 14 ? 5.698 -0.652 -3.065 1.00 0.00 14 LYS A O 12
ATOM 12876 N N . GLY A 1 15 ? 7.036 -2.382 -2.528 1.00 0.00 15 GLY A N 12
ATOM 12877 C CA . GLY A 1 15 ? 7.025 -2.937 -3.863 1.00 0.00 15 GLY A CA 12
ATOM 12878 C C . GLY A 1 15 ? 5.728 -3.662 -4.171 1.00 0.00 15 GLY A C 12
ATOM 12879 O O . GLY A 1 15 ? 5.133 -3.443 -5.224 1.00 0.00 15 GLY A O 12
ATOM 12883 N N . LYS A 1 16 ? 5.289 -4.522 -3.251 1.00 0.00 16 LYS A N 12
ATOM 12884 C CA . LYS A 1 16 ? 4.044 -5.274 -3.431 1.00 0.00 16 LYS A CA 12
ATOM 12885 C C . LYS A 1 16 ? 2.846 -4.334 -3.560 1.00 0.00 16 LYS A C 12
ATOM 12886 O O . LYS A 1 16 ? 1.968 -4.539 -4.406 1.00 0.00 16 LYS A O 12
ATOM 12905 N N . VAL A 1 17 ? 2.798 -3.314 -2.710 1.00 0.00 17 VAL A N 12
ATOM 12906 C CA . VAL A 1 17 ? 1.774 -2.282 -2.827 1.00 0.00 17 VAL A CA 12
ATOM 12907 C C . VAL A 1 17 ? 1.812 -1.653 -4.213 1.00 0.00 17 VAL A C 12
ATOM 12908 O O . VAL A 1 17 ? 0.779 -1.513 -4.849 1.00 0.00 17 VAL A O 12
ATOM 12921 N N . LYS A 1 18 ? 3.006 -1.303 -4.689 1.00 0.00 18 LYS A N 12
ATOM 12922 C CA . LYS A 1 18 ? 3.154 -0.707 -6.017 1.00 0.00 18 LYS A CA 12
ATOM 12923 C C . LYS A 1 18 ? 2.755 -1.683 -7.126 1.00 0.00 18 LYS A C 12
ATOM 12924 O O . LYS A 1 18 ? 2.383 -1.262 -8.221 1.00 0.00 18 LYS A O 12
ATOM 12943 N N . GLU A 1 19 ? 2.835 -2.979 -6.849 1.00 0.00 19 GLU A N 12
ATOM 12944 C CA . GLU A 1 19 ? 2.398 -3.986 -7.806 1.00 0.00 19 GLU A CA 12
ATOM 12945 C C . GLU A 1 19 ? 0.884 -3.930 -7.980 1.00 0.00 19 GLU A C 12
ATOM 12946 O O . GLU A 1 19 ? 0.354 -4.260 -9.042 1.00 0.00 19 GLU A O 12
ATOM 12958 N N . GLN A 1 20 ? 0.186 -3.525 -6.928 1.00 0.00 20 GLN A N 12
ATOM 12959 C CA . GLN A 1 20 ? -1.253 -3.320 -7.007 1.00 0.00 20 GLN A CA 12
ATOM 12960 C C . GLN A 1 20 ? -1.543 -1.872 -7.416 1.00 0.00 20 GLN A C 12
ATOM 12961 O O . GLN A 1 20 ? -2.073 -1.613 -8.494 1.00 0.00 20 GLN A O 12
ATOM 12975 N N . TRP A 1 21 ? -1.140 -0.940 -6.563 1.00 0.00 21 TRP A N 12
ATOM 12976 C CA . TRP A 1 21 ? -1.317 0.485 -6.795 1.00 0.00 21 TRP A CA 12
ATOM 12977 C C . TRP A 1 21 ? 0.038 1.186 -6.794 1.00 0.00 21 TRP A C 12
ATOM 12978 O O . TRP A 1 21 ? 0.573 1.533 -5.742 1.00 0.00 21 TRP A O 12
ATOM 12999 N N . GLY A 1 22 ? 0.583 1.382 -7.979 1.00 0.00 22 GLY A N 12
ATOM 13000 C CA . GLY A 1 22 ? 1.912 1.955 -8.114 1.00 0.00 22 GLY A CA 12
ATOM 13001 C C . GLY A 1 22 ? 1.955 3.454 -7.889 1.00 0.00 22 GLY A C 12
ATOM 13002 O O . GLY A 1 22 ? 3.035 4.034 -7.772 1.00 0.00 22 GLY A O 12
ATOM 13006 N N . LYS A 1 23 ? 0.791 4.085 -7.817 1.00 0.00 23 LYS A N 12
ATOM 13007 C CA . LYS A 1 23 ? 0.725 5.529 -7.617 1.00 0.00 23 LYS A CA 12
ATOM 13008 C C . LYS A 1 23 ? 1.160 5.905 -6.205 1.00 0.00 23 LYS A C 12
ATOM 13009 O O . LYS A 1 23 ? 1.600 7.027 -5.966 1.00 0.00 23 LYS A O 12
ATOM 13028 N N . LEU A 1 24 ? 1.039 4.963 -5.275 1.00 0.00 24 LEU A N 12
ATOM 13029 C CA . LEU A 1 24 ? 1.470 5.194 -3.903 1.00 0.00 24 LEU A CA 12
ATOM 13030 C C . LEU A 1 24 ? 2.995 5.323 -3.838 1.00 0.00 24 LEU A C 12
ATOM 13031 O O . LEU A 1 24 ? 3.706 4.808 -4.702 1.00 0.00 24 LEU A O 12
ATOM 13047 N N . THR A 1 25 ? 3.488 5.985 -2.798 1.00 0.00 25 THR A N 12
ATOM 13048 C CA . THR A 1 25 ? 4.890 6.390 -2.733 1.00 0.00 25 THR A CA 12
ATOM 13049 C C . THR A 1 25 ? 5.555 5.925 -1.435 1.00 0.00 25 THR A C 12
ATOM 13050 O O . THR A 1 25 ? 5.002 5.107 -0.700 1.00 0.00 25 THR A O 12
ATOM 13061 N N . ASP A 1 26 ? 6.745 6.458 -1.155 1.00 0.00 26 ASP A N 12
ATOM 13062 C CA . ASP A 1 26 ? 7.475 6.110 0.061 1.00 0.00 26 ASP A CA 12
ATOM 13063 C C . ASP A 1 26 ? 6.874 6.826 1.266 1.00 0.00 26 ASP A C 12
ATOM 13064 O O . ASP A 1 26 ? 6.691 6.226 2.326 1.00 0.00 26 ASP A O 12
ATOM 13073 N N . ASP A 1 27 ? 6.531 8.106 1.090 1.00 0.00 27 ASP A N 12
ATOM 13074 C CA . ASP A 1 27 ? 5.884 8.882 2.154 1.00 0.00 27 ASP A CA 12
ATOM 13075 C C . ASP A 1 27 ? 4.485 8.358 2.408 1.00 0.00 27 ASP A C 12
ATOM 13076 O O . ASP A 1 27 ? 3.858 8.683 3.399 1.00 0.00 27 ASP A O 12
ATOM 13085 N N . ASP A 1 28 ? 4.005 7.569 1.474 1.00 0.00 28 ASP A N 12
ATOM 13086 C CA . ASP A 1 28 ? 2.741 6.866 1.613 1.00 0.00 28 ASP A CA 12
ATOM 13087 C C . ASP A 1 28 ? 2.924 5.704 2.560 1.00 0.00 28 ASP A C 12
ATOM 13088 O O . ASP A 1 28 ? 2.244 5.567 3.577 1.00 0.00 28 ASP A O 12
ATOM 13097 N N . MET A 1 29 ? 3.915 4.909 2.217 1.00 0.00 29 MET A N 12
ATOM 13098 C CA . MET A 1 29 ? 4.133 3.618 2.818 1.00 0.00 29 MET A CA 12
ATOM 13099 C C . MET A 1 29 ? 4.723 3.721 4.220 1.00 0.00 29 MET A C 12
ATOM 13100 O O . MET A 1 29 ? 4.525 2.832 5.041 1.00 0.00 29 MET A O 12
ATOM 13114 N N . THR A 1 30 ? 5.436 4.807 4.500 1.00 0.00 30 THR A N 12
ATOM 13115 C CA . THR A 1 30 ? 5.949 5.044 5.843 1.00 0.00 30 THR A CA 12
ATOM 13116 C C . THR A 1 30 ? 4.796 5.351 6.797 1.00 0.00 30 THR A C 12
ATOM 13117 O O . THR A 1 30 ? 4.877 5.104 8.003 1.00 0.00 30 THR A O 12
ATOM 13128 N N . ILE A 1 31 ? 3.711 5.871 6.238 1.00 0.00 31 ILE A N 12
ATOM 13129 C CA . ILE A 1 31 ? 2.530 6.207 7.015 1.00 0.00 31 ILE A CA 12
ATOM 13130 C C . ILE A 1 31 ? 1.668 4.966 7.204 1.00 0.00 31 ILE A C 12
ATOM 13131 O O . ILE A 1 31 ? 1.046 4.777 8.251 1.00 0.00 31 ILE A O 12
ATOM 13147 N N . ILE A 1 32 ? 1.648 4.120 6.184 1.00 0.00 32 ILE A N 12
ATOM 13148 C CA . ILE A 1 32 ? 0.856 2.904 6.218 1.00 0.00 32 ILE A CA 12
ATOM 13149 C C . ILE A 1 32 ? 1.656 1.735 6.791 1.00 0.00 32 ILE A C 12
ATOM 13150 O O . ILE A 1 32 ? 1.535 1.443 7.974 1.00 0.00 32 ILE A O 12
ATOM 13166 N N . GLU A 1 33 ? 2.489 1.118 5.938 1.00 0.00 33 GLU A N 12
ATOM 13167 C CA . GLU A 1 33 ? 3.256 -0.120 6.223 1.00 0.00 33 GLU A CA 12
ATOM 13168 C C . GLU A 1 33 ? 2.385 -1.297 6.707 1.00 0.00 33 GLU A C 12
ATOM 13169 O O . GLU A 1 33 ? 2.519 -2.414 6.208 1.00 0.00 33 GLU A O 12
ATOM 13181 N N . GLY A 1 34 ? 1.510 -1.056 7.666 1.00 0.00 34 GLY A N 12
ATOM 13182 C CA . GLY A 1 34 ? 0.607 -2.081 8.134 1.00 0.00 34 GLY A CA 12
ATOM 13183 C C . GLY A 1 34 ? -0.687 -1.487 8.645 1.00 0.00 34 GLY A C 12
ATOM 13184 O O . GLY A 1 34 ? -1.288 -2.002 9.588 1.00 0.00 34 GLY A O 12
ATOM 13188 N N . LYS A 1 35 ? -1.109 -0.394 8.027 1.00 0.00 35 LYS A N 12
ATOM 13189 C CA . LYS A 1 35 ? -2.326 0.294 8.431 1.00 0.00 35 LYS A CA 12
ATOM 13190 C C . LYS A 1 35 ? -3.428 0.083 7.394 1.00 0.00 35 LYS A C 12
ATOM 13191 O O . LYS A 1 35 ? -3.323 0.540 6.254 1.00 0.00 35 LYS A O 12
ATOM 13210 N N . ARG A 1 36 ? -4.479 -0.609 7.800 1.00 0.00 36 ARG A N 12
ATOM 13211 C CA . ARG A 1 36 ? -5.584 -0.939 6.908 1.00 0.00 36 ARG A CA 12
ATOM 13212 C C . ARG A 1 36 ? -6.312 0.330 6.470 1.00 0.00 36 ARG A C 12
ATOM 13213 O O . ARG A 1 36 ? -6.499 0.575 5.273 1.00 0.00 36 ARG A O 12
ATOM 13234 N N . ASP A 1 37 ? -6.698 1.147 7.443 1.00 0.00 37 ASP A N 12
ATOM 13235 C CA . ASP A 1 37 ? -7.466 2.357 7.166 1.00 0.00 37 ASP A CA 12
ATOM 13236 C C . ASP A 1 37 ? -6.617 3.388 6.433 1.00 0.00 37 ASP A C 12
ATOM 13237 O O . ASP A 1 37 ? -7.109 4.104 5.561 1.00 0.00 37 ASP A O 12
ATOM 13246 N N . GLN A 1 38 ? -5.335 3.450 6.776 1.00 0.00 38 GLN A N 12
ATOM 13247 C CA . GLN A 1 38 ? -4.429 4.393 6.132 1.00 0.00 38 GLN A CA 12
ATOM 13248 C C . GLN A 1 38 ? -4.261 4.085 4.653 1.00 0.00 38 GLN A C 12
ATOM 13249 O O . GLN A 1 38 ? -4.093 5.001 3.852 1.00 0.00 38 GLN A O 12
ATOM 13263 N N . LEU A 1 39 ? -4.313 2.806 4.278 1.00 0.00 39 LEU A N 12
ATOM 13264 C CA . LEU A 1 39 ? -4.227 2.452 2.868 1.00 0.00 39 LEU A CA 12
ATOM 13265 C C . LEU A 1 39 ? -5.480 2.916 2.143 1.00 0.00 39 LEU A C 12
ATOM 13266 O O . LEU A 1 39 ? -5.403 3.418 1.026 1.00 0.00 39 LEU A O 12
ATOM 13282 N N . VAL A 1 40 ? -6.634 2.753 2.786 1.00 0.00 40 VAL A N 12
ATOM 13283 C CA . VAL A 1 40 ? -7.873 3.310 2.250 1.00 0.00 40 VAL A CA 12
ATOM 13284 C C . VAL A 1 40 ? -7.692 4.800 1.996 1.00 0.00 40 VAL A C 12
ATOM 13285 O O . VAL A 1 40 ? -7.963 5.292 0.900 1.00 0.00 40 VAL A O 12
ATOM 13298 N N . GLY A 1 41 ? -7.187 5.495 3.010 1.00 0.00 41 GLY A N 12
ATOM 13299 C CA . GLY A 1 41 ? -6.919 6.914 2.898 1.00 0.00 41 GLY A CA 12
ATOM 13300 C C . GLY A 1 41 ? -5.957 7.244 1.769 1.00 0.00 41 GLY A C 12
ATOM 13301 O O . GLY A 1 41 ? -6.239 8.112 0.950 1.00 0.00 41 GLY A O 12
ATOM 13305 N N . LYS A 1 42 ? -4.828 6.542 1.714 1.00 0.00 42 LYS A N 12
ATOM 13306 C CA . LYS A 1 42 ? -3.814 6.798 0.692 1.00 0.00 42 LYS A CA 12
ATOM 13307 C C . LYS A 1 42 ? -4.337 6.515 -0.714 1.00 0.00 42 LYS A C 12
ATOM 13308 O O . LYS A 1 42 ? -4.092 7.294 -1.633 1.00 0.00 42 LYS A O 12
ATOM 13327 N N . ILE A 1 43 ? -5.047 5.409 -0.888 1.00 0.00 43 ILE A N 12
ATOM 13328 C CA . ILE A 1 43 ? -5.669 5.106 -2.180 1.00 0.00 43 ILE A CA 12
ATOM 13329 C C . ILE A 1 43 ? -6.638 6.222 -2.589 1.00 0.00 43 ILE A C 12
ATOM 13330 O O . ILE A 1 43 ? -6.627 6.687 -3.737 1.00 0.00 43 ILE A O 12
ATOM 13346 N N . GLN A 1 44 ? -7.458 6.663 -1.634 1.00 0.00 44 GLN A N 12
ATOM 13347 C CA . GLN A 1 44 ? -8.395 7.767 -1.856 1.00 0.00 44 GLN A CA 12
ATOM 13348 C C . GLN A 1 44 ? -7.653 9.062 -2.169 1.00 0.00 44 GLN A C 12
ATOM 13349 O O . GLN A 1 44 ? -8.195 9.967 -2.795 1.00 0.00 44 GLN A O 12
ATOM 13363 N N . GLU A 1 45 ? -6.412 9.132 -1.731 1.00 0.00 45 GLU A N 12
ATOM 13364 C CA . GLU A 1 45 ? -5.635 10.355 -1.802 1.00 0.00 45 GLU A CA 12
ATOM 13365 C C . GLU A 1 45 ? -4.833 10.430 -3.097 1.00 0.00 45 GLU A C 12
ATOM 13366 O O . GLU A 1 45 ? -4.837 11.451 -3.784 1.00 0.00 45 GLU A O 12
ATOM 13378 N N . ARG A 1 46 ? -4.161 9.338 -3.425 1.00 0.00 46 ARG A N 12
ATOM 13379 C CA . ARG A 1 46 ? -3.262 9.296 -4.574 1.00 0.00 46 ARG A CA 12
ATOM 13380 C C . ARG A 1 46 ? -4.024 9.262 -5.892 1.00 0.00 46 ARG A C 12
ATOM 13381 O O . ARG A 1 46 ? -3.686 9.992 -6.825 1.00 0.00 46 ARG A O 12
ATOM 13402 N N . TYR A 1 47 ? -5.038 8.413 -5.979 1.00 0.00 47 TYR A N 12
ATOM 13403 C CA . TYR A 1 47 ? -5.838 8.320 -7.195 1.00 0.00 47 TYR A CA 12
ATOM 13404 C C . TYR A 1 47 ? -7.057 9.207 -7.093 1.00 0.00 47 TYR A C 12
ATOM 13405 O O . TYR A 1 47 ? -7.509 9.793 -8.075 1.00 0.00 47 TYR A O 12
ATOM 13423 N N . GLY A 1 48 ? -7.591 9.284 -5.890 1.00 0.00 48 GLY A N 12
ATOM 13424 C CA . GLY A 1 48 ? -8.826 10.007 -5.676 1.00 0.00 48 GLY A CA 12
ATOM 13425 C C . GLY A 1 48 ? -10.028 9.107 -5.865 1.00 0.00 48 GLY A C 12
ATOM 13426 O O . GLY A 1 48 ? -10.870 9.357 -6.726 1.00 0.00 48 GLY A O 12
ATOM 13430 N N . TYR A 1 49 ? -10.090 8.047 -5.070 1.00 0.00 49 TYR A N 12
ATOM 13431 C CA . TYR A 1 49 ? -11.176 7.078 -5.158 1.00 0.00 49 TYR A CA 12
ATOM 13432 C C . TYR A 1 49 ? -12.161 7.255 -4.015 1.00 0.00 49 TYR A C 12
ATOM 13433 O O . TYR A 1 49 ? -11.907 7.994 -3.061 1.00 0.00 49 TYR A O 12
ATOM 13451 N N . GLN A 1 50 ? -13.290 6.574 -4.128 1.00 0.00 50 GLN A N 12
ATOM 13452 C CA . GLN A 1 50 ? -14.272 6.539 -3.062 1.00 0.00 50 GLN A CA 12
ATOM 13453 C C . GLN A 1 50 ? -13.904 5.450 -2.066 1.00 0.00 50 GLN A C 12
ATOM 13454 O O . GLN A 1 50 ? -13.202 4.501 -2.421 1.00 0.00 50 GLN A O 12
ATOM 13468 N N . LYS A 1 51 ? -14.378 5.580 -0.830 1.00 0.00 51 LYS A N 12
ATOM 13469 C CA . LYS A 1 51 ? -14.078 4.605 0.214 1.00 0.00 51 LYS A CA 12
ATOM 13470 C C . LYS A 1 51 ? -14.604 3.234 -0.185 1.00 0.00 51 LYS A C 12
ATOM 13471 O O . LYS A 1 51 ? -14.060 2.206 0.211 1.00 0.00 51 LYS A O 12
ATOM 13490 N N . ASP A 1 52 ? -15.651 3.249 -1.000 1.00 0.00 52 ASP A N 12
ATOM 13491 C CA . ASP A 1 52 ? -16.243 2.033 -1.541 1.00 0.00 52 ASP A CA 12
ATOM 13492 C C . ASP A 1 52 ? -15.183 1.226 -2.273 1.00 0.00 52 ASP A C 12
ATOM 13493 O O . ASP A 1 52 ? -14.863 0.093 -1.902 1.00 0.00 52 ASP A O 12
ATOM 13502 N N . GLN A 1 53 ? -14.613 1.847 -3.294 1.00 0.00 53 GLN A N 12
ATOM 13503 C CA . GLN A 1 53 ? -13.606 1.204 -4.107 1.00 0.00 53 GLN A CA 12
ATOM 13504 C C . GLN A 1 53 ? -12.330 1.007 -3.302 1.00 0.00 53 GLN A C 12
ATOM 13505 O O . GLN A 1 53 ? -11.691 -0.036 -3.385 1.00 0.00 53 GLN A O 12
ATOM 13519 N N . ALA A 1 54 ? -11.983 2.011 -2.504 1.00 0.00 54 ALA A N 12
ATOM 13520 C CA . ALA A 1 54 ? -10.750 1.992 -1.731 1.00 0.00 54 ALA A CA 12
ATOM 13521 C C . ALA A 1 54 ? -10.670 0.772 -0.821 1.00 0.00 54 ALA A C 12
ATOM 13522 O O . ALA A 1 54 ? -9.651 0.085 -0.799 1.00 0.00 54 ALA A O 12
ATOM 13529 N N . GLU A 1 55 ? -11.747 0.490 -0.091 1.00 0.00 55 GLU A N 12
ATOM 13530 C CA . GLU A 1 55 ? -11.770 -0.669 0.793 1.00 0.00 55 GLU A CA 12
ATOM 13531 C C . GLU A 1 55 ? -11.681 -1.957 -0.009 1.00 0.00 55 GLU A C 12
ATOM 13532 O O . GLU A 1 55 ? -10.957 -2.878 0.367 1.00 0.00 55 GLU A O 12
ATOM 13544 N N . LYS A 1 56 ? -12.407 -2.011 -1.119 1.00 0.00 56 LYS A N 12
ATOM 13545 C CA . LYS A 1 56 ? -12.390 -3.185 -1.983 1.00 0.00 56 LYS A CA 12
ATOM 13546 C C . LYS A 1 56 ? -10.981 -3.460 -2.505 1.00 0.00 56 LYS A C 12
ATOM 13547 O O . LYS A 1 56 ? -10.541 -4.610 -2.536 1.00 0.00 56 LYS A O 12
ATOM 13566 N N . GLU A 1 57 ? -10.270 -2.402 -2.885 1.00 0.00 57 GLU A N 12
ATOM 13567 C CA . GLU A 1 57 ? -8.891 -2.536 -3.344 1.00 0.00 57 GLU A CA 12
ATOM 13568 C C . GLU A 1 57 ? -7.991 -3.012 -2.204 1.00 0.00 57 GLU A C 12
ATOM 13569 O O . GLU A 1 57 ? -7.111 -3.856 -2.400 1.00 0.00 57 GLU A O 12
ATOM 13581 N N . VAL A 1 58 ? -8.222 -2.465 -1.012 1.00 0.00 58 VAL A N 12
ATOM 13582 C CA . VAL A 1 58 ? -7.447 -2.838 0.163 1.00 0.00 58 VAL A CA 12
ATOM 13583 C C . VAL A 1 58 ? -7.655 -4.308 0.505 1.00 0.00 58 VAL A C 12
ATOM 13584 O O . VAL A 1 58 ? -6.691 -5.045 0.649 1.00 0.00 58 VAL A O 12
ATOM 13597 N N . VAL A 1 59 ? -8.912 -4.733 0.601 1.00 0.00 59 VAL A N 12
ATOM 13598 C CA . VAL A 1 59 ? -9.227 -6.111 0.976 1.00 0.00 59 VAL A CA 12
ATOM 13599 C C . VAL A 1 59 ? -8.613 -7.110 -0.003 1.00 0.00 59 VAL A C 12
ATOM 13600 O O . VAL A 1 59 ? -8.110 -8.161 0.404 1.00 0.00 59 VAL A O 12
ATOM 13613 N N . ASP A 1 60 ? -8.639 -6.774 -1.289 1.00 0.00 60 ASP A N 12
ATOM 13614 C CA . ASP A 1 60 ? -8.054 -7.636 -2.313 1.00 0.00 60 ASP A CA 12
ATOM 13615 C C . ASP A 1 60 ? -6.562 -7.826 -2.059 1.00 0.00 60 ASP A C 12
ATOM 13616 O O . ASP A 1 60 ? -6.092 -8.951 -1.877 1.00 0.00 60 ASP A O 12
ATOM 13625 N N . TRP A 1 61 ? -5.831 -6.713 -2.013 1.00 0.00 61 TRP A N 12
ATOM 13626 C CA . TRP A 1 61 ? -4.388 -6.738 -1.781 1.00 0.00 61 TRP A CA 12
ATOM 13627 C C . TRP A 1 61 ? -4.063 -7.361 -0.422 1.00 0.00 61 TRP A C 12
ATOM 13628 O O . TRP A 1 61 ? -3.107 -8.131 -0.285 1.00 0.00 61 TRP A O 12
ATOM 13649 N N . GLU A 1 62 ? -4.868 -7.015 0.573 1.00 0.00 62 GLU A N 12
ATOM 13650 C CA . GLU A 1 62 ? -4.703 -7.516 1.928 1.00 0.00 62 GLU A CA 12
ATOM 13651 C C . GLU A 1 62 ? -4.755 -9.036 1.961 1.00 0.00 62 GLU A C 12
ATOM 13652 O O . GLU A 1 62 ? -3.867 -9.683 2.507 1.00 0.00 62 GLU A O 12
ATOM 13664 N N . THR A 1 63 ? -5.777 -9.599 1.342 1.00 0.00 63 THR A N 12
ATOM 13665 C CA . THR A 1 63 ? -5.965 -11.038 1.329 1.00 0.00 63 THR A CA 12
ATOM 13666 C C . THR A 1 63 ? -4.871 -11.733 0.508 1.00 0.00 63 THR A C 12
ATOM 13667 O O . THR A 1 63 ? -4.568 -12.907 0.725 1.00 0.00 63 THR A O 12
ATOM 13678 N N . ARG A 1 64 ? -4.273 -11.000 -0.428 1.00 0.00 64 ARG A N 12
ATOM 13679 C CA . ARG A 1 64 ? -3.192 -11.545 -1.245 1.00 0.00 64 ARG A CA 12
ATOM 13680 C C . ARG A 1 64 ? -1.930 -11.763 -0.412 1.00 0.00 64 ARG A C 12
ATOM 13681 O O . ARG A 1 64 ? -1.257 -12.783 -0.554 1.00 0.00 64 ARG A O 12
ATOM 13702 N N . ASN A 1 65 ? -1.619 -10.805 0.453 1.00 0.00 65 ASN A N 12
ATOM 13703 C CA . ASN A 1 65 ? -0.363 -10.833 1.205 1.00 0.00 65 ASN A CA 12
ATOM 13704 C C . ASN A 1 65 ? -0.577 -11.298 2.641 1.00 0.00 65 ASN A C 12
ATOM 13705 O O . ASN A 1 65 ? 0.046 -12.265 3.079 1.00 0.00 65 ASN A O 12
ATOM 13716 N N . GLU A 1 66 ? -1.427 -10.572 3.368 1.00 0.00 66 GLU A N 12
ATOM 13717 C CA . GLU A 1 66 ? -1.820 -10.907 4.750 1.00 0.00 66 GLU A CA 12
ATOM 13718 C C . GLU A 1 66 ? -0.724 -10.591 5.762 1.00 0.00 66 GLU A C 12
ATOM 13719 O O . GLU A 1 66 ? -1.012 -10.347 6.936 1.00 0.00 66 GLU A O 12
ATOM 13731 N N . TYR A 1 67 ? 0.523 -10.614 5.315 1.00 0.00 67 TYR A N 12
ATOM 13732 C CA . TYR A 1 67 ? 1.653 -10.264 6.163 1.00 0.00 67 TYR A CA 12
ATOM 13733 C C . TYR A 1 67 ? 1.577 -8.785 6.539 1.00 0.00 67 TYR A C 12
ATOM 13734 O O . TYR A 1 67 ? 2.018 -7.912 5.790 1.00 0.00 67 TYR A O 12
ATOM 13752 N N . ARG A 1 68 ? 0.978 -8.527 7.692 1.00 0.00 68 ARG A N 12
ATOM 13753 C CA . ARG A 1 68 ? 0.715 -7.181 8.163 1.00 0.00 68 ARG A CA 12
ATOM 13754 C C . ARG A 1 68 ? 0.376 -7.235 9.647 1.00 0.00 68 ARG A C 12
ATOM 13755 O O . ARG A 1 68 ? 1.020 -6.577 10.461 1.00 0.00 68 ARG A O 12
ATOM 13776 N N . TRP A 1 69 ? -0.634 -8.045 9.966 1.00 0.00 69 TRP A N 12
ATOM 13777 C CA . TRP A 1 69 ? -1.080 -8.283 11.340 1.00 0.00 69 TRP A CA 12
ATOM 13778 C C . TRP A 1 69 ? -1.346 -6.967 12.073 1.00 0.00 69 TRP A C 12
ATOM 13779 O O . TRP A 1 69 ? -0.670 -6.682 13.076 1.00 0.00 69 TRP A O 12
ATOM 13801 N N . MET A 1 1 ? -2.784 -12.320 17.331 1.00 0.00 1 MET A N 13
ATOM 13802 C CA . MET A 1 1 ? -1.318 -12.123 17.399 1.00 0.00 1 MET A CA 13
ATOM 13803 C C . MET A 1 1 ? -0.980 -10.656 17.605 1.00 0.00 1 MET A C 13
ATOM 13804 O O . MET A 1 1 ? -1.742 -9.772 17.210 1.00 0.00 1 MET A O 13
ATOM 13820 N N . ASN A 1 2 ? 0.152 -10.397 18.241 1.00 0.00 2 ASN A N 13
ATOM 13821 C CA . ASN A 1 2 ? 0.677 -9.046 18.338 1.00 0.00 2 ASN A CA 13
ATOM 13822 C C . ASN A 1 2 ? 1.372 -8.702 17.028 1.00 0.00 2 ASN A C 13
ATOM 13823 O O . ASN A 1 2 ? 2.059 -9.546 16.451 1.00 0.00 2 ASN A O 13
ATOM 13834 N N . LYS A 1 3 ? 1.173 -7.480 16.549 1.00 0.00 3 LYS A N 13
ATOM 13835 C CA . L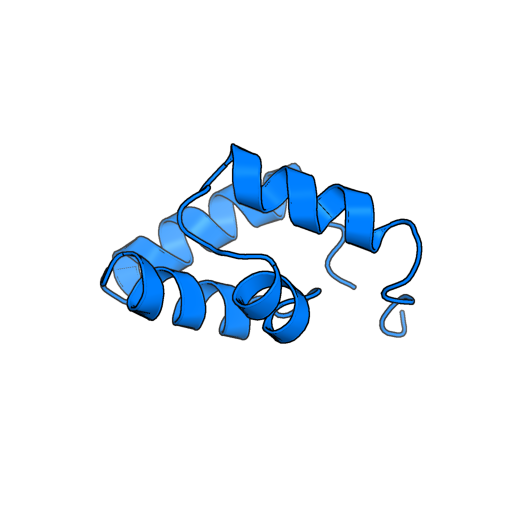YS A 1 3 ? 1.758 -7.048 15.286 1.00 0.00 3 LYS A CA 13
ATOM 13836 C C . LYS A 1 3 ? 3.282 -7.119 15.346 1.00 0.00 3 LYS A C 13
ATOM 13837 O O . LYS A 1 3 ? 3.898 -6.673 16.322 1.00 0.00 3 LYS A O 13
ATOM 13856 N N . ASP A 1 4 ? 3.884 -7.672 14.301 1.00 0.00 4 ASP A N 13
ATOM 13857 C CA . ASP A 1 4 ? 5.325 -7.873 14.267 1.00 0.00 4 ASP A CA 13
ATOM 13858 C C . ASP A 1 4 ? 6.039 -6.605 13.796 1.00 0.00 4 ASP A C 13
ATOM 13859 O O . ASP A 1 4 ? 5.410 -5.659 13.316 1.00 0.00 4 ASP A O 13
ATOM 13868 N N . GLU A 1 5 ? 7.345 -6.576 13.989 1.00 0.00 5 GLU A N 13
ATOM 13869 C CA . GLU A 1 5 ? 8.163 -5.448 13.578 1.00 0.00 5 GLU A CA 13
ATOM 13870 C C . GLU A 1 5 ? 8.429 -5.504 12.077 1.00 0.00 5 GLU A C 13
ATOM 13871 O O . GLU A 1 5 ? 8.941 -6.502 11.569 1.00 0.00 5 GLU A O 13
ATOM 13883 N N . ALA A 1 6 ? 8.077 -4.442 11.369 1.00 0.00 6 ALA A N 13
ATOM 13884 C CA . ALA A 1 6 ? 8.360 -4.361 9.944 1.00 0.00 6 ALA A CA 13
ATOM 13885 C C . ALA A 1 6 ? 9.834 -4.058 9.715 1.00 0.00 6 ALA A C 13
ATOM 13886 O O . ALA A 1 6 ? 10.281 -2.920 9.883 1.00 0.00 6 ALA A O 13
ATOM 13893 N N . GLY A 1 7 ? 10.588 -5.088 9.371 1.00 0.00 7 GLY A N 13
ATOM 13894 C CA . GLY A 1 7 ? 12.000 -4.934 9.097 1.00 0.00 7 GLY A CA 13
ATOM 13895 C C . GLY A 1 7 ? 12.467 -5.957 8.089 1.00 0.00 7 GLY A C 13
ATOM 13896 O O . GLY A 1 7 ? 12.037 -7.109 8.133 1.00 0.00 7 GLY A O 13
ATOM 13900 N N . GLY A 1 8 ? 13.313 -5.536 7.155 1.00 0.00 8 GLY A N 13
ATOM 13901 C CA . GLY A 1 8 ? 13.796 -6.441 6.121 1.00 0.00 8 GLY A CA 13
ATOM 13902 C C . GLY A 1 8 ? 12.787 -6.605 4.999 1.00 0.00 8 GLY A C 13
ATOM 13903 O O . GLY A 1 8 ? 13.145 -6.707 3.826 1.00 0.00 8 GLY A O 13
ATOM 13907 N N . ASN A 1 9 ? 11.520 -6.633 5.376 1.00 0.00 9 ASN A N 13
ATOM 13908 C CA . ASN A 1 9 ? 10.414 -6.696 4.432 1.00 0.00 9 ASN A CA 13
ATOM 13909 C C . ASN A 1 9 ? 9.903 -5.291 4.137 1.00 0.00 9 ASN A C 13
ATOM 13910 O O . ASN A 1 9 ? 8.925 -5.111 3.409 1.00 0.00 9 ASN A O 13
ATOM 13921 N N . TRP A 1 10 ? 10.580 -4.302 4.713 1.00 0.00 10 TRP A N 13
ATOM 13922 C CA . TRP A 1 10 ? 10.161 -2.908 4.627 1.00 0.00 10 TRP A CA 13
ATOM 13923 C C . TRP A 1 10 ? 10.055 -2.440 3.175 1.00 0.00 10 TRP A C 13
ATOM 13924 O O . TRP A 1 10 ? 9.011 -1.946 2.754 1.00 0.00 10 TRP A O 13
ATOM 13945 N N . LYS A 1 11 ? 11.117 -2.631 2.399 1.00 0.00 11 LYS A N 13
ATOM 13946 C CA . LYS A 1 11 ? 11.104 -2.248 0.987 1.00 0.00 11 LYS A CA 13
ATOM 13947 C C . LYS A 1 11 ? 10.258 -3.230 0.184 1.00 0.00 11 LYS A C 13
ATOM 13948 O O . LYS A 1 11 ? 9.704 -2.894 -0.864 1.00 0.00 11 LYS A O 13
ATOM 13967 N N . GLN A 1 12 ? 10.145 -4.437 0.715 1.00 0.00 12 GLN A N 13
ATOM 13968 C CA . GLN A 1 12 ? 9.467 -5.532 0.040 1.00 0.00 12 GLN A CA 13
ATOM 13969 C C . GLN A 1 12 ? 7.981 -5.230 -0.160 1.00 0.00 12 GLN A C 13
ATOM 13970 O O . GLN A 1 12 ? 7.435 -5.469 -1.236 1.00 0.00 12 GLN A O 13
ATOM 13984 N N . PHE A 1 13 ? 7.327 -4.688 0.865 1.00 0.00 13 PHE A N 13
ATOM 13985 C CA . PHE A 1 13 ? 5.902 -4.387 0.764 1.00 0.00 13 PHE A CA 13
ATOM 13986 C C . PHE A 1 13 ? 5.649 -3.051 0.145 1.00 0.00 13 PHE A C 13
ATOM 13987 O O . PHE A 1 13 ? 4.626 -2.847 -0.504 1.00 0.00 13 PHE A O 13
ATOM 14004 N N . LYS A 1 14 ? 6.573 -2.150 0.337 1.00 0.00 14 LYS A N 13
ATOM 14005 C CA . LYS A 1 14 ? 6.501 -0.880 -0.363 1.00 0.00 14 LYS A CA 13
ATOM 14006 C C . LYS A 1 14 ? 6.513 -1.150 -1.863 1.00 0.00 14 LYS A C 13
ATOM 14007 O O . LYS A 1 14 ? 5.741 -0.570 -2.623 1.00 0.00 14 LYS A O 13
ATOM 14026 N N . GLY A 1 15 ? 7.354 -2.088 -2.272 1.00 0.00 15 GLY A N 13
ATOM 14027 C CA . GLY A 1 15 ? 7.353 -2.531 -3.648 1.00 0.00 15 GLY A CA 13
ATOM 14028 C C . GLY A 1 15 ? 6.100 -3.322 -3.990 1.00 0.00 15 GLY A C 13
ATOM 14029 O O . GLY A 1 15 ? 5.575 -3.207 -5.097 1.00 0.00 15 GLY A O 13
ATOM 14033 N N . LYS A 1 16 ? 5.607 -4.108 -3.035 1.00 0.00 16 LYS A N 13
ATOM 14034 C CA . LYS A 1 16 ? 4.451 -4.968 -3.262 1.00 0.00 16 LYS A CA 13
ATOM 14035 C C . LYS A 1 16 ? 3.180 -4.152 -3.506 1.00 0.00 16 LYS A C 13
ATOM 14036 O O . LYS A 1 16 ? 2.426 -4.429 -4.439 1.00 0.00 16 LYS A O 13
ATOM 14055 N N . VAL A 1 17 ? 2.934 -3.153 -2.663 1.00 0.00 17 VAL A N 13
ATOM 14056 C CA . VAL A 1 17 ? 1.774 -2.285 -2.849 1.00 0.00 17 VAL A CA 13
ATOM 14057 C C . VAL A 1 17 ? 1.940 -1.446 -4.112 1.00 0.00 17 VAL A C 13
ATOM 14058 O O . VAL A 1 17 ? 0.959 -1.046 -4.736 1.00 0.00 17 VAL A O 13
ATOM 14071 N N . LYS A 1 18 ? 3.183 -1.170 -4.493 1.00 0.00 18 LYS A N 13
ATOM 14072 C CA . LYS A 1 18 ? 3.437 -0.435 -5.725 1.00 0.00 18 LYS A CA 13
ATOM 14073 C C . LYS A 1 18 ? 3.195 -1.311 -6.956 1.00 0.00 18 LYS A C 13
ATOM 14074 O O . LYS A 1 18 ? 2.879 -0.801 -8.028 1.00 0.00 18 LYS A O 13
ATOM 14093 N N . GLU A 1 19 ? 3.326 -2.626 -6.803 1.00 0.00 19 GLU A N 13
ATOM 14094 C CA . GLU A 1 19 ? 2.911 -3.549 -7.856 1.00 0.00 19 GLU A CA 13
ATOM 14095 C C . GLU A 1 19 ? 1.396 -3.480 -7.997 1.00 0.00 19 GLU A C 13
ATOM 14096 O O . GLU A 1 19 ? 0.855 -3.401 -9.099 1.00 0.00 19 GLU A O 13
ATOM 14108 N N . GLN A 1 20 ? 0.730 -3.504 -6.851 1.00 0.00 20 GLN A N 13
ATOM 14109 C CA . GLN A 1 20 ? -0.718 -3.369 -6.767 1.00 0.00 20 GLN A CA 13
ATOM 14110 C C . GLN A 1 20 ? -1.187 -2.062 -7.399 1.00 0.00 20 GLN A C 13
ATOM 14111 O O . GLN A 1 20 ? -1.905 -2.067 -8.398 1.00 0.00 20 GLN A O 13
ATOM 14125 N N . TRP A 1 21 ? -0.751 -0.951 -6.836 1.00 0.00 21 TRP A N 13
ATOM 14126 C CA . TRP A 1 21 ? -1.153 0.353 -7.314 1.00 0.00 21 TRP A CA 13
ATOM 14127 C C . TRP A 1 21 ? 0.037 1.119 -7.869 1.00 0.00 21 TRP A C 13
ATOM 14128 O O . TRP A 1 21 ? 0.136 1.322 -9.076 1.00 0.00 21 TRP A O 13
ATOM 14149 N N . GLY A 1 22 ? 0.943 1.537 -7.003 1.00 0.00 22 GLY A N 13
ATOM 14150 C CA . GLY A 1 22 ? 2.157 2.177 -7.479 1.00 0.00 22 GLY A CA 13
ATOM 14151 C C . GLY A 1 22 ? 2.010 3.671 -7.653 1.00 0.00 22 GLY A C 13
ATOM 14152 O O . GLY A 1 22 ? 2.998 4.377 -7.833 1.00 0.00 22 GLY A O 13
ATOM 14156 N N . LYS A 1 23 ? 0.777 4.153 -7.608 1.00 0.00 23 LYS A N 13
ATOM 14157 C CA . LYS A 1 23 ? 0.519 5.586 -7.649 1.00 0.00 23 LYS A CA 13
ATOM 14158 C C . LYS A 1 23 ? 0.908 6.202 -6.314 1.00 0.00 23 LYS A C 13
ATOM 14159 O O . LYS A 1 23 ? 1.020 7.418 -6.180 1.00 0.00 23 LYS A O 13
ATOM 14178 N N . LEU A 1 24 ? 1.111 5.336 -5.333 1.00 0.00 24 LEU A N 13
ATOM 14179 C CA . LEU A 1 24 ? 1.510 5.752 -4.004 1.00 0.00 24 LEU A CA 13
ATOM 14180 C C . LEU A 1 24 ? 2.998 6.113 -3.977 1.00 0.00 24 LEU A C 13
ATOM 14181 O O . LEU A 1 24 ? 3.696 6.049 -4.994 1.00 0.00 24 LEU A O 13
ATOM 14197 N N . THR A 1 25 ? 3.467 6.469 -2.804 1.00 0.00 25 THR A N 13
ATOM 14198 C CA . THR A 1 25 ? 4.785 7.024 -2.614 1.00 0.00 25 THR A CA 13
ATOM 14199 C C . THR A 1 25 ? 5.476 6.409 -1.398 1.00 0.00 25 THR A C 13
ATOM 14200 O O . THR A 1 25 ? 4.873 5.661 -0.614 1.00 0.00 25 THR A O 13
ATOM 14211 N N . ASP A 1 26 ? 6.739 6.763 -1.242 1.00 0.00 26 ASP A N 13
ATOM 14212 C CA . ASP A 1 26 ? 7.583 6.237 -0.183 1.00 0.00 26 ASP A CA 13
ATOM 14213 C C . ASP A 1 26 ? 7.027 6.562 1.206 1.00 0.00 26 ASP A C 13
ATOM 14214 O O . ASP A 1 26 ? 6.978 5.693 2.083 1.00 0.00 26 ASP A O 13
ATOM 14223 N N . ASP A 1 27 ? 6.589 7.803 1.399 1.00 0.00 27 ASP A N 13
ATOM 14224 C CA . ASP A 1 27 ? 6.144 8.252 2.718 1.00 0.00 27 ASP A CA 13
ATOM 14225 C C . ASP A 1 27 ? 4.801 7.669 3.115 1.00 0.00 27 ASP A C 13
ATOM 14226 O O . ASP A 1 27 ? 4.632 7.267 4.266 1.00 0.00 27 ASP A O 13
ATOM 14235 N N . ASP A 1 28 ? 3.849 7.602 2.186 1.00 0.00 28 ASP A N 13
ATOM 14236 C CA . ASP A 1 28 ? 2.519 7.113 2.534 1.00 0.00 28 ASP A CA 13
ATOM 14237 C C . ASP A 1 28 ? 2.599 5.707 3.005 1.00 0.00 28 ASP A C 13
ATOM 14238 O O . ASP A 1 28 ? 2.000 5.336 4.010 1.00 0.00 28 ASP A O 13
ATOM 14247 N N . MET A 1 29 ? 3.376 4.931 2.302 1.00 0.00 29 MET A N 13
ATOM 14248 C CA . MET A 1 29 ? 3.410 3.537 2.567 1.00 0.00 29 MET A CA 13
ATOM 14249 C C . MET A 1 29 ? 4.276 3.241 3.779 1.00 0.00 29 MET A C 13
ATOM 14250 O O . MET A 1 29 ? 4.175 2.175 4.384 1.00 0.00 29 MET A O 13
ATOM 14264 N N . THR A 1 30 ? 5.118 4.198 4.137 1.00 0.00 30 THR A N 13
ATOM 14265 C CA . THR A 1 30 ? 5.804 4.160 5.416 1.00 0.00 30 THR A CA 13
ATOM 14266 C C . THR A 1 30 ? 4.772 4.161 6.545 1.00 0.00 30 THR A C 13
ATOM 14267 O O . THR A 1 30 ? 4.967 3.553 7.598 1.00 0.00 30 THR A O 13
ATOM 14278 N N . ILE A 1 31 ? 3.651 4.831 6.293 1.00 0.00 31 ILE A N 13
ATOM 14279 C CA . ILE A 1 31 ? 2.569 4.913 7.258 1.00 0.00 31 ILE A CA 13
ATOM 14280 C C . ILE A 1 31 ? 1.591 3.751 7.061 1.00 0.00 31 ILE A C 13
ATOM 14281 O O . ILE A 1 31 ? 0.988 3.269 8.012 1.00 0.00 31 ILE A O 13
ATOM 14297 N N . ILE A 1 32 ? 1.461 3.297 5.813 1.00 0.00 32 ILE A N 13
ATOM 14298 C CA . ILE A 1 32 ? 0.518 2.233 5.457 1.00 0.00 32 ILE A CA 13
ATOM 14299 C C . ILE A 1 32 ? 1.022 0.879 5.946 1.00 0.00 32 ILE A C 13
ATOM 14300 O O . ILE A 1 32 ? 0.248 -0.076 6.038 1.00 0.00 32 ILE A O 13
ATOM 14316 N N . GLU A 1 33 ? 2.316 0.841 6.290 1.00 0.00 33 GLU A N 13
ATOM 14317 C CA . GLU A 1 33 ? 3.010 -0.361 6.776 1.00 0.00 33 GLU A CA 13
ATOM 14318 C C . GLU A 1 33 ? 2.077 -1.342 7.486 1.00 0.00 33 GLU A C 13
ATOM 14319 O O . GLU A 1 33 ? 1.936 -2.491 7.072 1.00 0.00 33 GLU A O 13
ATOM 14331 N N . GLY A 1 34 ? 1.434 -0.878 8.545 1.00 0.00 34 GLY A N 13
ATOM 14332 C CA . GLY A 1 34 ? 0.503 -1.719 9.255 1.00 0.00 34 GLY A CA 13
ATOM 14333 C C . GLY A 1 34 ? -0.847 -1.069 9.417 1.00 0.00 34 GLY A C 13
ATOM 14334 O O . GLY A 1 34 ? -1.624 -1.446 10.293 1.00 0.00 34 GLY A O 13
ATOM 14338 N N . LYS A 1 35 ? -1.135 -0.092 8.571 1.00 0.00 35 LYS A N 13
ATOM 14339 C CA . LYS A 1 35 ? -2.374 0.656 8.687 1.00 0.00 35 LYS A CA 13
ATOM 14340 C C . LYS A 1 35 ? -3.272 0.436 7.474 1.00 0.00 35 LYS A C 13
ATOM 14341 O O . LYS A 1 35 ? -3.082 1.040 6.408 1.00 0.00 35 LYS A O 13
ATOM 14360 N N . ARG A 1 36 ? -4.245 -0.445 7.649 1.00 0.00 36 ARG A N 13
ATOM 14361 C CA . ARG A 1 36 ? -5.273 -0.679 6.643 1.00 0.00 36 ARG A CA 13
ATOM 14362 C C . ARG A 1 36 ? -6.031 0.617 6.383 1.00 0.00 36 ARG A C 13
ATOM 14363 O O . ARG A 1 36 ? -6.391 0.921 5.244 1.00 0.00 36 ARG A O 13
ATOM 14384 N N . ASP A 1 37 ? -6.255 1.374 7.453 1.00 0.00 37 ASP A N 13
ATOM 14385 C CA . ASP A 1 37 ? -6.883 2.692 7.373 1.00 0.00 37 ASP A CA 13
ATOM 14386 C C . ASP A 1 37 ? -6.138 3.595 6.397 1.00 0.00 37 ASP A C 13
ATOM 14387 O O . ASP A 1 37 ? -6.747 4.274 5.567 1.00 0.00 37 ASP A O 13
ATOM 14396 N N . GLN A 1 38 ? -4.816 3.558 6.478 1.00 0.00 38 GLN A N 13
ATOM 14397 C CA . GLN A 1 38 ? -3.976 4.438 5.681 1.00 0.00 38 GLN A CA 13
ATOM 14398 C C . GLN A 1 38 ? -4.088 4.140 4.197 1.00 0.00 38 GLN A C 13
ATOM 14399 O O . GLN A 1 38 ? -4.272 5.061 3.406 1.00 0.00 38 GLN A O 13
ATOM 14413 N N . LEU A 1 39 ? -3.991 2.869 3.808 1.00 0.00 39 LEU A N 13
ATOM 14414 C CA . LEU A 1 39 ? -4.088 2.530 2.386 1.00 0.00 39 LEU A CA 13
ATOM 14415 C C . LEU A 1 39 ? -5.444 2.949 1.823 1.00 0.00 39 LEU A C 13
ATOM 14416 O O . LEU A 1 39 ? -5.521 3.449 0.703 1.00 0.00 39 LEU A O 13
ATOM 14432 N N . VAL A 1 40 ? -6.506 2.772 2.608 1.00 0.00 40 VAL A N 13
ATOM 14433 C CA . VAL A 1 40 ? -7.835 3.212 2.188 1.00 0.00 40 VAL A CA 13
ATOM 14434 C C . VAL A 1 40 ? -7.823 4.701 1.856 1.00 0.00 40 VAL A C 13
ATOM 14435 O O . VAL A 1 40 ? -8.227 5.104 0.766 1.00 0.00 40 VAL A O 13
ATOM 14448 N N . GLY A 1 41 ? -7.341 5.508 2.790 1.00 0.00 41 GLY A N 13
ATOM 14449 C CA . GLY A 1 41 ? -7.266 6.937 2.566 1.00 0.00 41 GLY A CA 13
ATOM 14450 C C . GLY A 1 41 ? -6.336 7.290 1.423 1.00 0.00 41 GLY A C 13
ATOM 14451 O O . GLY A 1 41 ? -6.658 8.143 0.596 1.00 0.00 41 GLY A O 13
ATOM 14455 N N . LYS A 1 42 ? -5.199 6.610 1.359 1.00 0.00 42 LYS A N 13
ATOM 14456 C CA . LYS A 1 42 ? -4.176 6.908 0.364 1.00 0.00 42 LYS A CA 13
ATOM 14457 C C . LYS A 1 42 ? -4.653 6.629 -1.056 1.00 0.00 42 LYS A C 13
ATOM 14458 O O . LYS A 1 42 ? -4.378 7.411 -1.964 1.00 0.00 42 LYS A O 13
ATOM 14477 N N . ILE A 1 43 ? -5.363 5.527 -1.255 1.00 0.00 43 ILE A N 13
ATOM 14478 C CA . ILE A 1 43 ? -5.912 5.221 -2.571 1.00 0.00 43 ILE A CA 13
ATOM 14479 C C . ILE A 1 43 ? -6.930 6.289 -2.975 1.00 0.00 43 ILE A C 13
ATOM 14480 O O . ILE A 1 43 ? -6.970 6.728 -4.130 1.00 0.00 43 ILE A O 13
ATOM 14496 N N . GLN A 1 44 ? -7.723 6.736 -2.002 1.00 0.00 44 GLN A N 13
ATOM 14497 C CA . GLN A 1 44 ? -8.718 7.781 -2.233 1.00 0.00 44 GLN A CA 13
ATOM 14498 C C . GLN A 1 44 ? -8.051 9.108 -2.603 1.00 0.00 44 GLN A C 13
ATOM 14499 O O . GLN A 1 44 ? -8.655 9.950 -3.261 1.00 0.00 44 GLN A O 13
ATOM 14513 N N . GLU A 1 45 ? -6.806 9.286 -2.183 1.00 0.00 45 GLU A N 13
ATOM 14514 C CA . GLU A 1 45 ? -6.084 10.534 -2.432 1.00 0.00 45 GLU A CA 13
ATOM 14515 C C . GLU A 1 45 ? -5.253 10.467 -3.712 1.00 0.00 45 GLU A C 13
ATOM 14516 O O . GLU A 1 45 ? -5.258 11.400 -4.513 1.00 0.00 45 GLU A O 13
ATOM 14528 N N . ARG A 1 46 ? -4.535 9.363 -3.893 1.00 0.00 46 ARG A N 13
ATOM 14529 C CA . ARG A 1 46 ? -3.589 9.233 -4.996 1.00 0.00 46 ARG A CA 13
ATOM 14530 C C . ARG A 1 46 ? -4.290 9.039 -6.335 1.00 0.00 46 ARG A C 13
ATOM 14531 O O . ARG A 1 46 ? -3.914 9.657 -7.329 1.00 0.00 46 ARG A O 13
ATOM 14552 N N . TYR A 1 47 ? -5.297 8.183 -6.369 1.00 0.00 47 TYR A N 13
ATOM 14553 C CA . TYR A 1 47 ? -6.091 8.007 -7.579 1.00 0.00 47 TYR A CA 13
ATOM 14554 C C . TYR A 1 47 ? -7.308 8.898 -7.535 1.00 0.00 47 TYR A C 13
ATOM 14555 O O . TYR A 1 47 ? -7.712 9.482 -8.539 1.00 0.00 47 TYR A O 13
ATOM 14573 N N . GLY A 1 48 ? -7.886 8.989 -6.357 1.00 0.00 48 GLY A N 13
ATOM 14574 C CA . GLY A 1 48 ? -9.106 9.746 -6.190 1.00 0.00 48 GLY A CA 13
ATOM 14575 C C . GLY A 1 48 ? -10.334 8.864 -6.288 1.00 0.00 48 GLY A C 13
ATOM 14576 O O . GLY A 1 48 ? -11.237 9.123 -7.082 1.00 0.00 48 GLY A O 13
ATOM 14580 N N . TYR A 1 49 ? -10.352 7.802 -5.496 1.00 0.00 49 TYR A N 13
ATOM 14581 C CA . TYR A 1 49 ? -11.496 6.902 -5.444 1.00 0.00 49 TYR A CA 13
ATOM 14582 C C . TYR A 1 49 ? -12.382 7.244 -4.256 1.00 0.00 49 TYR A C 13
ATOM 14583 O O . TYR A 1 49 ? -12.047 8.111 -3.451 1.00 0.00 49 TYR A O 13
ATOM 14601 N N . GLN A 1 50 ? -13.508 6.558 -4.151 1.00 0.00 50 GLN A N 13
ATOM 14602 C CA . GLN A 1 50 ? -14.389 6.713 -3.003 1.00 0.00 50 GLN A CA 13
ATOM 14603 C C . GLN A 1 50 ? -14.030 5.681 -1.944 1.00 0.00 50 GLN A C 13
ATOM 14604 O O . GLN A 1 50 ? -13.292 4.734 -2.229 1.00 0.00 50 GLN A O 13
ATOM 14618 N N . LYS A 1 51 ? -14.558 5.858 -0.738 1.00 0.00 51 LYS A N 13
ATOM 14619 C CA . LYS A 1 51 ? -14.265 4.959 0.374 1.00 0.00 51 LYS A CA 13
ATOM 14620 C C . LYS A 1 51 ? -14.644 3.527 0.018 1.00 0.00 51 LYS A C 13
ATOM 14621 O O . LYS A 1 51 ? -13.911 2.589 0.322 1.00 0.00 51 LYS A O 13
ATOM 14640 N N . ASP A 1 52 ? -15.778 3.378 -0.656 1.00 0.00 52 ASP A N 13
ATOM 14641 C CA . ASP A 1 52 ? -16.274 2.065 -1.060 1.00 0.00 52 ASP A CA 13
ATOM 14642 C C . ASP A 1 52 ? -15.250 1.341 -1.919 1.00 0.00 52 ASP A C 13
ATOM 14643 O O . ASP A 1 52 ? -14.865 0.202 -1.632 1.00 0.00 52 ASP A O 13
ATOM 14652 N N . GLN A 1 53 ? -14.800 2.031 -2.954 1.00 0.00 53 GLN A N 13
ATOM 14653 C CA . GLN A 1 53 ? -13.860 1.473 -3.904 1.00 0.00 53 GLN A CA 13
ATOM 14654 C C . GLN A 1 53 ? -12.531 1.157 -3.225 1.00 0.00 53 GLN A C 13
ATOM 14655 O O . GLN A 1 53 ? -11.981 0.071 -3.395 1.00 0.00 53 GLN A O 13
ATOM 14669 N N . ALA A 1 54 ? -12.044 2.102 -2.429 1.00 0.00 54 ALA A N 13
ATOM 14670 C CA . ALA A 1 54 ? -10.742 1.967 -1.792 1.00 0.00 54 ALA A CA 13
ATOM 14671 C C . ALA A 1 54 ? -10.698 0.780 -0.833 1.00 0.00 54 ALA A C 13
ATOM 14672 O O . ALA A 1 54 ? -9.763 -0.018 -0.876 1.00 0.00 54 ALA A O 13
ATOM 14679 N N . GLU A 1 55 ? -11.715 0.653 0.014 1.00 0.00 55 GLU A N 13
ATOM 14680 C CA . GLU A 1 55 ? -11.747 -0.424 1.000 1.00 0.00 55 GLU A CA 13
ATOM 14681 C C . GLU A 1 55 ? -11.717 -1.784 0.322 1.00 0.00 55 GLU A C 13
ATOM 14682 O O . GLU A 1 55 ? -11.024 -2.694 0.778 1.00 0.00 55 GLU A O 13
ATOM 14694 N N . LYS A 1 56 ? -12.453 -1.912 -0.774 1.00 0.00 56 LYS A N 13
ATOM 14695 C CA . LYS A 1 56 ? -12.481 -3.159 -1.524 1.00 0.00 56 LYS A CA 13
ATOM 14696 C C . LYS A 1 56 ? -11.084 -3.529 -2.023 1.00 0.00 56 LYS A C 13
ATOM 14697 O O . LYS A 1 56 ? -10.650 -4.670 -1.881 1.00 0.00 56 LYS A O 13
ATOM 14716 N N . GLU A 1 57 ? -10.376 -2.554 -2.578 1.00 0.00 57 GLU A N 13
ATOM 14717 C CA . GLU A 1 57 ? -9.042 -2.787 -3.117 1.00 0.00 57 GLU A CA 13
ATOM 14718 C C . GLU A 1 57 ? -8.047 -3.100 -2.000 1.00 0.00 57 GLU A C 13
ATOM 14719 O O . GLU A 1 57 ? -7.192 -3.975 -2.144 1.00 0.00 57 GLU A O 13
ATOM 14731 N N . VAL A 1 58 ? -8.174 -2.389 -0.884 1.00 0.00 58 VAL A N 13
ATOM 14732 C CA . VAL A 1 58 ? -7.290 -2.593 0.261 1.00 0.00 58 VAL A CA 13
ATOM 14733 C C . VAL A 1 58 ? -7.433 -4.003 0.830 1.00 0.00 58 VAL A C 13
ATOM 14734 O O . VAL A 1 58 ? -6.437 -4.695 1.041 1.00 0.00 58 VAL A O 13
ATOM 14747 N N . VAL A 1 59 ? -8.672 -4.420 1.070 1.00 0.00 59 VAL A N 13
ATOM 14748 C CA . VAL A 1 59 ? -8.951 -5.744 1.615 1.00 0.00 59 VAL A CA 13
ATOM 14749 C C . VAL A 1 59 ? -8.597 -6.833 0.602 1.00 0.00 59 VAL A C 13
ATOM 14750 O O . VAL A 1 59 ? -8.179 -7.931 0.975 1.00 0.00 59 VAL A O 13
ATOM 14763 N N . ASP A 1 60 ? -8.748 -6.527 -0.683 1.00 0.00 60 ASP A N 13
ATOM 14764 C CA . ASP A 1 60 ? -8.360 -7.467 -1.728 1.00 0.00 60 ASP A CA 13
ATOM 14765 C C . ASP A 1 60 ? -6.852 -7.679 -1.685 1.00 0.00 60 ASP A C 13
ATOM 14766 O O . ASP A 1 60 ? -6.380 -8.805 -1.552 1.00 0.00 60 ASP A O 13
ATOM 14775 N N . TRP A 1 61 ? -6.098 -6.584 -1.754 1.00 0.00 61 TRP A N 13
ATOM 14776 C CA . TRP A 1 61 ? -4.642 -6.644 -1.629 1.00 0.00 61 TRP A CA 13
ATOM 14777 C C . TRP A 1 61 ? -4.256 -7.347 -0.334 1.00 0.00 61 TRP A C 13
ATOM 14778 O O . TRP A 1 61 ? -3.312 -8.145 -0.292 1.00 0.00 61 TRP A O 13
ATOM 14799 N N . GLU A 1 62 ? -5.008 -7.042 0.710 1.00 0.00 62 GLU A N 13
ATOM 14800 C CA . GLU A 1 62 ? -4.764 -7.574 2.036 1.00 0.00 62 GLU A CA 13
ATOM 14801 C C . GLU A 1 62 ? -4.795 -9.098 2.040 1.00 0.00 62 GLU A C 13
ATOM 14802 O O . GLU A 1 62 ? -3.964 -9.737 2.674 1.00 0.00 62 GLU A O 13
ATOM 14814 N N . THR A 1 63 ? -5.727 -9.683 1.306 1.00 0.00 63 THR A N 13
ATOM 14815 C CA . THR A 1 63 ? -5.842 -11.129 1.272 1.00 0.00 63 THR A CA 13
ATOM 14816 C C . THR A 1 63 ? -4.811 -11.739 0.317 1.00 0.00 63 THR A C 13
ATOM 14817 O O . THR A 1 63 ? -4.482 -12.923 0.414 1.00 0.00 63 THR A O 13
ATOM 14828 N N . ARG A 1 64 ? -4.294 -10.925 -0.600 1.00 0.00 64 ARG A N 13
ATOM 14829 C CA . ARG A 1 64 ? -3.310 -11.398 -1.570 1.00 0.00 64 ARG A CA 13
ATOM 14830 C C . ARG A 1 64 ? -1.943 -11.580 -0.918 1.00 0.00 64 ARG A C 13
ATOM 14831 O O . ARG A 1 64 ? -1.252 -12.569 -1.154 1.00 0.00 64 ARG A O 13
ATOM 14852 N N . ASN A 1 65 ? -1.561 -10.600 -0.112 1.00 0.00 65 ASN A N 13
ATOM 14853 C CA . ASN A 1 65 ? -0.219 -10.546 0.464 1.00 0.00 65 ASN A CA 13
ATOM 14854 C C . ASN A 1 65 ? -0.232 -10.939 1.936 1.00 0.00 65 ASN A C 13
ATOM 14855 O O . ASN A 1 65 ? 0.677 -11.626 2.410 1.00 0.00 65 ASN A O 13
ATOM 14866 N N . GLU A 1 66 ? -1.256 -10.465 2.646 1.00 0.00 66 GLU A N 13
ATOM 14867 C CA . GLU A 1 66 ? -1.567 -10.888 4.023 1.00 0.00 66 GLU A CA 13
ATOM 14868 C C . GLU A 1 66 ? -0.777 -10.103 5.057 1.00 0.00 66 GLU A C 13
ATOM 14869 O O . GLU A 1 66 ? -1.326 -9.670 6.068 1.00 0.00 66 GLU A O 13
ATOM 14881 N N . TYR A 1 67 ? 0.506 -9.917 4.808 1.00 0.00 67 TYR A N 13
ATOM 14882 C CA . TYR A 1 67 ? 1.366 -9.269 5.780 1.00 0.00 67 TYR A CA 13
ATOM 14883 C C . TYR A 1 67 ? 1.101 -7.770 5.839 1.00 0.00 67 TYR A C 13
ATOM 14884 O O . TYR A 1 67 ? 1.500 -7.017 4.954 1.00 0.00 67 TYR A O 13
ATOM 14902 N N . ARG A 1 68 ? 0.390 -7.359 6.873 1.00 0.00 68 ARG A N 13
ATOM 14903 C CA . ARG A 1 68 ? 0.244 -5.950 7.197 1.00 0.00 68 ARG A CA 13
ATOM 14904 C C . ARG A 1 68 ? 0.509 -5.774 8.686 1.00 0.00 68 ARG A C 13
ATOM 14905 O O . ARG A 1 68 ? 0.176 -4.754 9.289 1.00 0.00 68 ARG A O 13
ATOM 14926 N N . TRP A 1 69 ? 1.118 -6.793 9.272 1.00 0.00 69 TRP A N 13
ATOM 14927 C CA . TRP A 1 69 ? 1.378 -6.815 10.696 1.00 0.00 69 TRP A CA 13
ATOM 14928 C C . TRP A 1 69 ? 2.861 -7.032 10.965 1.00 0.00 69 TRP A C 13
ATOM 14929 O O . TRP A 1 69 ? 3.250 -8.171 11.269 1.00 0.00 69 TRP A O 13
ATOM 14951 N N . MET A 1 1 ? -2.025 -8.416 19.790 1.00 0.00 1 MET A N 14
ATOM 14952 C CA . MET A 1 1 ? -0.593 -8.485 20.164 1.00 0.00 1 MET A CA 14
ATOM 14953 C C . MET A 1 1 ? 0.168 -7.330 19.533 1.00 0.00 1 MET A C 14
ATOM 14954 O O . MET A 1 1 ? -0.395 -6.562 18.750 1.00 0.00 1 MET A O 14
ATOM 14970 N N . ASN A 1 2 ? 1.441 -7.206 19.877 1.00 0.00 2 ASN A N 14
ATOM 14971 C CA . ASN A 1 2 ? 2.287 -6.173 19.310 1.00 0.00 2 ASN A CA 14
ATOM 14972 C C . ASN A 1 2 ? 2.633 -6.515 17.865 1.00 0.00 2 ASN A C 14
ATOM 14973 O O . ASN A 1 2 ? 3.011 -7.649 17.566 1.00 0.00 2 ASN A O 14
ATOM 14984 N N . LYS A 1 3 ? 2.489 -5.540 16.976 1.00 0.00 3 LYS A N 14
ATOM 14985 C CA . LYS A 1 3 ? 2.761 -5.745 15.558 1.00 0.00 3 LYS A CA 14
ATOM 14986 C C . LYS A 1 3 ? 4.262 -5.890 15.322 1.00 0.00 3 LYS A C 14
ATOM 14987 O O . LYS A 1 3 ? 5.069 -5.332 16.074 1.00 0.00 3 LYS A O 14
ATOM 15006 N N . ASP A 1 4 ? 4.632 -6.638 14.289 1.00 0.00 4 ASP A N 14
ATOM 15007 C CA . ASP A 1 4 ? 6.039 -6.857 13.973 1.00 0.00 4 ASP A CA 14
ATOM 15008 C C . ASP A 1 4 ? 6.672 -5.562 13.459 1.00 0.00 4 ASP A C 14
ATOM 15009 O O . ASP A 1 4 ? 5.967 -4.629 13.068 1.00 0.00 4 ASP A O 14
ATOM 15018 N N . GLU A 1 5 ? 7.993 -5.507 13.461 1.00 0.00 5 GLU A N 14
ATOM 15019 C CA . GLU A 1 5 ? 8.704 -4.280 13.140 1.00 0.00 5 GLU A CA 14
ATOM 15020 C C . GLU A 1 5 ? 9.047 -4.216 11.652 1.00 0.00 5 GLU A C 14
ATOM 15021 O O . GLU A 1 5 ? 9.406 -5.223 11.040 1.00 0.00 5 GLU A O 14
ATOM 15033 N N . ALA A 1 6 ? 8.931 -3.024 11.076 1.00 0.00 6 ALA A N 14
ATOM 15034 C CA . ALA A 1 6 ? 9.219 -2.825 9.663 1.00 0.00 6 ALA A CA 14
ATOM 15035 C C . ALA A 1 6 ? 10.670 -2.400 9.466 1.00 0.00 6 ALA A C 14
ATOM 15036 O O . ALA A 1 6 ? 11.103 -1.369 9.985 1.00 0.00 6 ALA A O 14
ATOM 15043 N N . GLY A 1 7 ? 11.425 -3.212 8.742 1.00 0.00 7 GLY A N 14
ATOM 15044 C CA . GLY A 1 7 ? 12.806 -2.884 8.447 1.00 0.00 7 GLY A CA 14
ATOM 15045 C C . GLY A 1 7 ? 13.193 -3.289 7.042 1.00 0.00 7 GLY A C 14
ATOM 15046 O O . GLY A 1 7 ? 12.958 -2.549 6.086 1.00 0.00 7 GLY A O 14
ATOM 15050 N N . GLY A 1 8 ? 13.764 -4.477 6.913 1.00 0.00 8 GLY A N 14
ATOM 15051 C CA . GLY A 1 8 ? 14.131 -4.990 5.612 1.00 0.00 8 GLY A CA 14
ATOM 15052 C C . GLY A 1 8 ? 12.934 -5.584 4.909 1.00 0.00 8 GLY A C 14
ATOM 15053 O O . GLY A 1 8 ? 12.821 -5.527 3.684 1.00 0.00 8 GLY A O 14
ATOM 15057 N N . ASN A 1 9 ? 12.028 -6.138 5.704 1.00 0.00 9 ASN A N 14
ATOM 15058 C CA . ASN A 1 9 ? 10.767 -6.672 5.198 1.00 0.00 9 ASN A CA 14
ATOM 15059 C C . ASN A 1 9 ? 9.903 -5.540 4.641 1.00 0.00 9 ASN A C 14
ATOM 15060 O O . ASN A 1 9 ? 9.001 -5.761 3.827 1.00 0.00 9 ASN A O 14
ATOM 15071 N N . TRP A 1 10 ? 10.208 -4.321 5.065 1.00 0.00 10 TRP A N 14
ATOM 15072 C CA . TRP A 1 10 ? 9.488 -3.156 4.595 1.00 0.00 10 TRP A CA 14
ATOM 15073 C C . TRP A 1 10 ? 9.755 -2.910 3.110 1.00 0.00 10 TRP A C 14
ATOM 15074 O O . TRP A 1 10 ? 8.837 -2.583 2.360 1.00 0.00 10 TRP A O 14
ATOM 15095 N N . LYS A 1 11 ? 11.000 -3.088 2.676 1.00 0.00 11 LYS A N 14
ATOM 15096 C CA . LYS A 1 11 ? 11.334 -2.873 1.272 1.00 0.00 11 LYS A CA 14
ATOM 15097 C C . LYS A 1 11 ? 10.533 -3.831 0.398 1.00 0.00 11 LYS A C 14
ATOM 15098 O O . LYS A 1 11 ? 10.170 -3.505 -0.733 1.00 0.00 11 LYS A O 14
ATOM 15117 N N . GLN A 1 12 ? 10.237 -5.002 0.951 1.00 0.00 12 GLN A N 14
ATOM 15118 C CA . GLN A 1 12 ? 9.421 -5.993 0.265 1.00 0.00 12 GLN A CA 14
ATOM 15119 C C . GLN A 1 12 ? 8.020 -5.439 0.006 1.00 0.00 12 GLN A C 14
ATOM 15120 O O . GLN A 1 12 ? 7.536 -5.462 -1.125 1.00 0.00 12 GLN A O 14
ATOM 15134 N N . PHE A 1 13 ? 7.385 -4.908 1.048 1.00 0.00 13 PHE A N 14
ATOM 15135 C CA . PHE A 1 13 ? 6.005 -4.432 0.931 1.00 0.00 13 PHE A CA 14
ATOM 15136 C C . PHE A 1 13 ? 5.920 -3.081 0.283 1.00 0.00 13 PHE A C 14
ATOM 15137 O O . PHE A 1 13 ? 4.882 -2.711 -0.260 1.00 0.00 13 PHE A O 14
ATOM 15154 N N . LYS A 1 14 ? 7.010 -2.360 0.328 1.00 0.00 14 LYS A N 14
ATOM 15155 C CA . LYS A 1 14 ? 7.125 -1.152 -0.471 1.00 0.00 14 LYS A CA 14
ATOM 15156 C C . LYS A 1 14 ? 6.922 -1.537 -1.935 1.00 0.00 14 LYS A C 14
ATOM 15157 O O . LYS A 1 14 ? 6.150 -0.914 -2.667 1.00 0.00 14 LYS A O 14
ATOM 15176 N N . GLY A 1 15 ? 7.578 -2.615 -2.336 1.00 0.00 15 GLY A N 14
ATOM 15177 C CA . GLY A 1 15 ? 7.379 -3.149 -3.663 1.00 0.00 15 GLY A CA 14
ATOM 15178 C C . GLY A 1 15 ? 5.973 -3.690 -3.861 1.00 0.00 15 GLY A C 14
ATOM 15179 O O . GLY A 1 15 ? 5.339 -3.404 -4.871 1.00 0.00 15 GLY A O 14
ATOM 15183 N N . LYS A 1 16 ? 5.479 -4.456 -2.883 1.00 0.00 16 LYS A N 14
ATOM 15184 C CA . LYS A 1 16 ? 4.159 -5.085 -2.981 1.00 0.00 16 LYS A CA 14
ATOM 15185 C C . LYS A 1 16 ? 3.057 -4.057 -3.184 1.00 0.00 16 LYS A C 14
ATOM 15186 O O . LYS A 1 16 ? 2.251 -4.187 -4.095 1.00 0.00 16 LYS A O 14
ATOM 15205 N N . VAL A 1 17 ? 3.012 -3.049 -2.319 1.00 0.00 17 VAL A N 14
ATOM 15206 C CA . VAL A 1 17 ? 2.018 -1.979 -2.442 1.00 0.00 17 VAL A CA 14
ATOM 15207 C C . VAL A 1 17 ? 2.108 -1.298 -3.811 1.00 0.00 17 VAL A C 14
ATOM 15208 O O . VAL A 1 17 ? 1.089 -0.907 -4.392 1.00 0.00 17 VAL A O 14
ATOM 15221 N N . LYS A 1 18 ? 3.319 -1.171 -4.340 1.00 0.00 18 LYS A N 14
ATOM 15222 C CA . LYS A 1 18 ? 3.496 -0.578 -5.658 1.00 0.00 18 LYS A CA 14
ATOM 15223 C C . LYS A 1 18 ? 3.100 -1.551 -6.775 1.00 0.00 18 LYS A C 14
ATOM 15224 O O . LYS A 1 18 ? 2.676 -1.123 -7.847 1.00 0.00 18 LYS A O 14
ATOM 15243 N N . GLU A 1 19 ? 3.230 -2.852 -6.532 1.00 0.00 19 GLU A N 14
ATOM 15244 C CA . GLU A 1 19 ? 2.727 -3.843 -7.480 1.00 0.00 19 GLU A CA 14
ATOM 15245 C C . GLU A 1 19 ? 1.204 -3.833 -7.450 1.00 0.00 19 GLU A C 14
ATOM 15246 O O . GLU A 1 19 ? 0.545 -3.982 -8.479 1.00 0.00 19 GLU A O 14
ATOM 15258 N N . GLN A 1 20 ? 0.664 -3.675 -6.248 1.00 0.00 20 GLN A N 14
ATOM 15259 C CA . GLN A 1 20 ? -0.772 -3.510 -6.037 1.00 0.00 20 GLN A CA 14
ATOM 15260 C C . GLN A 1 20 ? -1.326 -2.336 -6.849 1.00 0.00 20 GLN A C 14
ATOM 15261 O O . GLN A 1 20 ? -2.177 -2.522 -7.717 1.00 0.00 20 GLN A O 14
ATOM 15275 N N . TRP A 1 21 ? -0.830 -1.136 -6.579 1.00 0.00 21 TRP A N 14
ATOM 15276 C CA . TRP A 1 21 ? -1.365 0.060 -7.212 1.00 0.00 21 TRP A CA 14
ATOM 15277 C C . TRP A 1 21 ? -0.278 0.874 -7.921 1.00 0.00 21 TRP A C 14
ATOM 15278 O O . TRP A 1 21 ? -0.401 1.163 -9.112 1.00 0.00 21 TRP A O 14
ATOM 15299 N N . GLY A 1 22 ? 0.775 1.253 -7.206 1.00 0.00 22 GLY A N 14
ATOM 15300 C CA . GLY A 1 22 ? 1.938 1.830 -7.871 1.00 0.00 22 GLY A CA 14
ATOM 15301 C C . GLY A 1 22 ? 2.013 3.345 -7.819 1.00 0.00 22 GLY A C 14
ATOM 15302 O O . GLY A 1 22 ? 3.109 3.904 -7.816 1.00 0.00 22 GLY A O 14
ATOM 15306 N N . LYS A 1 23 ? 0.869 4.017 -7.777 1.00 0.00 23 LYS A N 14
ATOM 15307 C CA . LYS A 1 23 ? 0.847 5.480 -7.761 1.00 0.00 23 LYS A CA 14
ATOM 15308 C C . LYS A 1 23 ? 1.366 6.012 -6.443 1.00 0.00 23 LYS A C 14
ATOM 15309 O O . LYS A 1 23 ? 1.990 7.071 -6.385 1.00 0.00 23 LYS A O 14
ATOM 15328 N N . LEU A 1 24 ? 1.070 5.278 -5.389 1.00 0.00 24 LEU A N 14
ATOM 15329 C CA . LEU A 1 24 ? 1.425 5.673 -4.040 1.00 0.00 24 LEU A CA 14
ATOM 15330 C C . LEU A 1 24 ? 2.933 5.837 -3.873 1.00 0.00 24 LEU A C 14
ATOM 15331 O O . LEU A 1 24 ? 3.725 5.081 -4.440 1.00 0.00 24 LEU A O 14
ATOM 15347 N N . THR A 1 25 ? 3.314 6.849 -3.105 1.00 0.00 25 THR A N 14
ATOM 15348 C CA . THR A 1 25 ? 4.701 7.270 -3.018 1.00 0.00 25 THR A CA 14
ATOM 15349 C C . THR A 1 25 ? 5.242 7.096 -1.601 1.00 0.00 25 THR A C 14
ATOM 15350 O O . THR A 1 25 ? 4.547 6.588 -0.732 1.00 0.00 25 THR A O 14
ATOM 15361 N N . ASP A 1 26 ? 6.474 7.541 -1.368 1.00 0.00 26 ASP A N 14
ATOM 15362 C CA . ASP A 1 26 ? 7.161 7.290 -0.098 1.00 0.00 26 ASP A CA 14
ATOM 15363 C C . ASP A 1 26 ? 6.366 7.788 1.112 1.00 0.00 26 ASP A C 14
ATOM 15364 O O . ASP A 1 26 ? 6.376 7.141 2.161 1.00 0.00 26 ASP A O 14
ATOM 15373 N N . ASP A 1 27 ? 5.678 8.922 0.975 1.00 0.00 27 ASP A N 14
ATOM 15374 C CA . ASP A 1 27 ? 4.836 9.425 2.067 1.00 0.00 27 ASP A CA 14
ATOM 15375 C C . ASP A 1 27 ? 3.780 8.397 2.421 1.00 0.00 27 ASP A C 14
ATOM 15376 O O . ASP A 1 27 ? 3.565 8.109 3.583 1.00 0.00 27 ASP A O 14
ATOM 15385 N N . ASP A 1 28 ? 3.194 7.793 1.397 1.00 0.00 28 ASP A N 14
ATOM 15386 C CA . ASP A 1 28 ? 2.156 6.779 1.576 1.00 0.00 28 ASP A CA 14
ATOM 15387 C C . ASP A 1 28 ? 2.681 5.651 2.399 1.00 0.00 28 ASP A C 14
ATOM 15388 O O . ASP A 1 28 ? 2.237 5.382 3.513 1.00 0.00 28 ASP A O 14
ATOM 15397 N N . MET A 1 29 ? 3.677 5.043 1.831 1.00 0.00 29 MET A N 14
ATOM 15398 C CA . MET A 1 29 ? 4.173 3.791 2.291 1.00 0.00 29 MET A CA 14
ATOM 15399 C C . MET A 1 29 ? 4.689 3.918 3.720 1.00 0.00 29 MET A C 14
ATOM 15400 O O . MET A 1 29 ? 4.514 3.016 4.538 1.00 0.00 29 MET A O 14
ATOM 15414 N N . THR A 1 30 ? 5.261 5.069 4.035 1.00 0.00 30 THR A N 14
ATOM 15415 C CA . THR A 1 30 ? 5.761 5.330 5.373 1.00 0.00 30 THR A CA 14
ATOM 15416 C C . THR A 1 30 ? 4.618 5.413 6.396 1.00 0.00 30 THR A C 14
ATOM 15417 O O . THR A 1 30 ? 4.787 5.019 7.552 1.00 0.00 30 THR A O 14
ATOM 15428 N N . ILE A 1 31 ? 3.450 5.897 5.975 1.00 0.00 31 ILE A N 14
ATOM 15429 C CA . ILE A 1 31 ? 2.320 6.023 6.894 1.00 0.00 31 ILE A CA 14
ATOM 15430 C C . ILE A 1 31 ? 1.530 4.714 6.965 1.00 0.00 31 ILE A C 14
ATOM 15431 O O . ILE A 1 31 ? 1.017 4.345 8.021 1.00 0.00 31 ILE A O 14
ATOM 15447 N N . ILE A 1 32 ? 1.443 4.014 5.837 1.00 0.00 32 ILE A N 14
ATOM 15448 C CA . ILE A 1 32 ? 0.627 2.807 5.742 1.00 0.00 32 ILE A CA 14
ATOM 15449 C C . ILE A 1 32 ? 1.341 1.622 6.390 1.00 0.00 32 ILE A C 14
ATOM 15450 O O . ILE A 1 32 ? 0.883 1.132 7.422 1.00 0.00 32 ILE A O 14
ATOM 15466 N N . GLU A 1 33 ? 2.467 1.190 5.801 1.00 0.00 33 GLU A N 14
ATOM 15467 C CA . GLU A 1 33 ? 3.291 0.092 6.338 1.00 0.00 33 GLU A CA 14
ATOM 15468 C C . GLU A 1 33 ? 2.554 -1.255 6.330 1.00 0.00 33 GLU A C 14
ATOM 15469 O O . GLU A 1 33 ? 2.997 -2.206 5.688 1.00 0.00 33 GLU A O 14
ATOM 15481 N N . GLY A 1 34 ? 1.429 -1.323 7.017 1.00 0.00 34 GLY A N 14
ATOM 15482 C CA . GLY A 1 34 ? 0.674 -2.550 7.091 1.00 0.00 34 GLY A CA 14
ATOM 15483 C C . GLY A 1 34 ? -0.619 -2.367 7.847 1.00 0.00 34 GLY A C 14
ATOM 15484 O O . GLY A 1 34 ? -0.978 -3.190 8.684 1.00 0.00 34 GLY A O 14
ATOM 15488 N N . LYS A 1 35 ? -1.309 -1.267 7.572 1.00 0.00 35 LYS A N 14
ATOM 15489 C CA . LYS A 1 35 ? -2.612 -1.018 8.171 1.00 0.00 35 LYS A CA 14
ATOM 15490 C C . LYS A 1 35 ? -3.658 -0.823 7.085 1.00 0.00 35 LYS A C 14
ATOM 15491 O O . LYS A 1 35 ? -3.476 -0.012 6.175 1.00 0.00 35 LYS A O 14
ATOM 15510 N N . ARG A 1 36 ? -4.753 -1.561 7.198 1.00 0.00 36 ARG A N 14
ATOM 15511 C CA . ARG A 1 36 ? -5.839 -1.499 6.223 1.00 0.00 36 ARG A CA 14
ATOM 15512 C C . ARG A 1 36 ? -6.400 -0.084 6.102 1.00 0.00 36 ARG A C 14
ATOM 15513 O O . ARG A 1 36 ? -6.509 0.455 5.000 1.00 0.00 36 ARG A O 14
ATOM 15534 N N . ASP A 1 37 ? -6.742 0.513 7.239 1.00 0.00 37 ASP A N 14
ATOM 15535 C CA . ASP A 1 37 ? -7.431 1.802 7.249 1.00 0.00 37 ASP A CA 14
ATOM 15536 C C . ASP A 1 37 ? -6.560 2.890 6.633 1.00 0.00 37 ASP A C 14
ATOM 15537 O O . ASP A 1 37 ? -7.061 3.817 5.996 1.00 0.00 37 ASP A O 14
ATOM 15546 N N . GLN A 1 38 ? -5.253 2.748 6.802 1.00 0.00 38 GLN A N 14
ATOM 15547 C CA . GLN A 1 38 ? -4.302 3.709 6.262 1.00 0.00 38 GLN A CA 14
ATOM 15548 C C . GLN A 1 38 ? -4.255 3.653 4.741 1.00 0.00 38 GLN A C 14
ATOM 15549 O O . GLN A 1 38 ? -4.277 4.690 4.080 1.00 0.00 38 GLN A O 14
ATOM 15563 N N . LEU A 1 39 ? -4.200 2.446 4.183 1.00 0.00 39 LEU A N 14
ATOM 15564 C CA . LEU A 1 39 ? -4.147 2.299 2.733 1.00 0.00 39 LEU A CA 14
ATOM 15565 C C . LEU A 1 39 ? -5.435 2.815 2.104 1.00 0.00 39 LEU A C 14
ATOM 15566 O O . LEU A 1 39 ? -5.411 3.382 1.013 1.00 0.00 39 LEU A O 14
ATOM 15582 N N . VAL A 1 40 ? -6.559 2.630 2.798 1.00 0.00 40 VAL A N 14
ATOM 15583 C CA . VAL A 1 40 ? -7.833 3.179 2.338 1.00 0.00 40 VAL A CA 14
ATOM 15584 C C . VAL A 1 40 ? -7.714 4.685 2.168 1.00 0.00 40 VAL A C 14
ATOM 15585 O O . VAL A 1 40 ? -8.121 5.240 1.147 1.00 0.00 40 VAL A O 14
ATOM 15598 N N . GLY A 1 41 ? -7.141 5.331 3.171 1.00 0.00 41 GLY A N 14
ATOM 15599 C CA . GLY A 1 41 ? -6.921 6.761 3.110 1.00 0.00 41 GLY A CA 14
ATOM 15600 C C . GLY A 1 41 ? -6.109 7.172 1.896 1.00 0.00 41 GLY A C 14
ATOM 15601 O O . GLY A 1 41 ? -6.538 8.014 1.104 1.00 0.00 41 GLY A O 14
ATOM 15605 N N . LYS A 1 42 ? -4.948 6.554 1.739 1.00 0.00 42 LYS A N 14
ATOM 15606 C CA . LYS A 1 42 ? -4.017 6.911 0.679 1.00 0.00 42 LYS A CA 14
ATOM 15607 C C . LYS A 1 42 ? -4.533 6.589 -0.715 1.00 0.00 42 LYS A C 14
ATOM 15608 O O . LYS A 1 42 ? -4.382 7.404 -1.630 1.00 0.00 42 LYS A O 14
ATOM 15627 N N . ILE A 1 43 ? -5.109 5.408 -0.897 1.00 0.00 43 ILE A N 14
ATOM 15628 C CA . ILE A 1 43 ? -5.658 5.036 -2.199 1.00 0.00 43 ILE A CA 14
ATOM 15629 C C . ILE A 1 43 ? -6.688 6.068 -2.678 1.00 0.00 43 ILE A C 14
ATOM 15630 O O . ILE A 1 43 ? -6.726 6.421 -3.860 1.00 0.00 43 ILE A O 14
ATOM 15646 N N . GLN A 1 44 ? -7.492 6.583 -1.751 1.00 0.00 44 GLN A N 14
ATOM 15647 C CA . GLN A 1 44 ? -8.438 7.650 -2.072 1.00 0.00 44 GLN A CA 14
ATOM 15648 C C . GLN A 1 44 ? -7.689 8.910 -2.498 1.00 0.00 44 GLN A C 14
ATOM 15649 O O . GLN A 1 44 ? -8.038 9.551 -3.489 1.00 0.00 44 GLN A O 14
ATOM 15663 N N . GLU A 1 45 ? -6.637 9.229 -1.750 1.00 0.00 45 GLU A N 14
ATOM 15664 C CA . GLU A 1 45 ? -5.871 10.462 -1.945 1.00 0.00 45 GLU A CA 14
ATOM 15665 C C . GLU A 1 45 ? -5.173 10.486 -3.297 1.00 0.00 45 GLU A C 14
ATOM 15666 O O . GLU A 1 45 ? -5.316 11.428 -4.074 1.00 0.00 45 GLU A O 14
ATOM 15678 N N . ARG A 1 46 ? -4.409 9.441 -3.551 1.00 0.00 46 ARG A N 14
ATOM 15679 C CA . ARG A 1 46 ? -3.482 9.412 -4.671 1.00 0.00 46 ARG A CA 14
ATOM 15680 C C . ARG A 1 46 ? -4.202 9.180 -5.996 1.00 0.00 46 ARG A C 14
ATOM 15681 O O . ARG A 1 46 ? -3.900 9.821 -7.003 1.00 0.00 46 ARG A O 14
ATOM 15702 N N . TYR A 1 47 ? -5.139 8.250 -5.987 1.00 0.00 47 TYR A N 14
ATOM 15703 C CA . TYR A 1 47 ? -5.758 7.781 -7.217 1.00 0.00 47 TYR A CA 14
ATOM 15704 C C . TYR A 1 47 ? -7.069 8.508 -7.502 1.00 0.00 47 TYR A C 14
ATOM 15705 O O . TYR A 1 47 ? -7.506 8.581 -8.649 1.00 0.00 47 TYR A O 14
ATOM 15723 N N . GLY A 1 48 ? -7.690 9.042 -6.456 1.00 0.00 48 GLY A N 14
ATOM 15724 C CA . GLY A 1 48 ? -8.943 9.755 -6.625 1.00 0.00 48 GLY A CA 14
ATOM 15725 C C . GLY A 1 48 ? -10.151 8.848 -6.489 1.00 0.00 48 GLY A C 14
ATOM 15726 O O . GLY A 1 48 ? -11.220 9.135 -7.035 1.00 0.00 48 GLY A O 14
ATOM 15730 N N . TYR A 1 49 ? -9.984 7.753 -5.760 1.00 0.00 49 TYR A N 14
ATOM 15731 C CA . TYR A 1 49 ? -11.069 6.802 -5.548 1.00 0.00 49 TYR A CA 14
ATOM 15732 C C . TYR A 1 49 ? -11.928 7.222 -4.369 1.00 0.00 49 TYR A C 14
ATOM 15733 O O . TYR A 1 49 ? -11.527 8.059 -3.562 1.00 0.00 49 TYR A O 14
ATOM 15751 N N . GLN A 1 50 ? -13.114 6.641 -4.280 1.00 0.00 50 GLN A N 14
ATOM 15752 C CA . GLN A 1 50 ? -13.975 6.842 -3.129 1.00 0.00 50 GLN A CA 14
ATOM 15753 C C . GLN A 1 50 ? -13.688 5.793 -2.071 1.00 0.00 50 GLN A C 14
ATOM 15754 O O . GLN A 1 50 ? -13.099 4.752 -2.369 1.00 0.00 50 GLN A O 14
ATOM 15768 N N . LYS A 1 51 ? -14.114 6.071 -0.844 1.00 0.00 51 LYS A N 14
ATOM 15769 C CA . LYS A 1 51 ? -13.865 5.183 0.287 1.00 0.00 51 LYS A CA 14
ATOM 15770 C C . LYS A 1 51 ? -14.362 3.776 -0.005 1.00 0.00 51 LYS A C 14
ATOM 15771 O O . LYS A 1 51 ? -13.672 2.801 0.274 1.00 0.00 51 LYS A O 14
ATOM 15790 N N . ASP A 1 52 ? -15.544 3.689 -0.604 1.00 0.00 52 ASP A N 14
ATOM 15791 C CA . ASP A 1 52 ? -16.164 2.406 -0.917 1.00 0.00 52 ASP A CA 14
ATOM 15792 C C . ASP A 1 52 ? -15.238 1.546 -1.762 1.00 0.00 52 ASP A C 14
ATOM 15793 O O . ASP A 1 52 ? -14.927 0.403 -1.408 1.00 0.00 52 ASP A O 14
ATOM 15802 N N . GLN A 1 53 ? -14.782 2.114 -2.867 1.00 0.00 53 GLN A N 14
ATOM 15803 C CA . GLN A 1 53 ? -13.903 1.409 -3.777 1.00 0.00 53 GLN A CA 14
ATOM 15804 C C . GLN A 1 53 ? -12.562 1.129 -3.111 1.00 0.00 53 GLN A C 14
ATOM 15805 O O . GLN A 1 53 ? -12.028 0.025 -3.210 1.00 0.00 53 GLN A O 14
ATOM 15819 N N . ALA A 1 54 ? -12.041 2.130 -2.408 1.00 0.00 54 ALA A N 14
ATOM 15820 C CA . ALA A 1 54 ? -10.755 2.011 -1.735 1.00 0.00 54 ALA A CA 14
ATOM 15821 C C . ALA A 1 54 ? -10.754 0.855 -0.742 1.00 0.00 54 ALA A C 14
ATOM 15822 O O . ALA A 1 54 ? -9.819 0.060 -0.716 1.00 0.00 54 ALA A O 14
ATOM 15829 N N . GLU A 1 55 ? -11.811 0.757 0.066 1.00 0.00 55 GLU A N 14
ATOM 15830 C CA . GLU A 1 55 ? -11.940 -0.323 1.039 1.00 0.00 55 GLU A CA 14
ATOM 15831 C C . GLU A 1 55 ? -11.826 -1.677 0.354 1.00 0.00 55 GLU A C 14
ATOM 15832 O O . GLU A 1 55 ? -11.061 -2.542 0.787 1.00 0.00 55 GLU A O 14
ATOM 15844 N N . LYS A 1 56 ? -12.574 -1.840 -0.729 1.00 0.00 56 LYS A N 14
ATOM 15845 C CA . LYS A 1 56 ? -12.604 -3.097 -1.465 1.00 0.00 56 LYS A CA 14
ATOM 15846 C C . LYS A 1 56 ? -11.241 -3.421 -2.080 1.00 0.00 56 LYS A C 14
ATOM 15847 O O . LYS A 1 56 ? -10.839 -4.583 -2.136 1.00 0.00 56 LYS A O 14
ATOM 15866 N N . GLU A 1 57 ? -10.526 -2.392 -2.521 1.00 0.00 57 GLU A N 14
ATOM 15867 C CA . GLU A 1 57 ? -9.195 -2.578 -3.086 1.00 0.00 57 GLU A CA 14
ATOM 15868 C C . GLU A 1 57 ? -8.172 -2.896 -2.000 1.00 0.00 57 GLU A C 14
ATOM 15869 O O . GLU A 1 57 ? -7.269 -3.708 -2.206 1.00 0.00 57 GLU A O 14
ATOM 15881 N N . VAL A 1 58 ? -8.317 -2.262 -0.844 1.00 0.00 58 VAL A N 14
ATOM 15882 C CA . VAL A 1 58 ? -7.414 -2.509 0.272 1.00 0.00 58 VAL A CA 14
ATOM 15883 C C . VAL A 1 58 ? -7.560 -3.934 0.791 1.00 0.00 58 VAL A C 14
ATOM 15884 O O . VAL A 1 58 ? -6.566 -4.612 1.011 1.00 0.00 58 VAL A O 14
ATOM 15897 N N . VAL A 1 59 ? -8.797 -4.383 0.979 1.00 0.00 59 VAL A N 14
ATOM 15898 C CA . VAL A 1 59 ? -9.055 -5.757 1.399 1.00 0.00 59 VAL A CA 14
ATOM 15899 C C . VAL A 1 59 ? -8.484 -6.743 0.379 1.00 0.00 59 VAL A C 14
ATOM 15900 O O . VAL A 1 59 ? -7.969 -7.799 0.743 1.00 0.00 59 VAL A O 14
ATOM 15913 N N . ASP A 1 60 ? -8.564 -6.381 -0.900 1.00 0.00 60 ASP A N 14
ATOM 15914 C CA . ASP A 1 60 ? -7.982 -7.194 -1.965 1.00 0.00 60 ASP A CA 14
ATOM 15915 C C . ASP A 1 60 ? -6.465 -7.274 -1.800 1.00 0.00 60 ASP A C 14
ATOM 15916 O O . ASP A 1 60 ? -5.888 -8.357 -1.810 1.00 0.00 60 ASP A O 14
ATOM 15925 N N . TRP A 1 61 ? -5.830 -6.120 -1.624 1.00 0.00 61 TRP A N 14
ATOM 15926 C CA . TRP A 1 61 ? -4.399 -6.061 -1.323 1.00 0.00 61 TRP A CA 14
ATOM 15927 C C . TRP A 1 61 ? -4.087 -6.897 -0.084 1.00 0.00 61 TRP A C 14
ATOM 15928 O O . TRP A 1 61 ? -3.143 -7.696 -0.059 1.00 0.00 61 TRP A O 14
ATOM 15949 N N . GLU A 1 62 ? -4.915 -6.715 0.925 1.00 0.00 62 GLU A N 14
ATOM 15950 C CA . GLU A 1 62 ? -4.743 -7.352 2.215 1.00 0.00 62 GLU A CA 14
ATOM 15951 C C . GLU A 1 62 ? -4.889 -8.871 2.117 1.00 0.00 62 GLU A C 14
ATOM 15952 O O . GLU A 1 62 ? -4.161 -9.605 2.772 1.00 0.00 62 GLU A O 14
ATOM 15964 N N . THR A 1 63 ? -5.803 -9.342 1.280 1.00 0.00 63 THR A N 14
ATOM 15965 C CA . THR A 1 63 ? -6.033 -10.774 1.149 1.00 0.00 63 THR A CA 14
ATOM 15966 C C . THR A 1 63 ? -4.999 -11.425 0.222 1.00 0.00 63 THR A C 14
ATOM 15967 O O . THR A 1 63 ? -4.861 -12.646 0.200 1.00 0.00 63 THR A O 14
ATOM 15978 N N . ARG A 1 64 ? -4.278 -10.609 -0.542 1.00 0.00 64 ARG A N 14
ATOM 15979 C CA . ARG A 1 64 ? -3.244 -11.122 -1.436 1.00 0.00 64 ARG A CA 14
ATOM 15980 C C . ARG A 1 64 ? -1.897 -11.209 -0.725 1.00 0.00 64 ARG A C 14
ATOM 15981 O O . ARG A 1 64 ? -1.160 -12.180 -0.884 1.00 0.00 64 ARG A O 14
ATOM 16002 N N . ASN A 1 65 ? -1.579 -10.186 0.053 1.00 0.00 65 ASN A N 14
ATOM 16003 C CA . ASN A 1 65 ? -0.296 -10.122 0.743 1.00 0.00 65 ASN A CA 14
ATOM 16004 C C . ASN A 1 65 ? -0.420 -10.709 2.141 1.00 0.00 65 ASN A C 14
ATOM 16005 O O . ASN A 1 65 ? 0.422 -11.498 2.570 1.00 0.00 65 ASN A O 14
ATOM 16016 N N . GLU A 1 66 ? -1.466 -10.278 2.849 1.00 0.00 66 GLU A N 14
ATOM 16017 C CA . GLU A 1 66 ? -1.893 -10.889 4.119 1.00 0.00 66 GLU A CA 14
ATOM 16018 C C . GLU A 1 66 ? -1.039 -10.439 5.292 1.00 0.00 66 GLU A C 14
ATOM 16019 O O . GLU A 1 66 ? -1.291 -10.819 6.435 1.00 0.00 66 GLU A O 14
ATOM 16031 N N . TYR A 1 67 ? -0.048 -9.615 5.020 1.00 0.00 67 TYR A N 14
ATOM 16032 C CA . TYR A 1 67 ? 0.836 -9.149 6.064 1.00 0.00 67 TYR A CA 14
ATOM 16033 C C . TYR A 1 67 ? 0.325 -7.839 6.653 1.00 0.00 67 TYR A C 14
ATOM 16034 O O . TYR A 1 67 ? 0.715 -6.757 6.222 1.00 0.00 67 TYR A O 14
ATOM 16052 N N . ARG A 1 68 ? -0.588 -7.948 7.607 1.00 0.00 68 ARG A N 14
ATOM 16053 C CA . ARG A 1 68 ? -1.031 -6.790 8.369 1.00 0.00 68 ARG A CA 14
ATOM 16054 C C . ARG A 1 68 ? -0.436 -6.875 9.771 1.00 0.00 68 ARG A C 14
ATOM 16055 O O . ARG A 1 68 ? -0.768 -6.093 10.659 1.00 0.00 68 ARG A O 14
ATOM 16076 N N . TRP A 1 69 ? 0.457 -7.837 9.947 1.00 0.00 69 TRP A N 14
ATOM 16077 C CA . TRP A 1 69 ? 1.049 -8.112 11.242 1.00 0.00 69 TRP A CA 14
ATOM 16078 C C . TRP A 1 69 ? 2.567 -8.079 11.126 1.00 0.00 69 TRP A C 14
ATOM 16079 O O . TRP A 1 69 ? 3.148 -9.092 10.699 1.00 0.00 69 TRP A O 14
ATOM 16101 N N . MET A 1 1 ? -3.020 -8.899 18.151 1.00 0.00 1 MET A N 15
ATOM 16102 C CA . MET A 1 1 ? -2.230 -8.557 16.946 1.00 0.00 1 MET A CA 15
ATOM 16103 C C . MET A 1 1 ? -1.535 -7.216 17.134 1.00 0.00 1 MET A C 15
ATOM 16104 O O . MET A 1 1 ? -2.176 -6.167 17.171 1.00 0.00 1 MET A O 15
ATOM 16120 N N . ASN A 1 2 ? -0.222 -7.265 17.265 1.00 0.00 2 ASN A N 15
ATOM 16121 C CA . ASN A 1 2 ? 0.586 -6.080 17.488 1.00 0.00 2 ASN A CA 15
ATOM 16122 C C . ASN A 1 2 ? 1.233 -5.631 16.184 1.00 0.00 2 ASN A C 15
ATOM 16123 O O . ASN A 1 2 ? 1.742 -6.462 15.429 1.00 0.00 2 ASN A O 15
ATOM 16134 N N . LYS A 1 3 ? 1.202 -4.328 15.912 1.00 0.00 3 LYS A N 15
ATOM 16135 C CA . LYS A 1 3 ? 1.943 -3.781 14.783 1.00 0.00 3 LYS A CA 15
ATOM 16136 C C . LYS A 1 3 ? 3.417 -4.078 14.993 1.00 0.00 3 LYS A C 15
ATOM 16137 O O . LYS A 1 3 ? 4.034 -3.563 15.924 1.00 0.00 3 LYS A O 15
ATOM 16156 N N . ASP A 1 4 ? 3.966 -4.906 14.130 1.00 0.00 4 ASP A N 15
ATOM 16157 C CA . ASP A 1 4 ? 5.322 -5.390 14.302 1.00 0.00 4 ASP A CA 15
ATOM 16158 C C . ASP A 1 4 ? 6.330 -4.307 13.956 1.00 0.00 4 ASP A C 15
ATOM 16159 O O . ASP A 1 4 ? 6.021 -3.369 13.214 1.00 0.00 4 ASP A O 15
ATOM 16168 N N . GLU A 1 5 ? 7.520 -4.425 14.524 1.00 0.00 5 GLU A N 15
ATOM 16169 C CA . GLU A 1 5 ? 8.627 -3.562 14.165 1.00 0.00 5 GLU A CA 15
ATOM 16170 C C . GLU A 1 5 ? 9.000 -3.827 12.718 1.00 0.00 5 GLU A C 15
ATOM 16171 O O . GLU A 1 5 ? 9.416 -4.939 12.373 1.00 0.00 5 GLU A O 15
ATOM 16183 N N . ALA A 1 6 ? 8.819 -2.815 11.883 1.00 0.00 6 ALA A N 15
ATOM 16184 C CA . ALA A 1 6 ? 9.009 -2.951 10.447 1.00 0.00 6 ALA A CA 15
ATOM 16185 C C . ALA A 1 6 ? 10.455 -3.267 10.085 1.00 0.00 6 ALA A C 15
ATOM 16186 O O . ALA A 1 6 ? 11.264 -2.372 9.839 1.00 0.00 6 ALA A O 15
ATOM 16193 N N . GLY A 1 7 ? 10.769 -4.553 10.081 1.00 0.00 7 GLY A N 15
ATOM 16194 C CA . GLY A 1 7 ? 12.073 -5.016 9.664 1.00 0.00 7 GLY A CA 15
ATOM 16195 C C . GLY A 1 7 ? 11.939 -6.069 8.595 1.00 0.00 7 GLY A C 15
ATOM 16196 O O . GLY A 1 7 ? 12.449 -7.181 8.726 1.00 0.00 7 GLY A O 15
ATOM 16200 N N . GLY A 1 8 ? 11.227 -5.711 7.542 1.00 0.00 8 GLY A N 15
ATOM 16201 C CA . GLY A 1 8 ? 10.942 -6.638 6.474 1.00 0.00 8 GLY A CA 15
ATOM 16202 C C . GLY A 1 8 ? 9.755 -6.183 5.658 1.00 0.00 8 GLY A C 15
ATOM 16203 O O . GLY A 1 8 ? 9.858 -6.014 4.446 1.00 0.00 8 GLY A O 15
ATOM 16207 N N . ASN A 1 9 ? 8.627 -5.951 6.330 1.00 0.00 9 ASN A N 15
ATOM 16208 C CA . ASN A 1 9 ? 7.419 -5.483 5.651 1.00 0.00 9 ASN A CA 15
ATOM 16209 C C . ASN A 1 9 ? 7.629 -4.085 5.083 1.00 0.00 9 ASN A C 15
ATOM 16210 O O . ASN A 1 9 ? 7.104 -3.753 4.024 1.00 0.00 9 ASN A O 15
ATOM 16221 N N . TRP A 1 10 ? 8.434 -3.296 5.783 1.00 0.00 10 TRP A N 15
ATOM 16222 C CA . TRP A 1 10 ? 8.706 -1.916 5.405 1.00 0.00 10 TRP A CA 15
ATOM 16223 C C . TRP A 1 10 ? 9.271 -1.845 3.991 1.00 0.00 10 TRP A C 15
ATOM 16224 O O . TRP A 1 10 ? 8.773 -1.103 3.151 1.00 0.00 10 TRP A O 15
ATOM 16245 N N . LYS A 1 11 ? 10.299 -2.639 3.729 1.00 0.00 11 LYS A N 15
ATOM 16246 C CA . LYS A 1 11 ? 10.968 -2.623 2.436 1.00 0.00 11 LYS A CA 15
ATOM 16247 C C . LYS A 1 11 ? 10.218 -3.459 1.402 1.00 0.00 11 LYS A C 15
ATOM 16248 O O . LYS A 1 11 ? 10.025 -3.023 0.266 1.00 0.00 11 LYS A O 15
ATOM 16267 N N . GLN A 1 12 ? 9.782 -4.649 1.805 1.00 0.00 12 GLN A N 15
ATOM 16268 C CA . GLN A 1 12 ? 9.198 -5.607 0.872 1.00 0.00 12 GLN A CA 15
ATOM 16269 C C . GLN A 1 12 ? 7.840 -5.144 0.352 1.00 0.00 12 GLN A C 15
ATOM 16270 O O . GLN A 1 12 ? 7.542 -5.283 -0.836 1.00 0.00 12 GLN A O 15
ATOM 16284 N N . PHE A 1 13 ? 7.017 -4.582 1.225 1.00 0.00 13 PHE A N 15
ATOM 16285 C CA . PHE A 1 13 ? 5.663 -4.221 0.832 1.00 0.00 13 PHE A CA 15
ATOM 16286 C C . PHE A 1 13 ? 5.624 -2.871 0.178 1.00 0.00 13 PHE A C 15
ATOM 16287 O O . PHE A 1 13 ? 4.627 -2.501 -0.424 1.00 0.00 13 PHE A O 15
ATOM 16304 N N . LYS A 1 14 ? 6.720 -2.148 0.269 1.00 0.00 14 LYS A N 15
ATOM 16305 C CA . LYS A 1 14 ? 6.881 -0.971 -0.570 1.00 0.00 14 LYS A CA 15
ATOM 16306 C C . LYS A 1 14 ? 6.826 -1.411 -2.027 1.00 0.00 14 LYS A C 15
ATOM 16307 O O . LYS A 1 14 ? 6.166 -0.792 -2.854 1.00 0.00 14 LYS A O 15
ATOM 16326 N N . GLY A 1 15 ? 7.481 -2.525 -2.319 1.00 0.00 15 GLY A N 15
ATOM 16327 C CA . GLY A 1 15 ? 7.415 -3.088 -3.647 1.00 0.00 15 GLY A CA 15
ATOM 16328 C C . GLY A 1 15 ? 6.045 -3.666 -3.950 1.00 0.00 15 GLY A C 15
ATOM 16329 O O . GLY A 1 15 ? 5.467 -3.383 -4.997 1.00 0.00 15 GLY A O 15
ATOM 16333 N N . LYS A 1 16 ? 5.511 -4.453 -3.018 1.00 0.00 16 LYS A N 15
ATOM 16334 C CA . LYS A 1 16 ? 4.228 -5.129 -3.227 1.00 0.00 16 LYS A CA 15
ATOM 16335 C C . LYS A 1 16 ? 3.071 -4.146 -3.395 1.00 0.00 16 LYS A C 15
ATOM 16336 O O . LYS A 1 16 ? 2.249 -4.302 -4.295 1.00 0.00 16 LYS A O 15
ATOM 16355 N N . VAL A 1 17 ? 2.988 -3.148 -2.528 1.00 0.00 17 VAL A N 15
ATOM 16356 C CA . VAL A 1 17 ? 1.942 -2.132 -2.643 1.00 0.00 17 VAL A CA 15
ATOM 16357 C C . VAL A 1 17 ? 2.097 -1.321 -3.941 1.00 0.00 17 VAL A C 15
ATOM 16358 O O . VAL A 1 17 ? 1.106 -0.926 -4.562 1.00 0.00 17 VAL A O 15
ATOM 16371 N N . LYS A 1 18 ? 3.336 -1.088 -4.367 1.00 0.00 18 LYS A N 15
ATOM 16372 C CA . LYS A 1 18 ? 3.573 -0.390 -5.628 1.00 0.00 18 LYS A CA 15
ATOM 16373 C C . LYS A 1 18 ? 3.226 -1.280 -6.823 1.00 0.00 18 LYS A C 15
ATOM 16374 O O . LYS A 1 18 ? 2.841 -0.780 -7.878 1.00 0.00 18 LYS A O 15
ATOM 16393 N N . GLU A 1 19 ? 3.357 -2.594 -6.655 1.00 0.00 19 GLU A N 15
ATOM 16394 C CA . GLU A 1 19 ? 2.855 -3.546 -7.646 1.00 0.00 19 GLU A CA 15
ATOM 16395 C C . GLU A 1 19 ? 1.336 -3.453 -7.710 1.00 0.00 19 GLU A C 15
ATOM 16396 O O . GLU A 1 19 ? 0.739 -3.387 -8.788 1.00 0.00 19 GLU A O 15
ATOM 16408 N N . GLN A 1 20 ? 0.738 -3.453 -6.523 1.00 0.00 20 GLN A N 15
ATOM 16409 C CA . GLN A 1 20 ? -0.704 -3.319 -6.336 1.00 0.00 20 GLN A CA 15
ATOM 16410 C C . GLN A 1 20 ? -1.264 -2.121 -7.094 1.00 0.00 20 GLN A C 15
ATOM 16411 O O . GLN A 1 20 ? -2.104 -2.276 -7.977 1.00 0.00 20 GLN A O 15
ATOM 16425 N N . TRP A 1 21 ? -0.790 -0.934 -6.759 1.00 0.00 21 TRP A N 15
ATOM 16426 C CA . TRP A 1 21 ? -1.335 0.273 -7.347 1.00 0.00 21 TRP A CA 15
ATOM 16427 C C . TRP A 1 21 ? -0.264 1.106 -8.047 1.00 0.00 21 TRP A C 15
ATOM 16428 O O . TRP A 1 21 ? -0.398 1.420 -9.225 1.00 0.00 21 TRP A O 15
ATOM 16449 N N . GLY A 1 22 ? 0.788 1.471 -7.334 1.00 0.00 22 GLY A N 15
ATOM 16450 C CA . GLY A 1 22 ? 1.896 2.166 -7.976 1.00 0.00 22 GLY A CA 15
ATOM 16451 C C . GLY A 1 22 ? 1.731 3.671 -7.987 1.00 0.00 22 GLY A C 15
ATOM 16452 O O . GLY A 1 22 ? 2.714 4.407 -7.992 1.00 0.00 22 GLY A O 15
ATOM 16456 N N . LYS A 1 23 ? 0.486 4.130 -7.988 1.00 0.00 23 LYS A N 15
ATOM 16457 C CA . LYS A 1 23 ? 0.189 5.560 -7.928 1.00 0.00 23 LYS A CA 15
ATOM 16458 C C . LYS A 1 23 ? 0.520 6.113 -6.554 1.00 0.00 23 LYS A C 15
ATOM 16459 O O . LYS A 1 23 ? 0.452 7.318 -6.318 1.00 0.00 23 LYS A O 15
ATOM 16478 N N . LEU A 1 24 ? 0.864 5.212 -5.651 1.00 0.00 24 LEU A N 15
ATOM 16479 C CA . LEU A 1 24 ? 1.235 5.576 -4.300 1.00 0.00 24 LEU A CA 15
ATOM 16480 C C . LEU A 1 24 ? 2.636 6.198 -4.272 1.00 0.00 24 LEU A C 15
ATOM 16481 O O . LEU A 1 24 ? 3.285 6.327 -5.314 1.00 0.00 24 LEU A O 15
ATOM 16497 N N . THR A 1 25 ? 3.112 6.549 -3.084 1.00 0.00 25 THR A N 15
ATOM 16498 C CA . THR A 1 25 ? 4.321 7.362 -2.945 1.00 0.00 25 THR A CA 15
ATOM 16499 C C . THR A 1 25 ? 5.056 7.027 -1.652 1.00 0.00 25 THR A C 15
ATOM 16500 O O . THR A 1 25 ? 4.441 6.590 -0.696 1.00 0.00 25 THR A O 15
ATOM 16511 N N . ASP A 1 26 ? 6.361 7.278 -1.609 1.00 0.00 26 ASP A N 15
ATOM 16512 C CA . ASP A 1 26 ? 7.180 6.927 -0.439 1.00 0.00 26 ASP A CA 15
ATOM 16513 C C . ASP A 1 26 ? 6.573 7.441 0.871 1.00 0.00 26 ASP A C 15
ATOM 16514 O O . ASP A 1 26 ? 6.657 6.768 1.902 1.00 0.00 26 ASP A O 15
ATOM 16523 N N . ASP A 1 27 ? 5.942 8.619 0.821 1.00 0.00 27 ASP A N 15
ATOM 16524 C CA . ASP A 1 27 ? 5.249 9.173 1.987 1.00 0.00 27 ASP A CA 15
ATOM 16525 C C . ASP A 1 27 ? 4.177 8.230 2.482 1.00 0.00 27 ASP A C 15
ATOM 16526 O O . ASP A 1 27 ? 4.008 8.066 3.676 1.00 0.00 27 ASP A O 15
ATOM 16535 N N . ASP A 1 28 ? 3.465 7.602 1.561 1.00 0.00 28 ASP A N 15
ATOM 16536 C CA . ASP A 1 28 ? 2.381 6.706 1.927 1.00 0.00 28 ASP A CA 15
ATOM 16537 C C . ASP A 1 28 ? 2.927 5.494 2.612 1.00 0.00 28 ASP A C 15
ATOM 16538 O O . ASP A 1 28 ? 2.483 5.110 3.682 1.00 0.00 28 ASP A O 15
ATOM 16547 N N . MET A 1 29 ? 3.931 4.939 2.006 1.00 0.00 29 MET A N 15
ATOM 16548 C CA . MET A 1 29 ? 4.352 3.613 2.330 1.00 0.00 29 MET A CA 15
ATOM 16549 C C . MET A 1 29 ? 4.971 3.557 3.721 1.00 0.00 29 MET A C 15
ATOM 16550 O O . MET A 1 29 ? 4.880 2.543 4.414 1.00 0.00 29 MET A O 15
ATOM 16564 N N . THR A 1 30 ? 5.565 4.668 4.142 1.00 0.00 30 THR A N 15
ATOM 16565 C CA . THR A 1 30 ? 6.099 4.772 5.490 1.00 0.00 30 THR A CA 15
ATOM 16566 C C . THR A 1 30 ? 4.957 4.789 6.518 1.00 0.00 30 THR A C 15
ATOM 16567 O O . THR A 1 30 ? 5.151 4.430 7.680 1.00 0.00 30 THR A O 15
ATOM 16578 N N . ILE A 1 31 ? 3.769 5.221 6.089 1.00 0.00 31 ILE A N 15
ATOM 16579 C CA . ILE A 1 31 ? 2.594 5.218 6.955 1.00 0.00 31 ILE A CA 15
ATOM 16580 C C . ILE A 1 31 ? 1.811 3.904 6.819 1.00 0.00 31 ILE A C 15
ATOM 16581 O O . ILE A 1 31 ? 1.308 3.366 7.803 1.00 0.00 31 ILE A O 15
ATOM 16597 N N . ILE A 1 32 ? 1.727 3.401 5.591 1.00 0.00 32 ILE A N 15
ATOM 16598 C CA . ILE A 1 32 ? 0.835 2.292 5.237 1.00 0.00 32 ILE A CA 15
ATOM 16599 C C . ILE A 1 32 ? 1.417 0.912 5.588 1.00 0.00 32 ILE A C 15
ATOM 16600 O O . ILE A 1 32 ? 0.659 -0.057 5.689 1.00 0.00 32 ILE A O 15
ATOM 16616 N N . GLU A 1 33 ? 2.740 0.850 5.821 1.00 0.00 33 GLU A N 15
ATOM 16617 C CA . GLU A 1 33 ? 3.472 -0.420 6.043 1.00 0.00 33 GLU A CA 15
ATOM 16618 C C . GLU A 1 33 ? 2.639 -1.511 6.737 1.00 0.00 33 GLU A C 15
ATOM 16619 O O . GLU A 1 33 ? 2.598 -2.652 6.277 1.00 0.00 33 GLU A O 15
ATOM 16631 N N . GLY A 1 34 ? 1.970 -1.163 7.825 1.00 0.00 34 GLY A N 15
ATOM 16632 C CA . GLY A 1 34 ? 1.086 -2.097 8.482 1.00 0.00 34 GLY A CA 15
ATOM 16633 C C . GLY A 1 34 ? -0.184 -1.424 8.941 1.00 0.00 34 GLY A C 15
ATOM 16634 O O . GLY A 1 34 ? -0.625 -1.610 10.076 1.00 0.00 34 GLY A O 15
ATOM 16638 N N . LYS A 1 35 ? -0.762 -0.615 8.063 1.00 0.00 35 LYS A N 15
ATOM 16639 C CA . LYS A 1 35 ? -1.966 0.133 8.391 1.00 0.00 35 LYS A CA 15
ATOM 16640 C C . LYS A 1 35 ? -3.020 -0.011 7.296 1.00 0.00 35 LYS A C 15
ATOM 16641 O O . LYS A 1 35 ? -2.981 0.691 6.283 1.00 0.00 35 LYS A O 15
ATOM 16660 N N . ARG A 1 36 ? -3.943 -0.942 7.509 1.00 0.00 36 ARG A N 15
ATOM 16661 C CA . ARG A 1 36 ? -5.088 -1.151 6.616 1.00 0.00 36 ARG A CA 15
ATOM 16662 C C . ARG A 1 36 ? -5.818 0.168 6.342 1.00 0.00 36 ARG A C 15
ATOM 16663 O O . ARG A 1 36 ? -6.068 0.530 5.186 1.00 0.00 36 ARG A O 15
ATOM 16684 N N . ASP A 1 37 ? -6.142 0.880 7.417 1.00 0.00 37 ASP A N 15
ATOM 16685 C CA . ASP A 1 37 ? -6.875 2.146 7.330 1.00 0.00 37 ASP A CA 15
ATOM 16686 C C . ASP A 1 37 ? -6.142 3.161 6.460 1.00 0.00 37 ASP A C 15
ATOM 16687 O O . ASP A 1 37 ? -6.756 3.868 5.659 1.00 0.00 37 ASP A O 15
ATOM 16696 N N . GLN A 1 38 ? -4.827 3.212 6.602 1.00 0.00 38 GLN A N 15
ATOM 16697 C CA . GLN A 1 38 ? -4.028 4.222 5.924 1.00 0.00 38 GLN A CA 15
ATOM 16698 C C . GLN A 1 38 ? -3.986 3.996 4.418 1.00 0.00 38 GLN A C 15
ATOM 16699 O O . GLN A 1 38 ? -4.000 4.961 3.653 1.00 0.00 38 GLN A O 15
ATOM 16713 N N . LEU A 1 39 ? -3.943 2.736 3.979 1.00 0.00 39 LEU A N 15
ATOM 16714 C CA . LEU A 1 39 ? -3.961 2.459 2.545 1.00 0.00 39 LEU A CA 15
ATOM 16715 C C . LEU A 1 39 ? -5.282 2.920 1.948 1.00 0.00 39 LEU A C 15
ATOM 16716 O O . LEU A 1 39 ? -5.310 3.477 0.851 1.00 0.00 39 LEU A O 15
ATOM 16732 N N . VAL A 1 40 ? -6.372 2.711 2.685 1.00 0.00 40 VAL A N 15
ATOM 16733 C CA . VAL A 1 40 ? -7.680 3.199 2.259 1.00 0.00 40 VAL A CA 15
ATOM 16734 C C . VAL A 1 40 ? -7.628 4.703 2.002 1.00 0.00 40 VAL A C 15
ATOM 16735 O O . VAL A 1 40 ? -8.018 5.175 0.934 1.00 0.00 40 VAL A O 15
ATOM 16748 N N . GLY A 1 41 ? -7.122 5.443 2.979 1.00 0.00 41 GLY A N 15
ATOM 16749 C CA . GLY A 1 41 ? -6.999 6.885 2.839 1.00 0.00 41 GLY A CA 15
ATOM 16750 C C . GLY A 1 41 ? -6.083 7.286 1.695 1.00 0.00 41 GLY A C 15
ATOM 16751 O O . GLY A 1 41 ? -6.384 8.209 0.939 1.00 0.00 41 GLY A O 15
ATOM 16755 N N . LYS A 1 42 ? -4.976 6.573 1.554 1.00 0.00 42 LYS A N 15
ATOM 16756 C CA . LYS A 1 42 ? -3.971 6.903 0.552 1.00 0.00 42 LYS A CA 15
ATOM 16757 C C . LYS A 1 42 ? -4.442 6.641 -0.868 1.00 0.00 42 LYS A C 15
ATOM 16758 O O . LYS A 1 42 ? -4.168 7.432 -1.766 1.00 0.00 42 LYS A O 15
ATOM 16777 N N . ILE A 1 43 ? -5.127 5.537 -1.086 1.00 0.00 43 ILE A N 15
ATOM 16778 C CA . ILE A 1 43 ? -5.690 5.255 -2.402 1.00 0.00 43 ILE A CA 15
ATOM 16779 C C . ILE A 1 43 ? -6.709 6.332 -2.795 1.00 0.00 43 ILE A C 15
ATOM 16780 O O . ILE A 1 43 ? -6.740 6.786 -3.948 1.00 0.00 43 ILE A O 15
ATOM 16796 N N . GLN A 1 44 ? -7.514 6.764 -1.823 1.00 0.00 44 GLN A N 15
ATOM 16797 C CA . GLN A 1 44 ? -8.471 7.851 -2.036 1.00 0.00 44 GLN A CA 15
ATOM 16798 C C . GLN A 1 44 ? -7.735 9.151 -2.353 1.00 0.00 44 GLN A C 15
ATOM 16799 O O . GLN A 1 44 ? -8.259 10.032 -3.027 1.00 0.00 44 GLN A O 15
ATOM 16813 N N . GLU A 1 45 ? -6.513 9.252 -1.859 1.00 0.00 45 GLU A N 15
ATOM 16814 C CA . GLU A 1 45 ? -5.704 10.453 -2.032 1.00 0.00 45 GLU A CA 15
ATOM 16815 C C . GLU A 1 45 ? -5.012 10.456 -3.394 1.00 0.00 45 GLU A C 15
ATOM 16816 O O . GLU A 1 45 ? -5.148 11.399 -4.174 1.00 0.00 45 GLU A O 15
ATOM 16828 N N . ARG A 1 46 ? -4.282 9.383 -3.666 1.00 0.00 46 ARG A N 15
ATOM 16829 C CA . ARG A 1 46 ? -3.440 9.290 -4.851 1.00 0.00 46 ARG A CA 15
ATOM 16830 C C . ARG A 1 46 ? -4.267 9.285 -6.131 1.00 0.00 46 ARG A C 15
ATOM 16831 O O . ARG A 1 46 ? -4.089 10.143 -6.992 1.00 0.00 46 ARG A O 15
ATOM 16852 N N . TYR A 1 47 ? -5.168 8.325 -6.253 1.00 0.00 47 TYR A N 15
ATOM 16853 C CA . TYR A 1 47 ? -6.052 8.270 -7.421 1.00 0.00 47 TYR A CA 15
ATOM 16854 C C . TYR A 1 47 ? -7.210 9.236 -7.272 1.00 0.00 47 TYR A C 15
ATOM 16855 O O . TYR A 1 47 ? -7.536 9.985 -8.194 1.00 0.00 47 TYR A O 15
ATOM 16873 N N . GLY A 1 48 ? -7.817 9.212 -6.103 1.00 0.00 48 GLY A N 15
ATOM 16874 C CA . GLY A 1 48 ? -9.015 9.992 -5.876 1.00 0.00 48 GLY A CA 15
ATOM 16875 C C . GLY A 1 48 ? -10.263 9.136 -5.949 1.00 0.00 48 GLY A C 15
ATOM 16876 O O . GLY A 1 48 ? -11.241 9.499 -6.603 1.00 0.00 48 GLY A O 15
ATOM 16880 N N . TYR A 1 49 ? -10.220 7.985 -5.290 1.00 0.00 49 TYR A N 15
ATOM 16881 C CA . TYR A 1 49 ? -11.353 7.065 -5.272 1.00 0.00 49 TYR A CA 15
ATOM 16882 C C . TYR A 1 49 ? -12.264 7.348 -4.092 1.00 0.00 49 TYR A C 15
ATOM 16883 O O . TYR A 1 49 ? -11.919 8.119 -3.194 1.00 0.00 49 TYR A O 15
ATOM 16901 N N . GLN A 1 50 ? -13.426 6.712 -4.101 1.00 0.00 50 GLN A N 15
ATOM 16902 C CA . GLN A 1 50 ? -14.333 6.771 -2.972 1.00 0.00 50 GLN A CA 15
ATOM 16903 C C . GLN A 1 50 ? -13.942 5.705 -1.961 1.00 0.00 50 GLN A C 15
ATOM 16904 O O . GLN A 1 50 ? -13.317 4.706 -2.325 1.00 0.00 50 GLN A O 15
ATOM 16918 N N . LYS A 1 51 ? -14.298 5.916 -0.697 1.00 0.00 51 LYS A N 15
ATOM 16919 C CA . LYS A 1 51 ? -13.939 4.978 0.365 1.00 0.00 51 LYS A CA 15
ATOM 16920 C C . LYS A 1 51 ? -14.466 3.580 0.057 1.00 0.00 51 LYS A C 15
ATOM 16921 O O . LYS A 1 51 ? -13.835 2.581 0.395 1.00 0.00 51 LYS A O 15
ATOM 16940 N N . ASP A 1 52 ? -15.609 3.530 -0.621 1.00 0.00 52 ASP A N 15
ATOM 16941 C CA . ASP A 1 52 ? -16.223 2.269 -1.029 1.00 0.00 52 ASP A CA 15
ATOM 16942 C C . ASP A 1 52 ? -15.243 1.441 -1.844 1.00 0.00 52 ASP A C 15
ATOM 16943 O O . ASP A 1 52 ? -14.917 0.305 -1.493 1.00 0.00 52 ASP A O 15
ATOM 16952 N N . GLN A 1 53 ? -14.751 2.044 -2.912 1.00 0.00 53 GLN A N 15
ATOM 16953 C CA . GLN A 1 53 ? -13.862 1.363 -3.827 1.00 0.00 53 GLN A CA 15
ATOM 16954 C C . GLN A 1 53 ? -12.511 1.101 -3.170 1.00 0.00 53 GLN A C 15
ATOM 16955 O O . GLN A 1 53 ? -11.972 0.000 -3.265 1.00 0.00 53 GLN A O 15
ATOM 16969 N N . ALA A 1 54 ? -11.989 2.117 -2.484 1.00 0.00 54 ALA A N 15
ATOM 16970 C CA . ALA A 1 54 ? -10.668 2.038 -1.874 1.00 0.00 54 ALA A CA 15
ATOM 16971 C C . ALA A 1 54 ? -10.572 0.861 -0.912 1.00 0.00 54 ALA A C 15
ATOM 16972 O O . ALA A 1 54 ? -9.614 0.092 -0.959 1.00 0.00 54 ALA A O 15
ATOM 16979 N N . GLU A 1 55 ? -11.576 0.704 -0.055 1.00 0.00 55 GLU A N 15
ATOM 16980 C CA . GLU A 1 55 ? -11.567 -0.382 0.914 1.00 0.00 55 GLU A CA 15
ATOM 16981 C C . GLU A 1 55 ? -11.639 -1.734 0.216 1.00 0.00 55 GLU A C 15
ATOM 16982 O O . GLU A 1 55 ? -10.955 -2.676 0.613 1.00 0.00 55 GLU A O 15
ATOM 16994 N N . LYS A 1 56 ? -12.451 -1.822 -0.833 1.00 0.00 56 LYS A N 15
ATOM 16995 C CA . LYS A 1 56 ? -12.571 -3.057 -1.603 1.00 0.00 56 LYS A CA 15
ATOM 16996 C C . LYS A 1 56 ? -11.227 -3.464 -2.203 1.00 0.00 56 LYS A C 15
ATOM 16997 O O . LYS A 1 56 ? -10.864 -4.644 -2.201 1.00 0.00 56 LYS A O 15
ATOM 17016 N N . GLU A 1 57 ? -10.485 -2.484 -2.699 1.00 0.00 57 GLU A N 15
ATOM 17017 C CA . GLU A 1 57 ? -9.163 -2.734 -3.260 1.00 0.00 57 GLU A CA 15
ATOM 17018 C C . GLU A 1 57 ? -8.185 -3.146 -2.161 1.00 0.00 57 GLU A C 15
ATOM 17019 O O . GLU A 1 57 ? -7.353 -4.037 -2.356 1.00 0.00 57 GLU A O 15
ATOM 17031 N N . VAL A 1 58 ? -8.299 -2.508 -0.999 1.00 0.00 58 VAL A N 15
ATOM 17032 C CA . VAL A 1 58 ? -7.451 -2.841 0.142 1.00 0.00 58 VAL A CA 15
ATOM 17033 C C . VAL A 1 58 ? -7.703 -4.272 0.611 1.00 0.00 58 VAL A C 15
ATOM 17034 O O . VAL A 1 58 ? -6.760 -5.012 0.877 1.00 0.00 58 VAL A O 15
ATOM 17047 N N . VAL A 1 59 ? -8.976 -4.649 0.712 1.00 0.00 59 VAL A N 15
ATOM 17048 C CA . VAL A 1 59 ? -9.365 -5.993 1.128 1.00 0.00 59 VAL A CA 15
ATOM 17049 C C . VAL A 1 59 ? -8.827 -7.049 0.162 1.00 0.00 59 VAL A C 15
ATOM 17050 O O . VAL A 1 59 ? -8.376 -8.115 0.586 1.00 0.00 59 VAL A O 15
ATOM 17063 N N . ASP A 1 60 ? -8.861 -6.748 -1.133 1.00 0.00 60 ASP A N 15
ATOM 17064 C CA . ASP A 1 60 ? -8.340 -7.672 -2.134 1.00 0.00 60 ASP A CA 15
ATOM 17065 C C . ASP A 1 60 ? -6.840 -7.854 -1.954 1.00 0.00 60 ASP A C 15
ATOM 17066 O O . ASP A 1 60 ? -6.357 -8.978 -1.809 1.00 0.00 60 ASP A O 15
ATOM 17075 N N . TRP A 1 61 ? -6.113 -6.737 -1.940 1.00 0.00 61 TRP A N 15
ATOM 17076 C CA . TRP A 1 61 ? -4.668 -6.757 -1.724 1.00 0.00 61 TRP A CA 15
ATOM 17077 C C . TRP A 1 61 ? -4.344 -7.453 -0.410 1.00 0.00 61 TRP A C 15
ATOM 17078 O O . TRP A 1 61 ? -3.356 -8.190 -0.296 1.00 0.00 61 TRP A O 15
ATOM 17099 N N . GLU A 1 62 ? -5.189 -7.194 0.574 1.00 0.00 62 GLU A N 15
ATOM 17100 C CA . GLU A 1 62 ? -5.074 -7.789 1.891 1.00 0.00 62 GLU A CA 15
ATOM 17101 C C . GLU A 1 62 ? -4.969 -9.303 1.808 1.00 0.00 62 GLU A C 15
ATOM 17102 O O . GLU A 1 62 ? -4.011 -9.884 2.298 1.00 0.00 62 GLU A O 15
ATOM 17114 N N . THR A 1 63 ? -5.939 -9.929 1.164 1.00 0.00 63 THR A N 15
ATOM 17115 C CA . THR A 1 63 ? -5.980 -11.379 1.068 1.00 0.00 63 THR A CA 15
ATOM 17116 C C . THR A 1 63 ? -4.801 -11.933 0.260 1.00 0.00 63 THR A C 15
ATOM 17117 O O . THR A 1 63 ? -4.332 -13.045 0.520 1.00 0.00 63 THR A O 15
ATOM 17128 N N . ARG A 1 64 ? -4.305 -11.152 -0.695 1.00 0.00 64 ARG A N 15
ATOM 17129 C CA . ARG A 1 64 ? -3.190 -11.599 -1.528 1.00 0.00 64 ARG A CA 15
ATOM 17130 C C . ARG A 1 64 ? -1.930 -11.789 -0.687 1.00 0.00 64 ARG A C 15
ATOM 17131 O O . ARG A 1 64 ? -1.217 -12.783 -0.822 1.00 0.00 64 ARG A O 15
ATOM 17152 N N . ASN A 1 65 ? -1.663 -10.825 0.186 1.00 0.00 65 ASN A N 15
ATOM 17153 C CA . ASN A 1 65 ? -0.401 -10.785 0.921 1.00 0.00 65 ASN A CA 15
ATOM 17154 C C . ASN A 1 65 ? -0.569 -11.193 2.380 1.00 0.00 65 ASN A C 15
ATOM 17155 O O . ASN A 1 65 ? 0.202 -12.006 2.890 1.00 0.00 65 ASN A O 15
ATOM 17166 N N . GLU A 1 66 ? -1.555 -10.587 3.046 1.00 0.00 66 GLU A N 15
ATOM 17167 C CA . GLU A 1 66 ? -1.946 -10.926 4.427 1.00 0.00 66 GLU A CA 15
ATOM 17168 C C . GLU A 1 66 ? -1.035 -10.268 5.463 1.00 0.00 66 GLU A C 15
ATOM 17169 O O . GLU A 1 66 ? -1.499 -9.828 6.518 1.00 0.00 66 GLU A O 15
ATOM 17181 N N . TYR A 1 67 ? 0.251 -10.200 5.163 1.00 0.00 67 TYR A N 15
ATOM 17182 C CA . TYR A 1 67 ? 1.213 -9.570 6.058 1.00 0.00 67 TYR A CA 15
ATOM 17183 C C . TYR A 1 67 ? 1.093 -8.047 5.971 1.00 0.00 67 TYR A C 15
ATOM 17184 O O . TYR A 1 67 ? 1.683 -7.417 5.094 1.00 0.00 67 TYR A O 15
ATOM 17202 N N . ARG A 1 68 ? 0.285 -7.484 6.868 1.00 0.00 68 ARG A N 15
ATOM 17203 C CA . ARG A 1 68 ? 0.055 -6.041 6.937 1.00 0.00 68 ARG A CA 15
ATOM 17204 C C . ARG A 1 68 ? -0.897 -5.725 8.081 1.00 0.00 68 ARG A C 15
ATOM 17205 O O . ARG A 1 68 ? -0.669 -4.790 8.847 1.00 0.00 68 ARG A O 15
ATOM 17226 N N . TRP A 1 69 ? -1.956 -6.541 8.179 1.00 0.00 69 TRP A N 15
ATOM 17227 C CA . TRP A 1 69 ? -3.044 -6.343 9.139 1.00 0.00 69 TRP A CA 15
ATOM 17228 C C . TRP A 1 69 ? -3.955 -5.203 8.688 1.00 0.00 69 TRP A C 15
ATOM 17229 O O . TRP A 1 69 ? -5.160 -5.459 8.480 1.00 0.00 69 TRP A O 15
ATOM 17251 N N . MET A 1 1 ? -1.344 -1.268 21.392 1.00 0.00 1 MET A N 16
ATOM 17252 C CA . MET A 1 1 ? 0.001 -1.239 20.772 1.00 0.00 1 MET A CA 16
ATOM 17253 C C . MET A 1 1 ? -0.078 -1.382 19.257 1.00 0.00 1 MET A C 16
ATOM 17254 O O . MET A 1 1 ? -0.631 -2.358 18.740 1.00 0.00 1 MET A O 16
ATOM 17270 N N . ASN A 1 2 ? 0.459 -0.401 18.550 1.00 0.00 2 ASN A N 16
ATOM 17271 C CA . ASN A 1 2 ? 0.619 -0.491 17.115 1.00 0.00 2 ASN A CA 16
ATOM 17272 C C . ASN A 1 2 ? 2.066 -0.854 16.808 1.00 0.00 2 ASN A C 16
ATOM 17273 O O . ASN A 1 2 ? 2.991 -0.143 17.209 1.00 0.00 2 ASN A O 16
ATOM 17284 N N . LYS A 1 3 ? 2.257 -1.957 16.105 1.00 0.00 3 LYS A N 16
ATOM 17285 C CA . LYS A 1 3 ? 3.595 -2.413 15.746 1.00 0.00 3 LYS A CA 16
ATOM 17286 C C . LYS A 1 3 ? 4.195 -1.516 14.675 1.00 0.00 3 LYS A C 16
ATOM 17287 O O . LYS A 1 3 ? 3.479 -0.983 13.831 1.00 0.00 3 LYS A O 16
ATOM 17306 N N . ASP A 1 4 ? 5.497 -1.305 14.743 1.00 0.00 4 ASP A N 16
ATOM 17307 C CA . ASP A 1 4 ? 6.183 -0.531 13.722 1.00 0.00 4 ASP A CA 16
ATOM 17308 C C . ASP A 1 4 ? 7.138 -1.413 12.926 1.00 0.00 4 ASP A C 16
ATOM 17309 O O . ASP A 1 4 ? 8.113 -1.946 13.460 1.00 0.00 4 ASP A O 16
ATOM 17318 N N . GLU A 1 5 ? 6.831 -1.600 11.655 1.00 0.00 5 GLU A N 16
ATOM 17319 C CA . GLU A 1 5 ? 7.737 -2.284 10.747 1.00 0.00 5 GLU A CA 16
ATOM 17320 C C . GLU A 1 5 ? 8.186 -1.310 9.664 1.00 0.00 5 GLU A C 16
ATOM 17321 O O . GLU A 1 5 ? 7.374 -0.542 9.147 1.00 0.00 5 GLU A O 16
ATOM 17333 N N . ALA A 1 6 ? 9.469 -1.330 9.338 1.00 0.00 6 ALA A N 16
ATOM 17334 C CA . ALA A 1 6 ? 10.006 -0.453 8.308 1.00 0.00 6 ALA A CA 16
ATOM 17335 C C . ALA A 1 6 ? 11.355 -0.961 7.811 1.00 0.00 6 ALA A C 16
ATOM 17336 O O . ALA A 1 6 ? 12.185 -0.186 7.341 1.00 0.00 6 ALA A O 16
ATOM 17343 N N . GLY A 1 7 ? 11.563 -2.270 7.893 1.00 0.00 7 GLY A N 16
ATOM 17344 C CA . GLY A 1 7 ? 12.832 -2.831 7.475 1.00 0.00 7 GLY A CA 16
ATOM 17345 C C . GLY A 1 7 ? 12.686 -4.089 6.637 1.00 0.00 7 GLY A C 16
ATOM 17346 O O . GLY A 1 7 ? 12.979 -4.084 5.437 1.00 0.00 7 GLY A O 16
ATOM 17350 N N . GLY A 1 8 ? 12.223 -5.162 7.263 1.00 0.00 8 GLY A N 16
ATOM 17351 C CA . GLY A 1 8 ? 12.181 -6.451 6.598 1.00 0.00 8 GLY A CA 16
ATOM 17352 C C . GLY A 1 8 ? 10.986 -6.607 5.681 1.00 0.00 8 GLY A C 16
ATOM 17353 O O . GLY A 1 8 ? 11.136 -6.734 4.464 1.00 0.00 8 GLY A O 16
ATOM 17357 N N . ASN A 1 9 ? 9.799 -6.581 6.254 1.00 0.00 9 ASN A N 16
ATOM 17358 C CA . ASN A 1 9 ? 8.580 -6.797 5.492 1.00 0.00 9 ASN A CA 16
ATOM 17359 C C . ASN A 1 9 ? 8.120 -5.510 4.833 1.00 0.00 9 ASN A C 16
ATOM 17360 O O . ASN A 1 9 ? 7.582 -5.538 3.735 1.00 0.00 9 ASN A O 16
ATOM 17371 N N . TRP A 1 10 ? 8.366 -4.381 5.487 1.00 0.00 10 TRP A N 16
ATOM 17372 C CA . TRP A 1 10 ? 7.927 -3.091 4.974 1.00 0.00 10 TRP A CA 16
ATOM 17373 C C . TRP A 1 10 ? 8.480 -2.839 3.576 1.00 0.00 10 TRP A C 16
ATOM 17374 O O . TRP A 1 10 ? 7.768 -2.354 2.708 1.00 0.00 10 TRP A O 16
ATOM 17395 N N . LYS A 1 11 ? 9.739 -3.193 3.352 1.00 0.00 11 LYS A N 16
ATOM 17396 C CA . LYS A 1 11 ? 10.343 -3.009 2.037 1.00 0.00 11 LYS A CA 16
ATOM 17397 C C . LYS A 1 11 ? 9.677 -3.915 1.003 1.00 0.00 11 LYS A C 16
ATOM 17398 O O . LYS A 1 11 ? 9.330 -3.473 -0.095 1.00 0.00 11 LYS A O 16
ATOM 17417 N N . GLN A 1 12 ? 9.482 -5.178 1.372 1.00 0.00 12 GLN A N 16
ATOM 17418 C CA . GLN A 1 12 ? 8.905 -6.163 0.462 1.00 0.00 12 GLN A CA 16
ATOM 17419 C C . GLN A 1 12 ? 7.454 -5.813 0.174 1.00 0.00 12 GLN A C 16
ATOM 17420 O O . GLN A 1 12 ? 6.945 -6.033 -0.928 1.00 0.00 12 GLN A O 16
ATOM 17434 N N . PHE A 1 13 ? 6.818 -5.235 1.175 1.00 0.00 13 PHE A N 16
ATOM 17435 C CA . PHE A 1 13 ? 5.416 -4.903 1.115 1.00 0.00 13 PHE A CA 16
ATOM 17436 C C . PHE A 1 13 ? 5.208 -3.597 0.363 1.00 0.00 13 PHE A C 16
ATOM 17437 O O . PHE A 1 13 ? 4.319 -3.493 -0.481 1.00 0.00 13 PHE A O 16
ATOM 17454 N N . LYS A 1 14 ? 6.048 -2.612 0.676 1.00 0.00 14 LYS A N 16
ATOM 17455 C CA . LYS A 1 14 ? 6.048 -1.319 -0.004 1.00 0.00 14 LYS A CA 16
ATOM 17456 C C . LYS A 1 14 ? 6.066 -1.519 -1.513 1.00 0.00 14 LYS A C 16
ATOM 17457 O O . LYS A 1 14 ? 5.244 -0.963 -2.242 1.00 0.00 14 LYS A O 16
ATOM 17476 N N . GLY A 1 15 ? 6.988 -2.355 -1.963 1.00 0.00 15 GLY A N 16
ATOM 17477 C CA . GLY A 1 15 ? 7.114 -2.629 -3.374 1.00 0.00 15 GLY A CA 16
ATOM 17478 C C . GLY A 1 15 ? 5.890 -3.313 -3.952 1.00 0.00 15 GLY A C 16
ATOM 17479 O O . GLY A 1 15 ? 5.548 -3.099 -5.118 1.00 0.00 15 GLY A O 16
ATOM 17483 N N . LYS A 1 16 ? 5.198 -4.104 -3.137 1.00 0.00 16 LYS A N 16
ATOM 17484 C CA . LYS A 1 16 ? 4.095 -4.899 -3.634 1.00 0.00 16 LYS A CA 16
ATOM 17485 C C . LYS A 1 16 ? 2.845 -4.032 -3.741 1.00 0.00 16 LYS A C 16
ATOM 17486 O O . LYS A 1 16 ? 1.979 -4.261 -4.588 1.00 0.00 16 LYS A O 16
ATOM 17505 N N . VAL A 1 17 ? 2.771 -3.021 -2.884 1.00 0.00 17 VAL A N 16
ATOM 17506 C CA . VAL A 1 17 ? 1.707 -2.028 -2.963 1.00 0.00 17 VAL A CA 16
ATOM 17507 C C . VAL A 1 17 ? 1.886 -1.193 -4.226 1.00 0.00 17 VAL A C 16
ATOM 17508 O O . VAL A 1 17 ? 0.916 -0.725 -4.823 1.00 0.00 17 VAL A O 16
ATOM 17521 N N . LYS A 1 18 ? 3.139 -1.018 -4.631 1.00 0.00 18 LYS A N 16
ATOM 17522 C CA . LYS A 1 18 ? 3.453 -0.302 -5.860 1.00 0.00 18 LYS A CA 16
ATOM 17523 C C . LYS A 1 18 ? 3.114 -1.151 -7.079 1.00 0.00 18 LYS A C 16
ATOM 17524 O O . LYS A 1 18 ? 2.896 -0.627 -8.169 1.00 0.00 18 LYS A O 16
ATOM 17543 N N . GLU A 1 19 ? 3.086 -2.462 -6.893 1.00 0.00 19 GLU A N 16
ATOM 17544 C CA . GLU A 1 19 ? 2.684 -3.371 -7.958 1.00 0.00 19 GLU A CA 16
ATOM 17545 C C . GLU A 1 19 ? 1.186 -3.268 -8.224 1.00 0.00 19 GLU A C 16
ATOM 17546 O O . GLU A 1 19 ? 0.759 -3.173 -9.374 1.00 0.00 19 GLU A O 16
ATOM 17558 N N . GLN A 1 20 ? 0.395 -3.294 -7.157 1.00 0.00 20 GLN A N 16
ATOM 17559 C CA . GLN A 1 20 ? -1.054 -3.208 -7.287 1.00 0.00 20 GLN A CA 16
ATOM 17560 C C . GLN A 1 20 ? -1.465 -1.767 -7.565 1.00 0.00 20 GLN A C 16
ATOM 17561 O O . GLN A 1 20 ? -2.006 -1.460 -8.627 1.00 0.00 20 GLN A O 16
ATOM 17575 N N . TRP A 1 21 ? -1.189 -0.884 -6.615 1.00 0.00 21 TRP A N 16
ATOM 17576 C CA . TRP A 1 21 ? -1.519 0.520 -6.770 1.00 0.00 21 TRP A CA 16
ATOM 17577 C C . TRP A 1 21 ? -0.420 1.229 -7.556 1.00 0.00 21 TRP A C 16
ATOM 17578 O O . TRP A 1 21 ? -0.590 1.542 -8.733 1.00 0.00 21 TRP A O 16
ATOM 17599 N N . GLY A 1 22 ? 0.714 1.467 -6.916 1.00 0.00 22 GLY A N 16
ATOM 17600 C CA . GLY A 1 22 ? 1.829 2.099 -7.601 1.00 0.00 22 GLY A CA 16
ATOM 17601 C C . GLY A 1 22 ? 1.752 3.612 -7.583 1.00 0.00 22 GLY A C 16
ATOM 17602 O O . GLY A 1 22 ? 2.766 4.291 -7.737 1.00 0.00 22 GLY A O 16
ATOM 17606 N N . LYS A 1 23 ? 0.550 4.137 -7.386 1.00 0.00 23 LYS A N 16
ATOM 17607 C CA . LYS A 1 23 ? 0.345 5.578 -7.309 1.00 0.00 23 LYS A CA 16
ATOM 17608 C C . LYS A 1 23 ? 0.945 6.132 -6.028 1.00 0.00 23 LYS A C 16
ATOM 17609 O O . LYS A 1 23 ? 1.256 7.318 -5.933 1.00 0.00 23 LYS A O 16
ATOM 17628 N N . LEU A 1 24 ? 1.122 5.252 -5.057 1.00 0.00 24 LEU A N 16
ATOM 17629 C CA . LEU A 1 24 ? 1.693 5.627 -3.779 1.00 0.00 24 LEU A CA 16
ATOM 17630 C C . LEU A 1 24 ? 3.214 5.596 -3.838 1.00 0.00 24 LEU A C 16
ATOM 17631 O O . LEU A 1 24 ? 3.808 4.693 -4.433 1.00 0.00 24 LEU A O 16
ATOM 17647 N N . THR A 1 25 ? 3.831 6.587 -3.225 1.00 0.00 25 THR A N 16
ATOM 17648 C CA . THR A 1 25 ? 5.275 6.705 -3.221 1.00 0.00 25 THR A CA 16
ATOM 17649 C C . THR A 1 25 ? 5.839 6.293 -1.860 1.00 0.00 25 THR A C 16
ATOM 17650 O O . THR A 1 25 ? 5.089 5.859 -0.979 1.00 0.00 25 THR A O 16
ATOM 17661 N N . ASP A 1 26 ? 7.156 6.421 -1.688 1.00 0.00 26 ASP A N 16
ATOM 17662 C CA . ASP A 1 26 ? 7.798 6.086 -0.416 1.00 0.00 26 ASP A CA 16
ATOM 17663 C C . ASP A 1 26 ? 7.198 6.902 0.716 1.00 0.00 26 ASP A C 16
ATOM 17664 O O . ASP A 1 26 ? 6.938 6.371 1.794 1.00 0.00 26 ASP A O 16
ATOM 17673 N N . ASP A 1 27 ? 6.962 8.188 0.455 1.00 0.00 27 ASP A N 16
ATOM 17674 C CA . ASP A 1 27 ? 6.357 9.085 1.441 1.00 0.00 27 ASP A CA 16
ATOM 17675 C C . ASP A 1 27 ? 5.078 8.487 1.995 1.00 0.00 27 ASP A C 16
ATOM 17676 O O . ASP A 1 27 ? 4.949 8.295 3.202 1.00 0.00 27 ASP A O 16
ATOM 17685 N N . ASP A 1 28 ? 4.169 8.133 1.092 1.00 0.00 28 ASP A N 16
ATOM 17686 C CA . ASP A 1 28 ? 2.854 7.632 1.467 1.00 0.00 28 ASP A CA 16
ATOM 17687 C C . ASP A 1 28 ? 2.990 6.382 2.301 1.00 0.00 28 ASP A C 16
ATOM 17688 O O . ASP A 1 28 ? 2.410 6.266 3.374 1.00 0.00 28 ASP A O 16
ATOM 17697 N N . MET A 1 29 ? 3.790 5.460 1.808 1.00 0.00 29 MET A N 16
ATOM 17698 C CA . MET A 1 29 ? 3.919 4.152 2.412 1.00 0.00 29 MET A CA 16
ATOM 17699 C C . MET A 1 29 ? 4.691 4.204 3.728 1.00 0.00 29 MET A C 16
ATOM 17700 O O . MET A 1 29 ? 4.583 3.293 4.551 1.00 0.00 29 MET A O 16
ATOM 17714 N N . THR A 1 30 ? 5.451 5.272 3.937 1.00 0.00 30 THR A N 16
ATOM 17715 C CA . THR A 1 30 ? 6.108 5.493 5.217 1.00 0.00 30 THR A CA 16
ATOM 17716 C C . THR A 1 30 ? 5.092 6.014 6.238 1.00 0.00 30 THR A C 16
ATOM 17717 O O . THR A 1 30 ? 5.232 5.800 7.444 1.00 0.00 30 THR A O 16
ATOM 17728 N N . ILE A 1 31 ? 4.051 6.680 5.738 1.00 0.00 31 ILE A N 16
ATOM 17729 C CA . ILE A 1 31 ? 2.968 7.156 6.593 1.00 0.00 31 ILE A CA 16
ATOM 17730 C C . ILE A 1 31 ? 2.044 5.991 6.938 1.00 0.00 31 ILE A C 16
ATOM 17731 O O . ILE A 1 31 ? 1.395 5.976 7.985 1.00 0.00 31 ILE A O 16
ATOM 17747 N N . ILE A 1 32 ? 2.011 5.005 6.048 1.00 0.00 32 ILE A N 16
ATOM 17748 C CA . ILE A 1 32 ? 1.111 3.874 6.192 1.00 0.00 32 ILE A CA 16
ATOM 17749 C C . ILE A 1 32 ? 1.740 2.815 7.083 1.00 0.00 32 ILE A C 16
ATOM 17750 O O . ILE A 1 32 ? 1.114 2.375 8.049 1.00 0.00 32 ILE A O 16
ATOM 17766 N N . GLU A 1 33 ? 2.984 2.426 6.757 1.00 0.00 33 GLU A N 16
ATOM 17767 C CA . GLU A 1 33 ? 3.745 1.440 7.534 1.00 0.00 33 GLU A CA 16
ATOM 17768 C C . GLU A 1 33 ? 3.144 0.036 7.412 1.00 0.00 33 GLU A C 16
ATOM 17769 O O . GLU A 1 33 ? 3.802 -0.896 6.953 1.00 0.00 33 GLU A O 16
ATOM 17781 N N . GLY A 1 34 ? 1.895 -0.096 7.796 1.00 0.00 34 GLY A N 16
ATOM 17782 C CA . GLY A 1 34 ? 1.210 -1.360 7.705 1.00 0.00 34 GLY A CA 16
ATOM 17783 C C . GLY A 1 34 ? -0.194 -1.237 8.235 1.00 0.00 34 GLY A C 16
ATOM 17784 O O . GLY A 1 34 ? -0.809 -2.218 8.643 1.00 0.00 34 GLY A O 16
ATOM 17788 N N . LYS A 1 35 ? -0.693 -0.011 8.232 1.00 0.00 35 LYS A N 16
ATOM 17789 C CA . LYS A 1 35 ? -2.024 0.268 8.731 1.00 0.00 35 LYS A CA 16
ATOM 17790 C C . LYS A 1 35 ? -3.049 0.117 7.620 1.00 0.00 35 LYS A C 16
ATOM 17791 O O . LYS A 1 35 ? -2.914 0.702 6.541 1.00 0.00 35 LYS A O 16
ATOM 17810 N N . ARG A 1 36 ? -4.064 -0.674 7.900 1.00 0.00 36 ARG A N 16
ATOM 17811 C CA . ARG A 1 36 ? -5.111 -0.977 6.935 1.00 0.00 36 ARG A CA 16
ATOM 17812 C C . ARG A 1 36 ? -5.896 0.288 6.602 1.00 0.00 36 ARG A C 16
ATOM 17813 O O . ARG A 1 36 ? -6.174 0.576 5.433 1.00 0.00 36 ARG A O 16
ATOM 17834 N N . ASP A 1 37 ? -6.223 1.049 7.639 1.00 0.00 37 ASP A N 16
ATOM 17835 C CA . ASP A 1 37 ? -6.983 2.286 7.489 1.00 0.00 37 ASP A CA 16
ATOM 17836 C C . ASP A 1 37 ? -6.203 3.317 6.679 1.00 0.00 37 ASP A C 16
ATOM 17837 O O . ASP A 1 37 ? -6.757 3.969 5.793 1.00 0.00 37 ASP A O 16
ATOM 17846 N N . GLN A 1 38 ? -4.911 3.441 6.973 1.00 0.00 38 GLN A N 16
ATOM 17847 C CA . GLN A 1 38 ? -4.061 4.424 6.305 1.00 0.00 38 GLN A CA 16
ATOM 17848 C C . GLN A 1 38 ? -3.993 4.186 4.802 1.00 0.00 38 GLN A C 16
ATOM 17849 O O . GLN A 1 38 ? -4.014 5.138 4.021 1.00 0.00 38 GLN A O 16
ATOM 17863 N N . LEU A 1 39 ? -3.909 2.924 4.391 1.00 0.00 39 LEU A N 16
ATOM 17864 C CA . LEU A 1 39 ? -3.882 2.617 2.968 1.00 0.00 39 LEU A CA 16
ATOM 17865 C C . LEU A 1 39 ? -5.185 3.047 2.311 1.00 0.00 39 LEU A C 16
ATOM 17866 O O . LEU A 1 39 ? -5.168 3.637 1.236 1.00 0.00 39 LEU A O 16
ATOM 17882 N N . VAL A 1 40 ? -6.309 2.759 2.964 1.00 0.00 40 VAL A N 16
ATOM 17883 C CA . VAL A 1 40 ? -7.611 3.179 2.454 1.00 0.00 40 VAL A CA 16
ATOM 17884 C C . VAL A 1 40 ? -7.624 4.685 2.222 1.00 0.00 40 VAL A C 16
ATOM 17885 O O . VAL A 1 40 ? -8.072 5.158 1.177 1.00 0.00 40 VAL A O 16
ATOM 17898 N N . GLY A 1 41 ? -7.123 5.427 3.199 1.00 0.00 41 GLY A N 16
ATOM 17899 C CA . GLY A 1 41 ? -7.003 6.865 3.053 1.00 0.00 41 GLY A CA 16
ATOM 17900 C C . GLY A 1 41 ? -6.132 7.249 1.870 1.00 0.00 41 GLY A C 16
ATOM 17901 O O . GLY A 1 41 ? -6.537 8.051 1.030 1.00 0.00 41 GLY A O 16
ATOM 17905 N N . LYS A 1 42 ? -4.950 6.648 1.793 1.00 0.00 42 LYS A N 16
ATOM 17906 C CA . LYS A 1 42 ? -3.991 6.957 0.738 1.00 0.00 42 LYS A CA 16
ATOM 17907 C C . LYS A 1 42 ? -4.526 6.620 -0.647 1.00 0.00 42 LYS A C 16
ATOM 17908 O O . LYS A 1 42 ? -4.291 7.363 -1.601 1.00 0.00 42 LYS A O 16
ATOM 17927 N N . ILE A 1 43 ? -5.233 5.507 -0.763 1.00 0.00 43 ILE A N 16
ATOM 17928 C CA . ILE A 1 43 ? -5.899 5.154 -2.016 1.00 0.00 43 ILE A CA 16
ATOM 17929 C C . ILE A 1 43 ? -6.854 6.273 -2.445 1.00 0.00 43 ILE A C 16
ATOM 17930 O O . ILE A 1 43 ? -6.834 6.727 -3.595 1.00 0.00 43 ILE A O 16
ATOM 17946 N N . GLN A 1 44 ? -7.659 6.738 -1.494 1.00 0.00 44 GLN A N 16
ATOM 17947 C CA . GLN A 1 44 ? -8.625 7.801 -1.744 1.00 0.00 44 GLN A CA 16
ATOM 17948 C C . GLN A 1 44 ? -7.925 9.129 -2.027 1.00 0.00 44 GLN A C 16
ATOM 17949 O O . GLN A 1 44 ? -8.516 10.043 -2.596 1.00 0.00 44 GLN A O 16
ATOM 17963 N N . GLU A 1 45 ? -6.668 9.231 -1.625 1.00 0.00 45 GLU A N 16
ATOM 17964 C CA . GLU A 1 45 ? -5.920 10.476 -1.772 1.00 0.00 45 GLU A CA 16
ATOM 17965 C C . GLU A 1 45 ? -5.174 10.527 -3.095 1.00 0.00 45 GLU A C 16
ATOM 17966 O O . GLU A 1 45 ? -5.347 11.456 -3.884 1.00 0.00 45 GLU A O 16
ATOM 17978 N N . ARG A 1 46 ? -4.353 9.515 -3.332 1.00 0.00 46 ARG A N 16
ATOM 17979 C CA . ARG A 1 46 ? -3.428 9.529 -4.451 1.00 0.00 46 ARG A CA 16
ATOM 17980 C C . ARG A 1 46 ? -4.158 9.334 -5.770 1.00 0.00 46 ARG A C 16
ATOM 17981 O O . ARG A 1 46 ? -3.785 9.918 -6.785 1.00 0.00 46 ARG A O 16
ATOM 18002 N N . TYR A 1 47 ? -5.186 8.500 -5.756 1.00 0.00 47 TYR A N 16
ATOM 18003 C CA . TYR A 1 47 ? -6.030 8.333 -6.931 1.00 0.00 47 TYR A CA 16
ATOM 18004 C C . TYR A 1 47 ? -7.197 9.295 -6.884 1.00 0.00 47 TYR A C 16
ATOM 18005 O O . TYR A 1 47 ? -7.511 9.973 -7.862 1.00 0.00 47 TYR A O 16
ATOM 18023 N N . GLY A 1 48 ? -7.823 9.348 -5.723 1.00 0.00 48 GLY A N 16
ATOM 18024 C CA . GLY A 1 48 ? -9.055 10.093 -5.570 1.00 0.00 48 GLY A CA 16
ATOM 18025 C C . GLY A 1 48 ? -10.262 9.176 -5.650 1.00 0.00 48 GLY A C 16
ATOM 18026 O O . GLY A 1 48 ? -11.318 9.563 -6.146 1.00 0.00 48 GLY A O 16
ATOM 18030 N N . TYR A 1 49 ? -10.091 7.944 -5.175 1.00 0.00 49 TYR A N 16
ATOM 18031 C CA . TYR A 1 49 ? -11.151 6.938 -5.224 1.00 0.00 49 TYR A CA 16
ATOM 18032 C C . TYR A 1 49 ? -12.181 7.133 -4.126 1.00 0.00 49 TYR A C 16
ATOM 18033 O O . TYR A 1 49 ? -12.007 7.947 -3.219 1.00 0.00 49 TYR A O 16
ATOM 18051 N N . GLN A 1 50 ? -13.255 6.365 -4.226 1.00 0.00 50 GLN A N 16
ATOM 18052 C CA . GLN A 1 50 ? -14.265 6.308 -3.188 1.00 0.00 50 GLN A CA 16
ATOM 18053 C C . GLN A 1 50 ? -13.813 5.347 -2.100 1.00 0.00 50 GLN A C 16
ATOM 18054 O O . GLN A 1 50 ? -13.048 4.420 -2.377 1.00 0.00 50 GLN A O 16
ATOM 18068 N N . LYS A 1 51 ? -14.278 5.563 -0.876 1.00 0.00 51 LYS A N 16
ATOM 18069 C CA . LYS A 1 51 ? -13.956 4.671 0.236 1.00 0.00 51 LYS A CA 16
ATOM 18070 C C . LYS A 1 51 ? -14.420 3.254 -0.082 1.00 0.00 51 LYS A C 16
ATOM 18071 O O . LYS A 1 51 ? -13.768 2.272 0.273 1.00 0.00 51 LYS A O 16
ATOM 18090 N N . ASP A 1 52 ? -15.540 3.185 -0.784 1.00 0.00 52 ASP A N 16
ATOM 18091 C CA . ASP A 1 52 ? -16.107 1.922 -1.249 1.00 0.00 52 ASP A CA 16
ATOM 18092 C C . ASP A 1 52 ? -15.087 1.137 -2.061 1.00 0.00 52 ASP A C 16
ATOM 18093 O O . ASP A 1 52 ? -14.754 -0.003 -1.726 1.00 0.00 52 ASP A O 16
ATOM 18102 N N . GLN A 1 53 ? -14.567 1.762 -3.110 1.00 0.00 53 GLN A N 16
ATOM 18103 C CA . GLN A 1 53 ? -13.627 1.094 -3.995 1.00 0.00 53 GLN A CA 16
ATOM 18104 C C . GLN A 1 53 ? -12.287 0.898 -3.301 1.00 0.00 53 GLN A C 16
ATOM 18105 O O . GLN A 1 53 ? -11.620 -0.117 -3.500 1.00 0.00 53 GLN A O 16
ATOM 18119 N N . ALA A 1 54 ? -11.908 1.871 -2.483 1.00 0.00 54 ALA A N 16
ATOM 18120 C CA . ALA A 1 54 ? -10.631 1.829 -1.785 1.00 0.00 54 ALA A CA 16
ATOM 18121 C C . ALA A 1 54 ? -10.509 0.574 -0.933 1.00 0.00 54 ALA A C 16
ATOM 18122 O O . ALA A 1 54 ? -9.503 -0.125 -0.994 1.00 0.00 54 ALA A O 16
ATOM 18129 N N . GLU A 1 55 ? -11.549 0.277 -0.161 1.00 0.00 55 GLU A N 16
ATOM 18130 C CA . GLU A 1 55 ? -11.538 -0.898 0.700 1.00 0.00 55 GLU A CA 16
ATOM 18131 C C . GLU A 1 55 ? -11.627 -2.181 -0.114 1.00 0.00 55 GLU A C 16
ATOM 18132 O O . GLU A 1 55 ? -11.026 -3.189 0.246 1.00 0.00 55 GLU A O 16
ATOM 18144 N N . LYS A 1 56 ? -12.361 -2.137 -1.217 1.00 0.00 56 LYS A N 16
ATOM 18145 C CA . LYS A 1 56 ? -12.486 -3.301 -2.088 1.00 0.00 56 LYS A CA 16
ATOM 18146 C C . LYS A 1 56 ? -11.140 -3.674 -2.701 1.00 0.00 56 LYS A C 16
ATOM 18147 O O . LYS A 1 56 ? -10.790 -4.856 -2.773 1.00 0.00 56 LYS A O 16
ATOM 18166 N N . GLU A 1 57 ? -10.380 -2.669 -3.132 1.00 0.00 57 GLU A N 16
ATOM 18167 C CA . GLU A 1 57 ? -9.031 -2.904 -3.635 1.00 0.00 57 GLU A CA 16
ATOM 18168 C C . GLU A 1 57 ? -8.131 -3.406 -2.511 1.00 0.00 57 GLU A C 16
ATOM 18169 O O . GLU A 1 57 ? -7.241 -4.237 -2.733 1.00 0.00 57 GLU A O 16
ATOM 18181 N N . VAL A 1 58 ? -8.376 -2.907 -1.301 1.00 0.00 58 VAL A N 16
ATOM 18182 C CA . VAL A 1 58 ? -7.651 -3.368 -0.131 1.00 0.00 58 VAL A CA 16
ATOM 18183 C C . VAL A 1 58 ? -7.889 -4.856 0.090 1.00 0.00 58 VAL A C 16
ATOM 18184 O O . VAL A 1 58 ? -6.942 -5.618 0.135 1.00 0.00 58 VAL A O 16
ATOM 18197 N N . VAL A 1 59 ? -9.155 -5.264 0.174 1.00 0.00 59 VAL A N 16
ATOM 18198 C CA . VAL A 1 59 ? -9.508 -6.650 0.506 1.00 0.00 59 VAL A CA 16
ATOM 18199 C C . VAL A 1 59 ? -8.862 -7.647 -0.457 1.00 0.00 59 VAL A C 16
ATOM 18200 O O . VAL A 1 59 ? -8.312 -8.666 -0.031 1.00 0.00 59 VAL A O 16
ATOM 18213 N N . ASP A 1 60 ? -8.919 -7.339 -1.746 1.00 0.00 60 ASP A N 16
ATOM 18214 C CA . ASP A 1 60 ? -8.363 -8.217 -2.775 1.00 0.00 60 ASP A CA 16
ATOM 18215 C C . ASP A 1 60 ? -6.871 -8.445 -2.540 1.00 0.00 60 ASP A C 16
ATOM 18216 O O . ASP A 1 60 ? -6.421 -9.568 -2.283 1.00 0.00 60 ASP A O 16
ATOM 18225 N N . TRP A 1 61 ? -6.116 -7.361 -2.587 1.00 0.00 61 TRP A N 16
ATOM 18226 C CA . TRP A 1 61 ? -4.671 -7.439 -2.488 1.00 0.00 61 TRP A CA 16
ATOM 18227 C C . TRP A 1 61 ? -4.238 -7.795 -1.064 1.00 0.00 61 TRP A C 16
ATOM 18228 O O . TRP A 1 61 ? -3.154 -8.344 -0.853 1.00 0.00 61 TRP A O 16
ATOM 18249 N N . GLU A 1 62 ? -5.092 -7.491 -0.097 1.00 0.00 62 GLU A N 16
ATOM 18250 C CA . GLU A 1 62 ? -4.836 -7.831 1.295 1.00 0.00 62 GLU A CA 16
ATOM 18251 C C . GLU A 1 62 ? -4.760 -9.332 1.455 1.00 0.00 62 GLU A C 16
ATOM 18252 O O . GLU A 1 62 ? -3.746 -9.862 1.891 1.00 0.00 62 GLU A O 16
ATOM 18264 N N . THR A 1 63 ? -5.827 -10.016 1.062 1.00 0.00 63 THR A N 16
ATOM 18265 C CA . THR A 1 63 ? -5.923 -11.450 1.265 1.00 0.00 63 THR A CA 16
ATOM 18266 C C . THR A 1 63 ? -4.880 -12.194 0.428 1.00 0.00 63 THR A C 16
ATOM 18267 O O . THR A 1 63 ? -4.556 -13.351 0.703 1.00 0.00 63 THR A O 16
ATOM 18278 N N . ARG A 1 64 ? -4.360 -11.526 -0.598 1.00 0.00 64 ARG A N 16
ATOM 18279 C CA . ARG A 1 64 ? -3.224 -12.048 -1.345 1.00 0.00 64 ARG A CA 16
ATOM 18280 C C . ARG A 1 64 ? -2.003 -12.231 -0.439 1.00 0.00 64 ARG A C 16
ATOM 18281 O O . ARG A 1 64 ? -1.302 -13.240 -0.521 1.00 0.00 64 ARG A O 16
ATOM 18302 N N . ASN A 1 65 ? -1.763 -11.255 0.429 1.00 0.00 65 ASN A N 16
ATOM 18303 C CA . ASN A 1 65 ? -0.567 -11.250 1.271 1.00 0.00 65 ASN A CA 16
ATOM 18304 C C . ASN A 1 65 ? -0.890 -11.668 2.700 1.00 0.00 65 ASN A C 16
ATOM 18305 O O . ASN A 1 65 ? -0.307 -12.621 3.216 1.00 0.00 65 ASN A O 16
ATOM 18316 N N . GLU A 1 66 ? -1.782 -10.902 3.337 1.00 0.00 66 GLU A N 16
ATOM 18317 C CA . GLU A 1 66 ? -2.333 -11.210 4.670 1.00 0.00 66 GLU A CA 16
ATOM 18318 C C . GLU A 1 66 ? -1.439 -10.673 5.781 1.00 0.00 66 GLU A C 16
ATOM 18319 O O . GLU A 1 66 ? -1.929 -10.220 6.819 1.00 0.00 66 GLU A O 16
ATOM 18331 N N . TYR A 1 67 ? -0.133 -10.712 5.565 1.00 0.00 67 TYR A N 16
ATOM 18332 C CA . TYR A 1 67 ? 0.814 -10.268 6.577 1.00 0.00 67 TYR A CA 16
ATOM 18333 C C . TYR A 1 67 ? 0.931 -8.746 6.584 1.00 0.00 67 TYR A C 16
ATOM 18334 O O . TYR A 1 67 ? 1.823 -8.170 5.964 1.00 0.00 67 TYR A O 16
ATOM 18352 N N . ARG A 1 68 ? -0.003 -8.102 7.263 1.00 0.00 68 ARG A N 16
ATOM 18353 C CA . ARG A 1 68 ? 0.032 -6.656 7.432 1.00 0.00 68 ARG A CA 16
ATOM 18354 C C . ARG A 1 68 ? -0.130 -6.300 8.904 1.00 0.00 68 ARG A C 16
ATOM 18355 O O . ARG A 1 68 ? 0.492 -5.356 9.400 1.00 0.00 68 ARG A O 16
ATOM 18376 N N . TRP A 1 69 ? -0.966 -7.088 9.584 1.00 0.00 69 TRP A N 16
ATOM 18377 C CA . TRP A 1 69 ? -1.273 -6.909 10.999 1.00 0.00 69 TRP A CA 16
ATOM 18378 C C . TRP A 1 69 ? -2.127 -5.659 11.198 1.00 0.00 69 TRP A C 16
ATOM 18379 O O . TRP A 1 69 ? -3.366 -5.776 11.092 1.00 0.00 69 TRP A O 16
ATOM 18401 N N . MET A 1 1 ? -3.779 -9.883 21.836 1.00 0.00 1 MET A N 17
ATOM 18402 C CA . MET A 1 1 ? -2.535 -10.474 21.299 1.00 0.00 1 MET A CA 17
ATOM 18403 C C . MET A 1 1 ? -1.678 -9.384 20.671 1.00 0.00 1 MET A C 17
ATOM 18404 O O . MET A 1 1 ? -2.200 -8.417 20.116 1.00 0.00 1 MET A O 17
ATOM 18420 N N . ASN A 1 2 ? -0.367 -9.532 20.773 1.00 0.00 2 ASN A N 17
ATOM 18421 C CA . ASN A 1 2 ? 0.551 -8.516 20.285 1.00 0.00 2 ASN A CA 17
ATOM 18422 C C . ASN A 1 2 ? 0.864 -8.700 18.804 1.00 0.00 2 ASN A C 17
ATOM 18423 O O . ASN A 1 2 ? 1.304 -9.766 18.370 1.00 0.00 2 ASN A O 17
ATOM 18434 N N . LYS A 1 3 ? 0.598 -7.665 18.022 1.00 0.00 3 LYS A N 17
ATOM 18435 C CA . LYS A 1 3 ? 1.040 -7.639 16.639 1.00 0.00 3 LYS A CA 17
ATOM 18436 C C . LYS A 1 3 ? 2.392 -6.948 16.552 1.00 0.00 3 LYS A C 17
ATOM 18437 O O . LYS A 1 3 ? 2.579 -5.870 17.125 1.00 0.00 3 LYS A O 17
ATOM 18456 N N . ASP A 1 4 ? 3.339 -7.560 15.857 1.00 0.00 4 ASP A N 17
ATOM 18457 C CA . ASP A 1 4 ? 4.597 -6.887 15.564 1.00 0.00 4 ASP A CA 17
ATOM 18458 C C . ASP A 1 4 ? 4.300 -5.754 14.595 1.00 0.00 4 ASP A C 17
ATOM 18459 O O . ASP A 1 4 ? 3.328 -5.832 13.842 1.00 0.00 4 ASP A O 17
ATOM 18468 N N . GLU A 1 5 ? 5.089 -4.699 14.621 1.00 0.00 5 GLU A N 17
ATOM 18469 C CA . GLU A 1 5 ? 4.842 -3.582 13.728 1.00 0.00 5 GLU A CA 17
ATOM 18470 C C . GLU A 1 5 ? 5.973 -3.477 12.718 1.00 0.00 5 GLU A C 17
ATOM 18471 O O . GLU A 1 5 ? 7.099 -3.123 13.082 1.00 0.00 5 GLU A O 17
ATOM 18483 N N . ALA A 1 6 ? 5.653 -3.777 11.459 1.00 0.00 6 ALA A N 17
ATOM 18484 C CA . ALA A 1 6 ? 6.611 -3.756 10.353 1.00 0.00 6 ALA A CA 17
ATOM 18485 C C . ALA A 1 6 ? 7.718 -4.800 10.546 1.00 0.00 6 ALA A C 17
ATOM 18486 O O . ALA A 1 6 ? 7.771 -5.799 9.832 1.00 0.00 6 ALA A O 17
ATOM 18493 N N . GLY A 1 7 ? 8.598 -4.564 11.507 1.00 0.00 7 GLY A N 17
ATOM 18494 C CA . GLY A 1 7 ? 9.685 -5.488 11.773 1.00 0.00 7 GLY A CA 17
ATOM 18495 C C . GLY A 1 7 ? 10.545 -5.734 10.552 1.00 0.00 7 GLY A C 17
ATOM 18496 O O . GLY A 1 7 ? 11.056 -6.838 10.351 1.00 0.00 7 GLY A O 17
ATOM 18500 N N . GLY A 1 8 ? 10.701 -4.707 9.731 1.00 0.00 8 GLY A N 17
ATOM 18501 C CA . GLY A 1 8 ? 11.490 -4.834 8.526 1.00 0.00 8 GLY A CA 17
ATOM 18502 C C . GLY A 1 8 ? 10.645 -5.024 7.280 1.00 0.00 8 GLY A C 17
ATOM 18503 O O . GLY A 1 8 ? 11.157 -4.926 6.165 1.00 0.00 8 GLY A O 17
ATOM 18507 N N . ASN A 1 9 ? 9.349 -5.286 7.451 1.00 0.00 9 ASN A N 17
ATOM 18508 C CA . ASN A 1 9 ? 8.469 -5.519 6.306 1.00 0.00 9 ASN A CA 17
ATOM 18509 C C . ASN A 1 9 ? 8.251 -4.235 5.518 1.00 0.00 9 ASN A C 17
ATOM 18510 O O . ASN A 1 9 ? 7.872 -4.275 4.349 1.00 0.00 9 ASN A O 17
ATOM 18521 N N . TRP A 1 10 ? 8.529 -3.102 6.158 1.00 0.00 10 TRP A N 17
ATOM 18522 C CA . TRP A 1 10 ? 8.215 -1.804 5.588 1.00 0.00 10 TRP A CA 17
ATOM 18523 C C . TRP A 1 10 ? 8.877 -1.620 4.229 1.00 0.00 10 TRP A C 17
ATOM 18524 O O . TRP A 1 10 ? 8.209 -1.294 3.259 1.00 0.00 10 TRP A O 17
ATOM 18545 N N . LYS A 1 11 ? 10.177 -1.885 4.146 1.00 0.00 11 LYS A N 17
ATOM 18546 C CA . LYS A 1 11 ? 10.914 -1.678 2.906 1.00 0.00 11 LYS A CA 17
ATOM 18547 C C . LYS A 1 11 ? 10.375 -2.589 1.808 1.00 0.00 11 LYS A C 17
ATOM 18548 O O . LYS A 1 11 ? 10.340 -2.217 0.634 1.00 0.00 11 LYS A O 17
ATOM 18567 N N . GLN A 1 12 ? 9.930 -3.771 2.206 1.00 0.00 12 GLN A N 17
ATOM 18568 C CA . GLN A 1 12 ? 9.479 -4.776 1.259 1.00 0.00 12 GLN A CA 17
ATOM 18569 C C . GLN A 1 12 ? 8.064 -4.470 0.769 1.00 0.00 12 GLN A C 17
ATOM 18570 O O . GLN A 1 12 ? 7.785 -4.534 -0.429 1.00 0.00 12 GLN A O 17
ATOM 18584 N N . PHE A 1 13 ? 7.172 -4.118 1.690 1.00 0.00 13 PHE A N 17
ATOM 18585 C CA . PHE A 1 13 ? 5.778 -3.875 1.332 1.00 0.00 13 PHE A CA 17
ATOM 18586 C C . PHE A 1 13 ? 5.582 -2.484 0.792 1.00 0.00 13 PHE A C 17
ATOM 18587 O O . PHE A 1 13 ? 4.530 -2.161 0.251 1.00 0.00 13 PHE A O 17
ATOM 18604 N N . LYS A 1 14 ? 6.609 -1.671 0.911 1.00 0.00 14 LYS A N 17
ATOM 18605 C CA . LYS A 1 14 ? 6.638 -0.427 0.157 1.00 0.00 14 LYS A CA 17
ATOM 18606 C C . LYS A 1 14 ? 6.599 -0.772 -1.326 1.00 0.00 14 LYS A C 17
ATOM 18607 O O . LYS A 1 14 ? 5.867 -0.164 -2.103 1.00 0.00 14 LYS A O 17
ATOM 18626 N N . GLY A 1 15 ? 7.354 -1.798 -1.697 1.00 0.00 15 GLY A N 17
ATOM 18627 C CA . GLY A 1 15 ? 7.330 -2.279 -3.058 1.00 0.00 15 GLY A CA 17
ATOM 18628 C C . GLY A 1 15 ? 6.067 -3.062 -3.367 1.00 0.00 15 GLY A C 17
ATOM 18629 O O . GLY A 1 15 ? 5.477 -2.895 -4.428 1.00 0.00 15 GLY A O 17
ATOM 18633 N N . LYS A 1 16 ? 5.641 -3.905 -2.426 1.00 0.00 16 LYS A N 17
ATOM 18634 C CA . LYS A 1 16 ? 4.480 -4.771 -2.641 1.00 0.00 16 LYS A CA 17
ATOM 18635 C C . LYS A 1 16 ? 3.197 -3.969 -2.830 1.00 0.00 16 LYS A C 17
ATOM 18636 O O . LYS A 1 16 ? 2.430 -4.237 -3.754 1.00 0.00 16 LYS A O 17
ATOM 18655 N N . VAL A 1 17 ? 2.948 -2.997 -1.959 1.00 0.00 17 VAL A N 17
ATOM 18656 C CA . VAL A 1 17 ? 1.785 -2.133 -2.125 1.00 0.00 17 VAL A CA 17
ATOM 18657 C C . VAL A 1 17 ? 1.935 -1.272 -3.383 1.00 0.00 17 VAL A C 17
ATOM 18658 O O . VAL A 1 17 ? 0.945 -0.923 -4.021 1.00 0.00 17 VAL A O 17
ATOM 18671 N N . LYS A 1 18 ? 3.175 -0.936 -3.741 1.00 0.00 18 LYS A N 17
ATOM 18672 C CA . LYS A 1 18 ? 3.430 -0.167 -4.958 1.00 0.00 18 LYS A CA 17
ATOM 18673 C C . LYS A 1 18 ? 3.111 -1.016 -6.195 1.00 0.00 18 LYS A C 17
ATOM 18674 O O . LYS A 1 18 ? 2.666 -0.499 -7.219 1.00 0.00 18 LYS A O 17
ATOM 18693 N N . GLU A 1 19 ? 3.332 -2.324 -6.094 1.00 0.00 19 GLU A N 17
ATOM 18694 C CA . GLU A 1 19 ? 2.955 -3.245 -7.163 1.00 0.00 19 GLU A CA 17
ATOM 18695 C C . GLU A 1 19 ? 1.432 -3.332 -7.267 1.00 0.00 19 GLU A C 17
ATOM 18696 O O . GLU A 1 19 ? 0.875 -3.580 -8.338 1.00 0.00 19 GLU A O 17
ATOM 18708 N N . GLN A 1 20 ? 0.770 -3.132 -6.137 1.00 0.00 20 GLN A N 17
ATOM 18709 C CA . GLN A 1 20 ? -0.685 -3.053 -6.089 1.00 0.00 20 GLN A CA 17
ATOM 18710 C C . GLN A 1 20 ? -1.163 -1.756 -6.740 1.00 0.00 20 GLN A C 17
ATOM 18711 O O . GLN A 1 20 ? -1.889 -1.785 -7.730 1.00 0.00 20 GLN A O 17
ATOM 18725 N N . TRP A 1 21 ? -0.719 -0.630 -6.196 1.00 0.00 21 TRP A N 17
ATOM 18726 C CA . TRP A 1 21 ? -1.087 0.687 -6.696 1.00 0.00 21 TRP A CA 17
ATOM 18727 C C . TRP A 1 21 ? 0.158 1.537 -6.906 1.00 0.00 21 TRP A C 17
ATOM 18728 O O . TRP A 1 21 ? 0.717 2.092 -5.959 1.00 0.00 21 TRP A O 17
ATOM 18749 N N . GLY A 1 22 ? 0.581 1.630 -8.157 1.00 0.00 22 GLY A N 17
ATOM 18750 C CA . GLY A 1 22 ? 1.794 2.354 -8.500 1.00 0.00 22 GLY A CA 17
ATOM 18751 C C . GLY A 1 22 ? 1.672 3.858 -8.346 1.00 0.00 22 GLY A C 17
ATOM 18752 O O . GLY A 1 22 ? 2.656 4.581 -8.488 1.00 0.00 22 GLY A O 17
ATOM 18756 N N . LYS A 1 23 ? 0.470 4.333 -8.067 1.00 0.00 23 LYS A N 17
ATOM 18757 C CA . LYS A 1 23 ? 0.241 5.755 -7.848 1.00 0.00 23 LYS A CA 17
ATOM 18758 C C . LYS A 1 23 ? 0.853 6.188 -6.521 1.00 0.00 23 LYS A C 17
ATOM 18759 O O . LYS A 1 23 ? 1.244 7.341 -6.350 1.00 0.00 23 LYS A O 17
ATOM 18778 N N . LEU A 1 24 ? 0.923 5.250 -5.588 1.00 0.00 24 LEU A N 17
ATOM 18779 C CA . LEU A 1 24 ? 1.467 5.518 -4.269 1.00 0.00 24 LEU A CA 17
ATOM 18780 C C . LEU A 1 24 ? 2.982 5.682 -4.325 1.00 0.00 24 LEU A C 17
ATOM 18781 O O . LEU A 1 24 ? 3.662 5.037 -5.129 1.00 0.00 24 LEU A O 17
ATOM 18797 N N . THR A 1 25 ? 3.504 6.565 -3.486 1.00 0.00 25 THR A N 17
ATOM 18798 C CA . THR A 1 25 ? 4.920 6.878 -3.489 1.00 0.00 25 THR A CA 17
ATOM 18799 C C . THR A 1 25 ? 5.545 6.626 -2.122 1.00 0.00 25 THR A C 17
ATOM 18800 O O . THR A 1 25 ? 4.860 6.213 -1.190 1.00 0.00 25 THR A O 17
ATOM 18811 N N . ASP A 1 26 ? 6.842 6.903 -2.007 1.00 0.00 26 ASP A N 17
ATOM 18812 C CA . ASP A 1 26 ? 7.626 6.504 -0.835 1.00 0.00 26 ASP A CA 17
ATOM 18813 C C . ASP A 1 26 ? 6.998 6.967 0.479 1.00 0.00 26 ASP A C 17
ATOM 18814 O O . ASP A 1 26 ? 6.932 6.190 1.435 1.00 0.00 26 ASP A O 17
ATOM 18823 N N . ASP A 1 27 ? 6.538 8.217 0.529 1.00 0.00 27 ASP A N 17
ATOM 18824 C CA . ASP A 1 27 ? 5.867 8.730 1.727 1.00 0.00 27 ASP A CA 17
ATOM 18825 C C . ASP A 1 27 ? 4.713 7.829 2.101 1.00 0.00 27 ASP A C 17
ATOM 18826 O O . ASP A 1 27 ? 4.635 7.346 3.225 1.00 0.00 27 ASP A O 17
ATOM 18835 N N . ASP A 1 28 ? 3.870 7.551 1.124 1.00 0.00 28 ASP A N 17
ATOM 18836 C CA . ASP A 1 28 ? 2.664 6.771 1.335 1.00 0.00 28 ASP A CA 17
ATOM 18837 C C . ASP A 1 28 ? 3.018 5.400 1.860 1.00 0.00 28 ASP A C 17
ATOM 18838 O O . ASP A 1 28 ? 2.546 4.983 2.915 1.00 0.00 28 ASP A O 17
ATOM 18847 N N . MET A 1 29 ? 3.882 4.728 1.124 1.00 0.00 29 MET A N 17
ATOM 18848 C CA . MET A 1 29 ? 4.250 3.355 1.414 1.00 0.00 29 MET A CA 17
ATOM 18849 C C . MET A 1 29 ? 4.802 3.217 2.827 1.00 0.00 29 MET A C 17
ATOM 18850 O O . MET A 1 29 ? 4.505 2.250 3.527 1.00 0.00 29 MET A O 17
ATOM 18864 N N . THR A 1 30 ? 5.600 4.196 3.237 1.00 0.00 30 THR A N 17
ATOM 18865 C CA . THR A 1 30 ? 6.255 4.162 4.539 1.00 0.00 30 THR A CA 17
ATOM 18866 C C . THR A 1 30 ? 5.243 4.297 5.680 1.00 0.00 30 THR A C 17
ATOM 18867 O O . THR A 1 30 ? 5.465 3.786 6.779 1.00 0.00 30 THR A O 17
ATOM 18878 N N . ILE A 1 31 ? 4.126 4.968 5.421 1.00 0.00 31 ILE A N 17
ATOM 18879 C CA . ILE A 1 31 ? 3.105 5.135 6.449 1.00 0.00 31 ILE A CA 17
ATOM 18880 C C . ILE A 1 31 ? 2.197 3.910 6.490 1.00 0.00 31 ILE A C 17
ATOM 18881 O O . ILE A 1 31 ? 1.670 3.547 7.542 1.00 0.00 31 ILE A O 17
ATOM 18897 N N . ILE A 1 32 ? 2.022 3.277 5.335 1.00 0.00 32 ILE A N 17
ATOM 18898 C CA . ILE A 1 32 ? 1.132 2.129 5.222 1.00 0.00 32 ILE A CA 17
ATOM 18899 C C . ILE A 1 32 ? 1.762 0.882 5.847 1.00 0.00 32 ILE A C 17
ATOM 18900 O O . ILE A 1 32 ? 1.310 0.444 6.895 1.00 0.00 32 ILE A O 17
ATOM 18916 N N . GLU A 1 33 ? 2.832 0.372 5.210 1.00 0.00 33 GLU A N 17
ATOM 18917 C CA . GLU A 1 33 ? 3.530 -0.895 5.559 1.00 0.00 33 GLU A CA 17
ATOM 18918 C C . GLU A 1 33 ? 2.591 -2.108 5.791 1.00 0.00 33 GLU A C 17
ATOM 18919 O O . GLU A 1 33 ? 2.682 -3.104 5.072 1.00 0.00 33 GLU A O 17
ATOM 18931 N N . GLY A 1 34 ? 1.691 -2.017 6.761 1.00 0.00 34 GLY A N 17
ATOM 18932 C CA . GLY A 1 34 ? 0.738 -3.086 7.024 1.00 0.00 34 GLY A CA 17
ATOM 18933 C C . GLY A 1 34 ? -0.536 -2.548 7.650 1.00 0.00 34 GLY A C 17
ATOM 18934 O O . GLY A 1 34 ? -1.334 -3.292 8.223 1.00 0.00 34 GLY A O 17
ATOM 18938 N N . LYS A 1 35 ? -0.716 -1.241 7.522 1.00 0.00 35 LYS A N 17
ATOM 18939 C CA . LYS A 1 35 ? -1.850 -0.534 8.107 1.00 0.00 35 LYS A CA 17
ATOM 18940 C C . LYS A 1 35 ? -3.030 -0.519 7.143 1.00 0.00 35 LYS A C 17
ATOM 18941 O O . LYS A 1 35 ? -2.952 0.046 6.044 1.00 0.00 35 LYS A O 17
ATOM 18960 N N . ARG A 1 36 ? -4.124 -1.125 7.579 1.00 0.00 36 ARG A N 17
ATOM 18961 C CA . ARG A 1 36 ? -5.327 -1.253 6.766 1.00 0.00 36 ARG A CA 17
ATOM 18962 C C . ARG A 1 36 ? -5.913 0.121 6.460 1.00 0.00 36 ARG A C 17
ATOM 18963 O O . ARG A 1 36 ? -6.239 0.429 5.316 1.00 0.00 36 ARG A O 17
ATOM 18984 N N . ASP A 1 37 ? -6.026 0.943 7.497 1.00 0.00 37 ASP A N 17
ATOM 18985 C CA . ASP A 1 37 ? -6.597 2.283 7.372 1.00 0.00 37 ASP A CA 17
ATOM 18986 C C . ASP A 1 37 ? -5.747 3.167 6.466 1.00 0.00 37 ASP A C 17
ATOM 18987 O O . ASP A 1 37 ? -6.272 4.004 5.727 1.00 0.00 37 ASP A O 17
ATOM 18996 N N . GLN A 1 38 ? -4.438 2.957 6.510 1.00 0.00 38 GLN A N 17
ATOM 18997 C CA . GLN A 1 38 ? -3.511 3.756 5.721 1.00 0.00 38 GLN A CA 17
ATOM 18998 C C . GLN A 1 38 ? -3.722 3.555 4.229 1.00 0.00 38 GLN A C 17
ATOM 18999 O O . GLN A 1 38 ? -3.890 4.527 3.494 1.00 0.00 38 GLN A O 17
ATOM 19013 N N . LEU A 1 39 ? -3.726 2.305 3.775 1.00 0.00 39 LEU A N 17
ATOM 19014 C CA . LEU A 1 39 ? -3.909 2.041 2.353 1.00 0.00 39 LEU A CA 17
ATOM 19015 C C . LEU A 1 39 ? -5.271 2.539 1.885 1.00 0.00 39 LEU A C 17
ATOM 19016 O O . LEU A 1 39 ? -5.387 3.094 0.794 1.00 0.00 39 LEU A O 17
ATOM 19032 N N . VAL A 1 40 ? -6.295 2.354 2.716 1.00 0.00 40 VAL A N 17
ATOM 19033 C CA . VAL A 1 40 ? -7.631 2.848 2.395 1.00 0.00 40 VAL A CA 17
ATOM 19034 C C . VAL A 1 40 ? -7.581 4.336 2.061 1.00 0.00 40 VAL A C 17
ATOM 19035 O O . VAL A 1 40 ? -7.994 4.749 0.980 1.00 0.00 40 VAL A O 17
ATOM 19048 N N . GLY A 1 41 ? -7.033 5.123 2.981 1.00 0.00 41 GLY A N 17
ATOM 19049 C CA . GLY A 1 41 ? -6.946 6.554 2.774 1.00 0.00 41 GLY A CA 17
ATOM 19050 C C . GLY A 1 41 ? -6.059 6.911 1.600 1.00 0.00 41 GLY A C 17
ATOM 19051 O O . GLY A 1 41 ? -6.403 7.779 0.799 1.00 0.00 41 GLY A O 17
ATOM 19055 N N . LYS A 1 42 ? -4.930 6.220 1.486 1.00 0.00 42 LYS A N 17
ATOM 19056 C CA . LYS A 1 42 ? -3.965 6.488 0.425 1.00 0.00 42 LYS A CA 17
ATOM 19057 C C . LYS A 1 42 ? -4.573 6.301 -0.961 1.00 0.00 42 LYS A C 17
ATOM 19058 O O . LYS A 1 42 ? -4.369 7.134 -1.845 1.00 0.00 42 LYS A O 17
ATOM 19077 N N . ILE A 1 43 ? -5.308 5.214 -1.158 1.00 0.00 43 ILE A N 17
ATOM 19078 C CA . ILE A 1 43 ? -5.990 4.991 -2.431 1.00 0.00 43 ILE A CA 17
ATOM 19079 C C . ILE A 1 43 ? -6.966 6.133 -2.730 1.00 0.00 43 ILE A C 17
ATOM 19080 O O . ILE A 1 43 ? -6.996 6.669 -3.847 1.00 0.00 43 ILE A O 17
ATOM 19096 N N . GLN A 1 44 ? -7.729 6.529 -1.710 1.00 0.00 44 GLN A N 17
ATOM 19097 C CA . GLN A 1 44 ? -8.732 7.584 -1.850 1.00 0.00 44 GLN A CA 17
ATOM 19098 C C . GLN A 1 44 ? -8.098 8.914 -2.239 1.00 0.00 44 GLN A C 17
ATOM 19099 O O . GLN A 1 44 ? -8.745 9.763 -2.843 1.00 0.00 44 GLN A O 17
ATOM 19113 N N . GLU A 1 45 ? -6.841 9.099 -1.881 1.00 0.00 45 GLU A N 17
ATOM 19114 C CA . GLU A 1 45 ? -6.174 10.371 -2.114 1.00 0.00 45 GLU A CA 17
ATOM 19115 C C . GLU A 1 45 ? -5.360 10.356 -3.401 1.00 0.00 45 GLU A C 17
ATOM 19116 O O . GLU A 1 45 ? -5.538 11.218 -4.262 1.00 0.00 45 GLU A O 17
ATOM 19128 N N . ARG A 1 46 ? -4.471 9.376 -3.529 1.00 0.00 46 ARG A N 17
ATOM 19129 C CA . ARG A 1 46 ? -3.533 9.339 -4.644 1.00 0.00 46 ARG A CA 17
ATOM 19130 C C . ARG A 1 46 ? -4.254 9.216 -5.985 1.00 0.00 46 ARG A C 17
ATOM 19131 O O . ARG A 1 46 ? -3.905 9.898 -6.945 1.00 0.00 46 ARG A O 17
ATOM 19152 N N . TYR A 1 47 ? -5.249 8.343 -6.052 1.00 0.00 47 TYR A N 17
ATOM 19153 C CA . TYR A 1 47 ? -6.077 8.232 -7.250 1.00 0.00 47 TYR A CA 17
ATOM 19154 C C . TYR A 1 47 ? -7.254 9.175 -7.153 1.00 0.00 47 TYR A C 17
ATOM 19155 O O . TYR A 1 47 ? -7.614 9.857 -8.112 1.00 0.00 47 TYR A O 17
ATOM 19173 N N . GLY A 1 48 ? -7.847 9.197 -5.978 1.00 0.00 48 GLY A N 17
ATOM 19174 C CA . GLY A 1 48 ? -9.042 9.986 -5.768 1.00 0.00 48 GLY A CA 17
ATOM 19175 C C . GLY A 1 48 ? -10.291 9.137 -5.841 1.00 0.00 48 GLY A C 17
ATOM 19176 O O . GLY A 1 48 ? -11.252 9.482 -6.528 1.00 0.00 48 GLY A O 17
ATOM 19180 N N . TYR A 1 49 ? -10.275 8.014 -5.142 1.00 0.00 49 TYR A N 17
ATOM 19181 C CA . TYR A 1 49 ? -11.414 7.110 -5.120 1.00 0.00 49 TYR A CA 17
ATOM 19182 C C . TYR A 1 49 ? -12.266 7.336 -3.888 1.00 0.00 49 TYR A C 17
ATOM 19183 O O . TYR A 1 49 ? -11.860 8.027 -2.952 1.00 0.00 49 TYR A O 17
ATOM 19201 N N . GLN A 1 50 ? -13.451 6.754 -3.898 1.00 0.00 50 GLN A N 17
ATOM 19202 C CA . GLN A 1 50 ? -14.326 6.797 -2.747 1.00 0.00 50 GLN A CA 17
ATOM 19203 C C . GLN A 1 50 ? -13.933 5.713 -1.758 1.00 0.00 50 GLN A C 17
ATOM 19204 O O . GLN A 1 50 ? -13.311 4.720 -2.144 1.00 0.00 50 GLN A O 17
ATOM 19218 N N . LYS A 1 51 ? -14.291 5.904 -0.492 1.00 0.00 51 LYS A N 17
ATOM 19219 C CA . LYS A 1 51 ? -13.934 4.958 0.561 1.00 0.00 51 LYS A CA 17
ATOM 19220 C C . LYS A 1 51 ? -14.454 3.568 0.221 1.00 0.00 51 LYS A C 17
ATOM 19221 O O . LYS A 1 51 ? -13.793 2.566 0.482 1.00 0.00 51 LYS A O 17
ATOM 19240 N N . ASP A 1 52 ? -15.631 3.528 -0.396 1.00 0.00 52 ASP A N 17
ATOM 19241 C CA . ASP A 1 52 ? -16.252 2.275 -0.809 1.00 0.00 52 ASP A CA 17
ATOM 19242 C C . ASP A 1 52 ? -15.338 1.489 -1.735 1.00 0.00 52 ASP A C 17
ATOM 19243 O O . ASP A 1 52 ? -15.008 0.329 -1.477 1.00 0.00 52 ASP A O 17
ATOM 19252 N N . GLN A 1 53 ? -14.924 2.134 -2.816 1.00 0.00 53 GLN A N 17
ATOM 19253 C CA . GLN A 1 53 ? -14.094 1.489 -3.810 1.00 0.00 53 GLN A CA 17
ATOM 19254 C C . GLN A 1 53 ? -12.720 1.186 -3.237 1.00 0.00 53 GLN A C 17
ATOM 19255 O O . GLN A 1 53 ? -12.169 0.108 -3.463 1.00 0.00 53 GLN A O 17
ATOM 19269 N N . ALA A 1 54 ? -12.183 2.139 -2.484 1.00 0.00 54 ALA A N 17
ATOM 19270 C CA . ALA A 1 54 ? -10.850 2.007 -1.921 1.00 0.00 54 ALA A CA 17
ATOM 19271 C C . ALA A 1 54 ? -10.755 0.791 -1.015 1.00 0.00 54 ALA A C 17
ATOM 19272 O O . ALA A 1 54 ? -9.825 -0.001 -1.137 1.00 0.00 54 ALA A O 17
ATOM 19279 N N . GLU A 1 55 ? -11.733 0.624 -0.126 1.00 0.00 55 GLU A N 17
ATOM 19280 C CA . GLU A 1 55 ? -11.737 -0.518 0.780 1.00 0.00 55 GLU A CA 17
ATOM 19281 C C . GLU A 1 55 ? -11.818 -1.827 0.010 1.00 0.00 55 GLU A C 17
ATOM 19282 O O . GLU A 1 55 ? -11.174 -2.803 0.380 1.00 0.00 55 GLU A O 17
ATOM 19294 N N . LYS A 1 56 ? -12.589 -1.841 -1.072 1.00 0.00 56 LYS A N 17
ATOM 19295 C CA . LYS A 1 56 ? -12.676 -3.025 -1.920 1.00 0.00 56 LYS A CA 17
ATOM 19296 C C . LYS A 1 56 ? -11.304 -3.392 -2.481 1.00 0.00 56 LYS A C 17
ATOM 19297 O O . LYS A 1 56 ? -10.914 -4.563 -2.492 1.00 0.00 56 LYS A O 17
ATOM 19316 N N . GLU A 1 57 ? -10.569 -2.384 -2.927 1.00 0.00 57 GLU A N 17
ATOM 19317 C CA . GLU A 1 57 ? -9.248 -2.597 -3.500 1.00 0.00 57 GLU A CA 17
ATOM 19318 C C . GLU A 1 57 ? -8.244 -2.941 -2.402 1.00 0.00 57 GLU A C 17
ATOM 19319 O O . GLU A 1 57 ? -7.294 -3.700 -2.621 1.00 0.00 57 GLU A O 17
ATOM 19331 N N . VAL A 1 58 ? -8.472 -2.396 -1.210 1.00 0.00 58 VAL A N 17
ATOM 19332 C CA . VAL A 1 58 ? -7.667 -2.736 -0.047 1.00 0.00 58 VAL A CA 17
ATOM 19333 C C . VAL A 1 58 ? -7.876 -4.194 0.339 1.00 0.00 58 VAL A C 17
ATOM 19334 O O . VAL A 1 58 ? -6.918 -4.904 0.600 1.00 0.00 58 VAL A O 17
ATOM 19347 N N . VAL A 1 59 ? -9.132 -4.631 0.356 1.00 0.00 59 VAL A N 17
ATOM 19348 C CA . VAL A 1 59 ? -9.471 -6.010 0.695 1.00 0.00 59 VAL A CA 17
ATOM 19349 C C . VAL A 1 59 ? -8.753 -6.999 -0.222 1.00 0.00 59 VAL A C 17
ATOM 19350 O O . VAL A 1 59 ? -8.246 -8.023 0.238 1.00 0.00 59 VAL A O 17
ATOM 19363 N N . ASP A 1 60 ? -8.693 -6.688 -1.514 1.00 0.00 60 ASP A N 17
ATOM 19364 C CA . ASP A 1 60 ? -8.015 -7.564 -2.465 1.00 0.00 60 ASP A CA 17
ATOM 19365 C C . ASP A 1 60 ? -6.537 -7.696 -2.107 1.00 0.00 60 ASP A C 17
ATOM 19366 O O . ASP A 1 60 ? -6.009 -8.802 -2.022 1.00 0.00 60 ASP A O 17
ATOM 19375 N N . TRP A 1 61 ? -5.886 -6.565 -1.865 1.00 0.00 61 TRP A N 17
ATOM 19376 C CA . TRP A 1 61 ? -4.492 -6.556 -1.422 1.00 0.00 61 TRP A CA 17
ATOM 19377 C C . TRP A 1 61 ? -4.360 -7.289 -0.086 1.00 0.00 61 TRP A C 17
ATOM 19378 O O . TRP A 1 61 ? -3.437 -8.084 0.127 1.00 0.00 61 TRP A O 17
ATOM 19399 N N . GLU A 1 62 ? -5.310 -7.009 0.790 1.00 0.00 62 GLU A N 17
ATOM 19400 C CA . GLU A 1 62 ? -5.341 -7.521 2.151 1.00 0.00 62 GLU A CA 17
ATOM 19401 C C . GLU A 1 62 ? -5.362 -9.044 2.171 1.00 0.00 62 GLU A C 17
ATOM 19402 O O . GLU A 1 62 ? -4.550 -9.668 2.847 1.00 0.00 62 GLU A O 17
ATOM 19414 N N . THR A 1 63 ? -6.270 -9.635 1.407 1.00 0.00 63 THR A N 17
ATOM 19415 C CA . THR A 1 63 ? -6.418 -11.083 1.383 1.00 0.00 63 THR A CA 17
ATOM 19416 C C . THR A 1 63 ? -5.356 -11.725 0.491 1.00 0.00 63 THR A C 17
ATOM 19417 O O . THR A 1 63 ? -5.140 -12.937 0.538 1.00 0.00 63 THR A O 17
ATOM 19428 N N . ARG A 1 64 ? -4.700 -10.910 -0.323 1.00 0.00 64 ARG A N 17
ATOM 19429 C CA . ARG A 1 64 ? -3.667 -11.402 -1.222 1.00 0.00 64 ARG A CA 17
ATOM 19430 C C . ARG A 1 64 ? -2.325 -11.501 -0.505 1.00 0.00 64 ARG A C 17
ATOM 19431 O O . ARG A 1 64 ? -1.604 -12.486 -0.651 1.00 0.00 64 ARG A O 17
ATOM 19452 N N . ASN A 1 65 ? -2.001 -10.484 0.279 1.00 0.00 65 ASN A N 17
ATOM 19453 C CA . ASN A 1 65 ? -0.748 -10.463 1.026 1.00 0.00 65 ASN A CA 17
ATOM 19454 C C . ASN A 1 65 ? -0.955 -11.024 2.420 1.00 0.00 65 ASN A C 17
ATOM 19455 O O . ASN A 1 65 ? -0.312 -12.001 2.807 1.00 0.00 65 ASN A O 17
ATOM 19466 N N . GLU A 1 66 ? -1.842 -10.372 3.172 1.00 0.00 66 GLU A N 17
ATOM 19467 C CA . GLU A 1 66 ? -2.270 -10.830 4.503 1.00 0.00 66 GLU A CA 17
ATOM 19468 C C . GLU A 1 66 ? -1.216 -10.536 5.564 1.00 0.00 66 GLU A C 17
ATOM 19469 O O . GLU A 1 66 ? -1.485 -10.640 6.760 1.00 0.00 66 GLU A O 17
ATOM 19481 N N . TYR A 1 67 ? -0.025 -10.167 5.122 1.00 0.00 67 TYR A N 17
ATOM 19482 C CA . TYR A 1 67 ? 1.022 -9.744 6.032 1.00 0.00 67 TYR A CA 17
ATOM 19483 C C . TYR A 1 67 ? 0.653 -8.372 6.589 1.00 0.00 67 TYR A C 17
ATOM 19484 O O . TYR A 1 67 ? 0.814 -7.353 5.919 1.00 0.00 67 TYR A O 17
ATOM 19502 N N . ARG A 1 68 ? 0.124 -8.367 7.801 1.00 0.00 68 ARG A N 17
ATOM 19503 C CA . ARG A 1 68 ? -0.456 -7.172 8.389 1.00 0.00 68 ARG A CA 17
ATOM 19504 C C . ARG A 1 68 ? 0.365 -6.732 9.592 1.00 0.00 68 ARG A C 17
ATOM 19505 O O . ARG A 1 68 ? 0.108 -5.688 10.187 1.00 0.00 68 ARG A O 17
ATOM 19526 N N . TRP A 1 69 ? 1.351 -7.544 9.950 1.00 0.00 69 TRP A N 17
ATOM 19527 C CA . TRP A 1 69 ? 2.165 -7.275 11.120 1.00 0.00 69 TRP A CA 17
ATOM 19528 C C . TRP A 1 69 ? 3.502 -6.668 10.718 1.00 0.00 69 TRP A C 17
ATOM 19529 O O . TRP A 1 69 ? 4.419 -7.425 10.345 1.00 0.00 69 TRP A O 17
ATOM 19551 N N . MET A 1 1 ? -0.105 -10.372 15.242 1.00 0.00 1 MET A N 18
ATOM 19552 C CA . MET A 1 1 ? 1.082 -10.289 16.119 1.00 0.00 1 MET A CA 18
ATOM 19553 C C . MET A 1 1 ? 1.486 -8.837 16.299 1.00 0.00 1 MET A C 18
ATOM 19554 O O . MET A 1 1 ? 0.876 -7.946 15.714 1.00 0.00 1 MET A O 18
ATOM 19570 N N . ASN A 1 2 ? 2.493 -8.598 17.125 1.00 0.00 2 ASN A N 18
ATOM 19571 C CA . ASN A 1 2 ? 3.072 -7.273 17.221 1.00 0.00 2 ASN A CA 18
ATOM 19572 C C . ASN A 1 2 ? 3.923 -7.043 15.981 1.00 0.00 2 ASN A C 18
ATOM 19573 O O . ASN A 1 2 ? 4.837 -7.820 15.699 1.00 0.00 2 ASN A O 18
ATOM 19584 N N . LYS A 1 3 ? 3.614 -5.987 15.245 1.00 0.00 3 LYS A N 18
ATOM 19585 C CA . LYS A 1 3 ? 4.254 -5.730 13.967 1.00 0.00 3 LYS A CA 18
ATOM 19586 C C . LYS A 1 3 ? 5.759 -5.562 14.139 1.00 0.00 3 LYS A C 18
ATOM 19587 O O . LYS A 1 3 ? 6.218 -4.747 14.940 1.00 0.00 3 LYS A O 18
ATOM 19606 N N . ASP A 1 4 ? 6.513 -6.354 13.393 1.00 0.00 4 ASP A N 18
ATOM 19607 C CA . ASP A 1 4 ? 7.965 -6.395 13.520 1.00 0.00 4 ASP A CA 18
ATOM 19608 C C . ASP A 1 4 ? 8.613 -5.206 12.822 1.00 0.00 4 ASP A C 18
ATOM 19609 O O . ASP A 1 4 ? 7.938 -4.439 12.128 1.00 0.00 4 ASP A O 18
ATOM 19618 N N . GLU A 1 5 ? 9.910 -5.036 13.062 1.00 0.00 5 GLU A N 18
ATOM 19619 C CA . GLU A 1 5 ? 10.671 -3.909 12.528 1.00 0.00 5 GLU A CA 18
ATOM 19620 C C . GLU A 1 5 ? 10.480 -3.769 11.017 1.00 0.00 5 GLU A C 18
ATOM 19621 O O . GLU A 1 5 ? 10.571 -4.748 10.271 1.00 0.00 5 GLU A O 18
ATOM 19633 N N . ALA A 1 6 ? 10.214 -2.548 10.574 1.00 0.00 6 ALA A N 18
ATOM 19634 C CA . ALA A 1 6 ? 10.019 -2.281 9.161 1.00 0.00 6 ALA A CA 18
ATOM 19635 C C . ALA A 1 6 ? 11.362 -2.236 8.441 1.00 0.00 6 ALA A C 18
ATOM 19636 O O . ALA A 1 6 ? 12.006 -1.188 8.351 1.00 0.00 6 ALA A O 18
ATOM 19643 N N . GLY A 1 7 ? 11.792 -3.397 7.977 1.00 0.00 7 GLY A N 18
ATOM 19644 C CA . GLY A 1 7 ? 13.036 -3.504 7.246 1.00 0.00 7 GLY A CA 18
ATOM 19645 C C . GLY A 1 7 ? 13.176 -4.869 6.614 1.00 0.00 7 GLY A C 18
ATOM 19646 O O . GLY A 1 7 ? 12.954 -5.882 7.276 1.00 0.00 7 GLY A O 18
ATOM 19650 N N . GLY A 1 8 ? 13.539 -4.909 5.344 1.00 0.00 8 GLY A N 18
ATOM 19651 C CA . GLY A 1 8 ? 13.565 -6.170 4.626 1.00 0.00 8 GLY A CA 18
ATOM 19652 C C . GLY A 1 8 ? 12.174 -6.589 4.194 1.00 0.00 8 GLY A C 18
ATOM 19653 O O . GLY A 1 8 ? 11.831 -6.500 3.016 1.00 0.00 8 GLY A O 18
ATOM 19657 N N . ASN A 1 9 ? 11.361 -7.011 5.154 1.00 0.00 9 ASN A N 18
ATOM 19658 C CA . ASN A 1 9 ? 9.978 -7.402 4.880 1.00 0.00 9 ASN A CA 18
ATOM 19659 C C . ASN A 1 9 ? 9.164 -6.198 4.427 1.00 0.00 9 ASN A C 18
ATOM 19660 O O . ASN A 1 9 ? 8.314 -6.300 3.543 1.00 0.00 9 ASN A O 18
ATOM 19671 N N . TRP A 1 10 ? 9.451 -5.050 5.020 1.00 0.00 10 TRP A N 18
ATOM 19672 C CA . TRP A 1 10 ? 8.785 -3.816 4.658 1.00 0.00 10 TRP A CA 18
ATOM 19673 C C . TRP A 1 10 ? 9.221 -3.372 3.267 1.00 0.00 10 TRP A C 18
ATOM 19674 O O . TRP A 1 10 ? 8.415 -2.887 2.475 1.00 0.00 10 TRP A O 18
ATOM 19695 N N . LYS A 1 11 ? 10.498 -3.571 2.972 1.00 0.00 11 LYS A N 18
ATOM 19696 C CA . LYS A 1 11 ? 11.048 -3.233 1.666 1.00 0.00 11 LYS A CA 18
ATOM 19697 C C . LYS A 1 11 ? 10.345 -4.045 0.584 1.00 0.00 11 LYS A C 18
ATOM 19698 O O . LYS A 1 11 ? 10.119 -3.567 -0.529 1.00 0.00 11 LYS A O 18
ATOM 19717 N N . GLN A 1 12 ? 9.983 -5.273 0.944 1.00 0.00 12 GLN A N 18
ATOM 19718 C CA . GLN A 1 12 ? 9.232 -6.152 0.063 1.00 0.00 12 GLN A CA 18
ATOM 19719 C C . GLN A 1 12 ? 7.834 -5.595 -0.197 1.00 0.00 12 GLN A C 18
ATOM 19720 O O . GLN A 1 12 ? 7.350 -5.629 -1.326 1.00 0.00 12 GLN A O 18
ATOM 19734 N N . PHE A 1 13 ? 7.187 -5.081 0.847 1.00 0.00 13 PHE A N 18
ATOM 19735 C CA . PHE A 1 13 ? 5.831 -4.557 0.709 1.00 0.00 13 PHE A CA 18
ATOM 19736 C C . PHE A 1 13 ? 5.806 -3.242 -0.011 1.00 0.00 13 PHE A C 18
ATOM 19737 O O . PHE A 1 13 ? 4.893 -2.977 -0.772 1.00 0.00 13 PHE A O 18
ATOM 19754 N N . LYS A 1 14 ? 6.797 -2.419 0.231 1.00 0.00 14 LYS A N 18
ATOM 19755 C CA . LYS A 1 14 ? 6.912 -1.171 -0.518 1.00 0.00 14 LYS A CA 18
ATOM 19756 C C . LYS A 1 14 ? 6.926 -1.470 -2.020 1.00 0.00 14 LYS A C 18
ATOM 19757 O O . LYS A 1 14 ? 6.256 -0.808 -2.810 1.00 0.00 14 LYS A O 18
ATOM 19776 N N . GLY A 1 15 ? 7.658 -2.509 -2.400 1.00 0.00 15 GLY A N 18
ATOM 19777 C CA . GLY A 1 15 ? 7.660 -2.935 -3.785 1.00 0.00 15 GLY A CA 18
ATOM 19778 C C . GLY A 1 15 ? 6.351 -3.603 -4.184 1.00 0.00 15 GLY A C 18
ATOM 19779 O O . GLY A 1 15 ? 5.832 -3.371 -5.277 1.00 0.00 15 GLY A O 18
ATOM 19783 N N . LYS A 1 16 ? 5.810 -4.421 -3.286 1.00 0.00 16 LYS A N 18
ATOM 19784 C CA . LYS A 1 16 ? 4.601 -5.187 -3.557 1.00 0.00 16 LYS A CA 18
ATOM 19785 C C . LYS A 1 16 ? 3.392 -4.271 -3.740 1.00 0.00 16 LYS A C 18
ATOM 19786 O O . LYS A 1 16 ? 2.574 -4.470 -4.640 1.00 0.00 16 LYS A O 18
ATOM 19805 N N . VAL A 1 17 ? 3.283 -3.268 -2.884 1.00 0.00 17 VAL A N 18
ATOM 19806 C CA . VAL A 1 17 ? 2.183 -2.321 -2.957 1.00 0.00 17 VAL A CA 18
ATOM 19807 C C . VAL A 1 17 ? 2.353 -1.392 -4.152 1.00 0.00 17 VAL A C 18
ATOM 19808 O O . VAL A 1 17 ? 1.376 -0.877 -4.665 1.00 0.00 17 VAL A O 18
ATOM 19821 N N . LYS A 1 18 ? 3.582 -1.174 -4.608 1.00 0.00 18 LYS A N 18
ATOM 19822 C CA . LYS A 1 18 ? 3.779 -0.386 -5.825 1.00 0.00 18 LYS A CA 18
ATOM 19823 C C . LYS A 1 18 ? 3.416 -1.192 -7.077 1.00 0.00 18 LYS A C 18
ATOM 19824 O O . LYS A 1 18 ? 3.188 -0.624 -8.147 1.00 0.00 18 LYS A O 18
ATOM 19843 N N . GLU A 1 19 ? 3.368 -2.515 -6.943 1.00 0.00 19 GLU A N 18
ATOM 19844 C CA . GLU A 1 19 ? 2.827 -3.373 -7.996 1.00 0.00 19 GLU A CA 18
ATOM 19845 C C . GLU A 1 19 ? 1.303 -3.307 -7.963 1.00 0.00 19 GLU A C 18
ATOM 19846 O O . GLU A 1 19 ? 0.631 -3.382 -8.994 1.00 0.00 19 GLU A O 18
ATOM 19858 N N . GLN A 1 20 ? 0.777 -3.169 -6.755 1.00 0.00 20 GLN A N 18
ATOM 19859 C CA . GLN A 1 20 ? -0.655 -3.023 -6.523 1.00 0.00 20 GLN A CA 18
ATOM 19860 C C . GLN A 1 20 ? -1.146 -1.654 -7.002 1.00 0.00 20 GLN A C 18
ATOM 19861 O O . GLN A 1 20 ? -1.943 -1.556 -7.934 1.00 0.00 20 GLN A O 18
ATOM 19875 N N . TRP A 1 21 ? -0.634 -0.615 -6.365 1.00 0.00 21 TRP A N 18
ATOM 19876 C CA . TRP A 1 21 ? -0.988 0.760 -6.661 1.00 0.00 21 TRP A CA 18
ATOM 19877 C C . TRP A 1 21 ? 0.277 1.581 -6.900 1.00 0.00 21 TRP A C 18
ATOM 19878 O O . TRP A 1 21 ? 0.913 2.049 -5.957 1.00 0.00 21 TRP A O 18
ATOM 19899 N N . GLY A 1 22 ? 0.634 1.746 -8.167 1.00 0.00 22 GLY A N 18
ATOM 19900 C CA . GLY A 1 22 ? 1.864 2.440 -8.523 1.00 0.00 22 GLY A CA 18
ATOM 19901 C C . GLY A 1 22 ? 1.804 3.940 -8.273 1.00 0.00 22 GLY A C 18
ATOM 19902 O O . GLY A 1 22 ? 2.803 4.644 -8.435 1.00 0.00 22 GLY A O 18
ATOM 19906 N N . LYS A 1 23 ? 0.636 4.433 -7.891 1.00 0.00 23 LYS A N 18
ATOM 19907 C CA . LYS A 1 23 ? 0.467 5.846 -7.576 1.00 0.00 23 LYS A CA 18
ATOM 19908 C C . LYS A 1 23 ? 1.070 6.182 -6.221 1.00 0.00 23 LYS A C 18
ATOM 19909 O O . LYS A 1 23 ? 1.529 7.302 -6.002 1.00 0.00 23 LYS A O 18
ATOM 19928 N N . LEU A 1 24 ? 1.066 5.210 -5.319 1.00 0.00 24 LEU A N 18
ATOM 19929 C CA . LEU A 1 24 ? 1.549 5.429 -3.963 1.00 0.00 24 LEU A CA 18
ATOM 19930 C C . LEU A 1 24 ? 3.063 5.592 -3.947 1.00 0.00 24 LEU A C 18
ATOM 19931 O O . LEU A 1 24 ? 3.785 4.870 -4.637 1.00 0.00 24 LEU A O 18
ATOM 19947 N N . THR A 1 25 ? 3.530 6.546 -3.162 1.00 0.00 25 THR A N 18
ATOM 19948 C CA . THR A 1 25 ? 4.945 6.857 -3.102 1.00 0.00 25 THR A CA 18
ATOM 19949 C C . THR A 1 25 ? 5.560 6.330 -1.809 1.00 0.00 25 THR A C 18
ATOM 19950 O O . THR A 1 25 ? 4.914 5.591 -1.056 1.00 0.00 25 THR A O 18
ATOM 19961 N N . ASP A 1 26 ? 6.802 6.721 -1.550 1.00 0.00 26 ASP A N 18
ATOM 19962 C CA . ASP A 1 26 ? 7.547 6.210 -0.405 1.00 0.00 26 ASP A CA 18
ATOM 19963 C C . ASP A 1 26 ? 6.904 6.663 0.906 1.00 0.00 26 ASP A C 18
ATOM 19964 O O . ASP A 1 26 ? 6.714 5.863 1.824 1.00 0.00 26 ASP A O 18
ATOM 19973 N N . ASP A 1 27 ? 6.540 7.943 0.974 1.00 0.00 27 ASP A N 18
ATOM 19974 C CA . ASP A 1 27 ? 5.931 8.504 2.183 1.00 0.00 27 ASP A CA 18
ATOM 19975 C C . ASP A 1 27 ? 4.568 7.889 2.451 1.00 0.00 27 ASP A C 18
ATOM 19976 O O . ASP A 1 27 ? 4.237 7.598 3.596 1.00 0.00 27 ASP A O 18
ATOM 19985 N N . ASP A 1 28 ? 3.801 7.642 1.391 1.00 0.00 28 ASP A N 18
ATOM 19986 C CA . ASP A 1 28 ? 2.447 7.113 1.545 1.00 0.00 28 ASP A CA 18
ATOM 19987 C C . ASP A 1 28 ? 2.493 5.784 2.255 1.00 0.00 28 ASP A C 18
ATOM 19988 O O . ASP A 1 28 ? 1.851 5.593 3.288 1.00 0.00 28 ASP A O 18
ATOM 19997 N N . MET A 1 29 ? 3.279 4.869 1.715 1.00 0.00 29 MET A N 18
ATOM 19998 C CA . MET A 1 29 ? 3.343 3.535 2.269 1.00 0.00 29 MET A CA 18
ATOM 19999 C C . MET A 1 29 ? 3.951 3.550 3.660 1.00 0.00 29 MET A C 18
ATOM 20000 O O . MET A 1 29 ? 3.559 2.761 4.510 1.00 0.00 29 MET A O 18
ATOM 20014 N N . THR A 1 30 ? 4.886 4.461 3.898 1.00 0.00 30 THR A N 18
ATOM 20015 C CA . THR A 1 30 ? 5.495 4.604 5.215 1.00 0.00 30 THR A CA 18
ATOM 20016 C C . THR A 1 30 ? 4.420 4.815 6.288 1.00 0.00 30 THR A C 18
ATOM 20017 O O . THR A 1 30 ? 4.517 4.283 7.394 1.00 0.00 30 THR A O 18
ATOM 20028 N N . ILE A 1 31 ? 3.383 5.561 5.937 1.00 0.00 31 ILE A N 18
ATOM 20029 C CA . ILE A 1 31 ? 2.279 5.805 6.852 1.00 0.00 31 ILE A CA 18
ATOM 20030 C C . ILE A 1 31 ? 1.336 4.594 6.879 1.00 0.00 31 ILE A C 18
ATOM 20031 O O . ILE A 1 31 ? 0.648 4.345 7.870 1.00 0.00 31 ILE A O 18
ATOM 20047 N N . ILE A 1 32 ? 1.347 3.828 5.791 1.00 0.00 32 ILE A N 18
ATOM 20048 C CA . ILE A 1 32 ? 0.471 2.662 5.637 1.00 0.00 32 ILE A CA 18
ATOM 20049 C C . ILE A 1 32 ? 1.029 1.437 6.374 1.00 0.00 32 ILE A C 18
ATOM 20050 O O . ILE A 1 32 ? 0.279 0.502 6.674 1.00 0.00 32 ILE A O 18
ATOM 20066 N N . GLU A 1 33 ? 2.339 1.478 6.662 1.00 0.00 33 GLU A N 18
ATOM 20067 C CA . GLU A 1 33 ? 3.089 0.388 7.313 1.00 0.00 33 GLU A CA 18
ATOM 20068 C C . GLU A 1 33 ? 2.228 -0.482 8.228 1.00 0.00 33 GLU A C 18
ATOM 20069 O O . GLU A 1 33 ? 2.118 -1.692 8.026 1.00 0.00 33 GLU A O 18
ATOM 20081 N N . GLY A 1 34 ? 1.615 0.135 9.222 1.00 0.00 34 GLY A N 18
ATOM 20082 C CA . GLY A 1 34 ? 0.801 -0.617 10.148 1.00 0.00 34 GLY A CA 18
ATOM 20083 C C . GLY A 1 34 ? -0.613 -0.105 10.215 1.00 0.00 34 GLY A C 18
ATOM 20084 O O . GLY A 1 34 ? -1.325 -0.373 11.179 1.00 0.00 34 GLY A O 18
ATOM 20088 N N . LYS A 1 35 ? -1.031 0.625 9.187 1.00 0.00 35 LYS A N 18
ATOM 20089 C CA . LYS A 1 35 ? -2.349 1.238 9.192 1.00 0.00 35 LYS A CA 18
ATOM 20090 C C . LYS A 1 35 ? -3.184 0.794 7.991 1.00 0.00 35 LYS A C 18
ATOM 20091 O O . LYS A 1 35 ? -3.013 1.277 6.857 1.00 0.00 35 LYS A O 18
ATOM 20110 N N . ARG A 1 36 ? -4.089 -0.133 8.259 1.00 0.00 36 ARG A N 18
ATOM 20111 C CA . ARG A 1 36 ? -5.033 -0.626 7.267 1.00 0.00 36 ARG A CA 18
ATOM 20112 C C . ARG A 1 36 ? -5.865 0.539 6.738 1.00 0.00 36 ARG A C 18
ATOM 20113 O O . ARG A 1 36 ? -6.082 0.680 5.528 1.00 0.00 36 ARG A O 18
ATOM 20134 N N . ASP A 1 37 ? -6.287 1.386 7.666 1.00 0.00 37 ASP A N 18
ATOM 20135 C CA . ASP A 1 37 ? -7.056 2.583 7.352 1.00 0.00 37 ASP A CA 18
ATOM 20136 C C . ASP A 1 37 ? -6.254 3.535 6.464 1.00 0.00 37 ASP A C 18
ATOM 20137 O O . ASP A 1 37 ? -6.816 4.211 5.602 1.00 0.00 37 ASP A O 18
ATOM 20146 N N . GLN A 1 38 ? -4.940 3.562 6.662 1.00 0.00 38 GLN A N 18
ATOM 20147 C CA . GLN A 1 38 ? -4.079 4.441 5.882 1.00 0.00 38 GLN A CA 18
ATOM 20148 C C . GLN A 1 38 ? -4.077 4.059 4.412 1.00 0.00 38 GLN A C 18
ATOM 20149 O O . GLN A 1 38 ? -4.130 4.932 3.557 1.00 0.00 38 GLN A O 18
ATOM 20163 N N . LEU A 1 39 ? -4.022 2.762 4.099 1.00 0.00 39 LEU A N 18
ATOM 20164 C CA . LEU A 1 39 ? -4.073 2.367 2.690 1.00 0.00 39 LEU A CA 18
ATOM 20165 C C . LEU A 1 39 ? -5.416 2.777 2.088 1.00 0.00 39 LEU A C 18
ATOM 20166 O O . LEU A 1 39 ? -5.467 3.262 0.961 1.00 0.00 39 LEU A O 18
ATOM 20182 N N . VAL A 1 40 ? -6.498 2.599 2.846 1.00 0.00 40 VAL A N 18
ATOM 20183 C CA . VAL A 1 40 ? -7.813 3.058 2.401 1.00 0.00 40 VAL A CA 18
ATOM 20184 C C . VAL A 1 40 ? -7.763 4.547 2.070 1.00 0.00 40 VAL A C 18
ATOM 20185 O O . VAL A 1 40 ? -8.181 4.971 0.992 1.00 0.00 40 VAL A O 18
ATOM 20198 N N . GLY A 1 41 ? -7.226 5.323 2.999 1.00 0.00 41 GLY A N 18
ATOM 20199 C CA . GLY A 1 41 ? -7.085 6.753 2.787 1.00 0.00 41 GLY A CA 18
ATOM 20200 C C . GLY A 1 41 ? -6.204 7.082 1.594 1.00 0.00 41 GLY A C 18
ATOM 20201 O O . GLY A 1 41 ? -6.547 7.940 0.780 1.00 0.00 41 GLY A O 18
ATOM 20205 N N . LYS A 1 42 ? -5.081 6.382 1.482 1.00 0.00 42 LYS A N 18
ATOM 20206 C CA . LYS A 1 42 ? -4.116 6.631 0.418 1.00 0.00 42 LYS A CA 18
ATOM 20207 C C . LYS A 1 42 ? -4.695 6.350 -0.961 1.00 0.00 42 LYS A C 18
ATOM 20208 O O . LYS A 1 42 ? -4.463 7.117 -1.889 1.00 0.00 42 LYS A O 18
ATOM 20227 N N . ILE A 1 43 ? -5.438 5.257 -1.106 1.00 0.00 43 ILE A N 18
ATOM 20228 C CA . ILE A 1 43 ? -6.086 4.958 -2.385 1.00 0.00 43 ILE A CA 18
ATOM 20229 C C . ILE A 1 43 ? -7.010 6.107 -2.789 1.00 0.00 43 ILE A C 18
ATOM 20230 O O . ILE A 1 43 ? -6.981 6.579 -3.931 1.00 0.00 43 ILE A O 18
ATOM 20246 N N . GLN A 1 44 ? -7.796 6.572 -1.823 1.00 0.00 44 GLN A N 18
ATOM 20247 C CA . GLN A 1 44 ? -8.749 7.653 -2.048 1.00 0.00 44 GLN A CA 18
ATOM 20248 C C . GLN A 1 44 ? -8.039 8.937 -2.467 1.00 0.00 44 GLN A C 18
ATOM 20249 O O . GLN A 1 44 ? -8.509 9.658 -3.343 1.00 0.00 44 GLN A O 18
ATOM 20263 N N . GLU A 1 45 ? -6.905 9.211 -1.847 1.00 0.00 45 GLU A N 18
ATOM 20264 C CA . GLU A 1 45 ? -6.218 10.481 -2.052 1.00 0.00 45 GLU A CA 18
ATOM 20265 C C . GLU A 1 45 ? -5.271 10.443 -3.246 1.00 0.00 45 GLU A C 18
ATOM 20266 O O . GLU A 1 45 ? -5.163 11.418 -3.988 1.00 0.00 45 GLU A O 18
ATOM 20278 N N . ARG A 1 46 ? -4.576 9.329 -3.426 1.00 0.00 46 ARG A N 18
ATOM 20279 C CA . ARG A 1 46 ? -3.549 9.244 -4.452 1.00 0.00 46 ARG A CA 18
ATOM 20280 C C . ARG A 1 46 ? -4.173 9.173 -5.844 1.00 0.00 46 ARG A C 18
ATOM 20281 O O . ARG A 1 46 ? -3.753 9.886 -6.756 1.00 0.00 46 ARG A O 18
ATOM 20302 N N . TYR A 1 47 ? -5.178 8.327 -6.001 1.00 0.00 47 TYR A N 18
ATOM 20303 C CA . TYR A 1 47 ? -5.859 8.193 -7.287 1.00 0.00 47 TYR A CA 18
ATOM 20304 C C . TYR A 1 47 ? -7.068 9.096 -7.355 1.00 0.00 47 TYR A C 18
ATOM 20305 O O . TYR A 1 47 ? -7.290 9.798 -8.343 1.00 0.00 47 TYR A O 18
ATOM 20323 N N . GLY A 1 48 ? -7.839 9.068 -6.288 1.00 0.00 48 GLY A N 18
ATOM 20324 C CA . GLY A 1 48 ? -9.106 9.765 -6.272 1.00 0.00 48 GLY A CA 18
ATOM 20325 C C . GLY A 1 48 ? -10.260 8.793 -6.350 1.00 0.00 48 GLY A C 18
ATOM 20326 O O . GLY A 1 48 ? -11.007 8.776 -7.327 1.00 0.00 48 GLY A O 18
ATOM 20330 N N . TYR A 1 49 ? -10.383 7.959 -5.328 1.00 0.00 49 TYR A N 18
ATOM 20331 C CA . TYR A 1 49 ? -11.436 6.955 -5.273 1.00 0.00 49 TYR A CA 18
ATOM 20332 C C . TYR A 1 49 ? -12.317 7.167 -4.058 1.00 0.00 49 TYR A C 18
ATOM 20333 O O . TYR A 1 49 ? -11.941 7.865 -3.117 1.00 0.00 49 TYR A O 18
ATOM 20351 N N . GLN A 1 50 ? -13.494 6.567 -4.094 1.00 0.00 50 GLN A N 18
ATOM 20352 C CA . GLN A 1 50 ? -14.397 6.590 -2.957 1.00 0.00 50 GLN A CA 18
ATOM 20353 C C . GLN A 1 50 ? -13.955 5.557 -1.930 1.00 0.00 50 GLN A C 18
ATOM 20354 O O . GLN A 1 50 ? -13.284 4.583 -2.277 1.00 0.00 50 GLN A O 18
ATOM 20368 N N . LYS A 1 51 ? -14.333 5.771 -0.674 1.00 0.00 51 LYS A N 18
ATOM 20369 C CA . LYS A 1 51 ? -13.972 4.864 0.407 1.00 0.00 51 LYS A CA 18
ATOM 20370 C C . LYS A 1 51 ? -14.492 3.462 0.125 1.00 0.00 51 LYS A C 18
ATOM 20371 O O . LYS A 1 51 ? -13.845 2.472 0.458 1.00 0.00 51 LYS A O 18
ATOM 20390 N N . ASP A 1 52 ? -15.646 3.397 -0.527 1.00 0.00 52 ASP A N 18
ATOM 20391 C CA . ASP A 1 52 ? -16.257 2.127 -0.904 1.00 0.00 52 ASP A CA 18
ATOM 20392 C C . ASP A 1 52 ? -15.307 1.299 -1.757 1.00 0.00 52 ASP A C 18
ATOM 20393 O O . ASP A 1 52 ? -14.999 0.147 -1.438 1.00 0.00 52 ASP A O 18
ATOM 20402 N N . GLN A 1 53 ? -14.831 1.907 -2.833 1.00 0.00 53 GLN A N 18
ATOM 20403 C CA . GLN A 1 53 ? -13.960 1.227 -3.771 1.00 0.00 53 GLN A CA 18
ATOM 20404 C C . GLN A 1 53 ? -12.581 1.027 -3.158 1.00 0.00 53 GLN A C 18
ATOM 20405 O O . GLN A 1 53 ? -11.916 0.022 -3.412 1.00 0.00 53 GLN A O 18
ATOM 20419 N N . ALA A 1 54 ? -12.161 1.988 -2.341 1.00 0.00 54 ALA A N 18
ATOM 20420 C CA . ALA A 1 54 ? -10.861 1.923 -1.691 1.00 0.00 54 ALA A CA 18
ATOM 20421 C C . ALA A 1 54 ? -10.767 0.708 -0.776 1.00 0.00 54 ALA A C 18
ATOM 20422 O O . ALA A 1 54 ? -9.787 -0.034 -0.822 1.00 0.00 54 ALA A O 18
ATOM 20429 N N . GLU A 1 55 ? -11.796 0.495 0.038 1.00 0.00 55 GLU A N 18
ATOM 20430 C CA . GLU A 1 55 ? -11.818 -0.636 0.954 1.00 0.00 55 GLU A CA 18
ATOM 20431 C C . GLU A 1 55 ? -11.843 -1.950 0.185 1.00 0.00 55 GLU A C 18
ATOM 20432 O O . GLU A 1 55 ? -11.216 -2.928 0.591 1.00 0.00 55 GLU A O 18
ATOM 20444 N N . LYS A 1 56 ? -12.563 -1.966 -0.933 1.00 0.00 56 LYS A N 18
ATOM 20445 C CA . LYS A 1 56 ? -12.607 -3.146 -1.789 1.00 0.00 56 LYS A CA 18
ATOM 20446 C C . LYS A 1 56 ? -11.214 -3.487 -2.312 1.00 0.00 56 LYS A C 18
ATOM 20447 O O . LYS A 1 56 ? -10.801 -4.648 -2.300 1.00 0.00 56 LYS A O 18
ATOM 20466 N N . GLU A 1 57 ? -10.487 -2.469 -2.753 1.00 0.00 57 GLU A N 18
ATOM 20467 C CA . GLU A 1 57 ? -9.139 -2.662 -3.268 1.00 0.00 57 GLU A CA 18
ATOM 20468 C C . GLU A 1 57 ? -8.165 -3.035 -2.153 1.00 0.00 57 GLU A C 18
ATOM 20469 O O . GLU A 1 57 ? -7.240 -3.818 -2.367 1.00 0.00 57 GLU A O 18
ATOM 20481 N N . VAL A 1 58 ? -8.374 -2.477 -0.964 1.00 0.00 58 VAL A N 18
ATOM 20482 C CA . VAL A 1 58 ? -7.532 -2.807 0.180 1.00 0.00 58 VAL A CA 18
ATOM 20483 C C . VAL A 1 58 ? -7.673 -4.281 0.543 1.00 0.00 58 VAL A C 18
ATOM 20484 O O . VAL A 1 58 ? -6.679 -4.961 0.751 1.00 0.00 58 VAL A O 18
ATOM 20497 N N . VAL A 1 59 ? -8.911 -4.772 0.599 1.00 0.00 59 VAL A N 18
ATOM 20498 C CA . VAL A 1 59 ? -9.162 -6.185 0.898 1.00 0.00 59 VAL A CA 18
ATOM 20499 C C . VAL A 1 59 ? -8.523 -7.079 -0.162 1.00 0.00 59 VAL A C 18
ATOM 20500 O O . VAL A 1 59 ? -7.970 -8.139 0.145 1.00 0.00 59 VAL A O 18
ATOM 20513 N N . ASP A 1 60 ? -8.592 -6.626 -1.405 1.00 0.00 60 ASP A N 18
ATOM 20514 C CA . ASP A 1 60 ? -8.033 -7.356 -2.539 1.00 0.00 60 ASP A CA 18
ATOM 20515 C C . ASP A 1 60 ? -6.518 -7.530 -2.363 1.00 0.00 60 ASP A C 18
ATOM 20516 O O . ASP A 1 60 ? -5.986 -8.646 -2.429 1.00 0.00 60 ASP A O 18
ATOM 20525 N N . TRP A 1 61 ? -5.833 -6.423 -2.103 1.00 0.00 61 TRP A N 18
ATOM 20526 C CA . TRP A 1 61 ? -4.400 -6.453 -1.824 1.00 0.00 61 TRP A CA 18
ATOM 20527 C C . TRP A 1 61 ? -4.122 -7.226 -0.534 1.00 0.00 61 TRP A C 18
ATOM 20528 O O . TRP A 1 61 ? -3.144 -7.977 -0.439 1.00 0.00 61 TRP A O 18
ATOM 20549 N N . GLU A 1 62 ? -4.992 -7.021 0.448 1.00 0.00 62 GLU A N 18
ATOM 20550 C CA . GLU A 1 62 ? -4.855 -7.622 1.769 1.00 0.00 62 GLU A CA 18
ATOM 20551 C C . GLU A 1 62 ? -4.741 -9.137 1.658 1.00 0.00 62 GLU A C 18
ATOM 20552 O O . GLU A 1 62 ? -3.796 -9.733 2.167 1.00 0.00 62 GLU A O 18
ATOM 20564 N N . THR A 1 63 ? -5.690 -9.743 0.953 1.00 0.00 63 THR A N 18
ATOM 20565 C CA . THR A 1 63 ? -5.744 -11.193 0.835 1.00 0.00 63 THR A CA 18
ATOM 20566 C C . THR A 1 63 ? -4.604 -11.729 -0.036 1.00 0.00 63 THR A C 18
ATOM 20567 O O . THR A 1 63 ? -4.232 -12.900 0.072 1.00 0.00 63 THR A O 18
ATOM 20578 N N . ARG A 1 64 ? -4.058 -10.880 -0.906 1.00 0.00 64 ARG A N 18
ATOM 20579 C CA . ARG A 1 64 ? -2.893 -11.263 -1.703 1.00 0.00 64 ARG A CA 18
ATOM 20580 C C . ARG A 1 64 ? -1.671 -11.529 -0.825 1.00 0.00 64 ARG A C 18
ATOM 20581 O O . ARG A 1 64 ? -0.939 -12.495 -1.041 1.00 0.00 64 ARG A O 18
ATOM 20602 N N . ASN A 1 65 ? -1.452 -10.666 0.154 1.00 0.00 65 ASN A N 18
ATOM 20603 C CA . ASN A 1 65 ? -0.229 -10.711 0.950 1.00 0.00 65 ASN A CA 18
ATOM 20604 C C . ASN A 1 65 ? -0.474 -11.314 2.321 1.00 0.00 65 ASN A C 18
ATOM 20605 O O . ASN A 1 65 ? 0.149 -12.312 2.682 1.00 0.00 65 ASN A O 18
ATOM 20616 N N . GLU A 1 66 ? -1.331 -10.644 3.093 1.00 0.00 66 GLU A N 18
ATOM 20617 C CA . GLU A 1 66 ? -1.839 -11.148 4.385 1.00 0.00 66 GLU A CA 18
ATOM 20618 C C . GLU A 1 66 ? -0.924 -10.764 5.542 1.00 0.00 66 GLU A C 18
ATOM 20619 O O . GLU A 1 66 ? -1.388 -10.538 6.660 1.00 0.00 66 GLU A O 18
ATOM 20631 N N . TYR A 1 67 ? 0.371 -10.690 5.278 1.00 0.00 67 TYR A N 18
ATOM 20632 C CA . TYR A 1 67 ? 1.333 -10.306 6.300 1.00 0.00 67 TYR A CA 18
ATOM 20633 C C . TYR A 1 67 ? 1.224 -8.812 6.598 1.00 0.00 67 TYR A C 18
ATOM 20634 O O . TYR A 1 67 ? 1.890 -7.989 5.971 1.00 0.00 67 TYR A O 18
ATOM 20652 N N . ARG A 1 68 ? 0.344 -8.468 7.528 1.00 0.00 68 ARG A N 18
ATOM 20653 C CA . ARG A 1 68 ? 0.110 -7.073 7.884 1.00 0.00 68 ARG A CA 18
ATOM 20654 C C . ARG A 1 68 ? -0.454 -6.965 9.303 1.00 0.00 68 ARG A C 18
ATOM 20655 O O . ARG A 1 68 ? -0.748 -5.870 9.788 1.00 0.00 68 ARG A O 18
ATOM 20676 N N . TRP A 1 69 ? -0.579 -8.103 9.972 1.00 0.00 69 TRP A N 18
ATOM 20677 C CA . TRP A 1 69 ? -1.201 -8.146 11.285 1.00 0.00 69 TRP A CA 18
ATOM 20678 C C . TRP A 1 69 ? -0.137 -8.087 12.377 1.00 0.00 69 TRP A C 18
ATOM 20679 O O . TRP A 1 69 ? 0.244 -9.158 12.899 1.00 0.00 69 TRP A O 18
ATOM 20701 N N . MET A 1 1 ? -2.249 0.682 20.877 1.00 0.00 1 MET A N 19
ATOM 20702 C CA . MET A 1 1 ? -1.182 -0.327 20.701 1.00 0.00 1 MET A CA 19
ATOM 20703 C C . MET A 1 1 ? -0.457 -0.092 19.389 1.00 0.00 1 MET A C 19
ATOM 20704 O O . MET A 1 1 ? -1.021 0.477 18.452 1.00 0.00 1 MET A O 19
ATOM 20720 N N . ASN A 1 2 ? 0.797 -0.507 19.330 1.00 0.00 2 ASN A N 19
ATOM 20721 C CA . ASN A 1 2 ? 1.597 -0.335 18.136 1.00 0.00 2 ASN A CA 19
ATOM 20722 C C . ASN A 1 2 ? 1.603 -1.611 17.315 1.00 0.00 2 ASN A C 19
ATOM 20723 O O . ASN A 1 2 ? 1.536 -2.712 17.862 1.00 0.00 2 ASN A O 19
ATOM 20734 N N . LYS A 1 3 ? 1.671 -1.462 16.006 1.00 0.00 3 LYS A N 19
ATOM 20735 C CA . LYS A 1 3 ? 1.839 -2.604 15.130 1.00 0.00 3 LYS A CA 19
ATOM 20736 C C . LYS A 1 3 ? 3.272 -3.095 15.269 1.00 0.00 3 LYS A C 19
ATOM 20737 O O . LYS A 1 3 ? 4.164 -2.304 15.585 1.00 0.00 3 LYS A O 19
ATOM 20756 N N . ASP A 1 4 ? 3.500 -4.385 15.066 1.00 0.00 4 ASP A N 19
ATOM 20757 C CA . ASP A 1 4 ? 4.836 -4.936 15.237 1.00 0.00 4 ASP A CA 19
ATOM 20758 C C . ASP A 1 4 ? 5.790 -4.286 14.242 1.00 0.00 4 ASP A C 19
ATOM 20759 O O . ASP A 1 4 ? 5.435 -4.069 13.081 1.00 0.00 4 ASP A O 19
ATOM 20768 N N . GLU A 1 5 ? 6.985 -3.969 14.709 1.00 0.00 5 GLU A N 19
ATOM 20769 C CA . GLU A 1 5 ? 7.921 -3.159 13.946 1.00 0.00 5 GLU A CA 19
ATOM 20770 C C . GLU A 1 5 ? 8.383 -3.863 12.672 1.00 0.00 5 GLU A C 19
ATOM 20771 O O . GLU A 1 5 ? 8.833 -5.014 12.692 1.00 0.00 5 GLU A O 19
ATOM 20783 N N . ALA A 1 6 ? 8.256 -3.151 11.565 1.00 0.00 6 ALA A N 19
ATOM 20784 C CA . ALA A 1 6 ? 8.646 -3.662 10.267 1.00 0.00 6 ALA A CA 19
ATOM 20785 C C . ALA A 1 6 ? 9.972 -3.047 9.834 1.00 0.00 6 ALA A C 19
ATOM 20786 O O . ALA A 1 6 ? 10.049 -1.848 9.555 1.00 0.00 6 ALA A O 19
ATOM 20793 N N . GLY A 1 7 ? 11.013 -3.863 9.794 1.00 0.00 7 GLY A N 19
ATOM 20794 C CA . GLY A 1 7 ? 12.336 -3.369 9.461 1.00 0.00 7 GLY A CA 19
ATOM 20795 C C . GLY A 1 7 ? 12.789 -3.812 8.084 1.00 0.00 7 GLY A C 19
ATOM 20796 O O . GLY A 1 7 ? 13.181 -2.991 7.258 1.00 0.00 7 GLY A O 19
ATOM 20800 N N . GLY A 1 8 ? 12.738 -5.111 7.836 1.00 0.00 8 GLY A N 19
ATOM 20801 C CA . GLY A 1 8 ? 13.118 -5.627 6.533 1.00 0.00 8 GLY A CA 19
ATOM 20802 C C . GLY A 1 8 ? 11.906 -5.945 5.682 1.00 0.00 8 GLY A C 19
ATOM 20803 O O . GLY A 1 8 ? 11.914 -5.753 4.465 1.00 0.00 8 GLY A O 19
ATOM 20807 N N . ASN A 1 9 ? 10.846 -6.400 6.336 1.00 0.00 9 ASN A N 19
ATOM 20808 C CA . ASN A 1 9 ? 9.623 -6.800 5.649 1.00 0.00 9 ASN A CA 19
ATOM 20809 C C . ASN A 1 9 ? 8.870 -5.596 5.084 1.00 0.00 9 ASN A C 19
ATOM 20810 O O . ASN A 1 9 ? 8.158 -5.717 4.086 1.00 0.00 9 ASN A O 19
ATOM 20821 N N . TRP A 1 10 ? 9.040 -4.430 5.704 1.00 0.00 10 TRP A N 19
ATOM 20822 C CA . TRP A 1 10 ? 8.336 -3.233 5.253 1.00 0.00 10 TRP A CA 19
ATOM 20823 C C . TRP A 1 10 ? 8.852 -2.808 3.882 1.00 0.00 10 TRP A C 19
ATOM 20824 O O . TRP A 1 10 ? 8.088 -2.346 3.042 1.00 0.00 10 TRP A O 19
ATOM 20845 N N . LYS A 1 11 ? 10.149 -3.004 3.658 1.00 0.00 11 LYS A N 19
ATOM 20846 C CA . LYS A 1 11 ? 10.776 -2.672 2.387 1.00 0.00 11 LYS A CA 19
ATOM 20847 C C . LYS A 1 11 ? 10.209 -3.550 1.276 1.00 0.00 11 LYS A C 19
ATOM 20848 O O . LYS A 1 11 ? 9.991 -3.092 0.154 1.00 0.00 11 LYS A O 19
ATOM 20867 N N . GLN A 1 12 ? 9.960 -4.809 1.613 1.00 0.00 12 GLN A N 19
ATOM 20868 C CA . GLN A 1 12 ? 9.398 -5.770 0.673 1.00 0.00 12 GLN A CA 19
ATOM 20869 C C . GLN A 1 12 ? 8.021 -5.322 0.194 1.00 0.00 12 GLN A C 19
ATOM 20870 O O . GLN A 1 12 ? 7.727 -5.348 -1.003 1.00 0.00 12 GLN A O 19
ATOM 20884 N N . PHE A 1 13 ? 7.182 -4.886 1.124 1.00 0.00 13 PHE A N 19
ATOM 20885 C CA . PHE A 1 13 ? 5.816 -4.513 0.783 1.00 0.00 13 PHE A CA 19
ATOM 20886 C C . PHE A 1 13 ? 5.731 -3.122 0.222 1.00 0.00 13 PHE A C 19
ATOM 20887 O O . PHE A 1 13 ? 4.708 -2.730 -0.325 1.00 0.00 13 PHE A O 19
ATOM 20904 N N . LYS A 1 14 ? 6.808 -2.387 0.337 1.00 0.00 14 LYS A N 19
ATOM 20905 C CA . LYS A 1 14 ? 6.915 -1.131 -0.393 1.00 0.00 14 LYS A CA 19
ATOM 20906 C C . LYS A 1 14 ? 6.894 -1.435 -1.888 1.00 0.00 14 LYS A C 19
ATOM 20907 O O . LYS A 1 14 ? 6.321 -0.696 -2.687 1.00 0.00 14 LYS A O 19
ATOM 20926 N N . GLY A 1 15 ? 7.492 -2.559 -2.251 1.00 0.00 15 GLY A N 19
ATOM 20927 C CA . GLY A 1 15 ? 7.426 -3.021 -3.618 1.00 0.00 15 GLY A CA 19
ATOM 20928 C C . GLY A 1 15 ? 6.054 -3.572 -3.952 1.00 0.00 15 GLY A C 19
ATOM 20929 O O . GLY A 1 15 ? 5.481 -3.231 -4.981 1.00 0.00 15 GLY A O 19
ATOM 20933 N N . LYS A 1 16 ? 5.512 -4.397 -3.056 1.00 0.00 16 LYS A N 19
ATOM 20934 C CA . LYS A 1 16 ? 4.210 -5.036 -3.277 1.00 0.00 16 LYS A CA 19
ATOM 20935 C C . LYS A 1 16 ? 3.081 -4.016 -3.383 1.00 0.00 16 LYS A C 19
ATOM 20936 O O . LYS A 1 16 ? 2.223 -4.138 -4.249 1.00 0.00 16 LYS A O 19
ATOM 20955 N N . VAL A 1 17 ? 3.058 -3.025 -2.500 1.00 0.00 17 VAL A N 19
ATOM 20956 C CA . VAL A 1 17 ? 2.066 -1.953 -2.607 1.00 0.00 17 VAL A CA 19
ATOM 20957 C C . VAL A 1 17 ? 2.239 -1.161 -3.912 1.00 0.00 17 VAL A C 19
ATOM 20958 O O . VAL A 1 17 ? 1.255 -0.731 -4.514 1.00 0.00 17 VAL A O 19
ATOM 20971 N N . LYS A 1 18 ? 3.481 -0.966 -4.365 1.00 0.00 18 LYS A N 19
ATOM 20972 C CA . LYS A 1 18 ? 3.701 -0.285 -5.643 1.00 0.00 18 LYS A CA 19
ATOM 20973 C C . LYS A 1 18 ? 3.350 -1.191 -6.827 1.00 0.00 18 LYS A C 19
ATOM 20974 O O . LYS A 1 18 ? 3.002 -0.706 -7.903 1.00 0.00 18 LYS A O 19
ATOM 20993 N N . GLU A 1 19 ? 3.449 -2.502 -6.632 1.00 0.00 19 GLU A N 19
ATOM 20994 C CA . GLU A 1 19 ? 2.954 -3.462 -7.619 1.00 0.00 19 GLU A CA 19
ATOM 20995 C C . GLU A 1 19 ? 1.428 -3.426 -7.642 1.00 0.00 19 GLU A C 19
ATOM 20996 O O . GLU A 1 19 ? 0.800 -3.520 -8.698 1.00 0.00 19 GLU A O 19
ATOM 21008 N N . GLN A 1 20 ? 0.857 -3.308 -6.452 1.00 0.00 20 GLN A N 19
ATOM 21009 C CA . GLN A 1 20 ? -0.580 -3.159 -6.258 1.00 0.00 20 GLN A CA 19
ATOM 21010 C C . GLN A 1 20 ? -1.101 -1.920 -6.971 1.00 0.00 20 GLN A C 19
ATOM 21011 O O . GLN A 1 20 ? -1.928 -2.006 -7.879 1.00 0.00 20 GLN A O 19
ATOM 21025 N N . TRP A 1 21 ? -0.605 -0.772 -6.558 1.00 0.00 21 TRP A N 19
ATOM 21026 C CA . TRP A 1 21 ? -1.051 0.489 -7.113 1.00 0.00 21 TRP A CA 19
ATOM 21027 C C . TRP A 1 21 ? 0.074 1.191 -7.865 1.00 0.00 21 TRP A C 19
ATOM 21028 O O . TRP A 1 21 ? 0.041 1.280 -9.089 1.00 0.00 21 TRP A O 19
ATOM 21049 N N . GLY A 1 22 ? 1.065 1.686 -7.145 1.00 0.00 22 GLY A N 19
ATOM 21050 C CA . GLY A 1 22 ? 2.195 2.325 -7.800 1.00 0.00 22 GLY A CA 19
ATOM 21051 C C . GLY A 1 22 ? 2.023 3.824 -7.914 1.00 0.00 22 GLY A C 19
ATOM 21052 O O . GLY A 1 22 ? 3.000 4.564 -7.993 1.00 0.00 22 GLY A O 19
ATOM 21056 N N . LYS A 1 23 ? 0.771 4.274 -7.913 1.00 0.00 23 LYS A N 19
ATOM 21057 C CA . LYS A 1 23 ? 0.466 5.703 -7.925 1.00 0.00 23 LYS A CA 19
ATOM 21058 C C . LYS A 1 23 ? 0.816 6.322 -6.580 1.00 0.00 23 LYS A C 19
ATOM 21059 O O . LYS A 1 23 ? 0.797 7.536 -6.411 1.00 0.00 23 LYS A O 19
ATOM 21078 N N . LEU A 1 24 ? 1.139 5.460 -5.635 1.00 0.00 24 LEU A N 19
ATOM 21079 C CA . LEU A 1 24 ? 1.449 5.862 -4.279 1.00 0.00 24 LEU A CA 19
ATOM 21080 C C . LEU A 1 24 ? 2.927 6.220 -4.153 1.00 0.00 24 LEU A C 19
ATOM 21081 O O . LEU A 1 24 ? 3.715 5.968 -5.069 1.00 0.00 24 LEU A O 19
ATOM 21097 N N . THR A 1 25 ? 3.298 6.812 -3.030 1.00 0.00 25 THR A N 19
ATOM 21098 C CA . THR A 1 25 ? 4.648 7.321 -2.838 1.00 0.00 25 THR A CA 19
ATOM 21099 C C . THR A 1 25 ? 5.220 6.863 -1.504 1.00 0.00 25 THR A C 19
ATOM 21100 O O . THR A 1 25 ? 4.594 6.082 -0.803 1.00 0.00 25 THR A O 19
ATOM 21111 N N . ASP A 1 26 ? 6.394 7.363 -1.140 1.00 0.00 26 ASP A N 19
ATOM 21112 C CA . ASP A 1 26 ? 7.069 6.926 0.083 1.00 0.00 26 ASP A CA 19
ATOM 21113 C C . ASP A 1 26 ? 6.262 7.293 1.331 1.00 0.00 26 ASP A C 19
ATOM 21114 O O . ASP A 1 26 ? 6.241 6.540 2.310 1.00 0.00 26 ASP A O 19
ATOM 21123 N N . ASP A 1 27 ? 5.582 8.440 1.288 1.00 0.00 27 ASP A N 19
ATOM 21124 C CA . ASP A 1 27 ? 4.704 8.860 2.390 1.00 0.00 27 ASP A CA 19
ATOM 21125 C C . ASP A 1 27 ? 3.522 7.919 2.527 1.00 0.00 27 ASP A C 19
ATOM 21126 O O . ASP A 1 27 ? 2.861 7.890 3.555 1.00 0.00 27 ASP A O 19
ATOM 21135 N N . ASP A 1 28 ? 3.234 7.181 1.474 1.00 0.00 28 ASP A N 19
ATOM 21136 C CA . ASP A 1 28 ? 2.244 6.122 1.548 1.00 0.00 28 ASP A CA 19
ATOM 21137 C C . ASP A 1 28 ? 2.802 4.997 2.353 1.00 0.00 28 ASP A C 19
ATOM 21138 O O . ASP A 1 28 ? 2.370 4.707 3.456 1.00 0.00 28 ASP A O 19
ATOM 21147 N N . MET A 1 29 ? 3.849 4.452 1.799 1.00 0.00 29 MET A N 19
ATOM 21148 C CA . MET A 1 29 ? 4.366 3.172 2.200 1.00 0.00 29 MET A CA 19
ATOM 21149 C C . MET A 1 29 ? 4.805 3.177 3.662 1.00 0.00 29 MET A C 19
ATOM 21150 O O . MET A 1 29 ? 4.605 2.201 4.385 1.00 0.00 29 MET A O 19
ATOM 21164 N N . THR A 1 30 ? 5.376 4.294 4.096 1.00 0.00 30 THR A N 19
ATOM 21165 C CA . THR A 1 30 ? 5.843 4.429 5.468 1.00 0.00 30 THR A CA 19
ATOM 21166 C C . THR A 1 30 ? 4.673 4.434 6.456 1.00 0.00 30 THR A C 19
ATOM 21167 O O . THR A 1 30 ? 4.778 3.904 7.558 1.00 0.00 30 THR A O 19
ATOM 21178 N N . ILE A 1 31 ? 3.559 5.039 6.061 1.00 0.00 31 ILE A N 19
ATOM 21179 C CA . ILE A 1 31 ? 2.406 5.144 6.943 1.00 0.00 31 ILE A CA 19
ATOM 21180 C C . ILE A 1 31 ? 1.456 3.950 6.759 1.00 0.00 31 ILE A C 19
ATOM 21181 O O . ILE A 1 31 ? 0.709 3.594 7.664 1.00 0.00 31 ILE A O 19
ATOM 21197 N N . ILE A 1 32 ? 1.491 3.357 5.574 1.00 0.00 32 ILE A N 19
ATOM 21198 C CA . ILE A 1 32 ? 0.533 2.329 5.170 1.00 0.00 32 ILE A CA 19
ATOM 21199 C C . ILE A 1 32 ? 0.995 0.906 5.515 1.00 0.00 32 ILE A C 19
ATOM 21200 O O . ILE A 1 32 ? 0.157 -0.002 5.633 1.00 0.00 32 ILE A O 19
ATOM 21216 N N . GLU A 1 33 ? 2.307 0.730 5.729 1.00 0.00 33 GLU A N 19
ATOM 21217 C CA . GLU A 1 33 ? 2.935 -0.597 5.853 1.00 0.00 33 GLU A CA 19
ATOM 21218 C C . GLU A 1 33 ? 2.078 -1.610 6.640 1.00 0.00 33 GLU A C 19
ATOM 21219 O O . GLU A 1 33 ? 1.900 -2.750 6.204 1.00 0.00 33 GLU A O 19
ATOM 21231 N N . GLY A 1 34 ? 1.520 -1.191 7.769 1.00 0.00 34 GLY A N 19
ATOM 21232 C CA . GLY A 1 34 ? 0.748 -2.104 8.587 1.00 0.00 34 GLY A CA 19
ATOM 21233 C C . GLY A 1 34 ? -0.639 -1.593 8.922 1.00 0.00 34 GLY A C 19
ATOM 21234 O O . GLY A 1 34 ? -1.307 -2.144 9.799 1.00 0.00 34 GLY A O 19
ATOM 21238 N N . LYS A 1 35 ? -1.098 -0.563 8.221 1.00 0.00 35 LYS A N 19
ATOM 21239 C CA . LYS A 1 35 ? -2.405 0.016 8.517 1.00 0.00 35 LYS A CA 19
ATOM 21240 C C . LYS A 1 35 ? -3.328 -0.028 7.299 1.00 0.00 35 LYS A C 19
ATOM 21241 O O . LYS A 1 35 ? -3.098 0.645 6.284 1.00 0.00 35 LYS A O 19
ATOM 21260 N N . ARG A 1 36 ? -4.387 -0.817 7.423 1.00 0.00 36 ARG A N 19
ATOM 21261 C CA . ARG A 1 36 ? -5.395 -0.953 6.381 1.00 0.00 36 ARG A CA 19
ATOM 21262 C C . ARG A 1 36 ? -6.104 0.375 6.165 1.00 0.00 36 ARG A C 19
ATOM 21263 O O . ARG A 1 36 ? -6.329 0.798 5.030 1.00 0.00 36 ARG A O 19
ATOM 21284 N N . ASP A 1 37 ? -6.440 1.027 7.272 1.00 0.00 37 ASP A N 19
ATOM 21285 C CA . ASP A 1 37 ? -7.121 2.319 7.244 1.00 0.00 37 ASP A CA 19
ATOM 21286 C C . ASP A 1 37 ? -6.312 3.346 6.456 1.00 0.00 37 ASP A C 19
ATOM 21287 O O . ASP A 1 37 ? -6.858 4.107 5.654 1.00 0.00 37 ASP A O 19
ATOM 21296 N N . GLN A 1 38 ? -5.004 3.333 6.670 1.00 0.00 38 GLN A N 19
ATOM 21297 C CA . GLN A 1 38 ? -4.113 4.281 6.028 1.00 0.00 38 GLN A CA 19
ATOM 21298 C C . GLN A 1 38 ? -4.110 4.120 4.511 1.00 0.00 38 GLN A C 19
ATOM 21299 O O . GLN A 1 38 ? -4.207 5.114 3.788 1.00 0.00 38 GLN A O 19
ATOM 21313 N N . LEU A 1 39 ? -4.005 2.879 4.021 1.00 0.00 39 LEU A N 19
ATOM 21314 C CA . LEU A 1 39 ? -3.997 2.654 2.572 1.00 0.00 39 LEU A CA 19
ATOM 21315 C C . LEU A 1 39 ? -5.301 3.133 1.942 1.00 0.00 39 LEU A C 19
ATOM 21316 O O . LEU A 1 39 ? -5.302 3.646 0.823 1.00 0.00 39 LEU A O 19
ATOM 21332 N N . VAL A 1 40 ? -6.405 2.991 2.670 1.00 0.00 40 VAL A N 19
ATOM 21333 C CA . VAL A 1 40 ? -7.698 3.482 2.200 1.00 0.00 40 VAL A CA 19
ATOM 21334 C C . VAL A 1 40 ? -7.610 4.963 1.863 1.00 0.00 40 VAL A C 19
ATOM 21335 O O . VAL A 1 40 ? -8.027 5.392 0.789 1.00 0.00 40 VAL A O 19
ATOM 21348 N N . GLY A 1 41 ? -7.054 5.735 2.788 1.00 0.00 41 GLY A N 19
ATOM 21349 C CA . GLY A 1 41 ? -6.878 7.160 2.561 1.00 0.00 41 GLY A CA 19
ATOM 21350 C C . GLY A 1 41 ? -6.037 7.457 1.329 1.00 0.00 41 GLY A C 19
ATOM 21351 O O . GLY A 1 41 ? -6.430 8.258 0.479 1.00 0.00 41 GLY A O 19
ATOM 21355 N N . LYS A 1 42 ? -4.896 6.786 1.218 1.00 0.00 42 LYS A N 19
ATOM 21356 C CA . LYS A 1 42 ? -3.955 7.029 0.124 1.00 0.00 42 LYS A CA 19
ATOM 21357 C C . LYS A 1 42 ? -4.580 6.776 -1.242 1.00 0.00 42 LYS A C 19
ATOM 21358 O O . LYS A 1 42 ? -4.431 7.585 -2.159 1.00 0.00 42 LYS A O 19
ATOM 21377 N N . ILE A 1 43 ? -5.262 5.650 -1.380 1.00 0.00 43 ILE A N 19
ATOM 21378 C CA . ILE A 1 43 ? -5.919 5.296 -2.635 1.00 0.00 43 ILE A CA 19
ATOM 21379 C C . ILE A 1 43 ? -6.925 6.374 -3.046 1.00 0.00 43 ILE A C 19
ATOM 21380 O O . ILE A 1 43 ? -6.999 6.758 -4.220 1.00 0.00 43 ILE A O 19
ATOM 21396 N N . GLN A 1 44 ? -7.660 6.887 -2.064 1.00 0.00 44 GLN A N 19
ATOM 21397 C CA . GLN A 1 44 ? -8.641 7.944 -2.299 1.00 0.00 44 GLN A CA 19
ATOM 21398 C C . GLN A 1 44 ? -7.965 9.221 -2.787 1.00 0.00 44 GLN A C 19
ATOM 21399 O O . GLN A 1 44 ? -8.550 9.998 -3.539 1.00 0.00 44 GLN A O 19
ATOM 21413 N N . GLU A 1 45 ? -6.730 9.433 -2.364 1.00 0.00 45 GLU A N 19
ATOM 21414 C CA . GLU A 1 45 ? -6.031 10.674 -2.681 1.00 0.00 45 GLU A CA 19
ATOM 21415 C C . GLU A 1 45 ? -5.262 10.567 -3.991 1.00 0.00 45 GLU A C 19
ATOM 21416 O O . GLU A 1 45 ? -5.346 11.450 -4.840 1.00 0.00 45 GLU A O 19
ATOM 21428 N N . ARG A 1 46 ? -4.526 9.478 -4.159 1.00 0.00 46 ARG A N 19
ATOM 21429 C CA . ARG A 1 46 ? -3.645 9.330 -5.309 1.00 0.00 46 ARG A CA 19
ATOM 21430 C C . ARG A 1 46 ? -4.408 9.094 -6.603 1.00 0.00 46 ARG A C 19
ATOM 21431 O O . ARG A 1 46 ? -4.107 9.709 -7.623 1.00 0.00 46 ARG A O 19
ATOM 21452 N N . TYR A 1 47 ? -5.383 8.205 -6.573 1.00 0.00 47 TYR A N 19
ATOM 21453 C CA . TYR A 1 47 ? -6.205 7.961 -7.749 1.00 0.00 47 TYR A CA 19
ATOM 21454 C C . TYR A 1 47 ? -7.441 8.828 -7.717 1.00 0.00 47 TYR A C 19
ATOM 21455 O O . TYR A 1 47 ? -7.836 9.422 -8.721 1.00 0.00 47 TYR A O 19
ATOM 21473 N N . GLY A 1 48 ? -8.040 8.886 -6.546 1.00 0.00 48 GLY A N 19
ATOM 21474 C CA . GLY A 1 48 ? -9.302 9.578 -6.395 1.00 0.00 48 GLY A CA 19
ATOM 21475 C C . GLY A 1 48 ? -10.476 8.617 -6.413 1.00 0.00 48 GLY A C 19
ATOM 21476 O O . GLY A 1 48 ? -11.339 8.695 -7.285 1.00 0.00 48 GLY A O 19
ATOM 21480 N N . TYR A 1 49 ? -10.496 7.698 -5.459 1.00 0.00 49 TYR A N 19
ATOM 21481 C CA . TYR A 1 49 ? -11.569 6.714 -5.356 1.00 0.00 49 TYR A CA 19
ATOM 21482 C C . TYR A 1 49 ? -12.441 6.987 -4.150 1.00 0.00 49 TYR A C 19
ATOM 21483 O O . TYR A 1 49 ? -12.031 7.680 -3.221 1.00 0.00 49 TYR A O 19
ATOM 21501 N N . GLN A 1 50 ? -13.648 6.446 -4.181 1.00 0.00 50 GLN A N 19
ATOM 21502 C CA . GLN A 1 50 ? -14.537 6.518 -3.039 1.00 0.00 50 GLN A CA 19
ATOM 21503 C C . GLN A 1 50 ? -14.001 5.630 -1.926 1.00 0.00 50 GLN A C 19
ATOM 21504 O O . GLN A 1 50 ? -13.392 4.592 -2.199 1.00 0.00 50 GLN A O 19
ATOM 21518 N N . LYS A 1 51 ? -14.223 6.041 -0.682 1.00 0.00 51 LYS A N 19
ATOM 21519 C CA . LYS A 1 51 ? -13.744 5.297 0.480 1.00 0.00 51 LYS A CA 19
ATOM 21520 C C . LYS A 1 51 ? -14.179 3.837 0.415 1.00 0.00 51 LYS A C 19
ATOM 21521 O O . LYS A 1 51 ? -13.412 2.934 0.741 1.00 0.00 51 LYS A O 19
ATOM 21540 N N . ASP A 1 52 ? -15.397 3.630 -0.057 1.00 0.00 52 ASP A N 19
ATOM 21541 C CA . ASP A 1 52 ? -15.972 2.297 -0.210 1.00 0.00 52 ASP A CA 19
ATOM 21542 C C . ASP A 1 52 ? -15.079 1.412 -1.071 1.00 0.00 52 ASP A C 19
ATOM 21543 O O . ASP A 1 52 ? -14.682 0.318 -0.658 1.00 0.00 52 ASP A O 19
ATOM 21552 N N . GLN A 1 53 ? -14.736 1.910 -2.253 1.00 0.00 53 GLN A N 19
ATOM 21553 C CA . GLN A 1 53 ? -13.942 1.146 -3.195 1.00 0.00 53 GLN A CA 19
ATOM 21554 C C . GLN A 1 53 ? -12.522 0.961 -2.675 1.00 0.00 53 GLN A C 19
ATOM 21555 O O . GLN A 1 53 ? -11.956 -0.128 -2.768 1.00 0.00 53 GLN A O 19
ATOM 21569 N N . ALA A 1 54 ? -11.968 2.027 -2.106 1.00 0.00 54 ALA A N 19
ATOM 21570 C CA . ALA A 1 54 ? -10.605 2.005 -1.590 1.00 0.00 54 ALA A CA 19
ATOM 21571 C C . ALA A 1 54 ? -10.432 0.908 -0.545 1.00 0.00 54 ALA A C 19
ATOM 21572 O O . ALA A 1 54 ? -9.472 0.142 -0.598 1.00 0.00 54 ALA A O 19
ATOM 21579 N N . GLU A 1 55 ? -11.380 0.818 0.385 1.00 0.00 55 GLU A N 19
ATOM 21580 C CA . GLU A 1 55 ? -11.338 -0.192 1.434 1.00 0.00 55 GLU A CA 19
ATOM 21581 C C . GLU A 1 55 ? -11.330 -1.590 0.828 1.00 0.00 55 GLU A C 19
ATOM 21582 O O . GLU A 1 55 ? -10.559 -2.456 1.247 1.00 0.00 55 GLU A O 19
ATOM 21594 N N . LYS A 1 56 ? -12.174 -1.791 -0.178 1.00 0.00 56 LYS A N 19
ATOM 21595 C CA . LYS A 1 56 ? -12.258 -3.074 -0.865 1.00 0.00 56 LYS A CA 19
ATOM 21596 C C . LYS A 1 56 ? -10.936 -3.430 -1.539 1.00 0.00 56 LYS A C 19
ATOM 21597 O O . LYS A 1 56 ? -10.511 -4.586 -1.519 1.00 0.00 56 LYS A O 19
ATOM 21616 N N . GLU A 1 57 ? -10.287 -2.434 -2.128 1.00 0.00 57 GLU A N 19
ATOM 21617 C CA . GLU A 1 57 ? -9.027 -2.648 -2.828 1.00 0.00 57 GLU A CA 19
ATOM 21618 C C . GLU A 1 57 ? -7.888 -2.907 -1.844 1.00 0.00 57 GLU A C 19
ATOM 21619 O O . GLU A 1 57 ? -6.956 -3.652 -2.149 1.00 0.00 57 GLU A O 19
ATOM 21631 N N . VAL A 1 58 ? -7.971 -2.308 -0.658 1.00 0.00 58 VAL A N 19
ATOM 21632 C CA . VAL A 1 58 ? -6.991 -2.578 0.394 1.00 0.00 58 VAL A CA 19
ATOM 21633 C C . VAL A 1 58 ? -7.111 -4.022 0.864 1.00 0.00 58 VAL A C 19
ATOM 21634 O O . VAL A 1 58 ? -6.118 -4.739 0.946 1.00 0.00 58 VAL A O 19
ATOM 21647 N N . VAL A 1 59 ? -8.338 -4.435 1.174 1.00 0.00 59 VAL A N 19
ATOM 21648 C CA . VAL A 1 59 ? -8.616 -5.809 1.581 1.00 0.00 59 VAL A CA 19
ATOM 21649 C C . VAL A 1 59 ? -8.224 -6.799 0.482 1.00 0.00 59 VAL A C 19
ATOM 21650 O O . VAL A 1 59 ? -7.717 -7.883 0.766 1.00 0.00 59 VAL A O 19
ATOM 21663 N N . ASP A 1 60 ? -8.445 -6.412 -0.772 1.00 0.00 60 ASP A N 19
ATOM 21664 C CA . ASP A 1 60 ? -8.073 -7.251 -1.910 1.00 0.00 60 ASP A CA 19
ATOM 21665 C C . ASP A 1 60 ? -6.564 -7.458 -1.926 1.00 0.00 60 ASP A C 19
ATOM 21666 O O . ASP A 1 60 ? -6.073 -8.579 -2.064 1.00 0.00 60 ASP A O 19
ATOM 21675 N N . TRP A 1 61 ? -5.834 -6.366 -1.758 1.00 0.00 61 TRP A N 19
ATOM 21676 C CA . TRP A 1 61 ? -4.385 -6.420 -1.623 1.00 0.00 61 TRP A CA 19
ATOM 21677 C C . TRP A 1 61 ? -4.004 -7.291 -0.432 1.00 0.00 61 TRP A C 19
ATOM 21678 O O . TRP A 1 61 ? -3.093 -8.122 -0.504 1.00 0.00 61 TRP A O 19
ATOM 21699 N N . GLU A 1 62 ? -4.731 -7.094 0.651 1.00 0.00 62 GLU A N 19
ATOM 21700 C CA . GLU A 1 62 ? -4.458 -7.752 1.912 1.00 0.00 62 GLU A CA 19
ATOM 21701 C C . GLU A 1 62 ? -4.681 -9.263 1.831 1.00 0.00 62 GLU A C 19
ATOM 21702 O O . GLU A 1 62 ? -3.930 -10.032 2.423 1.00 0.00 62 GLU A O 19
ATOM 21714 N N . THR A 1 63 ? -5.698 -9.687 1.096 1.00 0.00 63 THR A N 19
ATOM 21715 C CA . THR A 1 63 ? -5.989 -11.109 0.963 1.00 0.00 63 THR A CA 19
ATOM 21716 C C . THR A 1 63 ? -5.053 -11.771 -0.053 1.00 0.00 63 THR A C 19
ATOM 21717 O O . THR A 1 63 ? -4.873 -12.989 -0.043 1.00 0.00 63 THR A O 19
ATOM 21728 N N . ARG A 1 64 ? -4.446 -10.968 -0.921 1.00 0.00 64 ARG A N 19
ATOM 21729 C CA . ARG A 1 64 ? -3.543 -11.496 -1.938 1.00 0.00 64 ARG A CA 19
ATOM 21730 C C . ARG A 1 64 ? -2.114 -11.617 -1.420 1.00 0.00 64 ARG A C 19
ATOM 21731 O O . ARG A 1 64 ? -1.441 -12.618 -1.663 1.00 0.00 64 ARG A O 19
ATOM 21752 N N . ASN A 1 65 ? -1.651 -10.611 -0.698 1.00 0.00 65 ASN A N 19
ATOM 21753 C CA . ASN A 1 65 ? -0.278 -10.609 -0.207 1.00 0.00 65 ASN A CA 19
ATOM 21754 C C . ASN A 1 65 ? -0.207 -11.203 1.190 1.00 0.00 65 ASN A C 19
ATOM 21755 O O . ASN A 1 65 ? 0.787 -11.832 1.552 1.00 0.00 65 ASN A O 19
ATOM 21766 N N . GLU A 1 66 ? -1.256 -10.958 1.978 1.00 0.00 66 GLU A N 19
ATOM 21767 C CA . GLU A 1 66 ? -1.498 -11.669 3.242 1.00 0.00 66 GLU A CA 19
ATOM 21768 C C . GLU A 1 66 ? -0.650 -11.133 4.390 1.00 0.00 66 GLU A C 19
ATOM 21769 O O . GLU A 1 66 ? -1.141 -10.975 5.509 1.00 0.00 66 GLU A O 19
ATOM 21781 N N . TYR A 1 67 ? 0.609 -10.844 4.113 1.00 0.00 67 TYR A N 19
ATOM 21782 C CA . TYR A 1 67 ? 1.562 -10.517 5.158 1.00 0.00 67 TYR A CA 19
ATOM 21783 C C . TYR A 1 67 ? 1.518 -9.036 5.523 1.00 0.00 67 TYR A C 19
ATOM 21784 O O . TYR A 1 67 ? 2.239 -8.220 4.953 1.00 0.00 67 TYR A O 19
ATOM 21802 N N . ARG A 1 68 ? 0.630 -8.690 6.441 1.00 0.00 68 ARG A N 19
ATOM 21803 C CA . ARG A 1 68 ? 0.674 -7.382 7.078 1.00 0.00 68 ARG A CA 19
ATOM 21804 C C . ARG A 1 68 ? 1.070 -7.569 8.539 1.00 0.00 68 ARG A C 19
ATOM 21805 O O . ARG A 1 68 ? 1.501 -6.636 9.217 1.00 0.00 68 ARG A O 19
ATOM 21826 N N . TRP A 1 69 ? 0.904 -8.800 9.003 1.00 0.00 69 TRP A N 19
ATOM 21827 C CA . TRP A 1 69 ? 1.278 -9.195 10.350 1.00 0.00 69 TRP A CA 19
ATOM 21828 C C . TRP A 1 69 ? 1.229 -10.712 10.441 1.00 0.00 69 TRP A C 19
ATOM 21829 O O . TRP A 1 69 ? 2.301 -11.343 10.514 1.00 0.00 69 TRP A O 19
ATOM 21851 N N . MET A 1 1 ? -1.588 -5.066 21.162 1.00 0.00 1 MET A N 20
ATOM 21852 C CA . MET A 1 1 ? -2.313 -4.596 19.959 1.00 0.00 1 MET A CA 20
ATOM 21853 C C . MET A 1 1 ? -1.364 -3.889 18.991 1.00 0.00 1 MET A C 20
ATOM 21854 O O . MET A 1 1 ? -1.797 -3.352 17.971 1.00 0.00 1 MET A O 20
ATOM 21870 N N . ASN A 1 2 ? -0.073 -3.898 19.302 1.00 0.00 2 ASN A N 20
ATOM 21871 C CA . ASN A 1 2 ? 0.895 -3.142 18.523 1.00 0.00 2 ASN A CA 20
ATOM 21872 C C . ASN A 1 2 ? 1.520 -4.003 17.435 1.00 0.00 2 ASN A C 20
ATOM 21873 O O . ASN A 1 2 ? 1.684 -5.212 17.596 1.00 0.00 2 ASN A O 20
ATOM 21884 N N . LYS A 1 3 ? 1.837 -3.368 16.322 1.00 0.00 3 LYS A N 20
ATOM 21885 C CA . LYS A 1 3 ? 2.618 -3.996 15.270 1.00 0.00 3 LYS A CA 20
ATOM 21886 C C . LYS A 1 3 ? 4.093 -3.729 15.528 1.00 0.00 3 LYS A C 20
ATOM 21887 O O . LYS A 1 3 ? 4.441 -2.740 16.179 1.00 0.00 3 LYS A O 20
ATOM 21906 N N . ASP A 1 4 ? 4.955 -4.620 15.067 1.00 0.00 4 ASP A N 20
ATOM 21907 C CA . ASP A 1 4 ? 6.389 -4.438 15.254 1.00 0.00 4 ASP A CA 20
ATOM 21908 C C . ASP A 1 4 ? 6.885 -3.311 14.348 1.00 0.00 4 ASP A C 20
ATOM 21909 O O . ASP A 1 4 ? 6.174 -2.883 13.437 1.00 0.00 4 ASP A O 20
ATOM 21918 N N . GLU A 1 5 ? 8.096 -2.831 14.594 1.00 0.00 5 GLU A N 20
ATOM 21919 C CA . GLU A 1 5 ? 8.607 -1.670 13.874 1.00 0.00 5 GLU A CA 20
ATOM 21920 C C . GLU A 1 5 ? 8.953 -2.020 12.427 1.00 0.00 5 GLU A C 20
ATOM 21921 O O . GLU A 1 5 ? 9.260 -3.170 12.106 1.00 0.00 5 GLU A O 20
ATOM 21933 N N . ALA A 1 6 ? 8.896 -1.016 11.562 1.00 0.00 6 ALA A N 20
ATOM 21934 C CA . ALA A 1 6 ? 9.193 -1.202 10.151 1.00 0.00 6 ALA A CA 20
ATOM 21935 C C . ALA A 1 6 ? 10.697 -1.207 9.908 1.00 0.00 6 ALA A C 20
ATOM 21936 O O . ALA A 1 6 ? 11.310 -0.159 9.696 1.00 0.00 6 ALA A O 20
ATOM 21943 N N . GLY A 1 7 ? 11.283 -2.389 9.973 1.00 0.00 7 GLY A N 20
ATOM 21944 C CA . GLY A 1 7 ? 12.696 -2.544 9.719 1.00 0.00 7 GLY A CA 20
ATOM 21945 C C . GLY A 1 7 ? 12.965 -3.683 8.764 1.00 0.00 7 GLY A C 20
ATOM 21946 O O . GLY A 1 7 ? 12.700 -4.841 9.086 1.00 0.00 7 GLY A O 20
ATOM 21950 N N . GLY A 1 8 ? 13.466 -3.355 7.578 1.00 0.00 8 GLY A N 20
ATOM 21951 C CA . GLY A 1 8 ? 13.726 -4.365 6.565 1.00 0.00 8 GLY A CA 20
ATOM 21952 C C . GLY A 1 8 ? 12.468 -4.801 5.834 1.00 0.00 8 GLY A C 20
ATOM 21953 O O . GLY A 1 8 ? 12.448 -4.883 4.606 1.00 0.00 8 GLY A O 20
ATOM 21957 N N . ASN A 1 9 ? 11.412 -5.046 6.596 1.00 0.00 9 ASN A N 20
ATOM 21958 C CA . ASN A 1 9 ? 10.140 -5.518 6.054 1.00 0.00 9 ASN A CA 20
ATOM 21959 C C . ASN A 1 9 ? 9.509 -4.476 5.138 1.00 0.00 9 ASN A C 20
ATOM 21960 O O . ASN A 1 9 ? 8.833 -4.818 4.161 1.00 0.00 9 ASN A O 20
ATOM 21971 N N . TRP A 1 10 ? 9.749 -3.206 5.450 1.00 0.00 10 TRP A N 20
ATOM 21972 C CA . TRP A 1 10 ? 9.169 -2.105 4.700 1.00 0.00 10 TRP A CA 20
ATOM 21973 C C . TRP A 1 10 ? 9.602 -2.156 3.245 1.00 0.00 10 TRP A C 20
ATOM 21974 O O . TRP A 1 10 ? 8.804 -1.905 2.348 1.00 0.00 10 TRP A O 20
ATOM 21995 N N . LYS A 1 11 ? 10.856 -2.529 3.018 1.00 0.00 11 LYS A N 20
ATOM 21996 C CA . LYS A 1 11 ? 11.426 -2.538 1.679 1.00 0.00 11 LYS A CA 20
ATOM 21997 C C . LYS A 1 11 ? 10.701 -3.541 0.786 1.00 0.00 11 LYS A C 20
ATOM 21998 O O . LYS A 1 11 ? 10.602 -3.357 -0.426 1.00 0.00 11 LYS A O 20
ATOM 22017 N N . GLN A 1 12 ? 10.171 -4.585 1.402 1.00 0.00 12 GLN A N 20
ATOM 22018 C CA . GLN A 1 12 ? 9.503 -5.642 0.666 1.00 0.00 12 GLN A CA 20
ATOM 22019 C C . GLN A 1 12 ? 8.083 -5.228 0.274 1.00 0.00 12 GLN A C 20
ATOM 22020 O O . GLN A 1 12 ? 7.698 -5.334 -0.891 1.00 0.00 12 GLN A O 20
ATOM 22034 N N . PHE A 1 13 ? 7.309 -4.735 1.236 1.00 0.00 13 PHE A N 20
ATOM 22035 C CA . PHE A 1 13 ? 5.917 -4.383 0.965 1.00 0.00 13 PHE A CA 20
ATOM 22036 C C . PHE A 1 13 ? 5.800 -3.031 0.324 1.00 0.00 13 PHE A C 20
ATOM 22037 O O . PHE A 1 13 ? 4.751 -2.671 -0.205 1.00 0.00 13 PHE A O 20
ATOM 22054 N N . LYS A 1 14 ? 6.882 -2.293 0.360 1.00 0.00 14 LYS A N 20
ATOM 22055 C CA . LYS A 1 14 ? 6.974 -1.081 -0.435 1.00 0.00 14 LYS A CA 20
ATOM 22056 C C . LYS A 1 14 ? 6.787 -1.464 -1.897 1.00 0.00 14 LYS A C 20
ATOM 22057 O O . LYS A 1 14 ? 5.967 -0.887 -2.608 1.00 0.00 14 LYS A O 20
ATOM 22076 N N . GLY A 1 15 ? 7.510 -2.497 -2.308 1.00 0.00 15 GLY A N 20
ATOM 22077 C CA . GLY A 1 15 ? 7.397 -2.994 -3.661 1.00 0.00 15 GLY A CA 20
ATOM 22078 C C . GLY A 1 15 ? 6.050 -3.639 -3.927 1.00 0.00 15 GLY A C 20
ATOM 22079 O O . GLY A 1 15 ? 5.437 -3.382 -4.962 1.00 0.00 15 GLY A O 20
ATOM 22083 N N . LYS A 1 16 ? 5.582 -4.461 -2.984 1.00 0.00 16 LYS A N 20
ATOM 22084 C CA . LYS A 1 16 ? 4.318 -5.183 -3.147 1.00 0.00 16 LYS A CA 20
ATOM 22085 C C . LYS A 1 16 ? 3.133 -4.243 -3.322 1.00 0.00 16 LYS A C 20
ATOM 22086 O O . LYS A 1 16 ? 2.342 -4.410 -4.251 1.00 0.00 16 LYS A O 20
ATOM 22105 N N . VAL A 1 17 ? 2.992 -3.267 -2.434 1.00 0.00 17 VAL A N 20
ATOM 22106 C CA . VAL A 1 17 ? 1.893 -2.315 -2.553 1.00 0.00 17 VAL A CA 20
ATOM 22107 C C . VAL A 1 17 ? 1.994 -1.531 -3.862 1.00 0.00 17 VAL A C 20
ATOM 22108 O O . VAL A 1 17 ? 0.978 -1.213 -4.469 1.00 0.00 17 VAL A O 20
ATOM 22121 N N . LYS A 1 18 ? 3.214 -1.238 -4.308 1.00 0.00 18 LYS A N 20
ATOM 22122 C CA . LYS A 1 18 ? 3.404 -0.518 -5.569 1.00 0.00 18 LYS A CA 20
ATOM 22123 C C . LYS A 1 18 ? 3.021 -1.378 -6.776 1.00 0.00 18 LYS A C 20
ATOM 22124 O O . LYS A 1 18 ? 2.706 -0.849 -7.844 1.00 0.00 18 LYS A O 20
ATOM 22143 N N . GLU A 1 19 ? 3.046 -2.700 -6.612 1.00 0.00 19 GLU A N 20
ATOM 22144 C CA . GLU A 1 19 ? 2.570 -3.603 -7.658 1.00 0.00 19 GLU A CA 20
ATOM 22145 C C . GLU A 1 19 ? 1.055 -3.478 -7.774 1.00 0.00 19 GLU A C 20
ATOM 22146 O O . GLU A 1 19 ? 0.495 -3.437 -8.869 1.00 0.00 19 GLU A O 20
ATOM 22158 N N . GLN A 1 20 ? 0.414 -3.403 -6.617 1.00 0.00 20 GLN A N 20
ATOM 22159 C CA . GLN A 1 20 ? -1.025 -3.206 -6.519 1.00 0.00 20 GLN A CA 20
ATOM 22160 C C . GLN A 1 20 ? -1.415 -1.815 -7.027 1.00 0.00 20 GLN A C 20
ATOM 22161 O O . GLN A 1 20 ? -2.249 -1.680 -7.919 1.00 0.00 20 GLN A O 20
ATOM 22175 N N . TRP A 1 21 ? -0.767 -0.803 -6.476 1.00 0.00 21 TRP A N 20
ATOM 22176 C CA . TRP A 1 21 ? -1.054 0.587 -6.778 1.00 0.00 21 TRP A CA 20
ATOM 22177 C C . TRP A 1 21 ? 0.247 1.375 -6.914 1.00 0.00 21 TRP A C 20
ATOM 22178 O O . TRP A 1 21 ? 0.934 1.634 -5.925 1.00 0.00 21 TRP A O 20
ATOM 22199 N N . GLY A 1 22 ? 0.577 1.754 -8.133 1.00 0.00 22 GLY A N 20
ATOM 22200 C CA . GLY A 1 22 ? 1.840 2.426 -8.393 1.00 0.00 22 GLY A CA 20
ATOM 22201 C C . GLY A 1 22 ? 1.751 3.947 -8.426 1.00 0.00 22 GLY A C 20
ATOM 22202 O O . GLY A 1 22 ? 2.360 4.582 -9.287 1.00 0.00 22 GLY A O 20
ATOM 22206 N N . LYS A 1 23 ? 0.993 4.533 -7.505 1.00 0.00 23 LYS A N 20
ATOM 22207 C CA . LYS A 1 23 ? 0.975 5.989 -7.344 1.00 0.00 23 LYS A CA 20
ATOM 22208 C C . LYS A 1 23 ? 1.494 6.384 -5.970 1.00 0.00 23 LYS A C 20
ATOM 22209 O O . LYS A 1 23 ? 2.046 7.469 -5.795 1.00 0.00 23 LYS A O 20
ATOM 22228 N N . LEU A 1 24 ? 1.292 5.505 -4.999 1.00 0.00 24 LEU A N 20
ATOM 22229 C CA . LEU A 1 24 ? 1.754 5.744 -3.640 1.00 0.00 24 LEU A CA 20
ATOM 22230 C C . LEU A 1 24 ? 3.277 5.838 -3.587 1.00 0.00 24 LEU A C 20
ATOM 22231 O O . LEU A 1 24 ? 3.988 4.933 -4.029 1.00 0.00 24 LEU A O 20
ATOM 22247 N N . THR A 1 25 ? 3.762 6.942 -3.043 1.00 0.00 25 THR A N 20
ATOM 22248 C CA . THR A 1 25 ? 5.181 7.251 -3.047 1.00 0.00 25 THR A CA 20
ATOM 22249 C C . THR A 1 25 ? 5.803 7.056 -1.664 1.00 0.00 25 THR A C 20
ATOM 22250 O O . THR A 1 25 ? 5.176 6.476 -0.779 1.00 0.00 25 THR A O 20
ATOM 22261 N N . ASP A 1 26 ? 7.029 7.553 -1.489 1.00 0.00 26 ASP A N 20
ATOM 22262 C CA . ASP A 1 26 ? 7.801 7.347 -0.258 1.00 0.00 26 ASP A CA 20
ATOM 22263 C C . ASP A 1 26 ? 7.006 7.735 0.986 1.00 0.00 26 ASP A C 20
ATOM 22264 O O . ASP A 1 26 ? 6.984 6.993 1.973 1.00 0.00 26 ASP A O 20
ATOM 22273 N N . ASP A 1 27 ? 6.342 8.890 0.929 1.00 0.00 27 ASP A N 20
ATOM 22274 C CA . ASP A 1 27 ? 5.491 9.350 2.030 1.00 0.00 27 ASP A CA 20
ATOM 22275 C C . ASP A 1 27 ? 4.405 8.333 2.309 1.00 0.00 27 ASP A C 20
ATOM 22276 O O . ASP A 1 27 ? 4.310 7.793 3.407 1.00 0.00 27 ASP A O 20
ATOM 22285 N N . ASP A 1 28 ? 3.648 8.024 1.270 1.00 0.00 28 ASP A N 20
ATOM 22286 C CA . ASP A 1 28 ? 2.479 7.166 1.378 1.00 0.00 28 ASP A CA 20
ATOM 22287 C C . ASP A 1 28 ? 2.864 5.808 1.916 1.00 0.00 28 ASP A C 20
ATOM 22288 O O . ASP A 1 28 ? 2.275 5.300 2.871 1.00 0.00 28 ASP A O 20
ATOM 22297 N N . MET A 1 29 ? 3.876 5.244 1.298 1.00 0.00 29 MET A N 20
ATOM 22298 C CA . MET A 1 29 ? 4.306 3.898 1.591 1.00 0.00 29 MET A CA 20
ATOM 22299 C C . MET A 1 29 ? 4.736 3.742 3.044 1.00 0.00 29 MET A C 20
ATOM 22300 O O . MET A 1 29 ? 4.475 2.710 3.665 1.00 0.00 29 MET A O 20
ATOM 22314 N N . THR A 1 30 ? 5.389 4.762 3.580 1.00 0.00 30 THR A N 20
ATOM 22315 C CA . THR A 1 30 ? 5.921 4.698 4.932 1.00 0.00 30 THR A CA 20
ATOM 22316 C C . THR A 1 30 ? 4.821 4.885 5.980 1.00 0.00 30 THR A C 20
ATOM 22317 O O . THR A 1 30 ? 4.872 4.288 7.054 1.00 0.00 30 THR A O 20
ATOM 22328 N N . ILE A 1 31 ? 3.814 5.697 5.662 1.00 0.00 31 ILE A N 20
ATOM 22329 C CA . ILE A 1 31 ? 2.722 5.944 6.601 1.00 0.00 31 ILE A CA 20
ATOM 22330 C C . ILE A 1 31 ? 1.868 4.686 6.776 1.00 0.00 31 ILE A C 20
ATOM 22331 O O . ILE A 1 31 ? 1.349 4.414 7.865 1.00 0.00 31 ILE A O 20
ATOM 22347 N N . ILE A 1 32 ? 1.745 3.912 5.701 1.00 0.00 32 ILE A N 20
ATOM 22348 C CA . ILE A 1 32 ? 0.887 2.733 5.694 1.00 0.00 32 ILE A CA 20
ATOM 22349 C C . ILE A 1 32 ? 1.620 1.532 6.267 1.00 0.00 32 ILE A C 20
ATOM 22350 O O . ILE A 1 32 ? 1.282 1.047 7.349 1.00 0.00 32 ILE A O 20
ATOM 22366 N N . GLU A 1 33 ? 2.615 1.066 5.513 1.00 0.00 33 GLU A N 20
ATOM 22367 C CA . GLU A 1 33 ? 3.439 -0.091 5.873 1.00 0.00 33 GLU A CA 20
ATOM 22368 C C . GLU A 1 33 ? 2.642 -1.398 5.816 1.00 0.00 33 GLU A C 20
ATOM 22369 O O . GLU 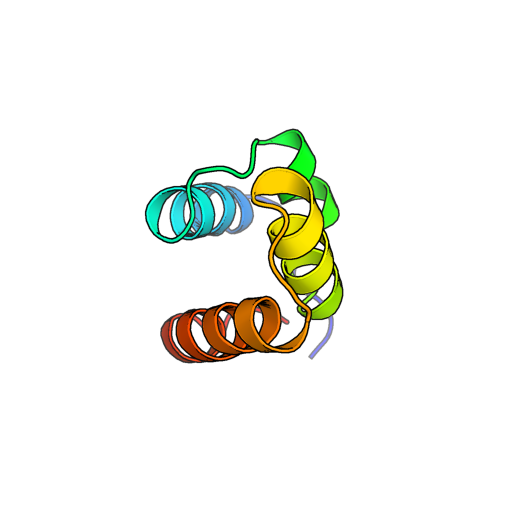A 1 33 ? 2.965 -2.298 5.045 1.00 0.00 33 GLU A O 20
ATOM 22381 N N . GLY A 1 34 ? 1.589 -1.476 6.611 1.00 0.00 34 GLY A N 20
ATOM 22382 C CA . GLY A 1 34 ? 0.733 -2.646 6.621 1.00 0.00 34 GLY A CA 20
ATOM 22383 C C . GLY A 1 34 ? -0.623 -2.333 7.214 1.00 0.00 34 GLY A C 20
ATOM 22384 O O . GLY A 1 34 ? -1.469 -3.213 7.358 1.00 0.00 34 GLY A O 20
ATOM 22388 N N . LYS A 1 35 ? -0.823 -1.066 7.559 1.00 0.00 35 LYS A N 20
ATOM 22389 C CA . LYS A 1 35 ? -2.075 -0.614 8.139 1.00 0.00 35 LYS A CA 20
ATOM 22390 C C . LYS A 1 35 ? -3.169 -0.604 7.090 1.00 0.00 35 LYS A C 20
ATOM 22391 O O . LYS A 1 35 ? -3.083 0.100 6.083 1.00 0.00 35 LYS A O 20
ATOM 22410 N N . ARG A 1 36 ? -4.207 -1.363 7.357 1.00 0.00 36 ARG A N 20
ATOM 22411 C CA . ARG A 1 36 ? -5.304 -1.536 6.421 1.00 0.00 36 ARG A CA 20
ATOM 22412 C C . ARG A 1 36 ? -6.073 -0.227 6.268 1.00 0.00 36 ARG A C 20
ATOM 22413 O O . ARG A 1 36 ? -6.513 0.129 5.175 1.00 0.00 36 ARG A O 20
ATOM 22434 N N . ASP A 1 37 ? -6.207 0.491 7.376 1.00 0.00 37 ASP A N 20
ATOM 22435 C CA . ASP A 1 37 ? -6.885 1.783 7.389 1.00 0.00 37 ASP A CA 20
ATOM 22436 C C . ASP A 1 37 ? -6.140 2.803 6.532 1.00 0.00 37 ASP A C 20
ATOM 22437 O O . ASP A 1 37 ? -6.749 3.570 5.782 1.00 0.00 37 ASP A O 20
ATOM 22446 N N . GLN A 1 38 ? -4.819 2.776 6.621 1.00 0.00 38 GLN A N 20
ATOM 22447 C CA . GLN A 1 38 ? -3.986 3.752 5.937 1.00 0.00 38 GLN A CA 20
ATOM 22448 C C . GLN A 1 38 ? -3.989 3.548 4.430 1.00 0.00 38 GLN A C 20
ATOM 22449 O O . GLN A 1 38 ? -3.956 4.519 3.676 1.00 0.00 38 GLN A O 20
ATOM 22463 N N . LEU A 1 39 ? -4.039 2.298 3.982 1.00 0.00 39 LEU A N 20
ATOM 22464 C CA . LEU A 1 39 ? -4.107 2.035 2.553 1.00 0.00 39 LEU A CA 20
ATOM 22465 C C . LEU A 1 39 ? -5.431 2.542 2.002 1.00 0.00 39 LEU A C 20
ATOM 22466 O O . LEU A 1 39 ? -5.468 3.140 0.931 1.00 0.00 39 LEU A O 20
ATOM 22482 N N . VAL A 1 40 ? -6.516 2.322 2.748 1.00 0.00 40 VAL A N 20
ATOM 22483 C CA . VAL A 1 40 ? -7.822 2.849 2.358 1.00 0.00 40 VAL A CA 20
ATOM 22484 C C . VAL A 1 40 ? -7.735 4.353 2.153 1.00 0.00 40 VAL A C 20
ATOM 22485 O O . VAL A 1 40 ? -8.162 4.878 1.125 1.00 0.00 40 VAL A O 20
ATOM 22498 N N . GLY A 1 41 ? -7.165 5.037 3.135 1.00 0.00 41 GLY A N 20
ATOM 22499 C CA . GLY A 1 41 ? -6.987 6.470 3.038 1.00 0.00 41 GLY A CA 20
ATOM 22500 C C . GLY A 1 41 ? -6.143 6.864 1.843 1.00 0.00 41 GLY A C 20
ATOM 22501 O O . GLY A 1 41 ? -6.566 7.670 1.019 1.00 0.00 41 GLY A O 20
ATOM 22505 N N . LYS A 1 42 ? -4.965 6.262 1.730 1.00 0.00 42 LYS A N 20
ATOM 22506 C CA . LYS A 1 42 ? -4.019 6.608 0.677 1.00 0.00 42 LYS A CA 20
ATOM 22507 C C . LYS A 1 42 ? -4.592 6.382 -0.720 1.00 0.00 42 LYS A C 20
ATOM 22508 O O . LYS A 1 42 ? -4.346 7.183 -1.621 1.00 0.00 42 LYS A O 20
ATOM 22527 N N . ILE A 1 43 ? -5.347 5.306 -0.914 1.00 0.00 43 ILE A N 20
ATOM 22528 C CA . ILE A 1 43 ? -5.969 5.061 -2.215 1.00 0.00 43 ILE A CA 20
ATOM 22529 C C . ILE A 1 43 ? -6.951 6.181 -2.558 1.00 0.00 43 ILE A C 20
ATOM 22530 O O . ILE A 1 43 ? -6.940 6.714 -3.671 1.00 0.00 43 ILE A O 20
ATOM 22546 N N . GLN A 1 44 ? -7.774 6.558 -1.587 1.00 0.00 44 GLN A N 20
ATOM 22547 C CA . GLN A 1 44 ? -8.751 7.624 -1.780 1.00 0.00 44 GLN A CA 20
ATOM 22548 C C . GLN A 1 44 ? -8.050 8.943 -2.086 1.00 0.00 44 GLN A C 20
ATOM 22549 O O . GLN A 1 44 ? -8.466 9.690 -2.969 1.00 0.00 44 GLN A O 20
ATOM 22563 N N . GLU A 1 45 ? -6.974 9.203 -1.364 1.00 0.00 45 GLU A N 20
ATOM 22564 C CA . GLU A 1 45 ? -6.289 10.489 -1.431 1.00 0.00 45 GLU A CA 20
ATOM 22565 C C . GLU A 1 45 ? -5.406 10.594 -2.669 1.00 0.00 45 GLU A C 20
ATOM 22566 O O . GLU A 1 45 ? -5.536 11.530 -3.456 1.00 0.00 45 GLU A O 20
ATOM 22578 N N . ARG A 1 46 ? -4.512 9.625 -2.838 1.00 0.00 46 ARG A N 20
ATOM 22579 C CA . ARG A 1 46 ? -3.500 9.684 -3.889 1.00 0.00 46 ARG A CA 20
ATOM 22580 C C . ARG A 1 46 ? -4.132 9.537 -5.264 1.00 0.00 46 ARG A C 20
ATOM 22581 O O . ARG A 1 46 ? -3.796 10.254 -6.203 1.00 0.00 46 ARG A O 20
ATOM 22602 N N . TYR A 1 47 ? -5.042 8.593 -5.367 1.00 0.00 47 TYR A N 20
ATOM 22603 C CA . TYR A 1 47 ? -5.600 8.204 -6.651 1.00 0.00 47 TYR A CA 20
ATOM 22604 C C . TYR A 1 47 ? -6.899 8.944 -6.933 1.00 0.00 47 TYR A C 20
ATOM 22605 O O . TYR A 1 47 ? -7.239 9.204 -8.088 1.00 0.00 47 TYR A O 20
ATOM 22623 N N . GLY A 1 48 ? -7.618 9.288 -5.878 1.00 0.00 48 GLY A N 20
ATOM 22624 C CA . GLY A 1 48 ? -8.884 9.976 -6.042 1.00 0.00 48 GLY A CA 20
ATOM 22625 C C . GLY A 1 48 ? -10.033 9.012 -6.238 1.00 0.00 48 GLY A C 20
ATOM 22626 O O . GLY A 1 48 ? -10.761 9.094 -7.227 1.00 0.00 48 GLY A O 20
ATOM 22630 N N . TYR A 1 49 ? -10.188 8.094 -5.299 1.00 0.00 49 TYR A N 20
ATOM 22631 C CA . TYR A 1 49 ? -11.264 7.115 -5.353 1.00 0.00 49 TYR A CA 20
ATOM 22632 C C . TYR A 1 49 ? -12.204 7.286 -4.173 1.00 0.00 49 TYR A C 20
ATOM 22633 O O . TYR A 1 49 ? -11.854 7.914 -3.173 1.00 0.00 49 TYR A O 20
ATOM 22651 N N . GLN A 1 50 ? -13.394 6.723 -4.296 1.00 0.00 50 GLN A N 20
ATOM 22652 C CA . GLN A 1 50 ? -14.354 6.728 -3.209 1.00 0.00 50 GLN A CA 20
ATOM 22653 C C . GLN A 1 50 ? -14.011 5.655 -2.187 1.00 0.00 50 GLN A C 20
ATOM 22654 O O . GLN A 1 50 ? -13.338 4.672 -2.512 1.00 0.00 50 GLN A O 20
ATOM 22668 N N . LYS A 1 51 ? -14.476 5.857 -0.958 1.00 0.00 51 LYS A N 20
ATOM 22669 C CA . LYS A 1 51 ? -14.281 4.903 0.131 1.00 0.00 51 LYS A CA 20
ATOM 22670 C C . LYS A 1 51 ? -14.710 3.502 -0.298 1.00 0.00 51 LYS A C 20
ATOM 22671 O O . LYS A 1 51 ? -14.052 2.511 0.016 1.00 0.00 51 LYS A O 20
ATOM 22690 N N . ASP A 1 52 ? -15.807 3.445 -1.041 1.00 0.00 52 ASP A N 20
ATOM 22691 C CA . ASP A 1 52 ? -16.346 2.191 -1.555 1.00 0.00 52 ASP A CA 20
ATOM 22692 C C . ASP A 1 52 ? -15.310 1.441 -2.379 1.00 0.00 52 ASP A C 20
ATOM 22693 O O . ASP A 1 52 ? -14.912 0.324 -2.038 1.00 0.00 52 ASP A O 20
ATOM 22702 N N . GLN A 1 53 ? -14.862 2.080 -3.447 1.00 0.00 53 GLN A N 20
ATOM 22703 C CA . GLN A 1 53 ? -13.923 1.467 -4.368 1.00 0.00 53 GLN A CA 20
ATOM 22704 C C . GLN A 1 53 ? -12.573 1.237 -3.694 1.00 0.00 53 GLN A C 20
ATOM 22705 O O . GLN A 1 53 ? -11.906 0.233 -3.949 1.00 0.00 53 GLN A O 20
ATOM 22719 N N . ALA A 1 54 ? -12.185 2.160 -2.820 1.00 0.00 54 ALA A N 20
ATOM 22720 C CA . ALA A 1 54 ? -10.896 2.075 -2.149 1.00 0.00 54 ALA A CA 20
ATOM 22721 C C . ALA A 1 54 ? -10.818 0.845 -1.258 1.00 0.00 54 ALA A C 20
ATOM 22722 O O . ALA A 1 54 ? -9.844 0.097 -1.315 1.00 0.00 54 ALA A O 20
ATOM 22729 N N . GLU A 1 55 ? -11.855 0.614 -0.459 1.00 0.00 55 GLU A N 20
ATOM 22730 C CA . GLU A 1 55 ? -11.855 -0.521 0.454 1.00 0.00 55 GLU A CA 20
ATOM 22731 C C . GLU A 1 55 ? -11.912 -1.835 -0.311 1.00 0.00 55 GLU A C 20
ATOM 22732 O O . GLU A 1 55 ? -11.387 -2.841 0.157 1.00 0.00 55 GLU A O 20
ATOM 22744 N N . LYS A 1 56 ? -12.525 -1.824 -1.494 1.00 0.00 56 LYS A N 20
ATOM 22745 C CA . LYS A 1 56 ? -12.558 -3.016 -2.341 1.00 0.00 56 LYS A CA 20
ATOM 22746 C C . LYS A 1 56 ? -11.142 -3.469 -2.677 1.00 0.00 56 LYS A C 20
ATOM 22747 O O . LYS A 1 56 ? -10.778 -4.632 -2.472 1.00 0.00 56 LYS A O 20
ATOM 22766 N N . GLU A 1 57 ? -10.346 -2.529 -3.171 1.00 0.00 57 GLU A N 20
ATOM 22767 C CA . GLU A 1 57 ? -8.969 -2.805 -3.549 1.00 0.00 57 GLU A CA 20
ATOM 22768 C C . GLU A 1 57 ? -8.133 -3.166 -2.322 1.00 0.00 57 GLU A C 20
ATOM 22769 O O . GLU A 1 57 ? -7.260 -4.035 -2.385 1.00 0.00 57 GLU A O 20
ATOM 22781 N N . VAL A 1 58 ? -8.417 -2.503 -1.201 1.00 0.00 58 VAL A N 20
ATOM 22782 C CA . VAL A 1 58 ? -7.695 -2.761 0.037 1.00 0.00 58 VAL A CA 20
ATOM 22783 C C . VAL A 1 58 ? -7.954 -4.173 0.545 1.00 0.00 58 VAL A C 20
ATOM 22784 O O . VAL A 1 58 ? -7.015 -4.885 0.857 1.00 0.00 58 VAL A O 20
ATOM 22797 N N . VAL A 1 59 ? -9.225 -4.576 0.610 1.00 0.00 59 VAL A N 20
ATOM 22798 C CA . VAL A 1 59 ? -9.592 -5.910 1.094 1.00 0.00 59 VAL A CA 20
ATOM 22799 C C . VAL A 1 59 ? -8.902 -7.001 0.279 1.00 0.00 59 VAL A C 20
ATOM 22800 O O . VAL A 1 59 ? -8.436 -8.000 0.831 1.00 0.00 59 VAL A O 20
ATOM 22813 N N . ASP A 1 60 ? -8.815 -6.792 -1.028 1.00 0.00 60 ASP A N 20
ATOM 22814 C CA . ASP A 1 60 ? -8.190 -7.768 -1.907 1.00 0.00 60 ASP A CA 20
ATOM 22815 C C . ASP A 1 60 ? -6.705 -7.905 -1.586 1.00 0.00 60 ASP A C 20
ATOM 22816 O O . ASP A 1 60 ? -6.219 -9.007 -1.330 1.00 0.00 60 ASP A O 20
ATOM 22825 N N . TRP A 1 61 ? -5.996 -6.777 -1.575 1.00 0.00 61 TRP A N 20
ATOM 22826 C CA . TRP A 1 61 ? -4.578 -6.759 -1.219 1.00 0.00 61 TRP A CA 20
ATOM 22827 C C . TRP A 1 61 ? -4.391 -7.323 0.190 1.00 0.00 61 TRP A C 20
ATOM 22828 O O . TRP A 1 61 ? -3.475 -8.112 0.451 1.00 0.00 61 TRP A O 20
ATOM 22849 N N . GLU A 1 62 ? -5.290 -6.909 1.071 1.00 0.00 62 GLU A N 20
ATOM 22850 C CA . GLU A 1 62 ? -5.302 -7.305 2.470 1.00 0.00 62 GLU A CA 20
ATOM 22851 C C . GLU A 1 62 ? -5.219 -8.815 2.631 1.00 0.00 62 GLU A C 20
ATOM 22852 O O . GLU A 1 62 ? -4.237 -9.340 3.150 1.00 0.00 62 GLU A O 20
ATOM 22864 N N . THR A 1 63 ? -6.243 -9.502 2.161 1.00 0.00 63 THR A N 20
ATOM 22865 C CA . THR A 1 63 ? -6.364 -10.933 2.367 1.00 0.00 63 THR A CA 20
ATOM 22866 C C . THR A 1 63 ? -5.311 -11.721 1.577 1.00 0.00 63 THR A C 20
ATOM 22867 O O . THR A 1 63 ? -4.936 -12.827 1.969 1.00 0.00 63 THR A O 20
ATOM 22878 N N . ARG A 1 64 ? -4.818 -11.149 0.481 1.00 0.00 64 ARG A N 20
ATOM 22879 C CA . ARG A 1 64 ? -3.809 -11.824 -0.334 1.00 0.00 64 ARG A CA 20
ATOM 22880 C C . ARG A 1 64 ? -2.433 -11.798 0.336 1.00 0.00 64 ARG A C 20
ATOM 22881 O O . ARG A 1 64 ? -1.725 -12.807 0.352 1.00 0.00 64 ARG A O 20
ATOM 22902 N N . ASN A 1 65 ? -2.070 -10.653 0.904 1.00 0.00 65 ASN A N 20
ATOM 22903 C CA . ASN A 1 65 ? -0.734 -10.471 1.472 1.00 0.00 65 ASN A CA 20
ATOM 22904 C C . ASN A 1 65 ? -0.740 -10.737 2.970 1.00 0.00 65 ASN A C 20
ATOM 22905 O O . ASN A 1 65 ? 0.077 -11.512 3.466 1.00 0.00 65 ASN A O 20
ATOM 22916 N N . GLU A 1 66 ? -1.636 -10.055 3.678 1.00 0.00 66 GLU A N 20
ATOM 22917 C CA . GLU A 1 66 ? -1.927 -10.341 5.091 1.00 0.00 66 GLU A CA 20
ATOM 22918 C C . GLU A 1 66 ? -0.852 -9.843 6.045 1.00 0.00 66 GLU A C 20
ATOM 22919 O O . GLU A 1 66 ? -0.975 -10.016 7.259 1.00 0.00 66 GLU A O 20
ATOM 22931 N N . TYR A 1 67 ? 0.202 -9.235 5.523 1.00 0.00 67 TYR A N 20
ATOM 22932 C CA . TYR A 1 67 ? 1.198 -8.632 6.393 1.00 0.00 67 TYR A CA 20
ATOM 22933 C C . TYR A 1 67 ? 0.637 -7.334 6.965 1.00 0.00 67 TYR A C 20
ATOM 22934 O O . TYR A 1 67 ? 0.825 -6.253 6.410 1.00 0.00 67 TYR A O 20
ATOM 22952 N N . ARG A 1 68 ? -0.092 -7.479 8.053 1.00 0.00 68 ARG A N 20
ATOM 22953 C CA . ARG A 1 68 ? -0.823 -6.381 8.667 1.00 0.00 68 ARG A CA 20
ATOM 22954 C C . ARG A 1 68 ? -0.560 -6.396 10.169 1.00 0.00 68 ARG A C 20
ATOM 22955 O O . ARG A 1 68 ? -1.160 -5.647 10.943 1.00 0.00 68 ARG A O 20
ATOM 22976 N N . TRP A 1 69 ? 0.362 -7.262 10.557 1.00 0.00 69 TRP A N 20
ATOM 22977 C CA . TRP A 1 69 ? 0.674 -7.506 11.952 1.00 0.00 69 TRP A CA 20
ATOM 22978 C C . TRP A 1 69 ? 2.070 -8.103 12.062 1.00 0.00 69 TRP A C 20
ATOM 22979 O O . TRP A 1 69 ? 2.842 -7.654 12.932 1.00 0.00 69 TRP A O 20
#

Foldseek 3Di:
DDDDDDDPLLVVVVVVVCVLPVQQDPVLSRVCSQPLVSQLVCCCPRVPDDSVVSNVSSVVSCVVVVPND

CATH classification: 1.10.1470.10

Sequence (69 aa):
MNKDEAGGNWKQFKGKVKEQWGKLTDDDMTIIEGKRDQLVGKIQERYGYQKDQAEKEVVDWETRNEYRWMNKDEAGGNWKQFKGKVKEQWGKLTDDDMTIIEGKRDQLVGKIQERYGYQKDQAEKEVVDWETRNEYRWMNKDEAGGNWKQFKGKVKEQWGKLTDDDMTIIEGKRDQLVGKIQERYGYQKDQAEKEVVDWETRNEYRWMNKDEAGGNWKQFKGKVKEQWGKLTDDDMTIIEGKRDQLVGKIQERYGYQKDQAEKEVVDWETRNEYRWMNKDEAGGNWKQFKGKVKEQWGKLTDDDMTIIEGKRDQLVGKIQERYGYQKDQAEKEVVDWETRNEYRWMNKDEAGGNWKQFKGKVKEQWGKLTDDDMTIIEGKRDQLVGKIQERYGYQKDQAEKEVVDWETRNEYRWMNKDEAGGNWKQFKGKVKEQWGKLTDDDMTIIEGKRDQLVGKIQERYGYQKDQAEKEVVDWETRNEYRWMNKDEAGGNWKQFKGKVKEQWGKLTDDDMTIIEGKRDQLVGKIQERYGYQKDQAEKEVVDWETRNEYRWMNKDEAGGNWKQFKGKVKEQWGKLTDDDMTIIEGKRDQLVGKIQERYGYQKDQAEKEVVDWETRNEYRWMNKDEAGGNWKQFKGKVKEQWGKLTDDDMTIIEGKRDQLVGKIQERYGYQKDQAEKEVVDWETRNEYRWMNKDEAGGNWKQFKGKVKEQWGKLTDDDMTIIEGKRDQLVGKIQERYGYQKDQAEKEVVDWETRNEYRWMNKDEAGGNWKQFKGKVKEQWGKLTDDDMTIIEGKRDQLVGKIQERYGYQKDQAEKEVVDWETRNEYRWMNKDEAGGNWKQFKGKVKEQWGKLTDDDMTIIEGKRDQLVGKIQERYGYQKDQAEKEVVDWETRNEYRWMNKDEAGGNWKQFKGKVKEQWGKLTDDDMTIIEGKRDQLVGKIQERYGYQKDQAEKEVVDWETRNEYRWMNKDEAGGNWKQFKGKVKEQWGKLTDDDMTIIEGKRDQLVGKIQERYGYQKDQAEKEVVDWETRNEYRWMNKDEAGGNWKQFKGKVKEQWGKLTDDDMTIIEGKRDQLVGKIQERYGYQKDQAEKEVVDWETRNEYRWMNKDEAGGNWKQFKGKVKEQWGKLTDDDMTIIEGKRDQLVGKIQERYGYQKDQAEKEVVDWETRNEYRWMNKDEAGGNWKQFKGKVKEQWGKLTDDDMTIIEGKRDQLVGKIQERYGYQKDQAEKEVVDWETRNEYRWMNKDEAGGNWKQFKGKVKEQWGKLTDDDMTIIEGKRDQLVGKIQERYGYQKDQAEKEVVDWETRNEYRWMNKDEAGGNWKQFKGKVKEQWGKLTDDDMTIIEGKRDQLVGKIQERYGYQKDQAEKEVVDWETRNEYRW

Secondary structure (DSSP, 8-state):
-PPPPSSSHHHHHHHHHHHHT-SS-HHHHHHHTT-HHHHHHHHHHHT---HHHHHHHHHHHHHHH-TT-

Organism: Escherichia coli (strain K12) (NCBI:txid83333)

Radius of gyration: 11.12 Å; Cα contacts (8 Å, |Δi|>4): 56; chains: 1; bounding box: 30×22×26 Å

GO terms:
  GO:0060187 cell pole (C, IDA)
  GO:0005829 cytosol (C, IDA)
  GO:0005515 protein binding (F, IPI)